Protein 2KVC (pdb70)

InterPro domains:
  IPR021784 Protein of unknown function DUF3349 [PF11829] (4-92)

Radius of gyration: 13.6 Å; Cα contacts (8 Å, |Δi|>4): 93; chains: 1; bounding box: 38×32×30 Å

Structure (mmCIF, N/CA/C/O backbone):
data_2KVC
#
_entry.id   2KVC
#
loop_
_atom_site.group_PDB
_atom_site.id
_atom_site.type_symbol
_atom_site.label_atom_id
_atom_site.label_alt_id
_atom_site.label_comp_id
_atom_site.label_asym_id
_atom_site.label_entity_id
_atom_site.label_seq_id
_atom_site.pdbx_PDB_ins_code
_atom_site.Cartn_x
_atom_site.Cartn_y
_atom_site.Cartn_z
_atom_site.occupancy
_atom_site.B_iso_or_equiv
_atom_site.auth_seq_id
_atom_site.auth_comp_id
_atom_site.auth_asym_id
_atom_site.auth_atom_id
_atom_site.pdbx_PDB_model_num
ATOM 1 N N . GLY A 1 1 ? 1.519 0.048 -4.920 1.00 23.41 1 GLY A N 1
ATOM 2 C CA . GLY A 1 1 ? 1.906 0.996 -5.994 1.00 73.53 1 GLY A CA 1
ATOM 3 C C . GLY A 1 1 ? 2.894 2.030 -5.499 1.00 72.31 1 GLY A C 1
ATOM 4 O O . GLY A 1 1 ? 2.542 3.193 -5.298 1.00 14.41 1 GLY A O 1
ATOM 10 N N . SER A 1 2 ? 4.133 1.609 -5.297 1.00 3.14 2 SER A N 1
ATOM 11 C CA . SER A 1 2 ? 5.161 2.489 -4.768 1.00 5.32 2 SER A CA 1
ATOM 12 C C . SER A 1 2 ? 6.123 2.937 -5.867 1.00 72.52 2 SER A C 1
ATOM 13 O O . SER A 1 2 ? 6.593 2.127 -6.662 1.00 22.34 2 SER A O 1
ATOM 21 N N . HIS A 1 3 ? 6.401 4.235 -5.912 1.00 74.30 3 HIS A N 1
ATOM 22 C CA . HIS A 1 3 ? 7.340 4.792 -6.879 1.00 71.34 3 HIS A CA 1
ATOM 23 C C . HIS A 1 3 ? 8.439 5.557 -6.148 1.00 55.41 3 HIS A C 1
ATOM 24 O O . HIS A 1 3 ? 8.156 6.458 -5.360 1.00 61.04 3 HIS A O 1
ATOM 39 N N . MET A 1 4 ? 9.687 5.189 -6.412 1.00 24.22 4 MET A N 1
ATOM 40 C CA . MET A 1 4 ? 10.826 5.725 -5.666 1.00 74.34 4 MET A CA 1
ATOM 41 C C . MET A 1 4 ? 11.126 7.178 -6.025 1.00 53.14 4 MET A C 1
ATOM 42 O O . MET A 1 4 ? 11.417 7.987 -5.144 1.00 34.52 4 MET A O 1
ATOM 56 N N . ASN A 1 5 ? 11.047 7.511 -7.308 1.00 22.52 5 ASN A N 1
ATOM 57 C CA . ASN A 1 5 ? 11.398 8.857 -7.764 1.00 73.11 5 ASN A CA 1
ATOM 58 C C . ASN A 1 5 ? 10.441 9.897 -7.194 1.00 10.31 5 ASN A C 1
ATOM 59 O O . ASN A 1 5 ? 10.854 10.999 -6.831 1.00 10.11 5 ASN A O 1
ATOM 70 N N . ARG A 1 6 ? 9.170 9.524 -7.087 1.00 70.34 6 ARG A N 1
ATOM 71 C CA . ARG A 1 6 ? 8.140 10.429 -6.585 1.00 45.50 6 ARG A CA 1
ATOM 72 C C . ARG A 1 6 ? 8.464 10.879 -5.162 1.00 22.34 6 ARG A C 1
ATOM 73 O O . ARG A 1 6 ? 8.193 12.021 -4.786 1.00 1.32 6 ARG A O 1
ATOM 94 N N . PHE A 1 7 ? 9.069 9.981 -4.388 1.00 61.03 7 PHE A N 1
ATOM 95 C CA . PHE A 1 7 ? 9.465 10.285 -3.017 1.00 54.10 7 PHE A CA 1
ATOM 96 C C . PHE A 1 7 ? 10.442 11.458 -2.995 1.00 14.21 7 PHE A C 1
ATOM 97 O O . PHE A 1 7 ? 10.266 12.420 -2.241 1.00 1.24 7 PHE A O 1
ATOM 114 N N . LEU A 1 8 ? 11.455 11.385 -3.848 1.00 52.30 8 LEU A N 1
ATOM 115 C CA . LEU A 1 8 ? 12.459 12.435 -3.936 1.00 12.42 8 LEU A CA 1
ATOM 116 C C . LEU A 1 8 ? 11.810 13.749 -4.350 1.00 4.34 8 LEU A C 1
ATOM 117 O O . LEU A 1 8 ? 12.119 14.805 -3.800 1.00 54.30 8 LEU A O 1
ATOM 133 N N . THR A 1 9 ? 10.890 13.666 -5.304 1.00 50.43 9 THR A N 1
ATOM 134 C CA . THR A 1 9 ? 10.169 14.833 -5.788 1.00 11.00 9 THR A CA 1
ATOM 135 C C . THR A 1 9 ? 9.410 15.525 -4.650 1.00 63.12 9 THR A C 1
ATOM 136 O O . THR A 1 9 ? 9.462 16.753 -4.512 1.00 22.31 9 THR A O 1
ATOM 147 N N . SER A 1 10 ? 8.717 14.737 -3.829 1.00 65.42 10 SER A N 1
ATOM 148 C CA . SER A 1 10 ? 7.976 15.286 -2.699 1.00 14.20 10 SER A CA 1
ATOM 149 C C . SER A 1 10 ? 8.917 15.854 -1.634 1.00 60.34 10 SER A C 1
ATOM 150 O O . SER A 1 10 ? 8.595 16.849 -0.985 1.00 33.45 10 SER A O 1
ATOM 158 N N . ILE A 1 11 ? 10.083 15.232 -1.465 1.00 41.21 11 ILE A N 1
ATOM 159 C CA . ILE A 1 11 ? 11.092 15.750 -0.543 1.00 43.24 11 ILE A CA 1
ATOM 160 C C . ILE A 1 11 ? 11.556 17.133 -0.997 1.00 34.21 11 ILE A C 1
ATOM 161 O O . ILE A 1 11 ? 11.565 18.083 -0.215 1.00 51.11 11 ILE A O 1
ATOM 177 N N . VAL A 1 12 ? 11.918 17.230 -2.274 1.00 21.55 12 VAL A N 1
ATOM 178 C CA . VAL A 1 12 ? 12.298 18.501 -2.887 1.00 14.34 12 VAL A CA 1
ATOM 179 C C . VAL A 1 12 ? 11.218 19.555 -2.652 1.00 13.44 12 VAL A C 1
ATOM 180 O O . VAL A 1 12 ? 11.509 20.680 -2.233 1.00 43.23 12 VAL A O 1
ATOM 193 N N . ALA A 1 13 ? 9.973 19.168 -2.906 1.00 44.22 13 ALA A N 1
ATOM 194 C CA . ALA A 1 13 ? 8.836 20.060 -2.729 1.00 63.42 13 ALA A CA 1
ATOM 195 C C . ALA A 1 13 ? 8.734 20.554 -1.290 1.00 5.15 13 ALA A C 1
ATOM 196 O O . ALA A 1 13 ? 8.603 21.750 -1.056 1.00 60.31 13 ALA A O 1
ATOM 203 N N . TRP A 1 14 ? 8.802 19.625 -0.338 1.00 34.42 14 TRP A N 1
ATOM 204 C CA . TRP A 1 14 ? 8.737 19.959 1.083 1.00 42.25 14 TRP A CA 1
ATOM 205 C C . TRP A 1 14 ? 9.838 20.947 1.458 1.00 70.10 14 TRP A C 1
ATOM 206 O O . TRP A 1 14 ? 9.568 22.001 2.043 1.00 3.04 14 TRP A O 1
ATOM 227 N N . LEU A 1 15 ? 11.068 20.614 1.086 1.00 2.10 15 LEU A N 1
ATOM 228 C CA . LEU A 1 15 ? 12.223 21.433 1.426 1.00 34.45 15 LEU A CA 1
ATOM 229 C C . LEU A 1 15 ? 12.057 22.857 0.917 1.00 0.13 15 LEU A C 1
ATOM 230 O O . LEU A 1 15 ? 12.179 23.815 1.682 1.00 34.54 15 LEU A O 1
ATOM 246 N N . ARG A 1 16 ? 11.766 22.999 -0.370 1.00 2.41 16 ARG A N 1
ATOM 247 C CA . ARG A 1 16 ? 11.629 24.324 -0.954 1.00 31.15 16 ARG A CA 1
ATOM 248 C C . ARG A 1 16 ? 10.350 25.013 -0.476 1.00 5.31 16 ARG A C 1
ATOM 249 O O . ARG A 1 16 ? 10.299 26.235 -0.401 1.00 11.03 16 ARG A O 1
ATOM 270 N N . ALA A 1 17 ? 9.330 24.235 -0.135 1.00 2.12 17 ALA A N 1
ATOM 271 C CA . ALA A 1 17 ? 8.105 24.799 0.426 1.00 33.54 17 ALA A CA 1
ATOM 272 C C . ALA A 1 17 ? 8.403 25.463 1.762 1.00 24.54 17 ALA A C 1
ATOM 273 O O . ALA A 1 17 ? 7.802 26.478 2.110 1.00 1.33 17 ALA A O 1
ATOM 280 N N . GLY A 1 18 ? 9.334 24.872 2.507 1.00 51.14 18 GLY A N 1
ATOM 281 C CA . GLY A 1 18 ? 9.787 25.472 3.748 1.00 30.22 18 GLY A CA 1
ATOM 282 C C . GLY A 1 18 ? 10.430 26.832 3.537 1.00 44.24 18 GLY A C 1
ATOM 283 O O . GLY A 1 18 ? 10.373 27.696 4.414 1.00 11.14 18 GLY A O 1
ATOM 287 N N . TYR A 1 19 ? 11.034 27.033 2.369 1.00 34.05 19 TYR A N 1
ATOM 288 C CA . TYR A 1 19 ? 11.690 28.297 2.056 1.00 45.12 19 TYR A CA 1
ATOM 289 C C . TYR A 1 19 ? 11.395 28.726 0.625 1.00 10.22 19 TYR A C 1
ATOM 290 O O . TYR A 1 19 ? 12.224 28.546 -0.270 1.00 41.13 19 TYR A O 1
ATOM 308 N N . PRO A 1 20 ? 10.207 29.305 0.385 1.00 2.25 20 PRO A N 1
ATOM 309 C CA . PRO A 1 20 ? 9.817 29.787 -0.945 1.00 33.00 20 PRO A CA 1
ATOM 310 C C . PRO A 1 20 ? 10.589 31.044 -1.331 1.00 63.40 20 PRO A C 1
ATOM 311 O O . PRO A 1 20 ? 10.419 31.598 -2.418 1.00 22.41 20 PRO A O 1
ATOM 322 N N . GLU A 1 21 ? 11.435 31.484 -0.412 1.00 2.11 21 GLU A N 1
ATOM 323 C CA . GLU A 1 21 ? 12.271 32.654 -0.609 1.00 73.24 21 GLU A CA 1
ATOM 324 C C . GLU A 1 21 ? 13.719 32.231 -0.835 1.00 20.44 21 GLU A C 1
ATOM 325 O O . GLU A 1 21 ? 14.600 33.065 -1.041 1.00 40.30 21 GLU A O 1
ATOM 337 N N . GLY A 1 22 ? 13.952 30.924 -0.802 1.00 34.52 22 GLY A N 1
ATOM 338 C CA . GLY A 1 22 ? 15.297 30.399 -0.931 1.00 33.44 22 GLY A CA 1
ATOM 339 C C . GLY A 1 22 ? 15.973 30.248 0.415 1.00 53.53 22 GLY A C 1
ATOM 340 O O . GLY A 1 22 ? 15.885 31.140 1.259 1.00 11.30 22 GLY A O 1
ATOM 344 N N . ILE A 1 23 ? 16.638 29.121 0.620 1.00 21.02 23 ILE A N 1
ATOM 345 C CA . ILE A 1 23 ? 17.325 28.856 1.878 1.00 2.44 23 ILE A CA 1
ATOM 346 C C . ILE A 1 23 ? 18.653 29.605 1.923 1.00 35.10 23 ILE A C 1
ATOM 347 O O . ILE A 1 23 ? 19.450 29.512 0.992 1.00 4.14 23 ILE A O 1
ATOM 363 N N . PRO A 1 24 ? 18.879 30.400 2.975 1.00 3.32 24 PRO A N 1
ATOM 364 C CA . PRO A 1 24 ? 20.174 31.022 3.212 1.00 71.45 24 PRO A CA 1
ATOM 365 C C . PRO A 1 24 ? 21.201 30.008 3.726 1.00 31.25 24 PRO A C 1
ATOM 366 O O . PRO A 1 24 ? 20.863 29.113 4.503 1.00 10.15 24 PRO A O 1
ATOM 377 N N . PRO A 1 25 ? 22.475 30.164 3.309 1.00 35.02 25 PRO A N 1
ATOM 378 C CA . PRO A 1 25 ? 23.552 29.182 3.546 1.00 12.04 25 PRO A CA 1
ATOM 379 C C . PRO A 1 25 ? 23.683 28.723 4.999 1.00 11.40 25 PRO A C 1
ATOM 380 O O . PRO A 1 25 ? 24.164 27.618 5.264 1.00 22.20 25 PRO A O 1
ATOM 391 N N . THR A 1 26 ? 23.263 29.563 5.934 1.00 51.12 26 THR A N 1
ATOM 392 C CA . THR A 1 26 ? 23.365 29.239 7.344 1.00 71.04 26 THR A CA 1
ATOM 393 C C . THR A 1 26 ? 22.445 28.079 7.718 1.00 51.20 26 THR A C 1
ATOM 394 O O . THR A 1 26 ? 22.891 27.084 8.297 1.00 74.44 26 THR A O 1
ATOM 405 N N . ASP A 1 27 ? 21.171 28.181 7.356 1.00 40.23 27 ASP A N 1
ATOM 406 C CA . ASP A 1 27 ? 20.217 27.130 7.679 1.00 64.21 27 ASP A CA 1
ATOM 407 C C . ASP A 1 27 ? 20.154 26.070 6.592 1.00 23.45 27 ASP A C 1
ATOM 408 O O . ASP A 1 27 ? 19.446 25.078 6.738 1.00 13.20 27 ASP A O 1
ATOM 417 N N . SER A 1 28 ? 20.901 26.257 5.513 1.00 54.23 28 SER A N 1
ATOM 418 C CA . SER A 1 28 ? 21.091 25.186 4.544 1.00 53.34 28 SER A CA 1
ATOM 419 C C . SER A 1 28 ? 21.817 24.023 5.223 1.00 42.43 28 SER A C 1
ATOM 420 O O . SER A 1 28 ? 21.500 22.845 5.007 1.00 42.13 28 SER A O 1
ATOM 428 N N . PHE A 1 29 ? 22.770 24.373 6.084 1.00 42.55 29 PHE A N 1
ATOM 429 C CA . PHE A 1 29 ? 23.486 23.385 6.878 1.00 4.12 29 PHE A CA 1
ATOM 430 C C . PHE A 1 29 ? 22.544 22.782 7.914 1.00 35.43 29 PHE A C 1
ATOM 431 O O . PHE A 1 29 ? 22.666 21.616 8.294 1.00 12.15 29 PHE A O 1
ATOM 448 N N . ALA A 1 30 ? 21.595 23.589 8.357 1.00 14.21 30 ALA A N 1
ATOM 449 C CA . ALA A 1 30 ? 20.560 23.122 9.256 1.00 35.22 30 ALA A CA 1
ATOM 450 C C . ALA A 1 30 ? 19.680 22.098 8.550 1.00 13.34 30 ALA A C 1
ATOM 451 O O . ALA A 1 30 ? 19.349 21.055 9.114 1.00 31.42 30 ALA A O 1
ATOM 458 N N . VAL A 1 31 ? 19.318 22.401 7.305 1.00 22.11 31 VAL A N 1
ATOM 459 C CA . VAL A 1 31 ? 18.545 21.483 6.479 1.00 35.35 31 VAL A CA 1
ATOM 460 C C . VAL A 1 31 ? 19.268 20.148 6.348 1.00 24.34 31 VAL A C 1
ATOM 461 O O . VAL A 1 31 ? 18.682 19.094 6.599 1.00 23.22 31 VAL A O 1
ATOM 474 N N . LEU A 1 32 ? 20.548 20.192 5.979 1.00 10.50 32 LEU A N 1
ATOM 475 C CA . LEU A 1 32 ? 21.322 18.965 5.818 1.00 25.41 32 LEU A CA 1
ATOM 476 C C . LEU A 1 32 ? 21.388 18.193 7.139 1.00 40.04 32 LEU A C 1
ATOM 477 O O . LEU A 1 32 ? 21.260 16.967 7.154 1.00 73.03 32 LEU A O 1
ATOM 493 N N . ALA A 1 33 ? 21.553 18.916 8.247 1.00 25.31 33 ALA A N 1
ATOM 494 C CA . ALA A 1 33 ? 21.641 18.291 9.564 1.00 12.22 33 ALA A CA 1
ATOM 495 C C . ALA A 1 33 ? 20.353 17.553 9.918 1.00 4.10 33 ALA A C 1
ATOM 496 O O . ALA A 1 33 ? 20.387 16.452 10.470 1.00 40.14 33 ALA A O 1
ATOM 503 N N . LEU A 1 34 ? 19.219 18.170 9.616 1.00 53.14 34 LEU A N 1
ATOM 504 C CA . LEU A 1 34 ? 17.922 17.557 9.873 1.00 63.15 34 LEU A CA 1
ATOM 505 C C . LEU A 1 34 ? 17.657 16.394 8.916 1.00 74.13 34 LEU A C 1
ATOM 506 O O . LEU A 1 34 ? 17.277 15.307 9.345 1.00 75.13 34 LEU A O 1
ATOM 522 N N . LEU A 1 35 ? 17.881 16.623 7.627 1.00 33.13 35 LEU A N 1
ATOM 523 C CA . LEU A 1 35 ? 17.581 15.626 6.601 1.00 40.52 35 LEU A CA 1
ATOM 524 C C . LEU A 1 35 ? 18.442 14.373 6.745 1.00 5.24 35 LEU A C 1
ATOM 525 O O . LEU A 1 35 ? 17.983 13.266 6.455 1.00 72.35 35 LEU A O 1
ATOM 541 N N . CYS A 1 36 ? 19.677 14.541 7.209 1.00 33.14 36 CYS A N 1
ATOM 542 C CA . CYS A 1 36 ? 20.598 13.415 7.368 1.00 11.42 36 CYS A CA 1
ATOM 543 C C . CYS A 1 36 ? 20.095 12.422 8.421 1.00 12.21 36 CYS A C 1
ATOM 544 O O . CYS A 1 36 ? 20.572 11.288 8.499 1.00 70.34 36 CYS A O 1
ATOM 552 N N . ARG A 1 37 ? 19.122 12.843 9.222 1.00 51.20 37 ARG A N 1
ATOM 553 C CA . ARG A 1 37 ? 18.562 11.982 10.258 1.00 34.43 37 ARG A CA 1
ATOM 554 C C . ARG A 1 37 ? 17.585 10.978 9.649 1.00 14.35 37 ARG A C 1
ATOM 555 O O . ARG A 1 37 ? 17.330 9.914 10.216 1.00 42.53 37 ARG A O 1
ATOM 576 N N . ARG A 1 38 ? 17.055 11.317 8.481 1.00 2.53 38 ARG A N 1
ATOM 577 C CA . ARG A 1 38 ? 16.117 10.448 7.782 1.00 2.05 38 ARG A CA 1
ATOM 578 C C . ARG A 1 38 ? 16.787 9.779 6.586 1.00 61.41 38 ARG A C 1
ATOM 579 O O . ARG A 1 38 ? 16.640 8.574 6.375 1.00 11.31 38 ARG A O 1
ATOM 600 N N . LEU A 1 39 ? 17.530 10.560 5.817 1.00 65.23 39 LEU A N 1
ATOM 601 C CA . LEU A 1 39 ? 18.138 10.065 4.593 1.00 20.15 39 LEU A CA 1
ATOM 602 C C . LEU A 1 39 ? 19.653 9.981 4.732 1.00 65.21 39 LEU A C 1
ATOM 603 O O . LEU A 1 39 ? 20.257 10.726 5.504 1.00 43.15 39 LEU A O 1
ATOM 619 N N . SER A 1 40 ? 20.255 9.060 3.990 1.00 0.33 40 SER A N 1
ATOM 620 C CA . SER A 1 40 ? 21.703 8.905 3.971 1.00 2.24 40 SER A CA 1
ATOM 621 C C . SER A 1 40 ? 22.368 10.140 3.367 1.00 60.02 40 SER A C 1
ATOM 622 O O . SER A 1 40 ? 21.736 10.890 2.617 1.00 20.13 40 SER A O 1
ATOM 630 N N . HIS A 1 41 ? 23.644 10.346 3.678 1.00 13.31 41 HIS A N 1
ATOM 631 C CA . HIS A 1 41 ? 24.357 11.528 3.201 1.00 75.25 41 HIS A CA 1
ATOM 632 C C . HIS A 1 41 ? 24.450 11.568 1.674 1.00 41.11 41 HIS A C 1
ATOM 633 O O . HIS A 1 41 ? 24.488 12.643 1.087 1.00 41.13 41 HIS A O 1
ATOM 648 N N . ASP A 1 42 ? 24.464 10.413 1.021 1.00 23.54 42 ASP A N 1
ATOM 649 C CA . ASP A 1 42 ? 24.467 10.391 -0.441 1.00 0.05 42 ASP A CA 1
ATOM 650 C C . ASP A 1 42 ? 23.091 10.743 -0.983 1.00 12.44 42 ASP A C 1
ATOM 651 O O . ASP A 1 42 ? 22.968 11.366 -2.040 1.00 21.11 42 ASP A O 1
ATOM 660 N N . GLU A 1 43 ? 22.059 10.361 -0.244 1.00 14.52 43 GLU A N 1
ATOM 661 C CA . GLU A 1 43 ? 20.692 10.654 -0.644 1.00 51.01 43 GLU A CA 1
ATOM 662 C C . GLU A 1 43 ? 20.437 12.154 -0.546 1.00 73.32 43 GLU A C 1
ATOM 663 O O . GLU A 1 43 ? 19.912 12.770 -1.474 1.00 20.03 43 GLU A O 1
ATOM 675 N N . VAL A 1 44 ? 20.841 12.746 0.574 1.00 12.04 44 VAL A N 1
ATOM 676 C CA . VAL A 1 44 ? 20.701 14.182 0.762 1.00 64.12 44 VAL A CA 1
ATOM 677 C C . VAL A 1 44 ? 21.636 14.942 -0.179 1.00 44.32 44 VAL A C 1
ATOM 678 O O . VAL A 1 44 ? 21.312 16.037 -0.629 1.00 4.42 44 VAL A O 1
ATOM 691 N N . LYS A 1 45 ? 22.800 14.359 -0.472 1.00 40.31 45 LYS A N 1
ATOM 692 C CA . LYS A 1 45 ? 23.711 14.936 -1.457 1.00 12.13 45 LYS A CA 1
ATOM 693 C C . LYS A 1 45 ? 23.039 15.003 -2.825 1.00 13.43 45 LYS A C 1
ATOM 694 O O . LYS A 1 45 ? 23.146 16.005 -3.533 1.00 15.20 45 LYS A O 1
ATOM 713 N N . ALA A 1 46 ? 22.325 13.940 -3.178 1.00 24.01 46 ALA A N 1
ATOM 714 C CA . ALA A 1 46 ? 21.625 13.875 -4.454 1.00 74.23 46 ALA A CA 1
ATOM 715 C C . ALA A 1 46 ? 20.488 14.894 -4.519 1.00 34.34 46 ALA A C 1
ATOM 716 O O . ALA A 1 46 ? 20.400 15.677 -5.469 1.00 23.14 46 ALA A O 1
ATOM 723 N N . VAL A 1 47 ? 19.634 14.896 -3.497 1.00 63.11 47 VAL A N 1
ATOM 724 C CA . VAL A 1 47 ? 18.482 15.792 -3.470 1.00 5.15 47 VAL A CA 1
ATOM 725 C C . VAL A 1 47 ? 18.922 17.255 -3.392 1.00 71.40 47 VAL A C 1
ATOM 726 O O . VAL A 1 47 ? 18.297 18.129 -3.988 1.00 3.44 47 VAL A O 1
ATOM 739 N N . ALA A 1 48 ? 20.016 17.520 -2.686 1.00 53.54 48 ALA A N 1
ATOM 740 C CA . ALA A 1 48 ? 20.554 18.871 -2.612 1.00 3.21 48 ALA A CA 1
ATOM 741 C C . ALA A 1 48 ? 21.063 19.306 -3.977 1.00 22.54 48 ALA A C 1
ATOM 742 O O . ALA A 1 48 ? 20.797 20.421 -4.420 1.00 13.30 48 ALA A O 1
ATOM 749 N N . ASN A 1 49 ? 21.772 18.402 -4.645 1.00 73.23 49 ASN A N 1
ATOM 750 C CA . ASN A 1 49 ? 22.307 18.663 -5.978 1.00 11.34 49 ASN A CA 1
ATOM 751 C C . ASN A 1 49 ? 21.189 19.030 -6.951 1.00 21.14 49 ASN A C 1
ATOM 752 O O . ASN A 1 49 ? 21.258 20.051 -7.639 1.00 34.35 49 ASN A O 1
ATOM 763 N N . GLU A 1 50 ? 20.145 18.209 -6.991 1.00 63.12 50 GLU A N 1
ATOM 764 C CA . GLU A 1 50 ? 19.055 18.430 -7.931 1.00 22.12 50 GLU A CA 1
ATOM 765 C C . GLU A 1 50 ? 18.214 19.640 -7.526 1.00 22.40 50 GLU A C 1
ATOM 766 O O . GLU A 1 50 ? 17.667 20.333 -8.382 1.00 61.11 50 GLU A O 1
ATOM 778 N N . LEU A 1 51 ? 18.126 19.907 -6.227 1.00 72.23 51 LEU A N 1
ATOM 779 C CA . LEU A 1 51 ? 17.374 21.057 -5.742 1.00 55.41 51 LEU A CA 1
ATOM 780 C C . LEU A 1 51 ? 18.110 22.353 -6.075 1.00 24.41 51 LEU A C 1
ATOM 781 O O . LEU A 1 51 ? 17.489 23.354 -6.439 1.00 62.31 51 LEU A O 1
ATOM 797 N N . MET A 1 52 ? 19.436 22.327 -5.967 1.00 34.31 52 MET A N 1
ATOM 798 C CA . MET A 1 52 ? 20.252 23.476 -6.348 1.00 22.22 52 MET A CA 1
ATOM 799 C C . MET A 1 52 ? 20.149 23.721 -7.847 1.00 41.23 52 MET A C 1
ATOM 800 O O . MET A 1 52 ? 20.132 24.865 -8.298 1.00 64.42 52 MET A O 1
ATOM 814 N N . ARG A 1 53 ? 20.073 22.635 -8.609 1.00 0.12 53 ARG A N 1
ATOM 815 C CA . ARG A 1 53 ? 19.866 22.716 -10.050 1.00 31.34 53 ARG A CA 1
ATOM 816 C C . ARG A 1 53 ? 18.473 23.257 -10.360 1.00 53.14 53 ARG A C 1
ATOM 817 O O . ARG A 1 53 ? 18.290 24.015 -11.313 1.00 11.32 53 ARG A O 1
ATOM 838 N N . LEU A 1 54 ? 17.498 22.863 -9.549 1.00 71.25 54 LEU A N 1
ATOM 839 C CA . LEU A 1 54 ? 16.119 23.296 -9.741 1.00 62.34 54 LEU A CA 1
ATOM 840 C C . LEU A 1 54 ? 16.006 24.796 -9.468 1.00 22.45 54 LEU A C 1
ATOM 841 O O . LEU A 1 54 ? 15.222 25.497 -10.106 1.00 5.15 54 LEU A O 1
ATOM 857 N N . GLY A 1 55 ? 16.819 25.286 -8.541 1.00 41.21 55 GLY A N 1
ATOM 858 C CA . GLY A 1 55 ? 16.881 26.714 -8.294 1.00 63.30 55 GLY A CA 1
ATOM 859 C C . GLY A 1 55 ? 16.470 27.100 -6.888 1.00 62.12 55 GLY A C 1
ATOM 860 O O . GLY A 1 55 ? 16.869 28.153 -6.394 1.00 34.14 55 GLY A O 1
ATOM 864 N N . ASP A 1 56 ? 15.694 26.245 -6.231 1.00 0.02 56 ASP A N 1
ATOM 865 C CA . ASP A 1 56 ? 15.151 26.561 -4.906 1.00 15.42 56 ASP A CA 1
ATOM 866 C C . ASP A 1 56 ? 16.132 26.207 -3.786 1.00 64.31 56 ASP A C 1
ATOM 867 O O . ASP A 1 56 ? 15.749 25.651 -2.757 1.00 71.51 56 ASP A O 1
ATOM 876 N N . PHE A 1 57 ? 17.391 26.561 -3.991 1.00 41.20 57 PHE A N 1
ATOM 877 C CA . PHE A 1 57 ? 18.446 26.344 -3.007 1.00 0.01 57 PHE A CA 1
ATOM 878 C C . PHE A 1 57 ? 19.571 27.326 -3.306 1.00 54.22 57 PHE A C 1
ATOM 879 O O . PHE A 1 57 ? 19.705 27.772 -4.449 1.00 53.24 57 PHE A O 1
ATOM 896 N N . ASP A 1 58 ? 20.356 27.686 -2.306 1.00 55.52 58 ASP A N 1
ATOM 897 C CA . ASP A 1 58 ? 21.506 28.542 -2.536 1.00 42.31 58 ASP A CA 1
ATOM 898 C C . ASP A 1 58 ? 22.668 27.686 -3.029 1.00 31.30 58 ASP A C 1
ATOM 899 O O . ASP A 1 58 ? 22.798 26.519 -2.649 1.00 23.35 58 ASP A O 1
ATOM 908 N N . GLN A 1 59 ? 23.490 28.244 -3.905 1.00 65.13 59 GLN A N 1
ATOM 909 C CA . GLN A 1 59 ? 24.537 27.466 -4.554 1.00 61.52 59 GLN A CA 1
ATOM 910 C C . GLN A 1 59 ? 25.782 27.370 -3.678 1.00 42.02 59 GLN A C 1
ATOM 911 O O . GLN A 1 59 ? 26.721 28.159 -3.803 1.00 22.20 59 GLN A O 1
ATOM 925 N N . ILE A 1 60 ? 25.758 26.402 -2.778 1.00 73.33 60 ILE A N 1
ATOM 926 C CA . ILE A 1 60 ? 26.869 26.132 -1.876 1.00 52.00 60 ILE A CA 1
ATOM 927 C C . ILE A 1 60 ? 27.294 24.675 -1.991 1.00 62.32 60 ILE A C 1
ATOM 928 O O . ILE A 1 60 ? 26.902 23.980 -2.932 1.00 61.30 60 ILE A O 1
ATOM 944 N N . ASP A 1 61 ? 28.106 24.214 -1.052 1.00 74.15 61 ASP A N 1
ATOM 945 C CA . ASP A 1 61 ? 28.515 22.821 -1.023 1.00 11.11 61 ASP A CA 1
ATOM 946 C C . ASP A 1 61 ? 27.935 22.107 0.185 1.00 32.54 61 ASP A C 1
ATOM 947 O O . ASP A 1 61 ? 28.468 22.199 1.291 1.00 44.33 61 ASP A O 1
ATOM 956 N N . ILE A 1 62 ? 26.830 21.411 -0.026 1.00 1.14 62 ILE A N 1
ATOM 957 C CA . ILE A 1 62 ? 26.213 20.618 1.024 1.00 44.54 62 ILE A CA 1
ATOM 958 C C . ILE A 1 62 ? 26.880 19.250 1.086 1.00 35.03 62 ILE A C 1
ATOM 959 O O . ILE A 1 62 ? 27.049 18.673 2.161 1.00 21.22 62 ILE A O 1
ATOM 975 N N . GLY A 1 63 ? 27.295 18.765 -0.083 1.00 31.43 63 GLY A N 1
ATOM 976 C CA . GLY A 1 63 ? 27.937 17.468 -0.181 1.00 52.11 63 GLY A CA 1
ATOM 977 C C . GLY A 1 63 ? 29.186 17.373 0.670 1.00 31.22 63 GLY A C 1
ATOM 978 O O . GLY A 1 63 ? 29.479 16.321 1.238 1.00 14.54 63 GLY A O 1
ATOM 982 N N . VAL A 1 64 ? 29.915 18.475 0.766 1.00 13.42 64 VAL A N 1
ATOM 983 C CA . VAL A 1 64 ? 31.124 18.522 1.577 1.00 34.32 64 VAL A CA 1
ATOM 984 C C . VAL A 1 64 ? 30.792 18.423 3.066 1.00 53.31 64 VAL A C 1
ATOM 985 O O . VAL A 1 64 ? 31.459 17.712 3.809 1.00 3.43 64 VAL A O 1
ATOM 998 N N . VAL A 1 65 ? 29.740 19.110 3.490 1.00 25.53 65 VAL A N 1
ATOM 999 C CA . VAL A 1 65 ? 29.398 19.180 4.908 1.00 41.35 65 VAL A CA 1
ATOM 1000 C C . VAL A 1 65 ? 28.798 17.864 5.405 1.00 15.00 65 VAL A C 1
ATOM 1001 O O . VAL A 1 65 ? 29.042 17.449 6.535 1.00 61.02 65 VAL A O 1
ATOM 1014 N N . ILE A 1 66 ? 28.027 17.200 4.556 1.00 60.32 66 ILE A N 1
ATOM 1015 C CA . ILE A 1 66 ? 27.371 15.952 4.942 1.00 21.23 66 ILE A CA 1
ATOM 1016 C C . ILE A 1 66 ? 28.348 14.777 4.947 1.00 32.33 66 ILE A C 1
ATOM 1017 O O . ILE A 1 66 ? 28.108 13.757 5.596 1.00 44.40 66 ILE A O 1
ATOM 1033 N N . THR A 1 67 ? 29.447 14.916 4.222 1.00 14.14 67 THR A N 1
ATOM 1034 C CA . THR A 1 67 ? 30.470 13.882 4.201 1.00 50.13 67 THR A CA 1
ATOM 1035 C C . THR A 1 67 ? 31.612 14.248 5.143 1.00 71.42 67 THR A C 1
ATOM 1036 O O . THR A 1 67 ? 32.409 13.399 5.544 1.00 32.31 67 THR A O 1
ATOM 1047 N N . HIS A 1 68 ? 31.669 15.521 5.502 1.00 62.10 68 HIS A N 1
ATOM 1048 C CA . HIS A 1 68 ? 32.677 16.030 6.416 1.00 75.44 68 HIS A CA 1
ATOM 1049 C C . HIS A 1 68 ? 32.063 17.136 7.268 1.00 63.13 68 HIS A C 1
ATOM 1050 O O . HIS A 1 68 ? 32.059 18.306 6.880 1.00 34.35 68 HIS A O 1
ATOM 1065 N N . PHE A 1 69 ? 31.515 16.749 8.412 1.00 30.31 69 PHE A N 1
ATOM 1066 C CA . PHE A 1 69 ? 30.792 17.677 9.276 1.00 22.22 69 PHE A CA 1
ATOM 1067 C C . PHE A 1 69 ? 31.733 18.603 10.030 1.00 3.34 69 PHE A C 1
ATOM 1068 O O . PHE A 1 69 ? 32.939 18.365 10.107 1.00 14.12 69 PHE A O 1
ATOM 1085 N N . THR A 1 70 ? 31.162 19.662 10.577 1.00 73.34 70 THR A N 1
ATOM 1086 C CA . THR A 1 70 ? 31.888 20.575 11.433 1.00 1.43 70 THR A CA 1
ATOM 1087 C C . THR A 1 70 ? 31.654 20.174 12.891 1.00 12.24 70 THR A C 1
ATOM 1088 O O . THR A 1 70 ? 30.731 19.414 13.183 1.00 70.15 70 THR A O 1
ATOM 1099 N N . ASP A 1 71 ? 32.489 20.657 13.797 1.00 4.40 71 ASP A N 1
ATOM 1100 C CA . ASP A 1 71 ? 32.348 20.312 15.206 1.00 51.42 71 ASP A CA 1
ATOM 1101 C C . ASP A 1 71 ? 31.380 21.250 15.910 1.00 70.43 71 ASP A C 1
ATOM 1102 O O . ASP A 1 71 ? 30.508 20.808 16.660 1.00 25.34 71 ASP A O 1
ATOM 1111 N N . GLU A 1 72 ? 31.539 22.543 15.677 1.00 53.51 72 GLU A N 1
ATOM 1112 C CA . GLU A 1 72 ? 30.700 23.543 16.323 1.00 25.43 72 GLU A CA 1
ATOM 1113 C C . GLU A 1 72 ? 29.480 23.866 15.460 1.00 33.41 72 GLU A C 1
ATOM 1114 O O . GLU A 1 72 ? 28.454 24.328 15.960 1.00 73.40 72 GLU A O 1
ATOM 1126 N N . LEU A 1 73 ? 29.601 23.607 14.166 1.00 73.25 73 LEU A N 1
ATOM 1127 C CA . LEU A 1 73 ? 28.506 23.828 13.227 1.00 13.42 73 LEU A CA 1
ATOM 1128 C C . LEU A 1 73 ? 27.904 22.485 12.816 1.00 3.21 73 LEU A C 1
ATOM 1129 O O . LEU A 1 73 ? 28.559 21.454 12.953 1.00 21.12 73 LEU A O 1
ATOM 1145 N N . PRO A 1 74 ? 26.662 22.464 12.296 1.00 15.30 74 PRO A N 1
ATOM 1146 C CA . PRO A 1 74 ? 25.852 23.667 12.058 1.00 74.21 74 PRO A CA 1
ATOM 1147 C C . PRO A 1 74 ? 25.283 24.264 13.348 1.00 3.21 74 PRO A C 1
ATOM 1148 O O . PRO A 1 74 ? 25.221 23.596 14.381 1.00 20.44 74 PRO A O 1
ATOM 1159 N N . SER A 1 75 ? 24.873 25.524 13.272 1.00 34.34 75 SER A N 1
ATOM 1160 C CA . SER A 1 75 ? 24.394 26.256 14.436 1.00 31.40 75 SER A CA 1
ATOM 1161 C C . SER A 1 75 ? 23.084 25.674 14.980 1.00 52.02 75 SER A C 1
ATOM 1162 O O . SER A 1 75 ? 22.140 25.407 14.225 1.00 0.30 75 SER A O 1
ATOM 1170 N N . PRO A 1 76 ? 23.016 25.475 16.306 1.00 45.34 76 PRO A N 1
ATOM 1171 C CA . PRO A 1 76 ? 21.824 24.942 16.979 1.00 5.21 76 PRO A CA 1
ATOM 1172 C C . PRO A 1 76 ? 20.600 25.834 16.788 1.00 44.52 76 PRO A C 1
ATOM 1173 O O . PRO A 1 76 ? 19.477 25.350 16.632 1.00 51.42 76 PRO A O 1
ATOM 1184 N N . GLU A 1 77 ? 20.819 27.139 16.778 1.00 41.22 77 GLU A N 1
ATOM 1185 C CA . GLU A 1 77 ? 19.727 28.080 16.591 1.00 22.44 77 GLU A CA 1
ATOM 1186 C C . GLU A 1 77 ? 19.202 27.998 15.162 1.00 43.15 77 GLU A C 1
ATOM 1187 O O . GLU A 1 77 ? 18.018 28.217 14.912 1.00 12.42 77 GLU A O 1
ATOM 1199 N N . ASP A 1 78 ? 20.092 27.663 14.233 1.00 64.10 78 ASP A N 1
ATOM 1200 C CA . ASP A 1 78 ? 19.720 27.503 12.831 1.00 20.24 78 ASP A CA 1
ATOM 1201 C C . ASP A 1 78 ? 18.932 26.217 12.617 1.00 23.41 78 ASP A C 1
ATOM 1202 O O . ASP A 1 78 ? 17.933 26.212 11.895 1.00 70.25 78 ASP A O 1
ATOM 1211 N N . VAL A 1 79 ? 19.368 25.122 13.241 1.00 70.42 79 VAL A N 1
ATOM 1212 C CA . VAL A 1 79 ? 18.640 23.858 13.118 1.00 65.40 79 VAL A CA 1
ATOM 1213 C C . VAL A 1 79 ? 17.253 23.962 13.742 1.00 5.45 79 VAL A C 1
ATOM 1214 O O . VAL A 1 79 ? 16.271 23.489 13.175 1.00 24.20 79 VAL A O 1
ATOM 1227 N N . GLU A 1 80 ? 17.174 24.595 14.900 1.00 62.32 80 GLU A N 1
ATOM 1228 C CA . GLU A 1 80 ? 15.886 24.874 15.529 1.00 15.51 80 GLU A CA 1
ATOM 1229 C C . GLU A 1 80 ? 15.043 25.803 14.651 1.00 42.51 80 GLU A C 1
ATOM 1230 O O . GLU A 1 80 ? 13.816 25.680 14.594 1.00 73.11 80 GLU A O 1
ATOM 1242 N N . ARG A 1 81 ? 15.713 26.717 13.953 1.00 50.40 81 ARG A N 1
ATOM 1243 C CA . ARG A 1 81 ? 15.041 27.667 13.072 1.00 73.35 81 ARG A CA 1
ATOM 1244 C C . ARG A 1 81 ? 14.369 26.938 11.912 1.00 24.52 81 ARG A C 1
ATOM 1245 O O . ARG A 1 81 ? 13.161 27.074 11.694 1.00 72.03 81 ARG A O 1
ATOM 1266 N N . VAL A 1 82 ? 15.157 26.154 11.178 1.00 32.54 82 VAL A N 1
ATOM 1267 C CA . VAL A 1 82 ? 14.637 25.388 10.050 1.00 71.44 82 VAL A CA 1
ATOM 1268 C C . VAL A 1 82 ? 13.582 24.393 10.534 1.00 64.30 82 VAL A C 1
ATOM 1269 O O . VAL A 1 82 ? 12.593 24.137 9.850 1.00 33.50 82 VAL A O 1
ATOM 1282 N N . ARG A 1 83 ? 13.792 23.870 11.738 1.00 12.43 83 ARG A N 1
ATOM 1283 C CA . ARG A 1 83 ? 12.857 22.947 12.367 1.00 22.25 83 ARG A CA 1
ATOM 1284 C C . ARG A 1 83 ? 11.491 23.606 12.553 1.00 63.13 83 ARG A C 1
ATOM 1285 O O . ARG A 1 83 ? 10.459 23.019 12.235 1.00 31.24 83 ARG A O 1
ATOM 1306 N N . ALA A 1 84 ? 11.498 24.835 13.055 1.00 12.14 84 ALA A N 1
ATOM 1307 C CA . ALA A 1 84 ? 10.263 25.576 13.285 1.00 60.24 84 ALA A CA 1
ATOM 1308 C C . ALA A 1 84 ? 9.577 25.937 11.970 1.00 70.42 84 ALA A C 1
ATOM 1309 O O . ALA A 1 84 ? 8.358 25.810 11.842 1.00 23.24 84 ALA A O 1
ATOM 1316 N N . ARG A 1 85 ? 10.366 26.383 10.997 1.00 4.11 85 ARG A N 1
ATOM 1317 C CA . ARG A 1 85 ? 9.827 26.801 9.703 1.00 74.14 85 ARG A CA 1
ATOM 1318 C C . ARG A 1 85 ? 9.239 25.624 8.926 1.00 31.20 85 ARG A C 1
ATOM 1319 O O . ARG A 1 85 ? 8.096 25.682 8.477 1.00 12.24 85 ARG A O 1
ATOM 1340 N N . LEU A 1 86 ? 10.016 24.552 8.786 1.00 63.41 86 LEU A N 1
ATOM 1341 C CA . LEU A 1 86 ? 9.613 23.400 7.973 1.00 3.23 86 LEU A CA 1
ATOM 1342 C C . LEU A 1 86 ? 8.425 22.663 8.575 1.00 51.33 86 LEU A C 1
ATOM 1343 O O . LEU A 1 86 ? 7.677 22.000 7.857 1.00 11.12 86 LEU A O 1
ATOM 1359 N N . ALA A 1 87 ? 8.252 22.784 9.886 1.00 64.31 87 ALA A N 1
ATOM 1360 C CA . ALA A 1 87 ? 7.139 22.140 10.578 1.00 55.30 87 ALA A CA 1
ATOM 1361 C C . ALA A 1 87 ? 5.798 22.641 10.044 1.00 40.51 87 ALA A C 1
ATOM 1362 O O . ALA A 1 87 ? 4.785 21.946 10.129 1.00 60.31 87 ALA A O 1
ATOM 1369 N N . ALA A 1 88 ? 5.805 23.843 9.478 1.00 12.20 88 ALA A N 1
ATOM 1370 C CA . ALA A 1 88 ? 4.593 24.454 8.957 1.00 35.54 88 ALA A CA 1
ATOM 1371 C C . ALA A 1 88 ? 4.076 23.714 7.724 1.00 70.35 88 ALA A C 1
ATOM 1372 O O . ALA A 1 88 ? 2.874 23.708 7.458 1.00 34.21 88 ALA A O 1
ATOM 1379 N N . GLN A 1 89 ? 4.979 23.076 6.988 1.00 43.22 89 GLN A N 1
ATOM 1380 C CA . GLN A 1 89 ? 4.605 22.359 5.772 1.00 34.15 89 GLN A CA 1
ATOM 1381 C C . GLN A 1 89 ? 4.484 20.865 6.045 1.00 43.51 89 GLN A C 1
ATOM 1382 O O . GLN A 1 89 ? 4.324 20.060 5.123 1.00 25.11 89 GLN A O 1
ATOM 1396 N N . GLY A 1 90 ? 4.556 20.500 7.313 1.00 41.15 90 GLY A N 1
ATOM 1397 C CA . GLY A 1 90 ? 4.488 19.105 7.689 1.00 31.11 90 GLY A CA 1
ATOM 1398 C C . GLY A 1 90 ? 5.846 18.577 8.087 1.00 31.14 90 GLY A C 1
ATOM 1399 O O . GLY A 1 90 ? 6.836 19.304 8.026 1.00 41.14 90 GLY A O 1
ATOM 1403 N N . TRP A 1 91 ? 5.913 17.316 8.480 1.00 1.05 91 TRP A N 1
ATOM 1404 C CA . TRP A 1 91 ? 7.170 16.754 8.937 1.00 21.13 91 TRP A CA 1
ATOM 1405 C C . TRP A 1 91 ? 7.257 15.266 8.610 1.00 24.15 91 TRP A C 1
ATOM 1406 O O . TRP A 1 91 ? 6.960 14.417 9.450 1.00 54.32 91 TRP A O 1
ATOM 1427 N N . PRO A 1 92 ? 7.639 14.931 7.369 1.00 64.14 92 PRO A N 1
ATOM 1428 C CA . PRO A 1 92 ? 7.878 13.547 6.961 1.00 60.55 92 PRO A CA 1
ATOM 1429 C C . PRO A 1 92 ? 9.277 13.083 7.355 1.00 0.42 92 PRO A C 1
ATOM 1430 O O . PRO A 1 92 ? 9.699 11.973 7.034 1.00 12.41 92 PRO A O 1
ATOM 1441 N N . LEU A 1 93 ? 9.992 13.961 8.047 1.00 21.21 93 LEU A N 1
ATOM 1442 C CA . LEU A 1 93 ? 11.344 13.675 8.496 1.00 44.02 93 LEU A CA 1
ATOM 1443 C C . LEU A 1 93 ? 11.322 12.642 9.616 1.00 73.14 93 LEU A C 1
ATOM 1444 O O . LEU A 1 93 ? 12.159 11.744 9.664 1.00 62.40 93 LEU A O 1
ATOM 1460 N N . ASP A 1 94 ? 10.345 12.770 10.501 1.00 75.24 94 ASP A N 1
ATOM 1461 C CA . ASP A 1 94 ? 10.182 11.844 11.608 1.00 4.40 94 ASP A CA 1
ATOM 1462 C C . ASP A 1 94 ? 8.907 11.037 11.378 1.00 41.41 94 ASP A C 1
ATOM 1463 O O . ASP A 1 94 ? 8.339 11.077 10.289 1.00 14.45 94 ASP A O 1
ATOM 1472 N N . ASP A 1 95 ? 8.461 10.311 12.385 1.00 73.02 95 ASP A N 1
ATOM 1473 C CA . ASP A 1 95 ? 7.258 9.498 12.263 1.00 2.34 95 ASP A CA 1
ATOM 1474 C C . ASP A 1 95 ? 6.212 9.947 13.269 1.00 51.34 95 ASP A C 1
ATOM 1475 O O . ASP A 1 95 ? 6.491 10.055 14.466 1.00 12.12 95 ASP A O 1
ATOM 1484 N N . VAL A 1 96 ? 5.011 10.212 12.786 1.00 71.32 96 VAL A N 1
ATOM 1485 C CA . VAL A 1 96 ? 3.936 10.687 13.639 1.00 22.53 96 VAL A CA 1
ATOM 1486 C C . VAL A 1 96 ? 2.717 9.771 13.545 1.00 14.41 96 VAL A C 1
ATOM 1487 O O . VAL A 1 96 ? 2.290 9.391 12.454 1.00 35.44 96 VAL A O 1
ATOM 1500 N N . ARG A 1 97 ? 2.190 9.389 14.698 1.00 41.12 97 ARG A N 1
ATOM 1501 C CA . ARG A 1 97 ? 0.971 8.599 14.755 1.00 64.31 97 ARG A CA 1
ATOM 1502 C C . ARG A 1 97 ? -0.235 9.490 14.482 1.00 4.21 97 ARG A C 1
ATOM 1503 O O . ARG A 1 97 ? -0.309 10.612 14.986 1.00 42.12 97 ARG A O 1
ATOM 1524 N N . ASP A 1 98 ? -1.165 9.007 13.669 1.00 14.21 98 ASP A N 1
ATOM 1525 C CA . ASP A 1 98 ? -2.357 9.782 13.352 1.00 30.32 98 ASP A CA 1
ATOM 1526 C C . ASP A 1 98 ? -3.297 9.810 14.546 1.00 50.43 98 ASP A C 1
ATOM 1527 O O . ASP A 1 98 ? -3.955 8.814 14.863 1.00 33.41 98 ASP A O 1
ATOM 1536 N N . ARG A 1 99 ? -3.328 10.952 15.210 1.00 40.24 99 ARG A N 1
ATOM 1537 C CA . ARG A 1 99 ? -4.112 11.161 16.397 1.00 32.23 99 ARG A CA 1
ATOM 1538 C C . ARG A 1 99 ? -3.938 12.616 16.772 1.00 22.32 99 ARG A C 1
ATOM 1539 O O . ARG A 1 99 ? -2.870 13.183 16.544 1.00 1.10 99 ARG A O 1
ATOM 1560 N N . GLU A 1 100 ? -4.975 13.231 17.285 1.00 14.13 100 GLU A N 1
ATOM 1561 C CA . GLU A 1 100 ? -4.895 14.628 17.669 1.00 21.13 100 GLU A CA 1
ATOM 1562 C C . GLU A 1 100 ? -4.039 14.775 18.926 1.00 70.42 100 GLU A C 1
ATOM 1563 O O . GLU A 1 100 ? -4.540 14.705 20.051 1.00 75.53 100 GLU A O 1
ATOM 1575 N N . GLU A 1 101 ? -2.743 14.939 18.713 1.00 40.31 101 GLU A N 1
ATOM 1576 C CA . GLU A 1 101 ? -1.797 15.113 19.800 1.00 43.23 101 GLU A CA 1
ATOM 1577 C C . GLU A 1 101 ? -1.499 16.593 19.999 1.00 61.40 101 GLU A C 1
ATOM 1578 O O . GLU A 1 101 ? -1.830 17.173 21.034 1.00 65.34 101 GLU A O 1
ATOM 1590 N N . HIS A 1 102 ? -0.878 17.195 18.991 1.00 21.45 102 HIS A N 1
ATOM 1591 C CA . HIS A 1 102 ? -0.519 18.606 19.030 1.00 25.33 102 HIS A CA 1
ATOM 1592 C C . HIS A 1 102 ? -0.930 19.295 17.732 1.00 50.12 102 HIS A C 1
ATOM 1593 O O . HIS A 1 102 ? -0.417 18.974 16.658 1.00 63.21 102 HIS A O 1
ATOM 1608 N N . ALA A 1 103 ? -1.860 20.228 17.832 1.00 73.32 103 ALA A N 1
ATOM 1609 C CA . ALA A 1 103 ? -2.280 21.017 16.687 1.00 31.42 103 ALA A CA 1
ATOM 1610 C C . ALA A 1 103 ? -1.910 22.480 16.891 1.00 64.31 103 ALA A C 1
ATOM 1611 O O . ALA A 1 103 ? -2.632 23.179 17.632 1.00 52.35 103 ALA A O 1
ATOM 1619 N N . GLY A 1 1 ? 2.506 5.323 -9.487 1.00 23.41 1 GLY A N 2
ATOM 1620 C CA . GLY A 1 1 ? 3.345 4.195 -9.018 1.00 73.53 1 GLY A CA 2
ATOM 1621 C C . GLY A 1 1 ? 4.541 4.677 -8.226 1.00 72.31 1 GLY A C 2
ATOM 1622 O O . GLY A 1 1 ? 5.156 5.689 -8.565 1.00 14.41 1 GLY A O 2
ATOM 1628 N N . SER A 1 2 ? 4.871 3.957 -7.166 1.00 3.14 2 SER A N 2
ATOM 1629 C CA . SER A 1 2 ? 5.965 4.342 -6.298 1.00 5.32 2 SER A CA 2
ATOM 1630 C C . SER A 1 2 ? 7.307 4.094 -6.977 1.00 72.52 2 SER A C 2
ATOM 1631 O O . SER A 1 2 ? 7.678 2.953 -7.262 1.00 22.34 2 SER A O 2
ATOM 1639 N N . HIS A 1 3 ? 8.012 5.177 -7.260 1.00 74.30 3 HIS A N 2
ATOM 1640 C CA . HIS A 1 3 ? 9.366 5.108 -7.785 1.00 71.34 3 HIS A CA 2
ATOM 1641 C C . HIS A 1 3 ? 10.278 5.971 -6.921 1.00 55.41 3 HIS A C 2
ATOM 1642 O O . HIS A 1 3 ? 9.795 6.725 -6.077 1.00 61.04 3 HIS A O 2
ATOM 1657 N N . MET A 1 4 ? 11.580 5.868 -7.132 1.00 24.22 4 MET A N 2
ATOM 1658 C CA . MET A 1 4 ? 12.550 6.576 -6.297 1.00 74.34 4 MET A CA 2
ATOM 1659 C C . MET A 1 4 ? 12.456 8.087 -6.500 1.00 53.14 4 MET A C 2
ATOM 1660 O O . MET A 1 4 ? 12.479 8.859 -5.538 1.00 34.52 4 MET A O 2
ATOM 1674 N N . ASN A 1 5 ? 12.325 8.500 -7.755 1.00 22.52 5 ASN A N 2
ATOM 1675 C CA . ASN A 1 5 ? 12.295 9.918 -8.107 1.00 73.11 5 ASN A CA 2
ATOM 1676 C C . ASN A 1 5 ? 11.154 10.657 -7.408 1.00 10.31 5 ASN A C 2
ATOM 1677 O O . ASN A 1 5 ? 11.346 11.762 -6.901 1.00 10.11 5 ASN A O 2
ATOM 1688 N N . ARG A 1 6 ? 9.976 10.039 -7.357 1.00 70.34 6 ARG A N 2
ATOM 1689 C CA . ARG A 1 6 ? 8.799 10.702 -6.800 1.00 45.50 6 ARG A CA 2
ATOM 1690 C C . ARG A 1 6 ? 8.969 10.986 -5.308 1.00 22.34 6 ARG A C 2
ATOM 1691 O O . ARG A 1 6 ? 8.391 11.934 -4.779 1.00 1.32 6 ARG A O 2
ATOM 1712 N N . PHE A 1 7 ? 9.769 10.165 -4.638 1.00 61.03 7 PHE A N 2
ATOM 1713 C CA . PHE A 1 7 ? 10.018 10.341 -3.214 1.00 54.10 7 PHE A CA 2
ATOM 1714 C C . PHE A 1 7 ? 10.924 11.547 -2.994 1.00 14.21 7 PHE A C 2
ATOM 1715 O O . PHE A 1 7 ? 10.618 12.440 -2.201 1.00 1.24 7 PHE A O 2
ATOM 1732 N N . LEU A 1 8 ? 12.028 11.584 -3.727 1.00 52.30 8 LEU A N 2
ATOM 1733 C CA . LEU A 1 8 ? 12.964 12.691 -3.629 1.00 12.42 8 LEU A CA 2
ATOM 1734 C C . LEU A 1 8 ? 12.293 13.995 -4.048 1.00 4.34 8 LEU A C 2
ATOM 1735 O O . LEU A 1 8 ? 12.485 15.028 -3.414 1.00 54.30 8 LEU A O 2
ATOM 1751 N N . THR A 1 9 ? 11.483 13.929 -5.100 1.00 50.43 9 THR A N 2
ATOM 1752 C CA . THR A 1 9 ? 10.782 15.104 -5.608 1.00 11.00 9 THR A CA 2
ATOM 1753 C C . THR A 1 9 ? 9.818 15.678 -4.565 1.00 63.12 9 THR A C 2
ATOM 1754 O O . THR A 1 9 ? 9.718 16.895 -4.412 1.00 22.31 9 THR A O 2
ATOM 1765 N N . SER A 1 10 ? 9.125 14.809 -3.834 1.00 65.42 10 SER A N 2
ATOM 1766 C CA . SER A 1 10 ? 8.190 15.266 -2.814 1.00 14.20 10 SER A CA 2
ATOM 1767 C C . SER A 1 10 ? 8.937 15.829 -1.606 1.00 60.34 10 SER A C 2
ATOM 1768 O O . SER A 1 10 ? 8.502 16.815 -1.003 1.00 33.45 10 SER A O 2
ATOM 1776 N N . ILE A 1 11 ? 10.070 15.215 -1.264 1.00 41.21 11 ILE A N 2
ATOM 1777 C CA . ILE A 1 11 ? 10.948 15.766 -0.234 1.00 43.24 11 ILE A CA 2
ATOM 1778 C C . ILE A 1 11 ? 11.410 17.166 -0.644 1.00 34.21 11 ILE A C 2
ATOM 1779 O O . ILE A 1 11 ? 11.345 18.109 0.144 1.00 51.11 11 ILE A O 2
ATOM 1795 N N . VAL A 1 12 ? 11.855 17.287 -1.892 1.00 21.55 12 VAL A N 2
ATOM 1796 C CA . VAL A 1 12 ? 12.244 18.575 -2.460 1.00 14.34 12 VAL A CA 2
ATOM 1797 C C . VAL A 1 12 ? 11.087 19.572 -2.401 1.00 13.44 12 VAL A C 2
ATOM 1798 O O . VAL A 1 12 ? 11.285 20.744 -2.085 1.00 43.23 12 VAL A O 2
ATOM 1811 N N . ALA A 1 13 ? 9.883 19.097 -2.702 1.00 44.22 13 ALA A N 2
ATOM 1812 C CA . ALA A 1 13 ? 8.690 19.935 -2.645 1.00 63.42 13 ALA A CA 2
ATOM 1813 C C . ALA A 1 13 ? 8.507 20.522 -1.251 1.00 5.15 13 ALA A C 2
ATOM 1814 O O . ALA A 1 13 ? 8.276 21.718 -1.102 1.00 60.31 13 ALA A O 2
ATOM 1821 N N . TRP A 1 14 ? 8.627 19.675 -0.237 1.00 34.42 14 TRP A N 2
ATOM 1822 C CA . TRP A 1 14 ? 8.554 20.113 1.154 1.00 42.25 14 TRP A CA 2
ATOM 1823 C C . TRP A 1 14 ? 9.654 21.133 1.460 1.00 70.10 14 TRP A C 2
ATOM 1824 O O . TRP A 1 14 ? 9.394 22.203 2.025 1.00 3.04 14 TRP A O 2
ATOM 1845 N N . LEU A 1 15 ? 10.877 20.805 1.059 1.00 2.10 15 LEU A N 2
ATOM 1846 C CA . LEU A 1 15 ? 12.023 21.669 1.312 1.00 34.45 15 LEU A CA 2
ATOM 1847 C C . LEU A 1 15 ? 11.849 23.027 0.643 1.00 0.13 15 LEU A C 2
ATOM 1848 O O . LEU A 1 15 ? 12.066 24.064 1.269 1.00 34.54 15 LEU A O 2
ATOM 1864 N N . ARG A 1 16 ? 11.446 23.023 -0.624 1.00 2.41 16 ARG A N 2
ATOM 1865 C CA . ARG A 1 16 ? 11.267 24.268 -1.355 1.00 31.15 16 ARG A CA 2
ATOM 1866 C C . ARG A 1 16 ? 10.044 25.019 -0.830 1.00 5.31 16 ARG A C 2
ATOM 1867 O O . ARG A 1 16 ? 10.014 26.241 -0.843 1.00 11.03 16 ARG A O 2
ATOM 1888 N N . ALA A 1 17 ? 9.047 24.284 -0.341 1.00 2.12 17 ALA A N 2
ATOM 1889 C CA . ALA A 1 17 ? 7.894 24.907 0.296 1.00 33.54 17 ALA A CA 2
ATOM 1890 C C . ALA A 1 17 ? 8.339 25.646 1.548 1.00 24.54 17 ALA A C 2
ATOM 1891 O O . ALA A 1 17 ? 7.785 26.689 1.905 1.00 1.33 17 ALA A O 2
ATOM 1898 N N . GLY A 1 18 ? 9.345 25.091 2.215 1.00 51.14 18 GLY A N 2
ATOM 1899 C CA . GLY A 1 18 ? 9.946 25.761 3.349 1.00 30.22 18 GLY A CA 2
ATOM 1900 C C . GLY A 1 18 ? 10.681 27.035 2.957 1.00 44.24 18 GLY A C 2
ATOM 1901 O O . GLY A 1 18 ? 10.768 27.971 3.751 1.00 11.14 18 GLY A O 2
ATOM 1905 N N . TYR A 1 19 ? 11.198 27.082 1.732 1.00 34.05 19 TYR A N 2
ATOM 1906 C CA . TYR A 1 19 ? 11.959 28.241 1.270 1.00 45.12 19 TYR A CA 2
ATOM 1907 C C . TYR A 1 19 ? 11.706 28.513 -0.211 1.00 10.22 19 TYR A C 2
ATOM 1908 O O . TYR A 1 19 ? 12.527 28.166 -1.059 1.00 41.13 19 TYR A O 2
ATOM 1926 N N . PRO A 1 20 ? 10.563 29.137 -0.548 1.00 2.25 20 PRO A N 2
ATOM 1927 C CA . PRO A 1 20 ? 10.237 29.485 -1.937 1.00 33.00 20 PRO A CA 2
ATOM 1928 C C . PRO A 1 20 ? 11.083 30.655 -2.426 1.00 63.40 20 PRO A C 2
ATOM 1929 O O . PRO A 1 20 ? 11.043 31.041 -3.594 1.00 22.41 20 PRO A O 2
ATOM 1940 N N . GLU A 1 21 ? 11.846 31.212 -1.501 1.00 2.11 21 GLU A N 2
ATOM 1941 C CA . GLU A 1 21 ? 12.758 32.306 -1.787 1.00 73.24 21 GLU A CA 2
ATOM 1942 C C . GLU A 1 21 ? 14.170 31.767 -1.985 1.00 20.44 21 GLU A C 2
ATOM 1943 O O . GLU A 1 21 ? 15.119 32.521 -2.207 1.00 40.30 21 GLU A O 2
ATOM 1955 N N . GLY A 1 22 ? 14.292 30.446 -1.925 1.00 34.52 22 GLY A N 2
ATOM 1956 C CA . GLY A 1 22 ? 15.588 29.811 -2.008 1.00 33.44 22 GLY A CA 2
ATOM 1957 C C . GLY A 1 22 ? 16.215 29.660 -0.641 1.00 53.53 22 GLY A C 2
ATOM 1958 O O . GLY A 1 22 ? 16.103 30.560 0.194 1.00 11.30 22 GLY A O 2
ATOM 1962 N N . ILE A 1 23 ? 16.855 28.526 -0.396 1.00 21.02 23 ILE A N 2
ATOM 1963 C CA . ILE A 1 23 ? 17.492 28.280 0.891 1.00 2.44 23 ILE A CA 2
ATOM 1964 C C . ILE A 1 23 ? 18.803 29.047 0.991 1.00 35.10 23 ILE A C 2
ATOM 1965 O O . ILE A 1 23 ? 19.713 28.843 0.182 1.00 4.14 23 ILE A O 2
ATOM 1981 N N . PRO A 1 24 ? 18.896 29.968 1.957 1.00 3.32 24 PRO A N 2
ATOM 1982 C CA . PRO A 1 24 ? 20.138 30.673 2.244 1.00 71.45 24 PRO A CA 2
ATOM 1983 C C . PRO A 1 24 ? 21.234 29.701 2.689 1.00 31.25 24 PRO A C 2
ATOM 1984 O O . PRO A 1 24 ? 20.944 28.641 3.249 1.00 10.15 24 PRO A O 2
ATOM 1995 N N . PRO A 1 25 ? 22.508 30.055 2.453 1.00 35.02 25 PRO A N 2
ATOM 1996 C CA . PRO A 1 25 ? 23.646 29.153 2.685 1.00 12.04 25 PRO A CA 2
ATOM 1997 C C . PRO A 1 25 ? 23.758 28.654 4.122 1.00 11.40 25 PRO A C 2
ATOM 1998 O O . PRO A 1 25 ? 24.237 27.545 4.360 1.00 22.20 25 PRO A O 2
ATOM 2009 N N . THR A 1 26 ? 23.316 29.462 5.071 1.00 51.12 26 THR A N 2
ATOM 2010 C CA . THR A 1 26 ? 23.415 29.100 6.475 1.00 71.04 26 THR A CA 2
ATOM 2011 C C . THR A 1 26 ? 22.516 27.909 6.805 1.00 51.20 26 THR A C 2
ATOM 2012 O O . THR A 1 26 ? 22.994 26.860 7.246 1.00 74.44 26 THR A O 2
ATOM 2023 N N . ASP A 1 27 ? 21.223 28.055 6.525 1.00 40.23 27 ASP A N 2
ATOM 2024 C CA . ASP A 1 27 ? 20.226 27.065 6.938 1.00 64.21 27 ASP A CA 2
ATOM 2025 C C . ASP A 1 27 ? 20.226 25.845 6.033 1.00 23.45 27 ASP A C 2
ATOM 2026 O O . ASP A 1 27 ? 19.499 24.883 6.277 1.00 13.20 27 ASP A O 2
ATOM 2035 N N . SER A 1 28 ? 21.055 25.875 5.000 1.00 54.23 28 SER A N 2
ATOM 2036 C CA . SER A 1 28 ? 21.230 24.715 4.139 1.00 53.34 28 SER A CA 2
ATOM 2037 C C . SER A 1 28 ? 21.791 23.550 4.952 1.00 42.43 28 SER A C 2
ATOM 2038 O O . SER A 1 28 ? 21.398 22.389 4.774 1.00 42.13 28 SER A O 2
ATOM 2046 N N . PHE A 1 29 ? 22.687 23.874 5.874 1.00 42.55 29 PHE A N 2
ATOM 2047 C CA . PHE A 1 29 ? 23.333 22.869 6.697 1.00 4.12 29 PHE A CA 2
ATOM 2048 C C . PHE A 1 29 ? 22.385 22.396 7.792 1.00 35.43 29 PHE A C 2
ATOM 2049 O O . PHE A 1 29 ? 22.487 21.269 8.273 1.00 12.15 29 PHE A O 2
ATOM 2066 N N . ALA A 1 30 ? 21.454 23.261 8.177 1.00 14.21 30 ALA A N 2
ATOM 2067 C CA . ALA A 1 30 ? 20.403 22.882 9.108 1.00 35.22 30 ALA A CA 2
ATOM 2068 C C . ALA A 1 30 ? 19.466 21.875 8.451 1.00 13.34 30 ALA A C 2
ATOM 2069 O O . ALA A 1 30 ? 19.086 20.870 9.062 1.00 31.42 30 ALA A O 2
ATOM 2076 N N . VAL A 1 31 ? 19.102 22.148 7.198 1.00 22.11 31 VAL A N 2
ATOM 2077 C CA . VAL A 1 31 ? 18.331 21.202 6.401 1.00 35.35 31 VAL A CA 2
ATOM 2078 C C . VAL A 1 31 ? 19.064 19.867 6.352 1.00 24.34 31 VAL A C 2
ATOM 2079 O O . VAL A 1 31 ? 18.469 18.809 6.552 1.00 23.22 31 VAL A O 2
ATOM 2092 N N . LEU A 1 32 ? 20.369 19.943 6.096 1.00 10.50 32 LEU A N 2
ATOM 2093 C CA . LEU A 1 32 ? 21.235 18.772 6.144 1.00 25.41 32 LEU A CA 2
ATOM 2094 C C . LEU A 1 32 ? 21.086 18.024 7.468 1.00 40.04 32 LEU A C 2
ATOM 2095 O O . LEU A 1 32 ? 20.895 16.810 7.480 1.00 73.03 32 LEU A O 2
ATOM 2111 N N . ALA A 1 33 ? 21.145 18.758 8.573 1.00 25.31 33 ALA A N 2
ATOM 2112 C CA . ALA A 1 33 ? 21.062 18.162 9.903 1.00 12.22 33 ALA A CA 2
ATOM 2113 C C . ALA A 1 33 ? 19.761 17.389 10.088 1.00 4.10 33 ALA A C 2
ATOM 2114 O O . ALA A 1 33 ? 19.768 16.255 10.565 1.00 40.14 33 ALA A O 2
ATOM 2121 N N . LEU A 1 34 ? 18.648 18.003 9.707 1.00 53.14 34 LEU A N 2
ATOM 2122 C CA . LEU A 1 34 ? 17.345 17.362 9.852 1.00 63.15 34 LEU A CA 2
ATOM 2123 C C . LEU A 1 34 ? 17.203 16.175 8.907 1.00 74.13 34 LEU A C 2
ATOM 2124 O O . LEU A 1 34 ? 16.740 15.106 9.308 1.00 75.13 34 LEU A O 2
ATOM 2140 N N . LEU A 1 35 ? 17.619 16.352 7.662 1.00 33.13 35 LEU A N 2
ATOM 2141 C CA . LEU A 1 35 ? 17.501 15.295 6.667 1.00 40.52 35 LEU A CA 2
ATOM 2142 C C . LEU A 1 35 ? 18.420 14.124 6.988 1.00 5.24 35 LEU A C 2
ATOM 2143 O O . LEU A 1 35 ? 18.089 12.981 6.697 1.00 72.35 35 LEU A O 2
ATOM 2159 N N . CYS A 1 36 ? 19.564 14.410 7.597 1.00 33.14 36 CYS A N 2
ATOM 2160 C CA . CYS A 1 36 ? 20.537 13.371 7.938 1.00 11.42 36 CYS A CA 2
ATOM 2161 C C . CYS A 1 36 ? 19.996 12.422 9.010 1.00 12.21 36 CYS A C 2
ATOM 2162 O O . CYS A 1 36 ? 20.530 11.328 9.213 1.00 70.34 36 CYS A O 2
ATOM 2170 N N . ARG A 1 37 ? 18.942 12.834 9.702 1.00 51.20 37 ARG A N 2
ATOM 2171 C CA . ARG A 1 37 ? 18.324 11.975 10.701 1.00 34.43 37 ARG A CA 2
ATOM 2172 C C . ARG A 1 37 ? 17.159 11.203 10.093 1.00 14.35 37 ARG A C 2
ATOM 2173 O O . ARG A 1 37 ? 16.506 10.408 10.765 1.00 42.53 37 ARG A O 2
ATOM 2194 N N . ARG A 1 38 ? 16.905 11.447 8.816 1.00 2.53 38 ARG A N 2
ATOM 2195 C CA . ARG A 1 38 ? 15.860 10.737 8.098 1.00 2.05 38 ARG A CA 2
ATOM 2196 C C . ARG A 1 38 ? 16.469 9.875 7.000 1.00 61.41 38 ARG A C 2
ATOM 2197 O O . ARG A 1 38 ? 16.086 8.717 6.817 1.00 11.31 38 ARG A O 2
ATOM 2218 N N . LEU A 1 39 ? 17.417 10.451 6.279 1.00 65.23 39 LEU A N 2
ATOM 2219 C CA . LEU A 1 39 ? 18.087 9.775 5.184 1.00 20.15 39 LEU A CA 2
ATOM 2220 C C . LEU A 1 39 ? 19.597 9.939 5.334 1.00 65.21 39 LEU A C 2
ATOM 2221 O O . LEU A 1 39 ? 20.056 10.771 6.114 1.00 43.15 39 LEU A O 2
ATOM 2237 N N . SER A 1 40 ? 20.366 9.155 4.598 1.00 0.33 40 SER A N 2
ATOM 2238 C CA . SER A 1 40 ? 21.813 9.168 4.738 1.00 2.24 40 SER A CA 2
ATOM 2239 C C . SER A 1 40 ? 22.463 10.151 3.755 1.00 60.02 40 SER A C 2
ATOM 2240 O O . SER A 1 40 ? 21.781 10.806 2.958 1.00 20.13 40 SER A O 2
ATOM 2248 N N . HIS A 1 41 ? 23.789 10.249 3.840 1.00 13.31 41 HIS A N 2
ATOM 2249 C CA . HIS A 1 41 ? 24.565 11.252 3.105 1.00 75.25 41 HIS A CA 2
ATOM 2250 C C . HIS A 1 41 ? 24.351 11.213 1.591 1.00 41.11 41 HIS A C 2
ATOM 2251 O O . HIS A 1 41 ? 24.400 12.254 0.945 1.00 41.13 41 HIS A O 2
ATOM 2266 N N . ASP A 1 42 ? 24.124 10.044 1.014 1.00 23.54 42 ASP A N 2
ATOM 2267 C CA . ASP A 1 42 ? 23.957 9.962 -0.436 1.00 0.05 42 ASP A CA 2
ATOM 2268 C C . ASP A 1 42 ? 22.572 10.461 -0.835 1.00 12.44 42 ASP A C 2
ATOM 2269 O O . ASP A 1 42 ? 22.402 11.092 -1.879 1.00 21.11 42 ASP A O 2
ATOM 2278 N N . GLU A 1 43 ? 21.588 10.196 0.016 1.00 14.52 43 GLU A N 2
ATOM 2279 C CA . GLU A 1 43 ? 20.234 10.678 -0.212 1.00 51.01 43 GLU A CA 2
ATOM 2280 C C . GLU A 1 43 ? 20.182 12.199 -0.112 1.00 73.32 43 GLU A C 2
ATOM 2281 O O . GLU A 1 43 ? 19.583 12.864 -0.961 1.00 20.03 43 GLU A O 2
ATOM 2293 N N . VAL A 1 44 ? 20.816 12.752 0.919 1.00 12.04 44 VAL A N 2
ATOM 2294 C CA . VAL A 1 44 ? 20.862 14.202 1.084 1.00 64.12 44 VAL A CA 2
ATOM 2295 C C . VAL A 1 44 ? 21.710 14.835 -0.020 1.00 44.32 44 VAL A C 2
ATOM 2296 O O . VAL A 1 44 ? 21.438 15.948 -0.465 1.00 4.42 44 VAL A O 2
ATOM 2309 N N . LYS A 1 45 ? 22.730 14.110 -0.461 1.00 40.31 45 LYS A N 2
ATOM 2310 C CA . LYS A 1 45 ? 23.534 14.518 -1.606 1.00 12.13 45 LYS A CA 2
ATOM 2311 C C . LYS A 1 45 ? 22.660 14.613 -2.858 1.00 13.43 45 LYS A C 2
ATOM 2312 O O . LYS A 1 45 ? 22.775 15.559 -3.641 1.00 15.20 45 LYS A O 2
ATOM 2331 N N . ALA A 1 46 ? 21.770 13.641 -3.025 1.00 24.01 46 ALA A N 2
ATOM 2332 C CA . ALA A 1 46 ? 20.869 13.612 -4.170 1.00 74.23 46 ALA A CA 2
ATOM 2333 C C . ALA A 1 46 ? 19.841 14.742 -4.107 1.00 34.34 46 ALA A C 2
ATOM 2334 O O . ALA A 1 46 ? 19.633 15.454 -5.091 1.00 23.14 46 ALA A O 2
ATOM 2341 N N . VAL A 1 47 ? 19.208 14.913 -2.949 1.00 63.11 47 VAL A N 2
ATOM 2342 C CA . VAL A 1 47 ? 18.172 15.932 -2.787 1.00 5.15 47 VAL A CA 2
ATOM 2343 C C . VAL A 1 47 ? 18.760 17.340 -2.907 1.00 71.40 47 VAL A C 2
ATOM 2344 O O . VAL A 1 47 ? 18.110 18.243 -3.433 1.00 3.44 47 VAL A O 2
ATOM 2357 N N . ALA A 1 48 ? 19.995 17.518 -2.448 1.00 53.54 48 ALA A N 2
ATOM 2358 C CA . ALA A 1 48 ? 20.674 18.801 -2.584 1.00 3.21 48 ALA A CA 2
ATOM 2359 C C . ALA A 1 48 ? 20.948 19.097 -4.053 1.00 22.54 48 ALA A C 2
ATOM 2360 O O . ALA A 1 48 ? 20.694 20.202 -4.532 1.00 13.30 48 ALA A O 2
ATOM 2367 N N . ASN A 1 49 ? 21.448 18.088 -4.763 1.00 73.23 49 ASN A N 2
ATOM 2368 C CA . ASN A 1 49 ? 21.720 18.204 -6.194 1.00 11.34 49 ASN A CA 2
ATOM 2369 C C . ASN A 1 49 ? 20.444 18.549 -6.958 1.00 21.14 49 ASN A C 2
ATOM 2370 O O . ASN A 1 49 ? 20.439 19.434 -7.814 1.00 34.35 49 ASN A O 2
ATOM 2381 N N . GLU A 1 50 ? 19.361 17.857 -6.627 1.00 63.12 50 GLU A N 2
ATOM 2382 C CA . GLU A 1 50 ? 18.075 18.082 -7.270 1.00 22.12 50 GLU A CA 2
ATOM 2383 C C . GLU A 1 50 ? 17.574 19.491 -6.995 1.00 22.40 50 GLU A C 2
ATOM 2384 O O . GLU A 1 50 ? 17.199 20.225 -7.908 1.00 61.11 50 GLU A O 2
ATOM 2396 N N . LEU A 1 51 ? 17.585 19.861 -5.730 1.00 72.23 51 LEU A N 2
ATOM 2397 C CA . LEU A 1 51 ? 17.038 21.131 -5.303 1.00 55.41 51 LEU A CA 2
ATOM 2398 C C . LEU A 1 51 ? 17.843 22.300 -5.884 1.00 24.41 51 LEU A C 2
ATOM 2399 O O . LEU A 1 51 ? 17.285 23.352 -6.210 1.00 62.31 51 LEU A O 2
ATOM 2415 N N . MET A 1 52 ? 19.154 22.104 -6.025 1.00 34.31 52 MET A N 2
ATOM 2416 C CA . MET A 1 52 ? 20.008 23.092 -6.684 1.00 22.2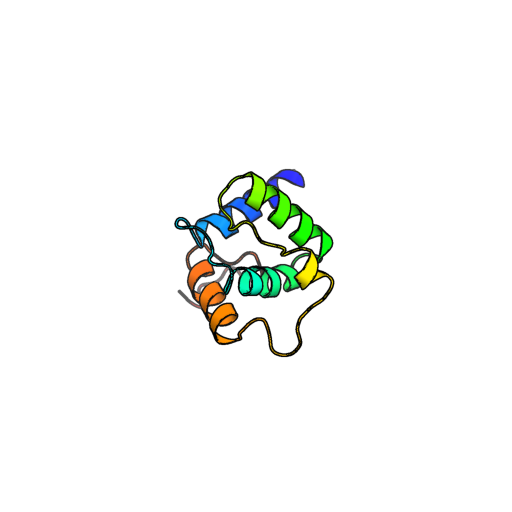2 52 MET A CA 2
ATOM 2417 C C . MET A 1 52 ? 19.638 23.223 -8.154 1.00 41.23 52 MET A C 2
ATOM 2418 O O . MET A 1 52 ? 19.662 24.317 -8.717 1.00 64.42 52 MET A O 2
ATOM 2432 N N . ARG A 1 53 ? 19.276 22.100 -8.758 1.00 0.12 53 ARG A N 2
ATOM 2433 C CA . ARG A 1 53 ? 18.931 22.046 -10.175 1.00 31.34 53 ARG A CA 2
ATOM 2434 C C . ARG A 1 53 ? 17.671 22.866 -10.457 1.00 53.14 53 ARG A C 2
ATOM 2435 O O . ARG A 1 53 ? 17.494 23.403 -11.553 1.00 11.32 53 ARG A O 2
ATOM 2456 N N . LEU A 1 54 ? 16.803 22.963 -9.455 1.00 71.25 54 LEU A N 2
ATOM 2457 C CA . LEU A 1 54 ? 15.557 23.713 -9.581 1.00 62.34 54 LEU A CA 2
ATOM 2458 C C . LEU A 1 54 ? 15.785 25.203 -9.342 1.00 22.45 54 LEU A C 2
ATOM 2459 O O . LEU A 1 54 ? 14.927 26.029 -9.653 1.00 5.15 54 LEU A O 2
ATOM 2475 N N . GLY A 1 55 ? 16.940 25.540 -8.779 1.00 41.21 55 GLY A N 2
ATOM 2476 C CA . GLY A 1 55 ? 17.290 26.934 -8.577 1.00 63.30 55 GLY A CA 2
ATOM 2477 C C . GLY A 1 55 ? 16.765 27.507 -7.273 1.00 62.12 55 GLY A C 2
ATOM 2478 O O . GLY A 1 55 ? 16.660 28.724 -7.125 1.00 34.14 55 GLY A O 2
ATOM 2482 N N . ASP A 1 56 ? 16.438 26.642 -6.321 1.00 0.02 56 ASP A N 2
ATOM 2483 C CA . ASP A 1 56 ? 15.957 27.099 -5.016 1.00 15.42 56 ASP A CA 2
ATOM 2484 C C . ASP A 1 56 ? 16.968 26.784 -3.926 1.00 64.31 56 ASP A C 2
ATOM 2485 O O . ASP A 1 56 ? 16.655 26.800 -2.736 1.00 71.51 56 ASP A O 2
ATOM 2494 N N . PHE A 1 57 ? 18.192 26.524 -4.346 1.00 41.20 57 PHE A N 2
ATOM 2495 C CA . PHE A 1 57 ? 19.271 26.218 -3.428 1.00 0.01 57 PHE A CA 2
ATOM 2496 C C . PHE A 1 57 ? 20.482 27.062 -3.807 1.00 54.22 57 PHE A C 2
ATOM 2497 O O . PHE A 1 57 ? 20.827 27.156 -4.988 1.00 53.24 57 PHE A O 2
ATOM 2514 N N . ASP A 1 58 ? 21.106 27.698 -2.824 1.00 55.52 58 ASP A N 2
ATOM 2515 C CA . ASP A 1 58 ? 22.259 28.547 -3.094 1.00 42.31 58 ASP A CA 2
ATOM 2516 C C . ASP A 1 58 ? 23.462 27.690 -3.471 1.00 31.30 58 ASP A C 2
ATOM 2517 O O . ASP A 1 58 ? 23.639 26.587 -2.949 1.00 23.35 58 ASP A O 2
ATOM 2526 N N . GLN A 1 59 ? 24.275 28.192 -4.386 1.00 65.13 59 GLN A N 2
ATOM 2527 C CA . GLN A 1 59 ? 25.409 27.440 -4.896 1.00 61.52 59 GLN A CA 2
ATOM 2528 C C . GLN A 1 59 ? 26.590 27.532 -3.936 1.00 42.02 59 GLN A C 2
ATOM 2529 O O . GLN A 1 59 ? 27.478 28.373 -4.089 1.00 22.20 59 GLN A O 2
ATOM 2543 N N . ILE A 1 60 ? 26.572 26.671 -2.932 1.00 73.33 60 ILE A N 2
ATOM 2544 C CA . ILE A 1 60 ? 27.604 26.642 -1.907 1.00 52.00 60 ILE A CA 2
ATOM 2545 C C . ILE A 1 60 ? 28.256 25.269 -1.843 1.00 62.32 60 ILE A C 2
ATOM 2546 O O . ILE A 1 60 ? 27.881 24.360 -2.589 1.00 61.30 60 ILE A O 2
ATOM 2562 N N . ASP A 1 61 ? 29.224 25.118 -0.950 1.00 74.15 61 ASP A N 2
ATOM 2563 C CA . ASP A 1 61 ? 29.899 23.840 -0.776 1.00 11.11 61 ASP A CA 2
ATOM 2564 C C . ASP A 1 61 ? 29.054 22.903 0.068 1.00 32.54 61 ASP A C 2
ATOM 2565 O O . ASP A 1 61 ? 29.180 22.852 1.291 1.00 44.33 61 ASP A O 2
ATOM 2574 N N . ILE A 1 62 ? 28.179 22.175 -0.598 1.00 1.14 62 ILE A N 2
ATOM 2575 C CA . ILE A 1 62 ? 27.313 21.226 0.073 1.00 44.54 62 ILE A CA 2
ATOM 2576 C C . ILE A 1 62 ? 28.027 19.895 0.252 1.00 35.03 62 ILE A C 2
ATOM 2577 O O . ILE A 1 62 ? 27.969 19.294 1.324 1.00 21.22 62 ILE A O 2
ATOM 2593 N N . GLY A 1 63 ? 28.747 19.474 -0.785 1.00 31.43 63 GLY A N 2
ATOM 2594 C CA . GLY A 1 63 ? 29.435 18.196 -0.752 1.00 52.11 63 GLY A CA 2
ATOM 2595 C C . GLY A 1 63 ? 30.423 18.096 0.393 1.00 31.22 63 GLY A C 2
ATOM 2596 O O . GLY A 1 63 ? 30.685 17.008 0.903 1.00 14.54 63 GLY A O 2
ATOM 2600 N N . VAL A 1 64 ? 30.956 19.240 0.806 1.00 13.42 64 VAL A N 2
ATOM 2601 C CA . VAL A 1 64 ? 31.914 19.288 1.899 1.00 34.32 64 VAL A CA 2
ATOM 2602 C C . VAL A 1 64 ? 31.234 19.031 3.241 1.00 53.31 64 VAL A C 2
ATOM 2603 O O . VAL A 1 64 ? 31.614 18.120 3.971 1.00 3.43 64 VAL A O 2
ATOM 2616 N N . VAL A 1 65 ? 30.207 19.815 3.544 1.00 25.53 65 VAL A N 2
ATOM 2617 C CA . VAL A 1 65 ? 29.601 19.802 4.874 1.00 41.35 65 VAL A CA 2
ATOM 2618 C C . VAL A 1 65 ? 28.727 18.566 5.104 1.00 15.00 65 VAL A C 2
ATOM 2619 O O . VAL A 1 65 ? 28.669 18.044 6.216 1.00 61.02 65 VAL A O 2
ATOM 2632 N N . ILE A 1 66 ? 28.060 18.087 4.057 1.00 60.32 66 ILE A N 2
ATOM 2633 C CA . ILE A 1 66 ? 27.142 16.957 4.208 1.00 21.23 66 ILE A CA 2
ATOM 2634 C C . ILE A 1 66 ? 27.887 15.659 4.490 1.00 32.33 66 ILE A C 2
ATOM 2635 O O . ILE A 1 66 ? 27.355 14.756 5.133 1.00 44.40 66 ILE A O 2
ATOM 2651 N N . THR A 1 67 ? 29.113 15.564 4.005 1.00 14.14 67 THR A N 2
ATOM 2652 C CA . THR A 1 67 ? 29.910 14.373 4.217 1.00 50.13 67 THR A CA 2
ATOM 2653 C C . THR A 1 67 ? 30.905 14.596 5.350 1.00 71.42 67 THR A C 2
ATOM 2654 O O . THR A 1 67 ? 31.351 13.651 6.005 1.00 32.31 67 THR A O 2
ATOM 2665 N N . HIS A 1 68 ? 31.232 15.859 5.587 1.00 62.10 68 HIS A N 2
ATOM 2666 C CA . HIS A 1 68 ? 32.164 16.233 6.637 1.00 75.44 68 HIS A CA 2
ATOM 2667 C C . HIS A 1 68 ? 31.560 17.346 7.481 1.00 63.13 68 HIS A C 2
ATOM 2668 O O . HIS A 1 68 ? 31.771 18.529 7.208 1.00 34.35 68 HIS A O 2
ATOM 2683 N N . PHE A 1 69 ? 30.767 16.957 8.470 1.00 30.31 69 PHE A N 2
ATOM 2684 C CA . PHE A 1 69 ? 30.115 17.914 9.356 1.00 22.22 69 PHE A CA 2
ATOM 2685 C C . PHE A 1 69 ? 31.146 18.787 10.059 1.00 3.34 69 PHE A C 2
ATOM 2686 O O . PHE A 1 69 ? 32.128 18.286 10.610 1.00 14.12 69 PHE A O 2
ATOM 2703 N N . THR A 1 70 ? 30.905 20.087 10.042 1.00 73.34 70 THR A N 2
ATOM 2704 C CA . THR A 1 70 ? 31.844 21.051 10.585 1.00 1.43 70 THR A CA 2
ATOM 2705 C C . THR A 1 70 ? 31.631 21.221 12.091 1.00 12.24 70 THR A C 2
ATOM 2706 O O . THR A 1 70 ? 30.572 20.880 12.616 1.00 70.15 70 THR A O 2
ATOM 2717 N N . ASP A 1 71 ? 32.643 21.746 12.775 1.00 4.40 71 ASP A N 2
ATOM 2718 C CA . ASP A 1 71 ? 32.602 21.924 14.226 1.00 51.42 71 ASP A CA 2
ATOM 2719 C C . ASP A 1 71 ? 31.437 22.812 14.651 1.00 70.43 71 ASP A C 2
ATOM 2720 O O . ASP A 1 71 ? 30.795 22.569 15.671 1.00 25.34 71 ASP A O 2
ATOM 2729 N N . GLU A 1 72 ? 31.173 23.845 13.863 1.00 53.51 72 GLU A N 2
ATOM 2730 C CA . GLU A 1 72 ? 30.152 24.828 14.207 1.00 25.43 72 GLU A CA 2
ATOM 2731 C C . GLU A 1 72 ? 29.019 24.829 13.187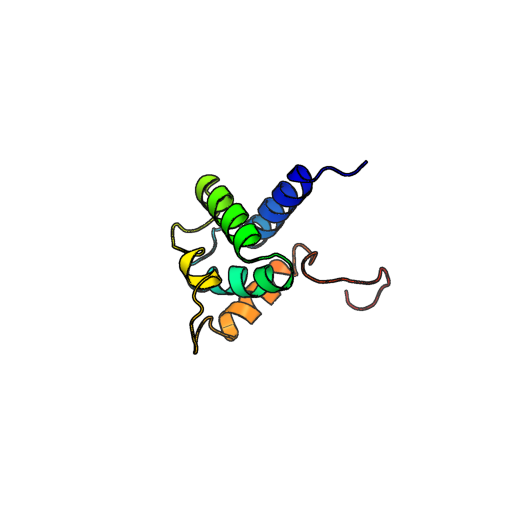 1.00 33.41 72 GLU A C 2
ATOM 2732 O O . GLU A 1 72 ? 28.058 25.589 13.312 1.00 73.40 72 GLU A O 2
ATOM 2744 N N . LEU A 1 73 ? 29.126 23.969 12.187 1.00 73.25 73 LEU A N 2
ATOM 2745 C CA . LEU A 1 73 ? 28.142 23.917 11.115 1.00 13.42 73 LEU A CA 2
ATOM 2746 C C . LEU A 1 73 ? 27.628 22.497 10.938 1.00 3.21 73 LEU A C 2
ATOM 2747 O O . LEU A 1 73 ? 28.406 21.582 10.667 1.00 21.12 73 LEU A O 2
ATOM 2763 N N . PRO A 1 74 ? 26.314 22.289 11.082 1.00 15.30 74 PRO A N 2
ATOM 2764 C CA . PRO A 1 74 ? 25.354 23.359 11.368 1.00 74.21 74 PRO A CA 2
ATOM 2765 C C . PRO A 1 74 ? 25.287 23.715 12.855 1.00 3.21 74 PRO A C 2
ATOM 2766 O O . PRO A 1 74 ? 25.671 22.919 13.715 1.00 20.44 74 PRO A O 2
ATOM 2777 N N . SER A 1 75 ? 24.806 24.916 13.149 1.00 34.34 75 SER A N 2
ATOM 2778 C CA . SER A 1 75 ? 24.674 25.373 14.525 1.00 31.40 75 SER A CA 2
ATOM 2779 C C . SER A 1 75 ? 23.315 24.960 15.092 1.00 52.02 75 SER A C 2
ATOM 2780 O O . SER A 1 75 ? 22.326 24.915 14.363 1.00 0.30 75 SER A O 2
ATOM 2788 N N . PRO A 1 76 ? 23.255 24.637 16.398 1.00 45.34 76 PRO A N 2
ATOM 2789 C CA . PRO A 1 76 ? 22.013 24.221 17.064 1.00 5.21 76 PRO A CA 2
ATOM 2790 C C . PRO A 1 76 ? 20.841 25.182 16.821 1.00 44.52 76 PRO A C 2
ATOM 2791 O O . PRO A 1 76 ? 19.735 24.743 16.485 1.00 51.42 76 PRO A O 2
ATOM 2802 N N . GLU A 1 77 ? 21.077 26.487 16.991 1.00 41.22 77 GLU A N 2
ATOM 2803 C CA . GLU A 1 77 ? 20.034 27.488 16.749 1.00 22.44 77 GLU A CA 2
ATOM 2804 C C . GLU A 1 77 ? 19.545 27.417 15.307 1.00 43.15 77 GLU A C 2
ATOM 2805 O O . GLU A 1 77 ? 18.352 27.545 15.038 1.00 12.42 77 GLU A O 2
ATOM 2817 N N . ASP A 1 78 ? 20.479 27.201 14.389 1.00 64.10 78 ASP A N 2
ATOM 2818 C CA . ASP A 1 78 ? 20.167 27.139 12.965 1.00 20.24 78 ASP A CA 2
ATOM 2819 C C . ASP A 1 78 ? 19.283 25.929 12.674 1.00 23.41 78 ASP A C 2
ATOM 2820 O O . ASP A 1 78 ? 18.320 26.010 11.911 1.00 70.25 78 ASP A O 2
ATOM 2829 N N . VAL A 1 79 ? 19.609 24.816 13.317 1.00 70.42 79 VAL A N 2
ATOM 2830 C CA . VAL A 1 79 ? 18.812 23.598 13.220 1.00 65.40 79 VAL A CA 2
ATOM 2831 C C . VAL A 1 79 ? 17.388 23.841 13.728 1.00 5.45 79 VAL A C 2
ATOM 2832 O O . VAL A 1 79 ? 16.407 23.434 13.099 1.00 24.20 79 VAL A O 2
ATOM 2845 N N . GLU A 1 80 ? 17.283 24.524 14.862 1.00 62.32 80 GLU A N 2
ATOM 2846 C CA . GLU A 1 80 ? 15.985 24.848 15.443 1.00 15.51 80 GLU A CA 2
ATOM 2847 C C . GLU A 1 80 ? 15.210 25.780 14.511 1.00 42.51 80 GLU A C 2
ATOM 2848 O O . GLU A 1 80 ? 14.003 25.621 14.313 1.00 73.11 80 GLU A O 2
ATOM 2860 N N . ARG A 1 81 ? 15.929 26.737 13.935 1.00 50.40 81 ARG A N 2
ATOM 2861 C CA . ARG A 1 81 ? 15.384 27.647 12.931 1.00 73.35 81 ARG A CA 2
ATOM 2862 C C . ARG A 1 81 ? 14.719 26.880 11.786 1.00 24.52 81 ARG A C 2
ATOM 2863 O O . ARG A 1 81 ? 13.527 27.069 11.505 1.00 72.03 81 ARG A O 2
ATOM 2884 N N . VAL A 1 82 ? 15.479 26.005 11.134 1.00 32.54 82 VAL A N 2
ATOM 2885 C CA . VAL A 1 82 ? 14.964 25.279 9.984 1.00 71.44 82 VAL A CA 2
ATOM 2886 C C . VAL A 1 82 ? 13.832 24.340 10.396 1.00 64.30 82 VAL A C 2
ATOM 2887 O O . VAL A 1 82 ? 12.890 24.130 9.634 1.00 33.50 82 VAL A O 2
ATOM 2900 N N . ARG A 1 83 ? 13.910 23.794 11.608 1.00 12.43 83 ARG A N 2
ATOM 2901 C CA . ARG A 1 83 ? 12.849 22.932 12.111 1.00 22.25 83 ARG A CA 2
ATOM 2902 C C . ARG A 1 83 ? 11.535 23.702 12.181 1.00 63.13 83 ARG A C 2
ATOM 2903 O O . ARG A 1 83 ? 10.532 23.277 11.615 1.00 31.24 83 ARG A O 2
ATOM 2924 N N . ALA A 1 84 ? 11.561 24.848 12.854 1.00 12.14 84 ALA A N 2
ATOM 2925 C CA . ALA A 1 84 ? 10.369 25.673 13.015 1.00 60.24 84 ALA A CA 2
ATOM 2926 C C . ALA A 1 84 ? 9.821 26.121 11.663 1.00 70.42 84 ALA A C 2
ATOM 2927 O O . ALA A 1 84 ? 8.607 26.145 11.448 1.00 23.24 84 ALA A O 2
ATOM 2934 N N . ARG A 1 85 ? 10.726 26.469 10.755 1.00 4.11 85 ARG A N 2
ATOM 2935 C CA . ARG A 1 85 ? 10.344 26.923 9.421 1.00 74.14 85 ARG A CA 2
ATOM 2936 C C . ARG A 1 85 ? 9.711 25.794 8.594 1.00 31.20 85 ARG A C 2
ATOM 2937 O O . ARG A 1 85 ? 8.736 26.013 7.874 1.00 12.24 85 ARG A O 2
ATOM 2958 N N . LEU A 1 86 ? 10.264 24.591 8.700 1.00 63.41 86 LEU A N 2
ATOM 2959 C CA . LEU A 1 86 ? 9.823 23.468 7.871 1.00 3.23 86 LEU A CA 2
ATOM 2960 C C . LEU A 1 86 ? 8.657 22.698 8.494 1.00 51.33 86 LEU A C 2
ATOM 2961 O O . LEU A 1 86 ? 7.886 22.051 7.779 1.00 11.12 86 LEU A O 2
ATOM 2977 N N . ALA A 1 87 ? 8.528 22.771 9.816 1.00 64.31 87 ALA A N 2
ATOM 2978 C CA . ALA A 1 87 ? 7.493 22.024 10.533 1.00 55.30 87 ALA A CA 2
ATOM 2979 C C . ALA A 1 87 ? 6.093 22.488 10.154 1.00 40.51 87 ALA A C 2
ATOM 2980 O O . ALA A 1 87 ? 5.126 21.736 10.270 1.00 60.31 87 ALA A O 2
ATOM 2987 N N . ALA A 1 88 ? 5.995 23.725 9.686 1.00 12.20 88 ALA A N 2
ATOM 2988 C CA . ALA A 1 88 ? 4.713 24.305 9.308 1.00 35.54 88 ALA A CA 2
ATOM 2989 C C . ALA A 1 88 ? 4.116 23.592 8.096 1.00 70.35 88 ALA A C 2
ATOM 2990 O O . ALA A 1 88 ? 2.906 23.627 7.878 1.00 34.21 88 ALA A O 2
ATOM 2997 N N . GLN A 1 89 ? 4.971 22.925 7.326 1.00 43.22 89 GLN A N 2
ATOM 2998 C CA . GLN A 1 89 ? 4.548 22.257 6.098 1.00 34.15 89 GLN A CA 2
ATOM 2999 C C . GLN A 1 89 ? 4.138 20.809 6.370 1.00 43.51 89 GLN A C 2
ATOM 3000 O O . GLN A 1 89 ? 4.192 19.961 5.481 1.00 25.11 89 GLN A O 2
ATOM 3014 N N . GLY A 1 90 ? 3.740 20.527 7.601 1.00 41.15 90 GLY A N 2
ATOM 3015 C CA . GLY A 1 90 ? 3.266 19.198 7.939 1.00 31.11 90 GLY A CA 2
ATOM 3016 C C . GLY A 1 90 ? 4.313 18.377 8.659 1.00 31.14 90 GLY A C 2
ATOM 3017 O O . GLY A 1 90 ? 4.008 17.707 9.646 1.00 41.14 90 GLY A O 2
ATOM 3021 N N . TRP A 1 91 ? 5.545 18.435 8.152 1.00 1.05 91 TRP A N 2
ATOM 3022 C CA . TRP A 1 91 ? 6.690 17.750 8.758 1.00 21.13 91 TRP A CA 2
ATOM 3023 C C . TRP A 1 91 ? 6.523 16.226 8.700 1.00 24.15 91 TRP A C 2
ATOM 3024 O O . TRP A 1 91 ? 5.874 15.623 9.556 1.00 54.32 91 TRP A O 2
ATOM 3045 N N . PRO A 1 92 ? 7.097 15.586 7.670 1.00 64.14 92 PRO A N 2
ATOM 3046 C CA . PRO A 1 92 ? 7.027 14.136 7.501 1.00 60.55 92 PRO A CA 2
ATOM 3047 C C . PRO A 1 92 ? 8.165 13.396 8.210 1.00 0.42 92 PRO A C 2
ATOM 3048 O O . PRO A 1 92 ? 8.302 12.180 8.087 1.00 12.41 92 PRO A O 2
ATOM 3059 N N . LEU A 1 93 ? 8.975 14.133 8.959 1.00 21.21 93 LEU A N 2
ATOM 3060 C CA . LEU A 1 93 ? 10.113 13.546 9.661 1.00 44.02 93 LEU A CA 2
ATOM 3061 C C . LEU A 1 93 ? 9.714 13.100 11.062 1.00 73.14 93 LEU A C 2
ATOM 3062 O O . LEU A 1 93 ? 10.352 13.456 12.055 1.00 62.40 93 LEU A O 2
ATOM 3078 N N . ASP A 1 94 ? 8.649 12.321 11.129 1.00 75.24 94 ASP A N 2
ATOM 3079 C CA . ASP A 1 94 ? 8.187 11.752 12.383 1.00 4.40 94 ASP A CA 2
ATOM 3080 C C . ASP A 1 94 ? 7.555 10.396 12.123 1.00 41.41 94 ASP A C 2
ATOM 3081 O O . ASP A 1 94 ? 6.448 10.308 11.590 1.00 14.45 94 ASP A O 2
ATOM 3090 N N . ASP A 1 95 ? 8.282 9.345 12.454 1.00 73.02 95 ASP A N 2
ATOM 3091 C CA . ASP A 1 95 ? 7.811 7.987 12.231 1.00 2.34 95 ASP A CA 2
ATOM 3092 C C . ASP A 1 95 ? 7.362 7.356 13.541 1.00 51.34 95 ASP A C 2
ATOM 3093 O O . ASP A 1 95 ? 7.378 8.006 14.587 1.00 12.12 95 ASP A O 2
ATOM 3102 N N . VAL A 1 96 ? 6.946 6.096 13.470 1.00 71.32 96 VAL A N 2
ATOM 3103 C CA . VAL A 1 96 ? 6.430 5.389 14.635 1.00 22.53 96 VAL A CA 2
ATOM 3104 C C . VAL A 1 96 ? 7.460 5.340 15.766 1.00 14.41 96 VAL A C 2
ATOM 3105 O O . VAL A 1 96 ? 8.483 4.656 15.683 1.00 35.44 96 VAL A O 2
ATOM 3118 N N . ARG A 1 97 ? 7.184 6.092 16.821 1.00 41.12 97 ARG A N 2
ATOM 3119 C CA . ARG A 1 97 ? 8.066 6.146 17.976 1.00 64.31 97 ARG A CA 2
ATOM 3120 C C . ARG A 1 97 ? 7.600 5.185 19.059 1.00 4.21 97 ARG A C 2
ATOM 3121 O O . ARG A 1 97 ? 8.225 5.067 20.112 1.00 42.12 97 ARG A O 2
ATOM 3142 N N . ASP A 1 98 ? 6.492 4.510 18.798 1.00 14.21 98 ASP A N 2
ATOM 3143 C CA . ASP A 1 98 ? 5.979 3.505 19.722 1.00 30.32 98 ASP A CA 2
ATOM 3144 C C . ASP A 1 98 ? 6.871 2.273 19.683 1.00 50.43 98 ASP A C 2
ATOM 3145 O O . ASP A 1 98 ? 6.794 1.458 18.763 1.00 33.41 98 ASP A O 2
ATOM 3154 N N . ARG A 1 99 ? 7.743 2.170 20.669 1.00 40.24 99 ARG A N 2
ATOM 3155 C CA . ARG A 1 99 ? 8.723 1.097 20.728 1.00 32.23 99 ARG A CA 2
ATOM 3156 C C . ARG A 1 99 ? 8.234 -0.005 21.661 1.00 22.32 99 ARG A C 2
ATOM 3157 O O . ARG A 1 99 ? 8.709 -1.140 21.603 1.00 1.10 99 ARG A O 2
ATOM 3178 N N . GLU A 1 100 ? 7.254 0.343 22.492 1.00 14.13 100 GLU A N 2
ATOM 3179 C CA . GLU A 1 100 ? 6.738 -0.549 23.527 1.00 21.13 100 GLU A CA 2
ATOM 3180 C C . GLU A 1 100 ? 7.873 -0.976 24.452 1.00 70.42 100 GLU A C 2
ATOM 3181 O O . GLU A 1 100 ? 8.383 -2.094 24.376 1.00 75.53 100 GLU A O 2
ATOM 3193 N N . GLU A 1 101 ? 8.282 -0.053 25.303 1.00 40.31 101 GLU A N 2
ATOM 3194 C CA . GLU A 1 101 ? 9.429 -0.256 26.171 1.00 43.23 101 GLU A CA 2
ATOM 3195 C C . GLU A 1 101 ? 8.974 -0.643 27.571 1.00 61.40 101 GLU A C 2
ATOM 3196 O O . GLU A 1 101 ? 9.576 -1.496 28.219 1.00 65.34 101 GLU A O 2
ATOM 3208 N N . HIS A 1 102 ? 7.912 -0.000 28.033 1.00 21.45 102 HIS A N 2
ATOM 3209 C CA . HIS A 1 102 ? 7.289 -0.347 29.305 1.00 25.33 102 HIS A CA 2
ATOM 3210 C C . HIS A 1 102 ? 5.779 -0.252 29.159 1.00 50.12 102 HIS A C 2
ATOM 3211 O O . HIS A 1 102 ? 5.248 0.823 28.877 1.00 63.21 102 HIS A O 2
ATOM 3226 N N . ALA A 1 103 ? 5.098 -1.373 29.322 1.00 73.32 103 ALA A N 2
ATOM 3227 C CA . ALA A 1 103 ? 3.652 -1.412 29.179 1.00 31.42 103 ALA A CA 2
ATOM 3228 C C . ALA A 1 103 ? 3.022 -2.164 30.341 1.00 64.31 103 ALA A C 2
ATOM 3229 O O . ALA A 1 103 ? 2.681 -3.354 30.169 1.00 52.35 103 ALA A O 2
ATOM 3237 N N . GLY A 1 1 ? 0.315 4.070 1.892 1.00 23.41 1 GLY A N 3
ATOM 3238 C CA . GLY A 1 1 ? 1.744 3.733 1.691 1.00 73.53 1 GLY A CA 3
ATOM 3239 C C . GLY A 1 1 ? 2.409 4.684 0.722 1.00 72.31 1 GLY A C 3
ATOM 3240 O O . GLY A 1 1 ? 1.728 5.442 0.032 1.00 14.41 1 GLY A O 3
ATOM 3246 N N . SER A 1 2 ? 3.732 4.653 0.660 1.00 3.14 2 SER A N 3
ATOM 3247 C CA . SER A 1 2 ? 4.471 5.567 -0.201 1.00 5.32 2 SER A CA 3
ATOM 3248 C C . SER A 1 2 ? 5.500 4.823 -1.051 1.00 72.52 2 SER A C 3
ATOM 3249 O O . SER A 1 2 ? 5.857 3.683 -0.753 1.00 22.34 2 SER A O 3
ATOM 3257 N N . HIS A 1 3 ? 5.953 5.466 -2.123 1.00 74.30 3 HIS A N 3
ATOM 3258 C CA . HIS A 1 3 ? 7.001 4.906 -2.973 1.00 71.34 3 HIS A CA 3
ATOM 3259 C C . HIS A 1 3 ? 8.137 5.908 -3.146 1.00 55.41 3 HIS A C 3
ATOM 3260 O O . HIS A 1 3 ? 7.935 7.115 -3.005 1.00 61.04 3 HIS A O 3
ATOM 3275 N N . MET A 1 4 ? 9.322 5.395 -3.470 1.00 24.22 4 MET A N 3
ATOM 3276 C CA . MET A 1 4 ? 10.552 6.187 -3.484 1.00 74.34 4 MET A CA 3
ATOM 3277 C C . MET A 1 4 ? 10.476 7.399 -4.410 1.00 53.14 4 MET A C 3
ATOM 3278 O O . MET A 1 4 ? 10.791 8.515 -3.992 1.00 34.52 4 MET A O 3
ATOM 3292 N N . ASN A 1 5 ? 10.052 7.194 -5.653 1.00 22.52 5 ASN A N 3
ATOM 3293 C CA . ASN A 1 5 ? 10.057 8.271 -6.644 1.00 73.11 5 ASN A CA 3
ATOM 3294 C C . ASN A 1 5 ? 9.150 9.418 -6.215 1.00 10.31 5 ASN A C 3
ATOM 3295 O O . ASN A 1 5 ? 9.507 10.592 -6.353 1.00 10.11 5 ASN A O 3
ATOM 3306 N N . ARG A 1 6 ? 7.986 9.082 -5.671 1.00 70.34 6 ARG A N 3
ATOM 3307 C CA . ARG A 1 6 ? 7.066 10.098 -5.176 1.00 45.50 6 ARG A CA 3
ATOM 3308 C C . ARG A 1 6 ? 7.619 10.761 -3.924 1.00 22.34 6 ARG A C 3
ATOM 3309 O O . ARG A 1 6 ? 7.529 11.980 -3.769 1.00 1.32 6 ARG A O 3
ATOM 3330 N N . PHE A 1 7 ? 8.192 9.955 -3.041 1.00 61.03 7 PHE A N 3
ATOM 3331 C CA . PHE A 1 7 ? 8.729 10.449 -1.779 1.00 54.10 7 PHE A CA 3
ATOM 3332 C C . PHE A 1 7 ? 9.838 11.466 -2.025 1.00 14.21 7 PHE A C 3
ATOM 3333 O O . PHE A 1 7 ? 9.819 12.556 -1.462 1.00 1.24 7 PHE A O 3
ATOM 3350 N N . LEU A 1 8 ? 10.787 11.114 -2.887 1.00 52.30 8 LEU A N 3
ATOM 3351 C CA . LEU A 1 8 ? 11.900 12.002 -3.206 1.00 12.42 8 LEU A CA 3
ATOM 3352 C C . LEU A 1 8 ? 11.394 13.314 -3.801 1.00 4.34 8 LEU A C 3
ATOM 3353 O O . LEU A 1 8 ? 11.850 14.393 -3.425 1.00 54.30 8 LEU A O 3
ATOM 3369 N N . THR A 1 9 ? 10.441 13.212 -4.719 1.00 50.43 9 THR A N 3
ATOM 3370 C CA . THR A 1 9 ? 9.841 14.391 -5.330 1.00 11.00 9 THR A CA 3
ATOM 3371 C C . THR A 1 9 ? 9.136 15.243 -4.271 1.00 63.12 9 THR A C 3
ATOM 3372 O O . THR A 1 9 ? 9.223 16.473 -4.287 1.00 22.31 9 THR A O 3
ATOM 3383 N N . SER A 1 10 ? 8.469 14.575 -3.334 1.00 65.42 10 SER A N 3
ATOM 3384 C CA . SER A 1 10 ? 7.794 15.256 -2.238 1.00 14.20 10 SER A CA 3
ATOM 3385 C C . SER A 1 10 ? 8.811 15.957 -1.340 1.00 60.34 10 SER A C 3
ATOM 3386 O O . SER A 1 10 ? 8.559 17.056 -0.854 1.00 33.45 10 SER A O 3
ATOM 3394 N N . ILE A 1 11 ? 9.963 15.319 -1.136 1.00 41.21 11 ILE A N 3
ATOM 3395 C CA . ILE A 1 11 ? 11.041 15.914 -0.352 1.00 43.24 11 ILE A CA 3
ATOM 3396 C C . ILE A 1 11 ? 11.525 17.206 -1.004 1.00 34.21 11 ILE A C 3
ATOM 3397 O O . ILE A 1 11 ? 11.639 18.233 -0.340 1.00 51.11 11 ILE A O 3
ATOM 3413 N N . VAL A 1 12 ? 11.796 17.145 -2.307 1.00 21.55 12 VAL A N 3
ATOM 3414 C CA . VAL A 1 12 ? 12.207 18.324 -3.068 1.00 14.34 12 VAL A CA 3
ATOM 3415 C C . VAL A 1 12 ? 11.191 19.452 -2.896 1.00 13.44 12 VAL A C 3
ATOM 3416 O O . VAL A 1 12 ? 11.547 20.583 -2.538 1.00 43.23 12 VAL A O 3
ATOM 3429 N N . ALA A 1 13 ? 9.924 19.123 -3.129 1.00 44.22 13 ALA A N 3
ATOM 3430 C CA . ALA A 1 13 ? 8.838 20.080 -2.980 1.00 63.42 13 ALA A CA 3
ATOM 3431 C C . ALA A 1 13 ? 8.801 20.645 -1.565 1.00 5.15 13 ALA A C 3
ATOM 3432 O O . ALA A 1 13 ? 8.663 21.851 -1.376 1.00 60.31 13 ALA A O 3
ATOM 3439 N N . TRP A 1 14 ? 8.936 19.766 -0.580 1.00 34.42 14 TRP A N 3
ATOM 3440 C CA . TRP A 1 14 ? 8.943 20.162 0.824 1.00 42.25 14 TRP A CA 3
ATOM 3441 C C . TRP A 1 14 ? 10.066 21.157 1.107 1.00 70.10 14 TRP A C 3
ATOM 3442 O O . TRP A 1 14 ? 9.832 22.230 1.667 1.00 3.04 14 TRP A O 3
ATOM 3463 N N . LEU A 1 15 ? 11.274 20.802 0.690 1.00 2.10 15 LEU A N 3
ATOM 3464 C CA . LEU A 1 15 ? 12.448 21.620 0.960 1.00 34.45 15 LEU A CA 3
ATOM 3465 C C . LEU A 1 15 ? 12.307 23.009 0.359 1.00 0.13 15 LEU A C 3
ATOM 3466 O O . LEU A 1 15 ? 12.526 24.012 1.041 1.00 34.54 15 LEU A O 3
ATOM 3482 N N . ARG A 1 16 ? 11.935 23.072 -0.915 1.00 2.41 16 ARG A N 3
ATOM 3483 C CA . ARG A 1 16 ? 11.806 24.357 -1.586 1.00 31.15 16 ARG A CA 3
ATOM 3484 C C . ARG A 1 16 ? 10.610 25.138 -1.038 1.00 5.31 16 ARG A C 3
ATOM 3485 O O . ARG A 1 16 ? 10.663 26.358 -0.922 1.00 11.03 16 ARG A O 3
ATOM 3506 N N . ALA A 1 17 ? 9.549 24.428 -0.654 1.00 2.12 17 ALA A N 3
ATOM 3507 C CA . ALA A 1 17 ? 8.374 25.077 -0.078 1.00 33.54 17 ALA A CA 3
ATOM 3508 C C . ALA A 1 17 ? 8.710 25.683 1.277 1.00 24.54 17 ALA A C 3
ATOM 3509 O O . ALA A 1 17 ? 8.118 26.678 1.691 1.00 1.33 17 ALA A O 3
ATOM 3516 N N . GLY A 1 18 ? 9.660 25.064 1.966 1.00 51.14 18 GLY A N 3
ATOM 3517 C CA . GLY A 1 18 ? 10.133 25.593 3.229 1.00 30.22 18 GLY A CA 3
ATOM 3518 C C . GLY A 1 18 ? 10.861 26.913 3.066 1.00 44.24 18 GLY A C 3
ATOM 3519 O O . GLY A 1 18 ? 10.875 27.736 3.981 1.00 11.14 18 GLY A O 3
ATOM 3523 N N . TYR A 1 19 ? 11.456 27.124 1.896 1.00 34.05 19 TYR A N 3
ATOM 3524 C CA . TYR A 1 19 ? 12.213 28.339 1.634 1.00 45.12 19 TYR A CA 3
ATOM 3525 C C . TYR A 1 19 ? 12.105 28.745 0.170 1.00 10.22 19 TYR A C 3
ATOM 3526 O O . TYR A 1 19 ? 12.983 28.433 -0.634 1.00 41.13 19 TYR A O 3
ATOM 3544 N N . PRO A 1 20 ? 11.015 29.444 -0.197 1.00 2.25 20 PRO A N 3
ATOM 3545 C CA . PRO A 1 20 ? 10.802 29.922 -1.569 1.00 33.00 20 PRO A CA 3
ATOM 3546 C C . PRO A 1 20 ? 11.834 30.973 -1.960 1.00 63.40 20 PRO A C 3
ATOM 3547 O O . PRO A 1 20 ? 12.058 31.246 -3.141 1.00 22.41 20 PRO A O 3
ATOM 3558 N N . GLU A 1 21 ? 12.470 31.541 -0.946 1.00 2.11 21 GLU A N 3
ATOM 3559 C CA . GLU A 1 21 ? 13.515 32.534 -1.134 1.00 73.24 21 GLU A CA 3
ATOM 3560 C C . GLU A 1 21 ? 14.815 31.849 -1.546 1.00 20.44 21 GLU A C 3
ATOM 3561 O O . GLU A 1 21 ? 15.785 32.502 -1.936 1.00 40.30 21 GLU A O 3
ATOM 3573 N N . GLY A 1 22 ? 14.817 30.526 -1.457 1.00 34.52 22 GLY A N 3
ATOM 3574 C CA . GLY A 1 22 ? 16.038 29.772 -1.607 1.00 33.44 22 GLY A CA 3
ATOM 3575 C C . GLY A 1 22 ? 16.686 29.562 -0.258 1.00 53.53 22 GLY A C 3
ATOM 3576 O O . GLY A 1 22 ? 16.896 30.529 0.473 1.00 11.30 22 GLY A O 3
ATOM 3580 N N . ILE A 1 23 ? 16.966 28.311 0.084 1.00 21.02 23 ILE A N 3
ATOM 3581 C CA . ILE A 1 23 ? 17.527 27.977 1.393 1.00 2.44 23 ILE A CA 3
ATOM 3582 C C . ILE A 1 23 ? 18.835 28.731 1.624 1.00 35.10 23 ILE A C 3
ATOM 3583 O O . ILE A 1 23 ? 19.835 28.462 0.962 1.00 4.14 23 ILE A O 3
ATOM 3599 N N . PRO A 1 24 ? 18.830 29.698 2.560 1.00 3.32 24 PRO A N 3
ATOM 3600 C CA . PRO A 1 24 ? 20.000 30.538 2.840 1.00 71.45 24 PRO A CA 3
ATOM 3601 C C . PRO A 1 24 ? 21.177 29.734 3.390 1.00 31.25 24 PRO A C 3
ATOM 3602 O O . PRO A 1 24 ? 20.984 28.678 3.998 1.00 10.15 24 PRO A O 3
ATOM 3613 N N . PRO A 1 25 ? 22.412 30.237 3.191 1.00 35.02 25 PRO A N 3
ATOM 3614 C CA . PRO A 1 25 ? 23.641 29.577 3.652 1.00 12.04 25 PRO A CA 3
ATOM 3615 C C . PRO A 1 25 ? 23.602 29.238 5.138 1.00 11.40 25 PRO A C 3
ATOM 3616 O O . PRO A 1 25 ? 24.154 28.226 5.570 1.00 22.20 25 PRO A O 3
ATOM 3627 N N . THR A 1 26 ? 22.937 30.088 5.913 1.00 51.12 26 THR A N 3
ATOM 3628 C CA . THR A 1 26 ? 22.785 29.870 7.342 1.00 71.04 26 THR A CA 3
ATOM 3629 C C . THR A 1 26 ? 22.013 28.583 7.610 1.00 51.20 26 THR A C 3
ATOM 3630 O O . THR A 1 26 ? 22.430 27.739 8.401 1.00 74.44 26 THR A O 3
ATOM 3641 N N . ASP A 1 27 ? 20.903 28.431 6.905 1.00 40.23 27 ASP A N 3
ATOM 3642 C CA . ASP A 1 27 ? 19.992 27.321 7.129 1.00 64.21 27 ASP A CA 3
ATOM 3643 C C . ASP A 1 27 ? 20.436 26.081 6.379 1.00 23.45 27 ASP A C 3
ATOM 3644 O O . ASP A 1 27 ? 19.940 24.994 6.637 1.00 13.20 27 ASP A O 3
ATOM 3653 N N . SER A 1 28 ? 21.372 26.247 5.458 1.00 54.23 28 SER A N 3
ATOM 3654 C CA . SER A 1 28 ? 21.872 25.129 4.668 1.00 53.34 28 SER A CA 3
ATOM 3655 C C . SER A 1 28 ? 22.404 24.020 5.574 1.00 42.43 28 SER A C 3
ATOM 3656 O O . SER A 1 28 ? 22.075 22.842 5.400 1.00 42.13 28 SER A O 3
ATOM 3664 N N . PHE A 1 29 ? 23.201 24.413 6.559 1.00 42.55 29 PHE A N 3
ATOM 3665 C CA . PHE A 1 29 ? 23.772 23.472 7.512 1.00 4.12 29 PHE A CA 3
ATOM 3666 C C . PHE A 1 29 ? 22.672 22.848 8.369 1.00 35.43 29 PHE A C 3
ATOM 3667 O O . PHE A 1 29 ? 22.698 21.651 8.665 1.00 12.15 29 PHE A O 3
ATOM 3684 N N . ALA A 1 30 ? 21.698 23.662 8.749 1.00 14.21 30 ALA A N 3
ATOM 3685 C CA . ALA A 1 30 ? 20.566 23.190 9.535 1.00 35.22 30 ALA A CA 3
ATOM 3686 C C . ALA A 1 30 ? 19.731 22.190 8.738 1.00 13.34 30 ALA A C 3
ATOM 3687 O O . ALA A 1 30 ? 19.349 21.138 9.254 1.00 31.42 30 ALA A O 3
ATOM 3694 N N . VAL A 1 31 ? 19.460 22.524 7.479 1.00 22.11 31 VAL A N 3
ATOM 3695 C CA . VAL A 1 31 ? 18.708 21.646 6.589 1.00 35.35 31 VAL A CA 3
ATOM 3696 C C . VAL A 1 31 ? 19.398 20.297 6.455 1.00 24.34 31 VAL A C 3
ATOM 3697 O O . VAL A 1 31 ? 18.772 19.255 6.637 1.00 23.22 31 VAL A O 3
ATOM 3710 N N . LEU A 1 32 ? 20.691 20.318 6.154 1.00 10.50 32 LEU A N 3
ATOM 3711 C CA . LEU A 1 32 ? 21.439 19.085 5.966 1.00 25.41 32 LEU A CA 3
ATOM 3712 C C . LEU A 1 32 ? 21.479 18.273 7.260 1.00 40.04 32 LEU A C 3
ATOM 3713 O O . LEU A 1 32 ? 21.390 17.046 7.226 1.00 73.03 32 LEU A O 3
ATOM 3729 N N . ALA A 1 33 ? 21.588 18.958 8.396 1.00 25.31 33 ALA A N 3
ATOM 3730 C CA . ALA A 1 33 ? 21.588 18.285 9.691 1.00 12.22 33 ALA A CA 3
ATOM 3731 C C . ALA A 1 33 ? 20.245 17.616 9.960 1.00 4.10 33 ALA A C 3
ATOM 3732 O O . ALA A 1 33 ? 20.185 16.483 10.439 1.00 40.14 33 ALA A O 3
ATOM 3739 N N . LEU A 1 34 ? 19.173 18.326 9.646 1.00 53.14 34 LEU A N 3
ATOM 3740 C CA . LEU A 1 34 ? 17.826 17.814 9.836 1.00 63.15 34 LEU A CA 3
ATOM 3741 C C . LEU A 1 34 ? 17.570 16.647 8.885 1.00 74.13 34 LEU A C 3
ATOM 3742 O O . LEU A 1 34 ? 17.138 15.569 9.306 1.00 75.13 34 LEU A O 3
ATOM 3758 N N . LEU A 1 35 ? 17.860 16.867 7.610 1.00 33.13 35 LEU A N 3
ATOM 3759 C CA . LEU A 1 35 ? 17.606 15.878 6.572 1.00 40.52 35 LEU A CA 3
ATOM 3760 C C . LEU A 1 35 ? 18.423 14.610 6.780 1.00 5.24 35 LEU A C 3
ATOM 3761 O O . LEU A 1 35 ? 17.938 13.516 6.501 1.00 72.35 35 LEU A O 3
ATOM 3777 N N . CYS A 1 36 ? 19.649 14.757 7.282 1.00 33.14 36 CYS A N 3
ATOM 3778 C CA . CYS A 1 36 ? 20.540 13.615 7.496 1.00 11.42 36 CYS A CA 3
ATOM 3779 C C . CYS A 1 36 ? 19.917 12.590 8.445 1.00 12.21 36 CYS A C 3
ATOM 3780 O O . CYS A 1 36 ? 20.248 11.405 8.399 1.00 70.34 36 CYS A O 3
ATOM 3788 N N . ARG A 1 37 ? 18.999 13.041 9.293 1.00 51.20 37 ARG A N 3
ATOM 3789 C CA . ARG A 1 37 ? 18.368 12.155 10.263 1.00 34.43 37 ARG A CA 3
ATOM 3790 C C . ARG A 1 37 ? 17.167 11.436 9.648 1.00 14.35 37 ARG A C 3
ATOM 3791 O O . ARG A 1 37 ? 16.546 10.586 10.283 1.00 42.53 37 ARG A O 3
ATOM 3812 N N . ARG A 1 38 ? 16.846 11.780 8.410 1.00 2.53 38 ARG A N 3
ATOM 3813 C CA . ARG A 1 38 ? 15.777 11.108 7.679 1.00 2.05 38 ARG A CA 3
ATOM 3814 C C . ARG A 1 38 ? 16.366 10.335 6.509 1.00 61.41 38 ARG A C 3
ATOM 3815 O O . ARG A 1 38 ? 16.067 9.158 6.311 1.00 11.31 38 ARG A O 3
ATOM 3836 N N . LEU A 1 39 ? 17.201 11.012 5.746 1.00 65.23 39 LEU A N 3
ATOM 3837 C CA . LEU A 1 39 ? 17.896 10.404 4.630 1.00 20.15 39 LEU A CA 3
ATOM 3838 C C . LEU A 1 39 ? 19.388 10.616 4.817 1.00 65.21 39 LEU A C 3
ATOM 3839 O O . LEU A 1 39 ? 19.805 11.632 5.364 1.00 43.15 39 LEU A O 3
ATOM 3855 N N . SER A 1 40 ? 20.185 9.667 4.376 1.00 0.33 40 SER A N 3
ATOM 3856 C CA . SER A 1 40 ? 21.612 9.713 4.631 1.00 2.24 40 SER A CA 3
ATOM 3857 C C . SER A 1 40 ? 22.297 10.752 3.736 1.00 60.02 40 SER A C 3
ATOM 3858 O O . SER A 1 40 ? 21.659 11.357 2.867 1.00 20.13 40 SER A O 3
ATOM 3866 N N . HIS A 1 41 ? 23.597 10.951 3.941 1.00 13.31 41 HIS A N 3
ATOM 3867 C CA . HIS A 1 41 ? 24.290 12.079 3.322 1.00 75.25 41 HIS A CA 3
ATOM 3868 C C . HIS A 1 41 ? 24.386 11.956 1.800 1.00 41.11 41 HIS A C 3
ATOM 3869 O O . HIS A 1 41 ? 24.535 12.961 1.110 1.00 41.13 41 HIS A O 3
ATOM 3884 N N . ASP A 1 42 ? 24.286 10.747 1.264 1.00 23.54 42 ASP A N 3
ATOM 3885 C CA . ASP A 1 42 ? 24.305 10.586 -0.187 1.00 0.05 42 ASP A CA 3
ATOM 3886 C C . ASP A 1 42 ? 22.957 10.986 -0.768 1.00 12.44 42 ASP A C 3
ATOM 3887 O O . ASP A 1 42 ? 22.892 11.643 -1.810 1.00 21.11 42 ASP A O 3
ATOM 3896 N N . GLU A 1 43 ? 21.889 10.600 -0.073 1.00 14.52 43 GLU A N 3
ATOM 3897 C CA . GLU A 1 43 ? 20.539 10.997 -0.445 1.00 51.01 43 GLU A CA 3
ATOM 3898 C C . GLU A 1 43 ? 20.424 12.514 -0.466 1.00 73.32 43 GLU A C 3
ATOM 3899 O O . GLU A 1 43 ? 19.990 13.103 -1.460 1.00 20.03 43 GLU A O 3
ATOM 3911 N N . VAL A 1 44 ? 20.833 13.145 0.628 1.00 12.04 44 VAL A N 3
ATOM 3912 C CA . VAL A 1 44 ? 20.766 14.597 0.729 1.00 64.12 44 VAL A CA 3
ATOM 3913 C C . VAL A 1 44 ? 21.726 15.257 -0.258 1.00 44.32 44 VAL A C 3
ATOM 3914 O O . VAL A 1 44 ? 21.439 16.330 -0.780 1.00 4.42 44 VAL A O 3
ATOM 3927 N N . LYS A 1 45 ? 22.864 14.608 -0.523 1.00 40.31 45 LYS A N 3
ATOM 3928 C CA . LYS A 1 45 ? 23.794 15.089 -1.540 1.00 12.13 45 LYS A CA 3
ATOM 3929 C C . LYS A 1 45 ? 23.099 15.146 -2.895 1.00 13.43 45 LYS A C 3
ATOM 3930 O O . LYS A 1 45 ? 23.224 16.122 -3.624 1.00 15.20 45 LYS A O 3
ATOM 3949 N N . ALA A 1 46 ? 22.339 14.104 -3.209 1.00 24.01 46 ALA A N 3
ATOM 3950 C CA . ALA A 1 46 ? 21.663 14.016 -4.495 1.00 74.23 46 ALA A CA 3
ATOM 3951 C C . ALA A 1 46 ? 20.561 15.063 -4.619 1.00 34.34 46 ALA A C 3
ATOM 3952 O O . ALA A 1 46 ? 20.520 15.811 -5.596 1.00 23.14 46 ALA A O 3
ATOM 3959 N N . VAL A 1 47 ? 19.685 15.129 -3.618 1.00 63.11 47 VAL A N 3
ATOM 3960 C CA . VAL A 1 47 ? 18.550 16.048 -3.663 1.00 5.15 47 VAL A CA 3
ATOM 3961 C C . VAL A 1 47 ? 19.016 17.507 -3.663 1.00 71.40 47 VAL A C 3
ATOM 3962 O O . VAL A 1 47 ? 18.460 18.344 -4.376 1.00 3.44 47 VAL A O 3
ATOM 3975 N N . ALA A 1 48 ? 20.052 17.810 -2.890 1.00 53.54 48 ALA A N 3
ATOM 3976 C CA . ALA A 1 48 ? 20.593 19.159 -2.859 1.00 3.21 48 ALA A CA 3
ATOM 3977 C C . ALA A 1 48 ? 21.208 19.509 -4.206 1.00 22.54 48 ALA A C 3
ATOM 3978 O O . ALA A 1 48 ? 20.988 20.599 -4.736 1.00 13.30 48 ALA A O 3
ATOM 3985 N N . ASN A 1 49 ? 21.956 18.562 -4.762 1.00 73.23 49 ASN A N 3
ATOM 3986 C CA . ASN A 1 49 ? 22.604 18.748 -6.053 1.00 11.34 49 ASN A CA 3
ATOM 3987 C C . ASN A 1 49 ? 21.588 19.003 -7.155 1.00 21.14 49 ASN A C 3
ATOM 3988 O O . ASN A 1 49 ? 21.756 19.922 -7.953 1.00 34.35 49 ASN A O 3
ATOM 3999 N N . GLU A 1 50 ? 20.522 18.210 -7.189 1.00 63.12 50 GLU A N 3
ATOM 4000 C CA . GLU A 1 50 ? 19.523 18.351 -8.240 1.00 22.12 50 GLU A CA 3
ATOM 4001 C C . GLU A 1 50 ? 18.670 19.598 -8.029 1.00 22.40 50 GLU A C 3
ATOM 4002 O O . GLU A 1 50 ? 18.239 20.225 -8.993 1.00 61.11 50 GLU A O 3
ATOM 4014 N N . LEU A 1 51 ? 18.436 19.973 -6.775 1.00 72.23 51 LEU A N 3
ATOM 4015 C CA . LEU A 1 51 ? 17.651 21.165 -6.488 1.00 55.41 51 LEU A CA 3
ATOM 4016 C C . LEU A 1 51 ? 18.437 22.421 -6.870 1.00 24.41 51 LEU A C 3
ATOM 4017 O O . LEU A 1 51 ? 17.873 23.392 -7.379 1.00 62.31 51 LEU A O 3
ATOM 4033 N N . MET A 1 52 ? 19.748 22.393 -6.637 1.00 34.31 52 MET A N 3
ATOM 4034 C CA . MET A 1 52 ? 20.626 23.475 -7.076 1.00 22.22 52 MET A CA 3
ATOM 4035 C C . MET A 1 52 ? 20.739 23.469 -8.594 1.00 41.23 52 MET A C 3
ATOM 4036 O O . MET A 1 52 ? 20.747 24.517 -9.234 1.00 64.42 52 MET A O 3
ATOM 4050 N N . ARG A 1 53 ? 20.813 22.269 -9.153 1.00 0.12 53 ARG A N 3
ATOM 4051 C CA . ARG A 1 53 ? 20.831 22.070 -10.601 1.00 31.34 53 ARG A CA 3
ATOM 4052 C C . ARG A 1 53 ? 19.549 22.612 -11.237 1.00 53.14 53 ARG A C 3
ATOM 4053 O O . ARG A 1 53 ? 19.563 23.125 -12.356 1.00 11.32 53 ARG A O 3
ATOM 4074 N N . LEU A 1 54 ? 18.441 22.485 -10.515 1.00 71.25 54 LEU A N 3
ATOM 4075 C CA . LEU A 1 54 ? 17.165 23.034 -10.958 1.00 62.34 54 LEU A CA 3
ATOM 4076 C C . LEU A 1 54 ? 17.202 24.561 -10.906 1.00 22.45 54 LEU A C 3
ATOM 4077 O O . LEU A 1 54 ? 16.534 25.235 -11.690 1.00 5.15 54 LEU A O 3
ATOM 4093 N N . GLY A 1 55 ? 17.987 25.092 -9.976 1.00 41.21 55 GLY A N 3
ATOM 4094 C CA . GLY A 1 55 ? 18.159 26.528 -9.870 1.00 63.30 55 GLY A CA 3
ATOM 4095 C C . GLY A 1 55 ? 17.252 27.153 -8.830 1.00 62.12 55 GLY A C 3
ATOM 4096 O O . GLY A 1 55 ? 17.137 28.373 -8.751 1.00 34.14 55 GLY A O 3
ATOM 4100 N N . ASP A 1 56 ? 16.625 26.319 -8.011 1.00 0.02 56 ASP A N 3
ATOM 4101 C CA . ASP A 1 56 ? 15.661 26.801 -7.025 1.00 15.42 56 ASP A CA 3
ATOM 4102 C C . ASP A 1 56 ? 16.299 26.849 -5.638 1.00 64.31 56 ASP A C 3
ATOM 4103 O O . ASP A 1 56 ? 15.623 26.992 -4.623 1.00 71.51 56 ASP A O 3
ATOM 4112 N N . PHE A 1 57 ? 17.619 26.751 -5.611 1.00 41.20 57 PHE A N 3
ATOM 4113 C CA . PHE A 1 57 ? 18.366 26.732 -4.363 1.00 0.01 57 PHE A CA 3
ATOM 4114 C C . PHE A 1 57 ? 19.347 27.903 -4.348 1.00 54.22 57 PHE A C 3
ATOM 4115 O O . PHE A 1 57 ? 19.698 28.433 -5.404 1.00 53.24 57 PHE A O 3
ATOM 4132 N N . ASP A 1 58 ? 19.777 28.310 -3.161 1.00 55.52 58 ASP A N 3
ATOM 4133 C CA . ASP A 1 58 ? 20.792 29.350 -3.027 1.00 42.31 58 ASP A CA 3
ATOM 4134 C C . ASP A 1 58 ? 22.139 28.793 -3.490 1.00 31.30 58 ASP A C 3
ATOM 4135 O O . ASP A 1 58 ? 22.306 27.574 -3.597 1.00 23.35 58 ASP A O 3
ATOM 4144 N N . GLN A 1 59 ? 23.089 29.663 -3.782 1.00 65.13 59 GLN A N 3
ATOM 4145 C CA . GLN A 1 59 ? 24.372 29.221 -4.309 1.00 61.52 59 GLN A CA 3
ATOM 4146 C C . GLN A 1 59 ? 25.401 29.009 -3.196 1.00 42.02 59 GLN A C 3
ATOM 4147 O O . GLN A 1 59 ? 26.192 29.898 -2.873 1.00 22.20 59 GLN A O 3
ATOM 4161 N N . ILE A 1 60 ? 25.361 27.827 -2.595 1.00 73.33 60 ILE A N 3
ATOM 4162 C CA . ILE A 1 60 ? 26.352 27.420 -1.598 1.00 52.00 60 ILE A CA 3
ATOM 4163 C C . ILE A 1 60 ? 26.764 25.973 -1.850 1.00 62.32 60 ILE A C 3
ATOM 4164 O O . ILE A 1 60 ? 26.305 25.360 -2.814 1.00 61.30 60 ILE A O 3
ATOM 4180 N N . ASP A 1 61 ? 27.628 25.429 -1.002 1.00 74.15 61 ASP A N 3
ATOM 4181 C CA . ASP A 1 61 ? 28.040 24.037 -1.145 1.00 11.11 61 ASP A CA 3
ATOM 4182 C C . ASP A 1 61 ? 27.505 23.201 0.011 1.00 32.54 61 ASP A C 3
ATOM 4183 O O . ASP A 1 61 ? 27.825 23.455 1.173 1.00 44.33 61 ASP A O 3
ATOM 4192 N N . ILE A 1 62 ? 26.683 22.218 -0.313 1.00 1.14 62 ILE A N 3
ATOM 4193 C CA . ILE A 1 62 ? 26.147 21.306 0.688 1.00 44.54 62 ILE A CA 3
ATOM 4194 C C . ILE A 1 62 ? 27.012 20.054 0.764 1.00 35.03 62 ILE A C 3
ATOM 4195 O O . ILE A 1 62 ? 27.211 19.483 1.840 1.00 21.22 62 ILE A O 3
ATOM 4211 N N . GLY A 1 63 ? 27.551 19.666 -0.385 1.00 31.43 63 GLY A N 3
ATOM 4212 C CA . GLY A 1 63 ? 28.333 18.449 -0.487 1.00 52.11 63 GLY A CA 3
ATOM 4213 C C . GLY A 1 63 ? 29.503 18.418 0.475 1.00 31.22 63 GLY A C 3
ATOM 4214 O O . GLY A 1 63 ? 29.732 17.411 1.144 1.00 14.54 63 GLY A O 3
ATOM 4218 N N . VAL A 1 64 ? 30.236 19.521 0.553 1.00 13.42 64 VAL A N 3
ATOM 4219 C CA . VAL A 1 64 ? 31.395 19.620 1.433 1.00 34.32 64 VAL A CA 3
ATOM 4220 C C . VAL A 1 64 ? 31.014 19.400 2.900 1.00 53.31 64 VAL A C 3
ATOM 4221 O O . VAL A 1 64 ? 31.732 18.735 3.639 1.00 3.43 64 VAL A O 3
ATOM 4234 N N . VAL A 1 65 ? 29.863 19.921 3.303 1.00 25.53 65 VAL A N 3
ATOM 4235 C CA . VAL A 1 65 ? 29.451 19.854 4.700 1.00 41.35 65 VAL A CA 3
ATOM 4236 C C . VAL A 1 65 ? 28.936 18.459 5.060 1.00 15.00 65 VAL A C 3
ATOM 4237 O O . VAL A 1 65 ? 29.208 17.946 6.142 1.00 61.02 65 VAL A O 3
ATOM 4250 N N . ILE A 1 66 ? 28.203 17.839 4.144 1.00 60.32 66 ILE A N 3
ATOM 4251 C CA . ILE A 1 66 ? 27.611 16.530 4.412 1.00 21.23 66 ILE A CA 3
ATOM 4252 C C . ILE A 1 66 ? 28.623 15.400 4.236 1.00 32.33 66 ILE A C 3
ATOM 4253 O O . ILE A 1 66 ? 28.362 14.253 4.608 1.00 44.40 66 ILE A O 3
ATOM 4269 N N . THR A 1 67 ? 29.772 15.714 3.660 1.00 14.14 67 THR A N 3
ATOM 4270 C CA . THR A 1 67 ? 30.837 14.734 3.532 1.00 50.13 67 THR A CA 3
ATOM 4271 C C . THR A 1 67 ? 31.977 15.070 4.488 1.00 71.42 67 THR A C 3
ATOM 4272 O O . THR A 1 67 ? 32.919 14.294 4.657 1.00 32.31 67 THR A O 3
ATOM 4283 N N . HIS A 1 68 ? 31.867 16.229 5.124 1.00 62.10 68 HIS A N 3
ATOM 4284 C CA . HIS A 1 68 ? 32.847 16.680 6.098 1.00 75.44 68 HIS A CA 3
ATOM 4285 C C . HIS A 1 68 ? 32.159 17.562 7.134 1.00 63.13 68 HIS A C 3
ATOM 4286 O O . HIS A 1 68 ? 32.038 18.774 6.949 1.00 34.35 68 HIS A O 3
ATOM 4301 N N . PHE A 1 69 ? 31.692 16.948 8.208 1.00 30.31 69 PHE A N 3
ATOM 4302 C CA . PHE A 1 69 ? 30.988 17.676 9.252 1.00 22.22 69 PHE A CA 3
ATOM 4303 C C . PHE A 1 69 ? 31.969 18.446 10.118 1.00 3.34 69 PHE A C 3
ATOM 4304 O O . PHE A 1 69 ? 32.920 17.877 10.661 1.00 14.12 69 PHE A O 3
ATOM 4321 N N . THR A 1 70 ? 31.746 19.743 10.226 1.00 73.34 70 THR A N 3
ATOM 4322 C CA . THR A 1 70 ? 32.628 20.608 10.987 1.00 1.43 70 THR A CA 3
ATOM 4323 C C . THR A 1 70 ? 32.243 20.626 12.462 1.00 12.24 70 THR A C 3
ATOM 4324 O O . THR A 1 70 ? 31.161 20.173 12.837 1.00 70.15 70 THR A O 3
ATOM 4335 N N . ASP A 1 71 ? 33.140 21.128 13.295 1.00 4.40 71 ASP A N 3
ATOM 4336 C CA . ASP A 1 71 ? 32.857 21.294 14.717 1.00 51.42 71 ASP A CA 3
ATOM 4337 C C . ASP A 1 71 ? 32.083 22.585 14.960 1.00 70.43 71 ASP A C 3
ATOM 4338 O O . ASP A 1 71 ? 31.294 22.691 15.903 1.00 25.34 71 ASP A O 3
ATOM 4347 N N . GLU A 1 72 ? 32.317 23.561 14.094 1.00 53.51 72 GLU A N 3
ATOM 4348 C CA . GLU A 1 72 ? 31.698 24.871 14.225 1.00 25.43 72 GLU A CA 3
ATOM 4349 C C . GLU A 1 72 ? 30.206 24.812 13.907 1.00 33.41 72 GLU A C 3
ATOM 4350 O O . GLU A 1 72 ? 29.387 25.391 14.621 1.00 73.40 72 GLU A O 3
ATOM 4362 N N . LEU A 1 73 ? 29.858 24.094 12.850 1.00 73.25 73 LEU A N 3
ATOM 4363 C CA . LEU A 1 73 ? 28.472 23.973 12.426 1.00 13.42 73 LEU A CA 3
ATOM 4364 C C . LEU A 1 73 ? 28.170 22.524 12.056 1.00 3.21 73 LEU A C 3
ATOM 4365 O O . LEU A 1 73 ? 29.087 21.764 11.747 1.00 21.12 73 LEU A O 3
ATOM 4381 N N . PRO A 1 74 ? 26.888 22.115 12.054 1.00 15.30 74 PRO A N 3
ATOM 4382 C CA . PRO A 1 74 ? 25.751 22.998 12.325 1.00 74.21 74 PRO A CA 3
ATOM 4383 C C . PRO A 1 74 ? 25.484 23.183 13.823 1.00 3.21 74 PRO A C 3
ATOM 4384 O O . PRO A 1 74 ? 26.240 22.695 14.662 1.00 20.44 74 PRO A O 3
ATOM 4395 N N . SER A 1 75 ? 24.404 23.885 14.151 1.00 34.34 75 SER A N 3
ATOM 4396 C CA . SER A 1 75 ? 24.057 24.150 15.542 1.00 31.40 75 SER A CA 3
ATOM 4397 C C . SER A 1 75 ? 22.630 23.682 15.842 1.00 52.02 75 SER A C 3
ATOM 4398 O O . SER A 1 75 ? 21.738 23.816 15.001 1.00 0.30 75 SER A O 3
ATOM 4406 N N . PRO A 1 76 ? 22.405 23.119 17.041 1.00 45.34 76 PRO A N 3
ATOM 4407 C CA . PRO A 1 76 ? 21.084 22.626 17.464 1.00 5.21 76 PRO A CA 3
ATOM 4408 C C . PRO A 1 76 ? 19.980 23.674 17.319 1.00 44.52 76 PRO A C 3
ATOM 4409 O O . PRO A 1 76 ? 18.929 23.396 16.741 1.00 51.42 76 PRO A O 3
ATOM 4420 N N . GLU A 1 77 ? 20.228 24.877 17.827 1.00 41.22 77 GLU A N 3
ATOM 4421 C CA . GLU A 1 77 ? 19.243 25.959 17.771 1.00 22.44 77 GLU A CA 3
ATOM 4422 C C . GLU A 1 77 ? 18.947 26.340 16.323 1.00 43.15 77 GLU A C 3
ATOM 4423 O O . GLU A 1 77 ? 17.837 26.748 15.981 1.00 12.42 77 GLU A O 3
ATOM 4435 N N . ASP A 1 78 ? 19.957 26.192 15.480 1.00 64.10 78 ASP A N 3
ATOM 4436 C CA . ASP A 1 78 ? 19.832 26.489 14.060 1.00 20.24 78 ASP A CA 3
ATOM 4437 C C . ASP A 1 78 ? 18.874 25.485 13.420 1.00 23.41 78 ASP A C 3
ATOM 4438 O O . ASP A 1 78 ? 17.950 25.849 12.673 1.00 70.25 78 ASP A O 3
ATOM 4447 N N . VAL A 1 79 ? 19.083 24.219 13.764 1.00 70.42 79 VAL A N 3
ATOM 4448 C CA . VAL A 1 79 ? 18.223 23.137 13.307 1.00 65.40 79 VAL A CA 3
ATOM 4449 C C . VAL A 1 79 ? 16.793 23.324 13.819 1.00 5.45 79 VAL A C 3
ATOM 4450 O O . VAL A 1 79 ? 15.833 23.000 13.125 1.00 24.20 79 VAL A O 3
ATOM 4463 N N . GLU A 1 80 ? 16.651 23.858 15.029 1.00 62.32 80 GLU A N 3
ATOM 4464 C CA . GLU A 1 80 ? 15.330 24.137 15.583 1.00 15.51 80 GLU A CA 3
ATOM 4465 C C . GLU A 1 80 ? 14.609 25.191 14.743 1.00 42.51 80 GLU A C 3
ATOM 4466 O O . GLU A 1 80 ? 13.409 25.079 14.486 1.00 73.11 80 GLU A O 3
ATOM 4478 N N . ARG A 1 81 ? 15.353 26.202 14.305 1.00 50.40 81 ARG A N 3
ATOM 4479 C CA . ARG A 1 81 ? 14.801 27.249 13.450 1.00 73.35 81 ARG A CA 3
ATOM 4480 C C . ARG A 1 81 ? 14.317 26.654 12.131 1.00 24.52 81 ARG A C 3
ATOM 4481 O O . ARG A 1 81 ? 13.162 26.860 11.720 1.00 72.03 81 ARG A O 3
ATOM 4502 N N . VAL A 1 82 ? 15.198 25.906 11.469 1.00 32.54 82 VAL A N 3
ATOM 4503 C CA . VAL A 1 82 ? 14.848 25.302 10.191 1.00 71.44 82 VAL A CA 3
ATOM 4504 C C . VAL A 1 82 ? 13.713 24.290 10.371 1.00 64.30 82 VAL A C 3
ATOM 4505 O O . VAL A 1 82 ? 12.860 24.143 9.497 1.00 33.50 82 VAL A O 3
ATOM 4518 N N . ARG A 1 83 ? 13.698 23.615 11.519 1.00 12.43 83 ARG A N 3
ATOM 4519 C CA . ARG A 1 83 ? 12.622 22.691 11.854 1.00 22.25 83 ARG A CA 3
ATOM 4520 C C . ARG A 1 83 ? 11.299 23.438 11.889 1.00 63.13 83 ARG A C 3
ATOM 4521 O O . ARG A 1 83 ? 10.325 23.006 11.283 1.00 31.24 83 ARG A O 3
ATOM 4542 N N . ALA A 1 84 ? 11.281 24.567 12.587 1.00 12.14 84 ALA A N 3
ATOM 4543 C CA . ALA A 1 84 ? 10.079 25.383 12.701 1.00 60.24 84 ALA A CA 3
ATOM 4544 C C . ALA A 1 84 ? 9.586 25.829 11.329 1.00 70.42 84 ALA A C 3
ATOM 4545 O O . ALA A 1 84 ? 8.391 25.768 11.041 1.00 23.24 84 ALA A O 3
ATOM 4552 N N . ARG A 1 85 ? 10.513 26.268 10.482 1.00 4.11 85 ARG A N 3
ATOM 4553 C CA . ARG A 1 85 ? 10.155 26.714 9.134 1.00 74.14 85 ARG A CA 3
ATOM 4554 C C . ARG A 1 85 ? 9.609 25.570 8.280 1.00 31.20 85 ARG A C 3
ATOM 4555 O O . ARG A 1 85 ? 8.530 25.683 7.696 1.00 12.24 85 ARG A O 3
ATOM 4576 N N . LEU A 1 86 ? 10.343 24.469 8.222 1.00 63.41 86 LEU A N 3
ATOM 4577 C CA . LEU A 1 86 ? 9.989 23.355 7.345 1.00 3.23 86 LEU A CA 3
ATOM 4578 C C . LEU A 1 86 ? 8.759 22.600 7.848 1.00 51.33 86 LEU A C 3
ATOM 4579 O O . LEU A 1 86 ? 7.963 22.107 7.047 1.00 11.12 86 LEU A O 3
ATOM 4595 N N . ALA A 1 87 ? 8.593 22.527 9.165 1.00 64.31 87 ALA A N 3
ATOM 4596 C CA . ALA A 1 87 ? 7.471 21.803 9.765 1.00 55.30 87 ALA A CA 3
ATOM 4597 C C . ALA A 1 87 ? 6.140 22.460 9.425 1.00 40.51 87 ALA A C 3
ATOM 4598 O O . ALA A 1 87 ? 5.095 21.810 9.438 1.00 60.31 87 ALA A O 3
ATOM 4605 N N . ALA A 1 88 ? 6.181 23.753 9.130 1.00 12.20 88 ALA A N 3
ATOM 4606 C CA . ALA A 1 88 ? 4.978 24.502 8.799 1.00 35.54 88 ALA A CA 3
ATOM 4607 C C . ALA A 1 88 ? 4.350 24.003 7.500 1.00 70.35 88 ALA A C 3
ATOM 4608 O O . ALA A 1 88 ? 3.160 24.199 7.260 1.00 34.21 88 ALA A O 3
ATOM 4615 N N . GLN A 1 89 ? 5.152 23.356 6.661 1.00 43.22 89 GLN A N 3
ATOM 4616 C CA . GLN A 1 89 ? 4.658 22.814 5.401 1.00 34.15 89 GLN A CA 3
ATOM 4617 C C . GLN A 1 89 ? 4.511 21.295 5.481 1.00 43.51 89 GLN A C 3
ATOM 4618 O O . GLN A 1 89 ? 4.163 20.641 4.495 1.00 25.11 89 GLN A O 3
ATOM 4632 N N . GLY A 1 90 ? 4.768 20.743 6.658 1.00 41.15 90 GLY A N 3
ATOM 4633 C CA . GLY A 1 90 ? 4.657 19.309 6.847 1.00 31.11 90 GLY A CA 3
ATOM 4634 C C . GLY A 1 90 ? 5.923 18.709 7.425 1.00 31.14 90 GLY A C 3
ATOM 4635 O O . GLY A 1 90 ? 6.958 19.373 7.484 1.00 41.14 90 GLY A O 3
ATOM 4639 N N . TRP A 1 91 ? 5.851 17.455 7.851 1.00 1.05 91 TRP A N 3
ATOM 4640 C CA . TRP A 1 91 ? 7.005 16.789 8.435 1.00 21.13 91 TRP A CA 3
ATOM 4641 C C . TRP A 1 91 ? 7.002 15.307 8.065 1.00 24.15 91 TRP A C 3
ATOM 4642 O O . TRP A 1 91 ? 6.384 14.487 8.744 1.00 54.32 91 TRP A O 3
ATOM 4663 N N . PRO A 1 92 ? 7.682 14.949 6.964 1.00 64.14 92 PRO A N 3
ATOM 4664 C CA . PRO A 1 92 ? 7.717 13.573 6.463 1.00 60.55 92 PRO A CA 3
ATOM 4665 C C . PRO A 1 92 ? 8.787 12.710 7.135 1.00 0.42 92 PRO A C 3
ATOM 4666 O O . PRO A 1 92 ? 9.158 11.655 6.621 1.00 12.41 92 PRO A O 3
ATOM 4677 N N . LEU A 1 93 ? 9.283 13.155 8.283 1.00 21.21 93 LEU A N 3
ATOM 4678 C CA . LEU A 1 93 ? 10.285 12.389 9.014 1.00 44.02 93 LEU A CA 3
ATOM 4679 C C . LEU A 1 93 ? 9.625 11.359 9.915 1.00 73.14 93 LEU A C 3
ATOM 4680 O O . LEU A 1 93 ? 10.135 10.251 10.077 1.00 62.40 93 LEU A O 3
ATOM 4696 N N . ASP A 1 94 ? 8.486 11.722 10.483 1.00 75.24 94 ASP A N 3
ATOM 4697 C CA . ASP A 1 94 ? 7.788 10.843 11.407 1.00 4.40 94 ASP A CA 3
ATOM 4698 C C . ASP A 1 94 ? 6.514 10.315 10.766 1.00 41.41 94 ASP A C 3
ATOM 4699 O O . ASP A 1 94 ? 5.626 11.086 10.401 1.00 14.45 94 ASP A O 3
ATOM 4708 N N . ASP A 1 95 ? 6.437 9.003 10.613 1.00 73.02 95 ASP A N 3
ATOM 4709 C CA . ASP A 1 95 ? 5.306 8.383 9.933 1.00 2.34 95 ASP A CA 3
ATOM 4710 C C . ASP A 1 95 ? 4.351 7.748 10.937 1.00 51.34 95 ASP A C 3
ATOM 4711 O O . ASP A 1 95 ? 4.761 7.320 12.016 1.00 12.12 95 ASP A O 3
ATOM 4720 N N . VAL A 1 96 ? 3.078 7.696 10.570 1.00 71.32 96 VAL A N 3
ATOM 4721 C CA . VAL A 1 96 ? 2.043 7.157 11.442 1.00 22.53 96 VAL A CA 3
ATOM 4722 C C . VAL A 1 96 ? 1.498 5.852 10.868 1.00 14.41 96 VAL A C 3
ATOM 4723 O O . VAL A 1 96 ? 1.219 5.760 9.670 1.00 35.44 96 VAL A O 3
ATOM 4736 N N . ARG A 1 97 ? 1.354 4.850 11.726 1.00 41.12 97 ARG A N 3
ATOM 4737 C CA . ARG A 1 97 ? 0.875 3.538 11.305 1.00 64.31 97 ARG A CA 3
ATOM 4738 C C . ARG A 1 97 ? -0.646 3.541 11.190 1.00 4.21 97 ARG A C 3
ATOM 4739 O O . ARG A 1 97 ? -1.330 4.230 11.950 1.00 42.12 97 ARG A O 3
ATOM 4760 N N . ASP A 1 98 ? -1.171 2.764 10.251 1.00 14.21 98 ASP A N 3
ATOM 4761 C CA . ASP A 1 98 ? -2.614 2.694 10.040 1.00 30.32 98 ASP A CA 3
ATOM 4762 C C . ASP A 1 98 ? -3.258 1.773 11.066 1.00 50.43 98 ASP A C 3
ATOM 4763 O O . ASP A 1 98 ? -2.575 0.982 11.720 1.00 33.41 98 ASP A O 3
ATOM 4772 N N . ARG A 1 99 ? -4.567 1.891 11.217 1.00 40.24 99 ARG A N 3
ATOM 4773 C CA . ARG A 1 99 ? -5.306 1.087 12.174 1.00 32.23 99 ARG A CA 3
ATOM 4774 C C . ARG A 1 99 ? -6.445 0.377 11.471 1.00 22.32 99 ARG A C 3
ATOM 4775 O O . ARG A 1 99 ? -6.442 -0.846 11.325 1.00 1.10 99 ARG A O 3
ATOM 4796 N N . GLU A 1 100 ? -7.406 1.158 11.015 1.00 14.13 100 GLU A N 3
ATOM 4797 C CA . GLU A 1 100 ? -8.557 0.622 10.321 1.00 21.13 100 GLU A CA 3
ATOM 4798 C C . GLU A 1 100 ? -9.146 1.666 9.388 1.00 70.42 100 GLU A C 3
ATOM 4799 O O . GLU A 1 100 ? -8.907 2.866 9.548 1.00 75.53 100 GLU A O 3
ATOM 4811 N N . GLU A 1 101 ? -9.900 1.205 8.407 1.00 40.31 101 GLU A N 3
ATOM 4812 C CA . GLU A 1 101 ? -10.557 2.089 7.461 1.00 43.23 101 GLU A CA 3
ATOM 4813 C C . GLU A 1 101 ? -12.011 1.680 7.300 1.00 61.40 101 GLU A C 3
ATOM 4814 O O . GLU A 1 101 ? -12.307 0.517 7.029 1.00 65.34 101 GLU A O 3
ATOM 4826 N N . HIS A 1 102 ? -12.915 2.636 7.454 1.00 21.45 102 HIS A N 3
ATOM 4827 C CA . HIS A 1 102 ? -14.346 2.352 7.372 1.00 25.33 102 HIS A CA 3
ATOM 4828 C C . HIS A 1 102 ? -14.828 2.376 5.924 1.00 50.12 102 HIS A C 3
ATOM 4829 O O . HIS A 1 102 ? -16.032 2.395 5.655 1.00 63.21 102 HIS A O 3
ATOM 4844 N N . ALA A 1 103 ? -13.881 2.366 5.001 1.00 73.32 103 ALA A N 3
ATOM 4845 C CA . ALA A 1 103 ? -14.185 2.299 3.583 1.00 31.42 103 ALA A CA 3
ATOM 4846 C C . ALA A 1 103 ? -13.879 0.906 3.051 1.00 64.31 103 ALA A C 3
ATOM 4847 O O . ALA A 1 103 ? -12.699 0.630 2.749 1.00 52.35 103 ALA A O 3
ATOM 4855 N N . GLY A 1 1 ? 1.302 0.490 -4.639 1.00 23.41 1 GLY A N 4
ATOM 4856 C CA . GLY A 1 1 ? 2.084 1.306 -5.596 1.00 73.53 1 GLY A CA 4
ATOM 4857 C C . GLY A 1 1 ? 3.007 2.277 -4.891 1.00 72.31 1 GLY A C 4
ATOM 4858 O O . GLY A 1 1 ? 2.708 3.466 -4.789 1.00 14.41 1 GLY A O 4
ATOM 4864 N N . SER A 1 2 ? 4.132 1.775 -4.416 1.00 3.14 2 SER A N 4
ATOM 4865 C CA . SER A 1 2 ? 5.080 2.591 -3.680 1.00 5.32 2 SER A CA 4
ATOM 4866 C C . SER A 1 2 ? 6.451 2.518 -4.336 1.00 72.52 2 SER A C 4
ATOM 4867 O O . SER A 1 2 ? 7.025 1.439 -4.479 1.00 22.34 2 SER A O 4
ATOM 4875 N N . HIS A 1 3 ? 6.965 3.661 -4.767 1.00 74.30 3 HIS A N 4
ATOM 4876 C CA . HIS A 1 3 ? 8.259 3.704 -5.431 1.00 71.34 3 HIS A CA 4
ATOM 4877 C C . HIS A 1 3 ? 9.132 4.806 -4.849 1.00 55.41 3 HIS A C 4
ATOM 4878 O O . HIS A 1 3 ? 8.645 5.889 -4.518 1.00 61.04 3 HIS A O 4
ATOM 4893 N N . MET A 1 4 ? 10.424 4.516 -4.748 1.00 24.22 4 MET A N 4
ATOM 4894 C CA . MET A 1 4 ? 11.381 5.379 -4.055 1.00 74.34 4 MET A CA 4
ATOM 4895 C C . MET A 1 4 ? 11.506 6.745 -4.719 1.00 53.14 4 MET A C 4
ATOM 4896 O O . MET A 1 4 ? 11.716 7.754 -4.044 1.00 34.52 4 MET A O 4
ATOM 4910 N N . ASN A 1 5 ? 11.366 6.772 -6.040 1.00 22.52 5 ASN A N 4
ATOM 4911 C CA . ASN A 1 5 ? 11.542 7.996 -6.825 1.00 73.11 5 ASN A CA 4
ATOM 4912 C C . ASN A 1 5 ? 10.672 9.145 -6.313 1.00 10.31 5 ASN A C 4
ATOM 4913 O O . ASN A 1 5 ? 11.100 10.299 -6.283 1.00 10.11 5 ASN A O 4
ATOM 4924 N N . ARG A 1 6 ? 9.456 8.819 -5.890 1.00 70.34 6 ARG A N 4
ATOM 4925 C CA . ARG A 1 6 ? 8.501 9.839 -5.470 1.00 45.50 6 ARG A CA 4
ATOM 4926 C C . ARG A 1 6 ? 8.922 10.509 -4.167 1.00 22.34 6 ARG A C 4
ATOM 4927 O O . ARG A 1 6 ? 8.681 11.702 -3.973 1.00 1.32 6 ARG A O 4
ATOM 4948 N N . PHE A 1 7 ? 9.563 9.747 -3.285 1.00 61.03 7 PHE A N 4
ATOM 4949 C CA . PHE A 1 7 ? 9.951 10.261 -1.976 1.00 54.10 7 PHE A CA 4
ATOM 4950 C C . PHE A 1 7 ? 10.910 11.436 -2.126 1.00 14.21 7 PHE A C 4
ATOM 4951 O O . PHE A 1 7 ? 10.741 12.473 -1.479 1.00 1.24 7 PHE A O 4
ATOM 4968 N N . LEU A 1 8 ? 11.898 11.275 -2.999 1.00 52.30 8 LEU A N 4
ATOM 4969 C CA . LEU A 1 8 ? 12.873 12.328 -3.254 1.00 12.42 8 LEU A CA 4
ATOM 4970 C C . LEU A 1 8 ? 12.175 13.598 -3.725 1.00 4.34 8 LEU A C 4
ATOM 4971 O O . LEU A 1 8 ? 12.400 14.677 -3.181 1.00 54.30 8 LEU A O 4
ATOM 4987 N N . THR A 1 9 ? 11.307 13.452 -4.718 1.00 50.43 9 THR A N 4
ATOM 4988 C CA . THR A 1 9 ? 10.582 14.580 -5.283 1.00 11.00 9 THR A CA 4
ATOM 4989 C C . THR A 1 9 ? 9.702 15.260 -4.231 1.00 63.12 9 THR A C 4
ATOM 4990 O O . THR A 1 9 ? 9.614 16.489 -4.188 1.00 22.31 9 THR A O 4
ATOM 5001 N N . SER A 1 10 ? 9.074 14.462 -3.372 1.00 65.42 10 SER A N 4
ATOM 5002 C CA . SER A 1 10 ? 8.225 14.999 -2.319 1.00 14.20 10 SER A CA 4
ATOM 5003 C C . SER A 1 10 ? 9.050 15.831 -1.340 1.00 60.34 10 SER A C 4
ATOM 5004 O O . SER A 1 10 ? 8.617 16.899 -0.898 1.00 33.45 10 SER A O 4
ATOM 5012 N N . ILE A 1 11 ? 10.243 15.344 -1.008 1.00 41.21 11 ILE A N 4
ATOM 5013 C CA . ILE A 1 11 ? 11.154 16.081 -0.140 1.00 43.24 11 ILE A CA 4
ATOM 5014 C C . ILE A 1 11 ? 11.539 17.412 -0.783 1.00 34.21 11 ILE A C 4
ATOM 5015 O O . ILE A 1 11 ? 11.514 18.455 -0.134 1.00 51.11 11 ILE A O 4
ATOM 5031 N N . VAL A 1 12 ? 11.874 17.363 -2.066 1.00 21.55 12 VAL A N 4
ATOM 5032 C CA . VAL A 1 12 ? 12.218 18.559 -2.829 1.00 14.34 12 VAL A CA 4
ATOM 5033 C C . VAL A 1 12 ? 11.099 19.602 -2.761 1.00 13.44 12 VAL A C 4
ATOM 5034 O O . VAL A 1 12 ? 11.354 20.784 -2.512 1.00 43.23 12 VAL A O 4
ATOM 5047 N N . ALA A 1 13 ? 9.865 19.153 -2.974 1.00 44.22 13 ALA A N 4
ATOM 5048 C CA . ALA A 1 13 ? 8.704 20.035 -2.917 1.00 63.42 13 ALA A CA 4
ATOM 5049 C C . ALA A 1 13 ? 8.564 20.649 -1.528 1.00 5.15 13 ALA A C 4
ATOM 5050 O O . ALA A 1 13 ? 8.315 21.845 -1.387 1.00 60.31 13 ALA A O 4
ATOM 5057 N N . TRP A 1 14 ? 8.741 19.818 -0.513 1.00 34.42 14 TRP A N 4
ATOM 5058 C CA . TRP A 1 14 ? 8.678 20.253 0.875 1.00 42.25 14 TRP A CA 4
ATOM 5059 C C . TRP A 1 14 ? 9.754 21.300 1.174 1.00 70.10 14 TRP A C 4
ATOM 5060 O O . TRP A 1 14 ? 9.468 22.350 1.756 1.00 3.04 14 TRP A O 4
ATOM 5081 N N . LEU A 1 15 ? 10.980 21.021 0.747 1.00 2.10 15 LEU A N 4
ATOM 5082 C CA . LEU A 1 15 ? 12.105 21.916 1.003 1.00 34.45 15 LEU A CA 4
ATOM 5083 C C . LEU A 1 15 ? 11.898 23.273 0.343 1.00 0.13 15 LEU A C 4
ATOM 5084 O O . LEU A 1 15 ? 12.076 24.312 0.977 1.00 34.54 15 LEU A O 4
ATOM 5100 N N . ARG A 1 16 ? 11.513 23.267 -0.930 1.00 2.41 16 ARG A N 4
ATOM 5101 C CA . ARG A 1 16 ? 11.318 24.515 -1.658 1.00 31.15 16 ARG A CA 4
ATOM 5102 C C . ARG A 1 16 ? 10.120 25.279 -1.098 1.00 5.31 16 ARG A C 4
ATOM 5103 O O . ARG A 1 16 ? 10.150 26.501 -1.001 1.00 11.03 16 ARG A O 4
ATOM 5124 N N . ALA A 1 17 ? 9.077 24.553 -0.699 1.00 2.12 17 ALA A N 4
ATOM 5125 C CA . ALA A 1 17 ? 7.907 25.173 -0.091 1.00 33.54 17 ALA A CA 4
ATOM 5126 C C . ALA A 1 17 ? 8.284 25.811 1.239 1.00 24.54 17 ALA A C 4
ATOM 5127 O O . ALA A 1 17 ? 7.715 26.827 1.638 1.00 1.33 17 ALA A O 4
ATOM 5134 N N . GLY A 1 18 ? 9.253 25.199 1.914 1.00 51.14 18 GLY A N 4
ATOM 5135 C CA . GLY A 1 18 ? 9.771 25.751 3.148 1.00 30.22 18 GLY A CA 4
ATOM 5136 C C . GLY A 1 18 ? 10.470 27.081 2.943 1.00 44.24 18 GLY A C 4
ATOM 5137 O O . GLY A 1 18 ? 10.485 27.922 3.841 1.00 11.14 18 GLY A O 4
ATOM 5141 N N . TYR A 1 19 ? 11.038 27.281 1.757 1.00 34.05 19 TYR A N 4
ATOM 5142 C CA . TYR A 1 19 ? 11.756 28.511 1.455 1.00 45.12 19 TYR A CA 4
ATOM 5143 C C . TYR A 1 19 ? 11.384 29.038 0.074 1.00 10.22 19 TYR A C 4
ATOM 5144 O O . TYR A 1 19 ? 12.109 28.818 -0.897 1.00 41.13 19 TYR A O 4
ATOM 5162 N N . PRO A 1 20 ? 10.252 29.750 -0.033 1.00 2.25 20 PRO A N 4
ATOM 5163 C CA . PRO A 1 20 ? 9.789 30.317 -1.306 1.00 33.00 20 PRO A CA 4
ATOM 5164 C C . PRO A 1 20 ? 10.604 31.543 -1.717 1.00 63.40 20 PRO A C 4
ATOM 5165 O O . PRO A 1 20 ? 10.298 32.207 -2.707 1.00 22.41 20 PRO A O 4
ATOM 5176 N N . GLU A 1 21 ? 11.637 31.827 -0.939 1.00 2.11 21 GLU A N 4
ATOM 5177 C CA . GLU A 1 21 ? 12.514 32.961 -1.182 1.00 73.24 21 GLU A CA 4
ATOM 5178 C C . GLU A 1 21 ? 13.917 32.475 -1.536 1.00 20.44 21 GLU A C 4
ATOM 5179 O O . GLU A 1 21 ? 14.830 33.271 -1.758 1.00 40.30 21 GLU A O 4
ATOM 5191 N N . GLY A 1 22 ? 14.074 31.157 -1.592 1.00 34.52 22 GLY A N 4
ATOM 5192 C CA . GLY A 1 22 ? 15.380 30.574 -1.824 1.00 33.44 22 GLY A CA 4
ATOM 5193 C C . GLY A 1 22 ? 16.114 30.305 -0.528 1.00 53.53 22 GLY A C 4
ATOM 5194 O O . GLY A 1 22 ? 16.112 31.145 0.372 1.00 11.30 22 GLY A O 4
ATOM 5198 N N . ILE A 1 23 ? 16.739 29.140 -0.430 1.00 21.02 23 ILE A N 4
ATOM 5199 C CA . ILE A 1 23 ? 17.450 28.755 0.784 1.00 2.44 23 ILE A CA 4
ATOM 5200 C C . ILE A 1 23 ? 18.761 29.526 0.909 1.00 35.10 23 ILE A C 4
ATOM 5201 O O . ILE A 1 23 ? 19.625 29.446 0.030 1.00 4.14 23 ILE A O 4
ATOM 5217 N N . PRO A 1 24 ? 18.904 30.311 1.985 1.00 3.32 24 PRO A N 4
ATOM 5218 C CA . PRO A 1 24 ? 20.146 31.020 2.292 1.00 71.45 24 PRO A CA 4
ATOM 5219 C C . PRO A 1 24 ? 21.224 30.074 2.835 1.00 31.25 24 PRO A C 4
ATOM 5220 O O . PRO A 1 24 ? 20.936 28.940 3.212 1.00 10.15 24 PRO A O 4
ATOM 5231 N N . PRO A 1 25 ? 22.488 30.521 2.893 1.00 35.02 25 PRO A N 4
ATOM 5232 C CA . PRO A 1 25 ? 23.594 29.689 3.373 1.00 12.04 25 PRO A CA 4
ATOM 5233 C C . PRO A 1 25 ? 23.686 29.644 4.898 1.00 11.40 25 PRO A C 4
ATOM 5234 O O . PRO A 1 25 ? 24.747 29.364 5.454 1.00 22.20 25 PRO A O 4
ATOM 5245 N N . THR A 1 26 ? 22.577 29.902 5.572 1.00 51.12 26 THR A N 4
ATOM 5246 C CA . THR A 1 26 ? 22.578 29.985 7.023 1.00 71.04 26 THR A CA 4
ATOM 5247 C C . THR A 1 26 ? 21.729 28.888 7.660 1.00 51.20 26 THR A C 4
ATOM 5248 O O . THR A 1 26 ? 21.721 28.747 8.881 1.00 74.44 26 THR A O 4
ATOM 5259 N N . ASP A 1 27 ? 21.016 28.125 6.839 1.00 40.23 27 ASP A N 4
ATOM 5260 C CA . ASP A 1 27 ? 20.135 27.075 7.350 1.00 64.21 27 ASP A CA 4
ATOM 5261 C C . ASP A 1 27 ? 20.387 25.748 6.640 1.00 23.45 27 ASP A C 4
ATOM 5262 O O . ASP A 1 27 ? 19.803 24.722 6.988 1.00 13.20 27 ASP A O 4
ATOM 5271 N N . SER A 1 28 ? 21.269 25.773 5.652 1.00 54.23 28 SER A N 4
ATOM 5272 C CA . SER A 1 28 ? 21.545 24.602 4.833 1.00 53.34 28 SER A CA 4
ATOM 5273 C C . SER A 1 28 ? 22.093 23.445 5.668 1.00 42.43 28 SER A C 4
ATOM 5274 O O . SER A 1 28 ? 21.783 22.274 5.411 1.00 42.13 28 SER A O 4
ATOM 5282 N N . PHE A 1 29 ? 22.903 23.774 6.669 1.00 42.55 29 PHE A N 4
ATOM 5283 C CA . PHE A 1 29 ? 23.480 22.766 7.549 1.00 4.12 29 PHE A CA 4
ATOM 5284 C C . PHE A 1 29 ? 22.381 22.123 8.391 1.00 35.43 29 PHE A C 4
ATOM 5285 O O . PHE A 1 29 ? 22.403 20.919 8.649 1.00 12.15 29 PHE A O 4
ATOM 5302 N N . ALA A 1 30 ? 21.412 22.928 8.795 1.00 14.21 30 ALA A N 4
ATOM 5303 C CA . ALA A 1 30 ? 20.257 22.428 9.517 1.00 35.22 30 ALA A CA 4
ATOM 5304 C C . ALA A 1 30 ? 19.422 21.518 8.629 1.00 13.34 30 ALA A C 4
ATOM 5305 O O . ALA A 1 30 ? 18.990 20.450 9.060 1.00 31.42 30 ALA A O 4
ATOM 5312 N N . VAL A 1 31 ? 19.200 21.945 7.389 1.00 22.11 31 VAL A N 4
ATOM 5313 C CA . VAL A 1 31 ? 18.490 21.125 6.414 1.00 35.35 31 VAL A CA 4
ATOM 5314 C C . VAL A 1 31 ? 19.118 19.742 6.326 1.00 24.34 31 VAL A C 4
ATOM 5315 O O . VAL A 1 31 ? 18.441 18.728 6.497 1.00 23.22 31 VAL A O 4
ATOM 5328 N N . LEU A 1 32 ? 20.421 19.711 6.081 1.00 10.50 32 LEU A N 4
ATOM 5329 C CA . LEU A 1 32 ? 21.134 18.453 5.943 1.00 25.41 32 LEU A CA 4
ATOM 5330 C C . LEU A 1 32 ? 21.115 17.676 7.259 1.00 40.04 32 LEU A C 4
ATOM 5331 O O . LEU A 1 32 ? 21.093 16.452 7.252 1.00 73.03 32 LEU A O 4
ATOM 5347 N N . ALA A 1 33 ? 21.104 18.390 8.383 1.00 25.31 33 ALA A N 4
ATOM 5348 C CA . ALA A 1 33 ? 21.032 17.749 9.694 1.00 12.22 33 ALA A CA 4
ATOM 5349 C C . ALA A 1 33 ? 19.716 16.999 9.865 1.00 4.10 33 ALA A C 4
ATOM 5350 O O . ALA A 1 33 ? 19.700 15.828 10.249 1.00 40.14 33 ALA A O 4
ATOM 5357 N N . LEU A 1 34 ? 18.615 17.679 9.573 1.00 53.14 34 LEU A N 4
ATOM 5358 C CA . LEU A 1 34 ? 17.290 17.084 9.699 1.00 63.15 34 LEU A CA 4
ATOM 5359 C C . LEU A 1 34 ? 17.097 15.970 8.681 1.00 74.13 34 LEU A C 4
ATOM 5360 O O . LEU A 1 34 ? 16.566 14.905 9.003 1.00 75.13 34 LEU A O 4
ATOM 5376 N N . LEU A 1 35 ? 17.547 16.212 7.457 1.00 33.13 35 LEU A N 4
ATOM 5377 C CA . LEU A 1 35 ? 17.416 15.229 6.396 1.00 40.52 35 LEU A CA 4
ATOM 5378 C C . LEU A 1 35 ? 18.302 14.019 6.656 1.00 5.24 35 LEU A C 4
ATOM 5379 O O . LEU A 1 35 ? 17.942 12.907 6.294 1.00 72.35 35 LEU A O 4
ATOM 5395 N N . CYS A 1 36 ? 19.444 14.240 7.298 1.00 33.14 36 CYS A N 4
ATOM 5396 C CA . CYS A 1 36 ? 20.399 13.161 7.576 1.00 11.42 36 CYS A CA 4
ATOM 5397 C C . CYS A 1 36 ? 19.805 12.085 8.490 1.00 12.21 36 CYS A C 4
ATOM 5398 O O . CYS A 1 36 ? 20.257 10.938 8.483 1.00 70.34 36 CYS A O 4
ATOM 5406 N N . ARG A 1 37 ? 18.802 12.444 9.285 1.00 51.20 37 ARG A N 4
ATOM 5407 C CA . ARG A 1 37 ? 18.152 11.465 10.151 1.00 34.43 37 ARG A CA 4
ATOM 5408 C C . ARG A 1 37 ? 17.097 10.687 9.376 1.00 14.35 37 ARG A C 4
ATOM 5409 O O . ARG A 1 37 ? 16.654 9.619 9.800 1.00 42.53 37 ARG A O 4
ATOM 5430 N N . ARG A 1 38 ? 16.706 11.229 8.232 1.00 2.53 38 ARG A N 4
ATOM 5431 C CA . ARG A 1 38 ? 15.707 10.597 7.386 1.00 2.05 38 ARG A CA 4
ATOM 5432 C C . ARG A 1 38 ? 16.399 9.787 6.293 1.00 61.41 38 ARG A C 4
ATOM 5433 O O . ARG A 1 38 ? 16.089 8.617 6.073 1.00 11.31 38 ARG A O 4
ATOM 5454 N N . LEU A 1 39 ? 17.358 10.422 5.639 1.00 65.23 39 LEU A N 4
ATOM 5455 C CA . LEU A 1 39 ? 18.111 9.811 4.557 1.00 20.15 39 LEU A CA 4
ATOM 5456 C C . LEU A 1 39 ? 19.603 10.039 4.783 1.00 65.21 39 LEU A C 4
ATOM 5457 O O . LEU A 1 39 ? 19.987 10.953 5.508 1.00 43.15 39 LEU A O 4
ATOM 5473 N N . SER A 1 40 ? 20.437 9.228 4.162 1.00 0.33 40 SER A N 4
ATOM 5474 C CA . SER A 1 40 ? 21.871 9.288 4.399 1.00 2.24 40 SER A CA 4
ATOM 5475 C C . SER A 1 40 ? 22.553 10.307 3.477 1.00 60.02 40 SER A C 4
ATOM 5476 O O . SER A 1 40 ? 21.910 10.944 2.638 1.00 20.13 40 SER A O 4
ATOM 5484 N N . HIS A 1 41 ? 23.865 10.447 3.659 1.00 13.31 41 HIS A N 4
ATOM 5485 C CA . HIS A 1 41 ? 24.670 11.474 2.989 1.00 75.25 41 HIS A CA 4
ATOM 5486 C C . HIS A 1 41 ? 24.537 11.460 1.463 1.00 41.11 41 HIS A C 4
ATOM 5487 O O . HIS A 1 41 ? 24.602 12.513 0.835 1.00 41.13 41 HIS A O 4
ATOM 5502 N N . ASP A 1 42 ? 24.356 10.297 0.859 1.00 23.54 42 ASP A N 4
ATOM 5503 C CA . ASP A 1 42 ? 24.233 10.230 -0.595 1.00 0.05 42 ASP A CA 4
ATOM 5504 C C . ASP A 1 42 ? 22.889 10.793 -1.034 1.00 12.44 42 ASP A C 4
ATOM 5505 O O . ASP A 1 42 ? 22.796 11.533 -2.020 1.00 21.11 42 ASP A O 4
ATOM 5514 N N . GLU A 1 43 ? 21.854 10.459 -0.281 1.00 14.52 43 GLU A N 4
ATOM 5515 C CA . GLU A 1 43 ? 20.515 10.943 -0.564 1.00 51.01 43 GLU A CA 4
ATOM 5516 C C . GLU A 1 43 ? 20.434 12.458 -0.391 1.00 73.32 43 GLU A C 4
ATOM 5517 O O . GLU A 1 43 ? 19.827 13.149 -1.209 1.00 20.03 43 GLU A O 4
ATOM 5529 N N . VAL A 1 44 ? 21.054 12.977 0.668 1.00 12.04 44 VAL A N 4
ATOM 5530 C CA . VAL A 1 44 ? 21.056 14.420 0.901 1.00 64.12 44 VAL A CA 4
ATOM 5531 C C . VAL A 1 44 ? 21.934 15.130 -0.130 1.00 44.32 44 VAL A C 4
ATOM 5532 O O . VAL A 1 44 ? 21.644 16.255 -0.534 1.00 4.42 44 VAL A O 4
ATOM 5545 N N . LYS A 1 45 ? 22.994 14.456 -0.568 1.00 40.31 45 LYS A N 4
ATOM 5546 C CA . LYS A 1 45 ? 23.827 14.948 -1.662 1.00 12.13 45 LYS A CA 4
ATOM 5547 C C . LYS A 1 45 ? 22.994 15.074 -2.938 1.00 13.43 45 LYS A C 4
ATOM 5548 O O . LYS A 1 45 ? 23.134 16.036 -3.697 1.00 15.20 45 LYS A O 4
ATOM 5567 N N . ALA A 1 46 ? 22.120 14.100 -3.158 1.00 24.01 46 ALA A N 4
ATOM 5568 C CA . ALA A 1 46 ? 21.232 14.112 -4.313 1.00 74.23 46 ALA A CA 4
ATOM 5569 C C . ALA A 1 46 ? 20.199 15.236 -4.221 1.00 34.34 46 ALA A C 4
ATOM 5570 O O . ALA A 1 46 ? 20.064 16.038 -5.146 1.00 23.14 46 ALA A O 4
ATOM 5577 N N . VAL A 1 47 ? 19.483 15.303 -3.098 1.00 63.11 47 VAL A N 4
ATOM 5578 C CA . VAL A 1 47 ? 18.395 16.269 -2.938 1.00 5.15 47 VAL A CA 4
ATOM 5579 C C . VAL A 1 47 ? 18.916 17.707 -2.903 1.00 71.40 47 VAL A C 4
ATOM 5580 O O . VAL A 1 47 ? 18.255 18.618 -3.398 1.00 3.44 47 VAL A O 4
ATOM 5593 N N . ALA A 1 48 ? 20.103 17.910 -2.340 1.00 53.54 48 ALA A N 4
ATOM 5594 C CA . ALA A 1 48 ? 20.701 19.239 -2.304 1.00 3.21 48 ALA A CA 4
ATOM 5595 C C . ALA A 1 48 ? 21.021 19.714 -3.716 1.00 22.54 48 ALA A C 4
ATOM 5596 O O . ALA A 1 48 ? 20.714 20.847 -4.087 1.00 13.30 48 ALA A O 4
ATOM 5603 N N . ASN A 1 49 ? 21.621 18.829 -4.503 1.00 73.23 49 ASN A N 4
ATOM 5604 C CA . ASN A 1 49 ? 21.952 19.130 -5.892 1.00 11.34 49 ASN A CA 4
ATOM 5605 C C . ASN A 1 49 ? 20.679 19.387 -6.698 1.00 21.14 49 ASN A C 4
ATOM 5606 O O . ASN A 1 49 ? 20.602 20.337 -7.478 1.00 34.35 49 ASN A O 4
ATOM 5617 N N . GLU A 1 50 ? 19.682 18.534 -6.482 1.00 63.12 50 GLU A N 4
ATOM 5618 C CA . GLU A 1 50 ? 18.369 18.681 -7.105 1.00 22.12 50 GLU A CA 4
ATOM 5619 C C . GLU A 1 50 ? 17.764 20.046 -6.776 1.00 22.40 50 GLU A C 4
ATOM 5620 O O . GLU A 1 50 ? 17.292 20.763 -7.658 1.00 61.11 50 GLU A O 4
ATOM 5632 N N . LEU A 1 51 ? 17.788 20.398 -5.501 1.00 72.23 51 LEU A N 4
ATOM 5633 C CA . LEU A 1 51 ? 17.210 21.649 -5.037 1.00 55.41 51 LEU A CA 4
ATOM 5634 C C . LEU A 1 51 ? 17.957 22.837 -5.648 1.00 24.41 51 LEU A C 4
ATOM 5635 O O . LEU A 1 51 ? 17.344 23.828 -6.046 1.00 62.31 51 LEU A O 4
ATOM 5651 N N . MET A 1 52 ? 19.280 22.724 -5.747 1.00 34.31 52 MET A N 4
ATOM 5652 C CA . MET A 1 52 ? 20.094 23.779 -6.350 1.00 22.22 52 MET A CA 4
ATOM 5653 C C . MET A 1 52 ? 19.738 23.978 -7.821 1.00 41.23 52 MET A C 4
ATOM 5654 O O . MET A 1 52 ? 19.828 25.093 -8.336 1.00 64.42 52 MET A O 4
ATOM 5668 N N . ARG A 1 53 ? 19.324 22.900 -8.484 1.00 0.12 53 ARG A N 4
ATOM 5669 C CA . ARG A 1 53 ? 18.900 22.963 -9.885 1.00 31.34 53 ARG A CA 4
ATOM 5670 C C . ARG A 1 53 ? 17.743 23.940 -10.073 1.00 53.14 53 ARG A C 4
ATOM 5671 O O . ARG A 1 53 ? 17.559 24.501 -11.152 1.00 11.32 53 ARG A O 4
ATOM 5692 N N . LEU A 1 54 ? 16.960 24.134 -9.018 1.00 71.25 54 LEU A N 4
ATOM 5693 C CA . LEU A 1 54 ? 15.806 25.025 -9.074 1.00 62.34 54 LEU A CA 4
ATOM 5694 C C . LEU A 1 54 ? 16.254 26.486 -9.058 1.00 22.45 54 LEU A C 4
ATOM 5695 O O . LEU A 1 54 ? 15.514 27.381 -9.467 1.00 5.15 54 LEU A O 4
ATOM 5711 N N . GLY A 1 55 ? 17.471 26.718 -8.584 1.00 41.21 55 GLY A N 4
ATOM 5712 C CA . GLY A 1 55 ? 18.000 28.066 -8.512 1.00 63.30 55 GLY A CA 4
ATOM 5713 C C . GLY A 1 55 ? 17.756 28.711 -7.165 1.00 62.12 55 GLY A C 4
ATOM 5714 O O . GLY A 1 55 ? 18.465 29.637 -6.770 1.00 34.14 55 GLY A O 4
ATOM 5718 N N . ASP A 1 56 ? 16.765 28.208 -6.442 1.00 0.02 56 ASP A N 4
ATOM 5719 C CA . ASP A 1 56 ? 16.385 28.782 -5.152 1.00 15.42 56 ASP A CA 4
ATOM 5720 C C . ASP A 1 56 ? 17.203 28.178 -4.014 1.00 64.31 56 ASP A C 4
ATOM 5721 O O . ASP A 1 56 ? 16.675 27.833 -2.957 1.00 71.51 56 ASP A O 4
ATOM 5730 N N . PHE A 1 57 ? 18.501 28.076 -4.238 1.00 41.20 57 PHE A N 4
ATOM 5731 C CA . PHE A 1 57 ? 19.429 27.588 -3.233 1.00 0.01 57 PHE A CA 4
ATOM 5732 C C . PHE A 1 57 ? 20.741 28.346 -3.396 1.00 54.22 57 PHE A C 4
ATOM 5733 O O . PHE A 1 57 ? 21.269 28.433 -4.511 1.00 53.24 57 PHE A O 4
ATOM 5750 N N . ASP A 1 58 ? 21.242 28.918 -2.311 1.00 55.52 58 ASP A N 4
ATOM 5751 C CA . ASP A 1 58 ? 22.467 29.709 -2.368 1.00 42.31 58 ASP A CA 4
ATOM 5752 C C . ASP A 1 58 ? 23.655 28.825 -2.725 1.00 31.30 58 ASP A C 4
ATOM 5753 O O . ASP A 1 58 ? 23.785 27.710 -2.217 1.00 23.35 58 ASP A O 4
ATOM 5762 N N . GLN A 1 59 ? 24.503 29.321 -3.616 1.00 65.13 59 GLN A N 4
ATOM 5763 C CA . GLN A 1 59 ? 25.638 28.552 -4.107 1.00 61.52 59 GLN A CA 4
ATOM 5764 C C . GLN A 1 59 ? 26.708 28.390 -3.036 1.00 42.02 59 GLN A C 4
ATOM 5765 O O . GLN A 1 59 ? 27.571 29.250 -2.860 1.00 22.20 59 GLN A O 4
ATOM 5779 N N . ILE A 1 60 ? 26.624 27.288 -2.314 1.00 73.33 60 ILE A N 4
ATOM 5780 C CA . ILE A 1 60 ? 27.596 26.945 -1.290 1.00 52.00 60 ILE A CA 4
ATOM 5781 C C . ILE A 1 60 ? 28.058 25.509 -1.485 1.00 62.32 60 ILE A C 4
ATOM 5782 O O . ILE A 1 60 ? 27.396 24.732 -2.177 1.00 61.30 60 ILE A O 4
ATOM 5798 N N . ASP A 1 61 ? 29.179 25.148 -0.884 1.00 74.15 61 ASP A N 4
ATOM 5799 C CA . ASP A 1 61 ? 29.707 23.801 -1.047 1.00 11.11 61 ASP A CA 4
ATOM 5800 C C . ASP A 1 61 ? 29.015 22.842 -0.092 1.00 32.54 61 ASP A C 4
ATOM 5801 O O . ASP A 1 61 ? 29.408 22.709 1.068 1.00 44.33 61 ASP A O 4
ATOM 5810 N N . ILE A 1 62 ? 27.960 22.207 -0.574 1.00 1.14 62 ILE A N 4
ATOM 5811 C CA . ILE A 1 62 ? 27.244 21.210 0.205 1.00 44.54 62 ILE A CA 4
ATOM 5812 C C . ILE A 1 62 ? 28.027 19.903 0.236 1.00 35.03 62 ILE A C 4
ATOM 5813 O O . ILE A 1 62 ? 28.022 19.191 1.242 1.00 21.22 62 ILE A O 4
ATOM 5829 N N . GLY A 1 63 ? 28.725 19.624 -0.863 1.00 31.43 63 GLY A N 4
ATOM 5830 C CA . GLY A 1 63 ? 29.477 18.389 -0.990 1.00 52.11 63 GLY A CA 4
ATOM 5831 C C . GLY A 1 63 ? 30.438 18.170 0.159 1.00 31.22 63 GLY A C 4
ATOM 5832 O O . GLY A 1 63 ? 30.490 17.081 0.725 1.00 14.54 63 GLY A O 4
ATOM 5836 N N . VAL A 1 64 ? 31.192 19.204 0.510 1.00 13.42 64 VAL A N 4
ATOM 5837 C CA . VAL A 1 64 ? 32.124 19.130 1.628 1.00 34.32 64 VAL A CA 4
ATOM 5838 C C . VAL A 1 64 ? 31.397 18.866 2.946 1.00 53.31 64 VAL A C 4
ATOM 5839 O O . VAL A 1 64 ? 31.779 17.972 3.700 1.00 3.43 64 VAL A O 4
ATOM 5852 N N . VAL A 1 65 ? 30.332 19.618 3.200 1.00 25.53 65 VAL A N 4
ATOM 5853 C CA . VAL A 1 65 ? 29.649 19.574 4.491 1.00 41.35 65 VAL A CA 4
ATOM 5854 C C . VAL A 1 65 ? 28.978 18.222 4.750 1.00 15.00 65 VAL A C 4
ATOM 5855 O O . VAL A 1 65 ? 29.126 17.648 5.828 1.00 61.02 65 VAL A O 4
ATOM 5868 N N . ILE A 1 66 ? 28.260 17.699 3.761 1.00 60.32 66 ILE A N 4
ATOM 5869 C CA . ILE A 1 66 ? 27.462 16.491 3.969 1.00 21.23 66 ILE A 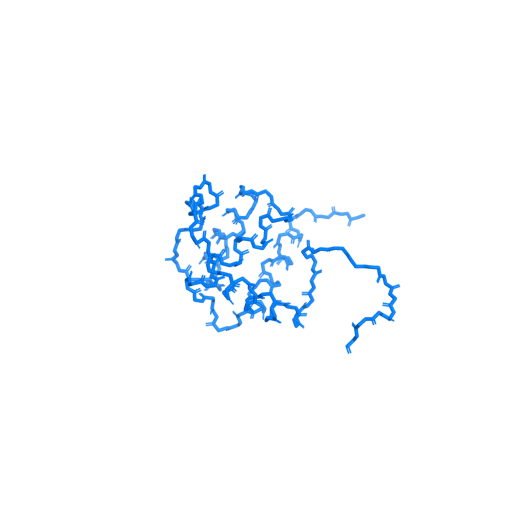CA 4
ATOM 5870 C C . ILE A 1 66 ? 28.312 15.222 3.940 1.00 32.33 66 ILE A C 4
ATOM 5871 O O . ILE A 1 66 ? 27.832 14.138 4.266 1.00 44.40 66 ILE A O 4
ATOM 5887 N N . THR A 1 67 ? 29.570 15.354 3.549 1.00 14.14 67 THR A N 4
ATOM 5888 C CA . THR A 1 67 ? 30.489 14.227 3.580 1.00 50.13 67 THR A CA 4
ATOM 5889 C C . THR A 1 67 ? 31.466 14.372 4.743 1.00 71.42 67 THR A C 4
ATOM 5890 O O . THR A 1 67 ? 32.068 13.395 5.201 1.00 32.31 67 THR A O 4
ATOM 5901 N N . HIS A 1 68 ? 31.605 15.602 5.227 1.00 62.10 68 HIS A N 4
ATOM 5902 C CA . HIS A 1 68 ? 32.551 15.918 6.289 1.00 75.44 68 HIS A CA 4
ATOM 5903 C C . HIS A 1 68 ? 31.914 16.888 7.275 1.00 63.13 68 HIS A C 4
ATOM 5904 O O . HIS A 1 68 ? 32.002 18.104 7.112 1.00 34.35 68 HIS A O 4
ATOM 5919 N N . PHE A 1 69 ? 31.250 16.338 8.276 1.00 30.31 69 PHE A N 4
ATOM 5920 C CA . PHE A 1 69 ? 30.559 17.142 9.276 1.00 22.22 69 PHE A CA 4
ATOM 5921 C C . PHE A 1 69 ? 31.550 17.850 10.191 1.00 3.34 69 PHE A C 4
ATOM 5922 O O . PHE A 1 69 ? 32.619 17.315 10.498 1.00 14.12 69 PHE A O 4
ATOM 5939 N N . THR A 1 70 ? 31.193 19.052 10.615 1.00 73.34 70 THR A N 4
ATOM 5940 C CA . THR A 1 70 ? 32.001 19.798 11.562 1.00 1.43 70 THR A CA 4
ATOM 5941 C C . THR A 1 70 ? 31.554 19.501 12.992 1.00 12.24 70 THR A C 4
ATOM 5942 O O . THR A 1 70 ? 30.691 18.649 13.215 1.00 70.15 70 THR A O 4
ATOM 5953 N N . ASP A 1 71 ? 32.141 20.193 13.955 1.00 4.40 71 ASP A N 4
ATOM 5954 C CA . ASP A 1 71 ? 31.829 19.961 15.360 1.00 51.42 71 ASP A CA 4
ATOM 5955 C C . ASP A 1 71 ? 30.640 20.801 15.799 1.00 70.43 71 ASP A C 4
ATOM 5956 O O . ASP A 1 71 ? 29.631 20.277 16.276 1.00 25.34 71 ASP A O 4
ATOM 5965 N N . GLU A 1 72 ? 30.759 22.110 15.622 1.00 53.51 72 GLU A N 4
ATOM 5966 C CA . GLU A 1 72 ? 29.746 23.040 16.099 1.00 25.43 72 GLU A CA 4
ATOM 5967 C C . GLU A 1 72 ? 28.543 23.032 15.162 1.00 33.41 72 GLU A C 4
ATOM 5968 O O . GLU A 1 72 ? 27.395 22.995 15.604 1.00 73.40 72 GLU A O 4
ATOM 5980 N N . LEU A 1 73 ? 28.811 23.032 13.865 1.00 73.25 73 LEU A N 4
ATOM 5981 C CA . LEU A 1 73 ? 27.750 23.022 12.873 1.00 13.42 73 LEU A CA 4
ATOM 5982 C C . LEU A 1 73 ? 27.488 21.593 12.403 1.00 3.21 73 LEU A C 4
ATOM 5983 O O . LEU A 1 73 ? 28.424 20.801 12.277 1.00 21.12 73 LEU A O 4
ATOM 5999 N N . PRO A 1 74 ? 26.220 21.226 12.154 1.00 15.30 74 PRO A N 4
ATOM 6000 C CA . PRO A 1 74 ? 25.067 22.130 12.308 1.00 74.21 74 PRO A CA 4
ATOM 6001 C C . PRO A 1 74 ? 24.766 22.443 13.777 1.00 3.21 74 PRO A C 4
ATOM 6002 O O . PRO A 1 74 ? 24.870 21.573 14.647 1.00 20.44 74 PRO A O 4
ATOM 6013 N N . SER A 1 75 ? 24.400 23.689 14.041 1.00 34.34 75 SER A N 4
ATOM 6014 C CA . SER A 1 75 ? 24.208 24.166 15.406 1.00 31.40 75 SER A CA 4
ATOM 6015 C C . SER A 1 75 ? 22.746 24.029 15.851 1.00 52.02 75 SER A C 4
ATOM 6016 O O . SER A 1 75 ? 21.841 23.975 15.020 1.00 0.30 75 SER A O 4
ATOM 6024 N N . PRO A 1 76 ? 22.508 23.969 17.179 1.00 45.34 76 PRO A N 4
ATOM 6025 C CA . PRO A 1 76 ? 21.162 23.792 17.757 1.00 5.21 76 PRO A CA 4
ATOM 6026 C C . PRO A 1 76 ? 20.125 24.790 17.234 1.00 44.52 76 PRO A C 4
ATOM 6027 O O . PRO A 1 76 ? 19.077 24.386 16.731 1.00 51.42 76 PRO A O 4
ATOM 6038 N N . GLU A 1 77 ? 20.411 26.087 17.347 1.00 41.22 77 GLU A N 4
ATOM 6039 C CA . GLU A 1 77 ? 19.449 27.112 16.926 1.00 22.44 77 GLU A CA 4
ATOM 6040 C C . GLU A 1 77 ? 19.281 27.123 15.415 1.00 43.15 77 GLU A C 4
ATOM 6041 O O . GLU A 1 77 ? 18.260 27.573 14.899 1.00 12.42 77 GLU A O 4
ATOM 6053 N N . ASP A 1 78 ? 20.289 26.635 14.716 1.00 64.10 78 ASP A N 4
ATOM 6054 C CA . ASP A 1 78 ? 20.226 26.462 13.270 1.00 20.24 78 ASP A CA 4
ATOM 6055 C C . ASP A 1 78 ? 19.187 25.389 12.934 1.00 23.41 78 ASP A C 4
ATOM 6056 O O . ASP A 1 78 ? 18.237 25.626 12.176 1.00 70.25 78 ASP A O 4
ATOM 6065 N N . VAL A 1 79 ? 19.355 24.227 13.563 1.00 70.42 79 VAL A N 4
ATOM 6066 C CA . VAL A 1 79 ? 18.402 23.125 13.444 1.00 65.40 79 VAL A CA 4
ATOM 6067 C C . VAL A 1 79 ? 16.992 23.582 13.817 1.00 5.45 79 VAL A C 4
ATOM 6068 O O . VAL A 1 79 ? 16.027 23.317 13.098 1.00 24.20 79 VAL A O 4
ATOM 6081 N N . GLU A 1 80 ? 16.890 24.277 14.943 1.00 62.32 80 GLU A N 4
ATOM 6082 C CA . GLU A 1 80 ? 15.619 24.802 15.424 1.00 15.51 80 GLU A CA 4
ATOM 6083 C C . GLU A 1 80 ? 14.983 25.729 14.391 1.00 42.51 80 GLU A C 4
ATOM 6084 O O . GLU A 1 80 ? 13.776 25.668 14.139 1.00 73.11 80 GLU A O 4
ATOM 6096 N N . ARG A 1 81 ? 15.809 26.573 13.790 1.00 50.40 81 ARG A N 4
ATOM 6097 C CA . ARG A 1 81 ? 15.340 27.566 12.838 1.00 73.35 81 ARG A CA 4
ATOM 6098 C C . ARG A 1 81 ? 14.752 26.901 11.602 1.00 24.52 81 ARG A C 4
ATOM 6099 O O . ARG A 1 81 ? 13.618 27.199 11.208 1.00 72.03 81 ARG A O 4
ATOM 6120 N N . VAL A 1 82 ? 15.503 25.983 10.998 1.00 32.54 82 VAL A N 4
ATOM 6121 C CA . VAL A 1 82 ? 15.012 25.298 9.809 1.00 71.44 82 VAL A CA 4
ATOM 6122 C C . VAL A 1 82 ? 13.793 24.441 10.162 1.00 64.30 82 VAL A C 4
ATOM 6123 O O . VAL A 1 82 ? 12.892 24.267 9.346 1.00 33.50 82 VAL A O 4
ATOM 6136 N N . ARG A 1 83 ? 13.765 23.928 11.394 1.00 12.43 83 ARG A N 4
ATOM 6137 C CA . ARG A 1 83 ? 12.625 23.159 11.874 1.00 22.25 83 ARG A CA 4
ATOM 6138 C C . ARG A 1 83 ? 11.362 24.008 11.819 1.00 63.13 83 ARG A C 4
ATOM 6139 O O . ARG A 1 83 ? 10.360 23.603 11.239 1.00 31.24 83 ARG A O 4
ATOM 6160 N N . ALA A 1 84 ? 11.428 25.194 12.410 1.00 12.14 84 ALA A N 4
ATOM 6161 C CA . ALA A 1 84 ? 10.284 26.094 12.454 1.00 60.24 84 ALA A CA 4
ATOM 6162 C C . ALA A 1 84 ? 9.861 26.522 11.052 1.00 70.42 84 ALA A C 4
ATOM 6163 O O . ALA A 1 84 ? 8.672 26.542 10.731 1.00 23.24 84 ALA A O 4
ATOM 6170 N N . ARG A 1 85 ? 10.841 26.848 10.219 1.00 4.11 85 ARG A N 4
ATOM 6171 C CA . ARG A 1 85 ? 10.566 27.328 8.872 1.00 74.14 85 ARG A CA 4
ATOM 6172 C C . ARG A 1 85 ? 9.955 26.229 7.997 1.00 31.20 85 ARG A C 4
ATOM 6173 O O . ARG A 1 85 ? 9.064 26.494 7.193 1.00 12.24 85 ARG A O 4
ATOM 6194 N N . LEU A 1 86 ? 10.421 24.996 8.163 1.00 63.41 86 LEU A N 4
ATOM 6195 C CA . LEU A 1 86 ? 9.949 23.883 7.336 1.00 3.23 86 LEU A CA 4
ATOM 6196 C C . LEU A 1 86 ? 8.639 23.295 7.852 1.00 51.33 86 LEU A C 4
ATOM 6197 O O . LEU A 1 86 ? 7.781 22.911 7.058 1.00 11.12 86 LEU A O 4
ATOM 6213 N N . ALA A 1 87 ? 8.481 23.247 9.174 1.00 64.31 87 ALA A N 4
ATOM 6214 C CA . ALA A 1 87 ? 7.299 22.639 9.793 1.00 55.30 87 ALA A CA 4
ATOM 6215 C C . ALA A 1 87 ? 6.010 23.329 9.358 1.00 40.51 87 ALA A C 4
ATOM 6216 O O . ALA A 1 87 ? 4.936 22.728 9.385 1.00 60.31 87 ALA A O 4
ATOM 6223 N N . ALA A 1 88 ? 6.123 24.585 8.946 1.00 12.20 88 ALA A N 4
ATOM 6224 C CA . ALA A 1 88 ? 4.966 25.358 8.506 1.00 35.54 88 ALA A CA 4
ATOM 6225 C C . ALA A 1 88 ? 4.361 24.785 7.223 1.00 70.35 88 ALA A C 4
ATOM 6226 O O . ALA A 1 88 ? 3.209 25.069 6.890 1.00 34.21 88 ALA A O 4
ATOM 6233 N N . GLN A 1 89 ? 5.136 23.979 6.505 1.00 43.22 89 GLN A N 4
ATOM 6234 C CA . GLN A 1 89 ? 4.662 23.367 5.268 1.00 34.15 89 GLN A CA 4
ATOM 6235 C C . GLN A 1 89 ? 4.534 21.856 5.430 1.00 43.51 89 GLN A C 4
ATOM 6236 O O . GLN A 1 89 ? 4.340 21.132 4.453 1.00 25.11 89 GLN A O 4
ATOM 6250 N N . GLY A 1 90 ? 4.643 21.389 6.665 1.00 41.15 90 GLY A N 4
ATOM 6251 C CA . GLY A 1 90 ? 4.547 19.970 6.933 1.00 31.11 90 GLY A CA 4
ATOM 6252 C C . GLY A 1 90 ? 5.848 19.402 7.455 1.00 31.14 90 GLY A C 4
ATOM 6253 O O . GLY A 1 90 ? 6.832 20.128 7.607 1.00 41.14 90 GLY A O 4
ATOM 6257 N N . TRP A 1 91 ? 5.861 18.104 7.717 1.00 1.05 91 TRP A N 4
ATOM 6258 C CA . TRP A 1 91 ? 7.040 17.450 8.260 1.00 21.13 91 TRP A CA 4
ATOM 6259 C C . TRP A 1 91 ? 6.974 15.946 7.998 1.00 24.15 91 TRP A C 4
ATOM 6260 O O . TRP A 1 91 ? 6.440 15.186 8.803 1.00 54.32 91 TRP A O 4
ATOM 6281 N N . PRO A 1 92 ? 7.496 15.501 6.844 1.00 64.14 92 PRO A N 4
ATOM 6282 C CA . PRO A 1 92 ? 7.478 14.094 6.448 1.00 60.55 92 PRO A CA 4
ATOM 6283 C C . PRO A 1 92 ? 8.676 13.311 6.986 1.00 0.42 92 PRO A C 4
ATOM 6284 O O . PRO A 1 92 ? 8.999 12.229 6.490 1.00 12.41 92 PRO A O 4
ATOM 6295 N N . LEU A 1 93 ? 9.337 13.865 7.992 1.00 21.21 93 LEU A N 4
ATOM 6296 C CA . LEU A 1 93 ? 10.479 13.198 8.607 1.00 44.02 93 LEU A CA 4
ATOM 6297 C C . LEU A 1 93 ? 10.034 12.411 9.832 1.00 73.14 93 LEU A C 4
ATOM 6298 O O . LEU A 1 93 ? 10.712 11.482 10.267 1.00 62.40 93 LEU A O 4
ATOM 6314 N N . ASP A 1 94 ? 8.885 12.791 10.373 1.00 75.24 94 ASP A N 4
ATOM 6315 C CA . ASP A 1 94 ? 8.371 12.199 11.599 1.00 4.40 94 ASP A CA 4
ATOM 6316 C C . ASP A 1 94 ? 6.881 12.513 11.701 1.00 41.41 94 ASP A C 4
ATOM 6317 O O . ASP A 1 94 ? 6.240 12.797 10.690 1.00 14.45 94 ASP A O 4
ATOM 6326 N N . ASP A 1 95 ? 6.337 12.468 12.905 1.00 73.02 95 ASP A N 4
ATOM 6327 C CA . ASP A 1 95 ? 4.938 12.797 13.123 1.00 2.34 95 ASP A CA 4
ATOM 6328 C C . ASP A 1 95 ? 4.819 14.118 13.864 1.00 51.34 95 ASP A C 4
ATOM 6329 O O . ASP A 1 95 ? 5.706 14.496 14.632 1.00 12.12 95 ASP A O 4
ATOM 6338 N N . VAL A 1 96 ? 3.723 14.815 13.633 1.00 71.32 96 VAL A N 4
ATOM 6339 C CA . VAL A 1 96 ? 3.510 16.123 14.230 1.00 22.53 96 VAL A CA 4
ATOM 6340 C C . VAL A 1 96 ? 2.158 16.188 14.933 1.00 14.41 96 VAL A C 4
ATOM 6341 O O . VAL A 1 96 ? 1.110 16.169 14.286 1.00 35.44 96 VAL A O 4
ATOM 6354 N N . ARG A 1 97 ? 2.190 16.238 16.258 1.00 41.12 97 ARG A N 4
ATOM 6355 C CA . ARG A 1 97 ? 0.986 16.478 17.043 1.00 64.31 97 ARG A CA 4
ATOM 6356 C C . ARG A 1 97 ? 1.152 17.777 17.818 1.00 4.21 97 ARG A C 4
ATOM 6357 O O . ARG A 1 97 ? 1.756 17.800 18.893 1.00 42.12 97 ARG A O 4
ATOM 6378 N N . ASP A 1 98 ? 0.635 18.857 17.259 1.00 14.21 98 ASP A N 4
ATOM 6379 C CA . ASP A 1 98 ? 0.831 20.183 17.831 1.00 30.32 98 ASP A CA 4
ATOM 6380 C C . ASP A 1 98 ? -0.203 20.479 18.910 1.00 50.43 98 ASP A C 4
ATOM 6381 O O . ASP A 1 98 ? -1.232 19.809 19.003 1.00 33.41 98 ASP A O 4
ATOM 6390 N N . ARG A 1 99 ? 0.090 21.489 19.718 1.00 40.24 99 ARG A N 4
ATOM 6391 C CA . ARG A 1 99 ? -0.812 21.943 20.770 1.00 32.23 99 ARG A CA 4
ATOM 6392 C C . ARG A 1 99 ? -0.353 23.299 21.295 1.00 22.32 99 ARG A C 4
ATOM 6393 O O . ARG A 1 99 ? -0.941 24.330 20.966 1.00 1.10 99 ARG A O 4
ATOM 6414 N N . GLU A 1 100 ? 0.714 23.289 22.090 1.00 14.13 100 GLU A N 4
ATOM 6415 C CA . GLU A 1 100 ? 1.272 24.511 22.660 1.00 21.13 100 GLU A CA 4
ATOM 6416 C C . GLU A 1 100 ? 2.448 24.173 23.563 1.00 70.42 100 GLU A C 4
ATOM 6417 O O . GLU A 1 100 ? 2.278 23.538 24.602 1.00 75.53 100 GLU A O 4
ATOM 6429 N N . GLU A 1 101 ? 3.634 24.578 23.158 1.00 40.31 101 GLU A N 4
ATOM 6430 C CA . GLU A 1 101 ? 4.820 24.393 23.975 1.00 43.23 101 GLU A CA 4
ATOM 6431 C C . GLU A 1 101 ? 5.114 25.673 24.733 1.00 61.40 101 GLU A C 4
ATOM 6432 O O . GLU A 1 101 ? 5.220 25.684 25.958 1.00 65.34 101 GLU A O 4
ATOM 6444 N N . HIS A 1 102 ? 5.222 26.754 23.978 1.00 21.45 102 HIS A N 4
ATOM 6445 C CA . HIS A 1 102 ? 5.598 28.052 24.516 1.00 25.33 102 HIS A CA 4
ATOM 6446 C C . HIS A 1 102 ? 5.206 29.142 23.535 1.00 50.12 102 HIS A C 4
ATOM 6447 O O . HIS A 1 102 ? 4.614 28.858 22.495 1.00 63.21 102 HIS A O 4
ATOM 6462 N N . ALA A 1 103 ? 5.542 30.378 23.857 1.00 73.32 103 ALA A N 4
ATOM 6463 C CA . ALA A 1 103 ? 5.375 31.469 22.919 1.00 31.42 103 ALA A CA 4
ATOM 6464 C C . ALA A 1 103 ? 6.722 31.797 22.289 1.00 64.31 103 ALA A C 4
ATOM 6465 O O . ALA A 1 103 ? 7.308 32.846 22.625 1.00 52.35 103 ALA A O 4
ATOM 6473 N N . GLY A 1 1 ? 1.318 2.745 -13.086 1.00 23.41 1 GLY A N 5
ATOM 6474 C CA . GLY A 1 1 ? 2.383 2.214 -12.205 1.00 73.53 1 GLY A CA 5
ATOM 6475 C C . GLY A 1 1 ? 2.666 3.131 -11.036 1.00 72.31 1 GLY A C 5
ATOM 6476 O O . GLY A 1 1 ? 1.803 3.909 -10.628 1.00 14.41 1 GLY A O 5
ATOM 6482 N N . SER A 1 2 ? 3.871 3.036 -10.494 1.00 3.14 2 SER A N 5
ATOM 6483 C CA . SER A 1 2 ? 4.275 3.860 -9.365 1.00 5.32 2 SER A CA 5
ATOM 6484 C C . SER A 1 2 ? 5.794 4.021 -9.345 1.00 72.52 2 SER A C 5
ATOM 6485 O O . SER A 1 2 ? 6.528 3.034 -9.277 1.00 22.34 2 SER A O 5
ATOM 6493 N N . HIS A 1 3 ? 6.257 5.263 -9.432 1.00 74.30 3 HIS A N 5
ATOM 6494 C CA . HIS A 1 3 ? 7.687 5.556 -9.401 1.00 71.34 3 HIS A CA 5
ATOM 6495 C C . HIS A 1 3 ? 8.117 5.937 -7.990 1.00 55.41 3 HIS A C 5
ATOM 6496 O O . HIS A 1 3 ? 7.419 6.679 -7.299 1.00 61.04 3 HIS A O 5
ATOM 6511 N N . MET A 1 4 ? 9.277 5.442 -7.577 1.00 24.22 4 MET A N 5
ATOM 6512 C CA . MET A 1 4 ? 9.791 5.686 -6.230 1.00 74.34 4 MET A CA 5
ATOM 6513 C C . MET A 1 4 ? 10.290 7.123 -6.096 1.00 53.14 4 MET A C 5
ATOM 6514 O O . MET A 1 4 ? 10.411 7.656 -4.990 1.00 34.52 4 MET A O 5
ATOM 6528 N N . ASN A 1 5 ? 10.561 7.743 -7.240 1.00 22.52 5 ASN A N 5
ATOM 6529 C CA . ASN A 1 5 ? 11.040 9.125 -7.294 1.00 73.11 5 ASN A CA 5
ATOM 6530 C C . ASN A 1 5 ? 10.066 10.082 -6.619 1.00 10.31 5 ASN A C 5
ATOM 6531 O O . ASN A 1 5 ? 10.474 11.118 -6.097 1.00 10.11 5 ASN A O 5
ATOM 6542 N N . ARG A 1 6 ? 8.777 9.727 -6.628 1.00 70.34 6 ARG A N 5
ATOM 6543 C CA . ARG A 1 6 ? 7.725 10.597 -6.099 1.00 45.50 6 ARG A CA 5
ATOM 6544 C C . ARG A 1 6 ? 8.027 11.057 -4.669 1.00 22.34 6 ARG A C 5
ATOM 6545 O O . ARG A 1 6 ? 7.678 12.174 -4.287 1.00 1.32 6 ARG A O 5
ATOM 6566 N N . PHE A 1 7 ? 8.685 10.205 -3.886 1.00 61.03 7 PHE A N 5
ATOM 6567 C CA . PHE A 1 7 ? 9.019 10.548 -2.510 1.00 54.10 7 PHE A CA 5
ATOM 6568 C C . PHE A 1 7 ? 10.124 11.598 -2.486 1.00 14.21 7 PHE A C 5
ATOM 6569 O O . PHE A 1 7 ? 10.035 12.596 -1.770 1.00 1.24 7 PHE A O 5
ATOM 6586 N N . LEU A 1 8 ? 11.153 11.375 -3.295 1.00 52.30 8 LEU A N 5
ATOM 6587 C CA . LEU A 1 8 ? 12.268 12.307 -3.400 1.00 12.42 8 LEU A CA 5
ATOM 6588 C C . LEU A 1 8 ? 11.782 13.659 -3.906 1.00 4.34 8 LEU A C 5
ATOM 6589 O O . LEU A 1 8 ? 12.164 14.704 -3.382 1.00 54.30 8 LEU A O 5
ATOM 6605 N N . THR A 1 9 ? 10.922 13.628 -4.917 1.00 50.43 9 THR A N 5
ATOM 6606 C CA . THR A 1 9 ? 10.337 14.842 -5.468 1.00 11.00 9 THR A CA 5
ATOM 6607 C C . THR A 1 9 ? 9.464 15.549 -4.428 1.00 63.12 9 THR A C 5
ATOM 6608 O O . THR A 1 9 ? 9.426 16.779 -4.368 1.00 22.31 9 THR A O 5
ATOM 6619 N N . SER A 1 10 ? 8.783 14.766 -3.597 1.00 65.42 10 SER A N 5
ATOM 6620 C CA . SER A 1 10 ? 7.954 15.321 -2.537 1.00 14.20 10 SER A CA 5
ATOM 6621 C C . SER A 1 10 ? 8.838 16.043 -1.521 1.00 60.34 10 SER A C 5
ATOM 6622 O O . SER A 1 10 ? 8.472 17.099 -1.000 1.00 33.45 10 SER A O 5
ATOM 6630 N N . ILE A 1 11 ? 10.010 15.470 -1.258 1.00 41.21 11 ILE A N 5
ATOM 6631 C CA . ILE A 1 11 ? 11.000 16.110 -0.401 1.00 43.24 11 ILE A CA 5
ATOM 6632 C C . ILE A 1 11 ? 11.472 17.420 -1.033 1.00 34.21 11 ILE A C 5
ATOM 6633 O O . ILE A 1 11 ? 11.551 18.445 -0.366 1.00 51.11 11 ILE A O 5
ATOM 6649 N N . VAL A 1 12 ? 11.770 17.369 -2.328 1.00 21.55 12 VAL A N 5
ATOM 6650 C CA . VAL A 1 12 ? 12.161 18.553 -3.091 1.00 14.34 12 VAL A CA 5
ATOM 6651 C C . VAL A 1 12 ? 11.129 19.674 -2.945 1.00 13.44 12 VAL A C 5
ATOM 6652 O O . VAL A 1 12 ? 11.474 20.814 -2.621 1.00 43.23 12 VAL A O 5
ATOM 6665 N N . ALA A 1 13 ? 9.864 19.338 -3.173 1.00 44.22 13 ALA A N 5
ATOM 6666 C CA . ALA A 1 13 ? 8.777 20.303 -3.047 1.00 63.42 13 ALA A CA 5
ATOM 6667 C C . ALA A 1 13 ? 8.706 20.851 -1.625 1.00 5.15 13 ALA A C 5
ATOM 6668 O O . ALA A 1 13 ? 8.511 22.048 -1.414 1.00 60.31 13 ALA A O 5
ATOM 6675 N N . TRP A 1 14 ? 8.876 19.961 -0.660 1.00 34.42 14 TRP A N 5
ATOM 6676 C CA . TRP A 1 14 ? 8.875 20.328 0.748 1.00 42.25 14 TRP A CA 5
ATOM 6677 C C . TRP A 1 14 ? 10.024 21.286 1.068 1.00 70.10 14 TRP A C 5
ATOM 6678 O O . TRP A 1 14 ? 9.822 22.329 1.693 1.00 3.04 14 TRP A O 5
ATOM 6699 N N . LEU A 1 15 ? 11.223 20.936 0.616 1.00 2.10 15 LEU A N 5
ATOM 6700 C CA . LEU A 1 15 ? 12.411 21.734 0.889 1.00 34.45 15 LEU A CA 5
ATOM 6701 C C . LEU A 1 15 ? 12.280 23.136 0.312 1.00 0.13 15 LEU A C 5
ATOM 6702 O O . LEU A 1 15 ? 12.600 24.120 0.979 1.00 34.54 15 LEU A O 5
ATOM 6718 N N . ARG A 1 16 ? 11.802 23.232 -0.925 1.00 2.41 16 ARG A N 5
ATOM 6719 C CA . ARG A 1 16 ? 11.636 24.535 -1.550 1.00 31.15 16 ARG A CA 5
ATOM 6720 C C . ARG A 1 16 ? 10.507 25.306 -0.865 1.00 5.31 16 ARG A C 5
ATOM 6721 O O . ARG A 1 16 ? 10.592 26.517 -0.700 1.00 11.03 16 ARG A O 5
ATOM 6742 N N . ALA A 1 17 ? 9.467 24.594 -0.434 1.00 2.12 17 ALA A N 5
ATOM 6743 C CA . ALA A 1 17 ? 8.357 25.222 0.277 1.00 33.54 17 ALA A CA 5
ATOM 6744 C C . ALA A 1 17 ? 8.826 25.788 1.613 1.00 24.54 17 ALA A C 5
ATOM 6745 O O . ALA A 1 17 ? 8.293 26.784 2.103 1.00 1.33 17 ALA A O 5
ATOM 6752 N N . GLY A 1 18 ? 9.822 25.139 2.206 1.00 51.14 18 GLY A N 5
ATOM 6753 C CA . GLY A 1 18 ? 10.402 25.634 3.438 1.00 30.22 18 GLY A CA 5
ATOM 6754 C C . GLY A 1 18 ? 11.160 26.933 3.237 1.00 44.24 18 GLY A C 5
ATOM 6755 O O . GLY A 1 18 ? 11.269 27.745 4.161 1.00 11.14 18 GLY A O 5
ATOM 6759 N N . TYR A 1 19 ? 11.673 27.138 2.027 1.00 34.05 19 TYR A N 5
ATOM 6760 C CA . TYR A 1 19 ? 12.441 28.337 1.710 1.00 45.12 19 TYR A CA 5
ATOM 6761 C C . TYR A 1 19 ? 12.159 28.799 0.286 1.00 10.22 19 TYR A C 5
ATOM 6762 O O . TYR A 1 19 ? 12.924 28.502 -0.634 1.00 41.13 19 TYR A O 5
ATOM 6780 N N . PRO A 1 20 ? 11.048 29.524 0.079 1.00 2.25 20 PRO A N 5
ATOM 6781 C CA . PRO A 1 20 ? 10.685 30.050 -1.242 1.00 33.00 20 PRO A CA 5
ATOM 6782 C C . PRO A 1 20 ? 11.637 31.158 -1.680 1.00 63.40 20 PRO A C 5
ATOM 6783 O O . PRO A 1 20 ? 11.619 31.601 -2.828 1.00 22.41 20 PRO A O 5
ATOM 6794 N N . GLU A 1 21 ? 12.455 31.602 -0.738 1.00 2.11 21 GLU A N 5
ATOM 6795 C CA . GLU A 1 21 ? 13.458 32.620 -0.989 1.00 73.24 21 GLU A CA 5
ATOM 6796 C C . GLU A 1 21 ? 14.818 31.977 -1.261 1.00 20.44 21 GLU A C 5
ATOM 6797 O O . GLU A 1 21 ? 15.804 32.668 -1.530 1.00 40.30 21 GLU A O 5
ATOM 6809 N N . GLY A 1 22 ? 14.855 30.650 -1.203 1.00 34.52 22 GLY A N 5
ATOM 6810 C CA . GLY A 1 22 ? 16.101 29.930 -1.362 1.00 33.44 22 GLY A CA 5
ATOM 6811 C C . GLY A 1 22 ? 16.704 29.557 -0.024 1.00 53.53 22 GLY A C 5
ATOM 6812 O O . GLY A 1 22 ? 16.529 30.279 0.956 1.00 11.30 22 GLY A O 5
ATOM 6816 N N . ILE A 1 23 ? 17.394 28.425 0.029 1.00 21.02 23 ILE A N 5
ATOM 6817 C CA . ILE A 1 23 ? 18.025 27.978 1.265 1.00 2.44 23 ILE A CA 5
ATOM 6818 C C . ILE A 1 23 ? 19.324 28.743 1.502 1.00 35.10 23 ILE A C 5
ATOM 6819 O O . ILE A 1 23 ? 20.285 28.595 0.746 1.00 4.14 23 ILE A O 5
ATOM 6835 N N . PRO A 1 24 ? 19.353 29.589 2.544 1.00 3.32 24 PRO A N 5
ATOM 6836 C CA . PRO A 1 24 ? 20.527 30.401 2.881 1.00 71.45 24 PRO A CA 5
ATOM 6837 C C . PRO A 1 24 ? 21.731 29.552 3.286 1.00 31.25 24 PRO A C 5
ATOM 6838 O O . PRO A 1 24 ? 21.574 28.473 3.863 1.00 10.15 24 PRO A O 5
ATOM 6849 N N . PRO A 1 25 ? 22.951 30.041 2.995 1.00 35.02 25 PRO A N 5
ATOM 6850 C CA . PRO A 1 25 ? 24.201 29.345 3.334 1.00 12.04 25 PRO A CA 5
ATOM 6851 C C . PRO A 1 25 ? 24.297 29.014 4.819 1.00 11.40 25 PRO A C 5
ATOM 6852 O O . PRO A 1 25 ? 24.790 27.952 5.200 1.00 22.20 25 PRO A O 5
ATOM 6863 N N . THR A 1 26 ? 23.808 29.929 5.644 1.00 51.12 26 THR A N 5
ATOM 6864 C CA . THR A 1 26 ? 23.828 29.765 7.087 1.00 71.04 26 THR A CA 5
ATOM 6865 C C . THR A 1 26 ? 22.982 28.575 7.525 1.00 51.20 26 THR A C 5
ATOM 6866 O O . THR A 1 26 ? 23.381 27.790 8.387 1.00 74.44 26 THR A O 5
ATOM 6877 N N . ASP A 1 27 ? 21.827 28.434 6.897 1.00 40.23 27 ASP A N 5
ATOM 6878 C CA . ASP A 1 27 ? 20.855 27.429 7.294 1.00 64.21 27 ASP A CA 5
ATOM 6879 C C . ASP A 1 27 ? 21.128 26.097 6.608 1.00 23.45 27 ASP A C 5
ATOM 6880 O O . ASP A 1 27 ? 20.454 25.105 6.880 1.00 13.20 27 ASP A O 5
ATOM 6889 N N . SER A 1 28 ? 22.129 26.077 5.735 1.00 54.23 28 SER A N 5
ATOM 6890 C CA . SER A 1 28 ? 22.513 24.857 5.029 1.00 53.34 28 SER A CA 5
ATOM 6891 C C . SER A 1 28 ? 22.887 23.757 6.022 1.00 42.43 28 SER A C 5
ATOM 6892 O O . SER A 1 28 ? 22.434 22.619 5.904 1.00 42.13 28 SER A O 5
ATOM 6900 N N . PHE A 1 29 ? 23.690 24.115 7.021 1.00 42.55 29 PHE A N 5
ATOM 6901 C CA . PHE A 1 29 ? 24.131 23.161 8.035 1.00 4.12 29 PHE A CA 5
ATOM 6902 C C . PHE A 1 29 ? 22.949 22.667 8.864 1.00 35.43 29 PHE A C 5
ATOM 6903 O O . PHE A 1 29 ? 22.939 21.534 9.341 1.00 12.15 29 PHE A O 5
ATOM 6920 N N . ALA A 1 30 ? 21.949 23.523 9.022 1.00 14.21 30 ALA A N 5
ATOM 6921 C CA . ALA A 1 30 ? 20.754 23.170 9.768 1.00 35.22 30 ALA A CA 5
ATOM 6922 C C . ALA A 1 30 ? 19.899 22.188 8.967 1.00 13.34 30 ALA A C 5
ATOM 6923 O O . ALA A 1 30 ? 19.423 21.177 9.498 1.00 31.42 30 ALA A O 5
ATOM 6930 N N . VAL A 1 31 ? 19.724 22.486 7.681 1.00 22.11 31 VAL A N 5
ATOM 6931 C CA . VAL A 1 31 ? 19.035 21.579 6.769 1.00 35.35 31 VAL A CA 5
ATOM 6932 C C . VAL A 1 31 ? 19.751 20.232 6.755 1.00 24.34 31 VAL A C 5
ATOM 6933 O O . VAL A 1 31 ? 19.119 19.174 6.799 1.00 23.22 31 VAL A O 5
ATOM 6946 N N . LEU A 1 32 ? 21.077 20.294 6.713 1.00 10.50 32 LEU A N 5
ATOM 6947 C CA . LEU A 1 32 ? 21.919 19.111 6.833 1.00 25.41 32 LEU A CA 5
ATOM 6948 C C . LEU A 1 32 ? 21.577 18.327 8.095 1.00 40.04 32 LEU A C 5
ATOM 6949 O O . LEU A 1 32 ? 21.373 17.115 8.045 1.00 73.03 32 LEU A O 5
ATOM 6965 N N . ALA A 1 33 ? 21.505 19.033 9.218 1.00 25.31 33 ALA A N 5
ATOM 6966 C CA . ALA A 1 33 ? 21.224 18.408 10.503 1.00 12.22 33 ALA A CA 5
ATOM 6967 C C . ALA A 1 33 ? 19.902 17.653 10.478 1.00 4.10 33 ALA A C 5
ATOM 6968 O O . ALA A 1 33 ? 19.830 16.505 10.914 1.00 40.14 33 ALA A O 5
ATOM 6975 N N . LEU A 1 34 ? 18.860 18.293 9.963 1.00 53.14 34 LEU A N 5
ATOM 6976 C CA . LEU A 1 34 ? 17.542 17.663 9.910 1.00 63.15 34 LEU A CA 5
ATOM 6977 C C . LEU A 1 34 ? 17.504 16.500 8.920 1.00 74.13 34 LEU A C 5
ATOM 6978 O O . LEU A 1 34 ? 16.990 15.425 9.237 1.00 75.13 34 LEU A O 5
ATOM 6994 N N . LEU A 1 35 ? 18.059 16.705 7.732 1.00 33.13 35 LEU A N 5
ATOM 6995 C CA . LEU A 1 35 ? 17.999 15.693 6.682 1.00 40.52 35 LEU A CA 5
ATOM 6996 C C . LEU A 1 35 ? 18.830 14.459 7.026 1.00 5.24 35 LEU A C 5
ATOM 6997 O O . LEU A 1 35 ? 18.402 13.332 6.777 1.00 72.35 35 LEU A O 5
ATOM 7013 N N . CYS A 1 36 ? 20.004 14.673 7.614 1.00 33.14 36 CYS A N 5
ATOM 7014 C CA . CYS A 1 36 ? 20.943 13.584 7.883 1.00 11.42 36 CYS A CA 5
ATOM 7015 C C . CYS A 1 36 ? 20.388 12.600 8.915 1.00 12.21 36 CYS A C 5
ATOM 7016 O O . CYS A 1 36 ? 20.774 11.430 8.939 1.00 70.34 36 CYS A O 5
ATOM 7024 N N . ARG A 1 37 ? 19.473 13.071 9.758 1.00 51.20 37 ARG A N 5
ATOM 7025 C CA . ARG A 1 37 ? 18.861 12.212 10.769 1.00 34.43 37 ARG A CA 5
ATOM 7026 C C . ARG A 1 37 ? 17.894 11.235 10.116 1.00 14.35 37 ARG A C 5
ATOM 7027 O O . ARG A 1 37 ? 17.585 10.180 10.670 1.00 42.53 37 ARG A O 5
ATOM 7048 N N . ARG A 1 38 ? 17.417 11.596 8.933 1.00 2.53 38 ARG A N 5
ATOM 7049 C CA . ARG A 1 38 ? 16.437 10.786 8.231 1.00 2.05 38 ARG A CA 5
ATOM 7050 C C . ARG A 1 38 ? 17.089 9.996 7.106 1.00 61.41 38 ARG A C 5
ATOM 7051 O O . ARG A 1 38 ? 16.990 8.771 7.056 1.00 11.31 38 ARG A O 5
ATOM 7072 N N . LEU A 1 39 ? 17.760 10.703 6.216 1.00 65.23 39 LEU A N 5
ATOM 7073 C CA . LEU A 1 39 ? 18.314 10.093 5.025 1.00 20.15 39 LEU A CA 5
ATOM 7074 C C . LEU A 1 39 ? 19.831 10.211 5.016 1.00 65.21 39 LEU A C 5
ATOM 7075 O O . LEU A 1 39 ? 20.401 11.079 5.675 1.00 43.15 39 LEU A O 5
ATOM 7091 N N . SER A 1 40 ? 20.475 9.331 4.268 1.00 0.33 40 SER A N 5
ATOM 7092 C CA . SER A 1 40 ? 21.925 9.240 4.266 1.00 2.24 40 SER A CA 5
ATOM 7093 C C . SER A 1 40 ? 22.572 10.377 3.469 1.00 60.02 40 SER A C 5
ATOM 7094 O O . SER A 1 40 ? 21.906 11.079 2.706 1.00 20.13 40 SER A O 5
ATOM 7102 N N . HIS A 1 41 ? 23.881 10.530 3.653 1.00 13.31 41 HIS A N 5
ATOM 7103 C CA . HIS A 1 41 ? 24.645 11.638 3.071 1.00 75.25 41 HIS A CA 5
ATOM 7104 C C . HIS A 1 41 ? 24.535 11.720 1.547 1.00 41.11 41 HIS A C 5
ATOM 7105 O O . HIS A 1 41 ? 24.396 12.807 0.999 1.00 41.13 41 HIS A O 5
ATOM 7120 N N . ASP A 1 42 ? 24.612 10.598 0.851 1.00 23.54 42 ASP A N 5
ATOM 7121 C CA . ASP A 1 42 ? 24.513 10.629 -0.606 1.00 0.05 42 ASP A CA 5
ATOM 7122 C C . ASP A 1 42 ? 23.075 10.822 -1.052 1.00 12.44 42 ASP A C 5
ATOM 7123 O O . ASP A 1 42 ? 22.817 11.343 -2.135 1.00 21.11 42 ASP A O 5
ATOM 7132 N N . GLU A 1 43 ? 22.140 10.403 -0.212 1.00 14.52 43 GLU A N 5
ATOM 7133 C CA . GLU A 1 43 ? 20.729 10.610 -0.486 1.00 51.01 43 GLU A CA 5
ATOM 7134 C C . GLU A 1 43 ? 20.408 12.099 -0.440 1.00 73.32 43 GLU A C 5
ATOM 7135 O O . GLU A 1 43 ? 19.811 12.651 -1.371 1.00 20.03 43 GLU A O 5
ATOM 7147 N N . VAL A 1 44 ? 20.832 12.750 0.638 1.00 12.04 44 VAL A N 5
ATOM 7148 C CA . VAL A 1 44 ? 20.638 14.183 0.788 1.00 64.12 44 VAL A CA 5
ATOM 7149 C C . VAL A 1 44 ? 21.478 14.946 -0.239 1.00 44.32 44 VAL A C 5
ATOM 7150 O O . VAL A 1 44 ? 21.078 16.003 -0.722 1.00 4.42 44 VAL A O 5
ATOM 7163 N N . LYS A 1 45 ? 22.638 14.390 -0.575 1.00 40.31 45 LYS A N 5
ATOM 7164 C CA . LYS A 1 45 ? 23.482 14.941 -1.626 1.00 12.13 45 LYS A CA 5
ATOM 7165 C C . LYS A 1 45 ? 22.729 14.954 -2.952 1.00 13.43 45 LYS A C 5
ATOM 7166 O O . LYS A 1 45 ? 22.730 15.954 -3.668 1.00 15.20 45 LYS A O 5
ATOM 7185 N N . ALA A 1 46 ? 22.072 13.841 -3.256 1.00 24.01 46 ALA A N 5
ATOM 7186 C CA . ALA A 1 46 ? 21.343 13.696 -4.505 1.00 74.23 46 ALA A CA 5
ATOM 7187 C C . ALA A 1 46 ? 20.150 14.645 -4.570 1.00 34.34 46 ALA A C 5
ATOM 7188 O O . ALA A 1 46 ? 19.975 15.353 -5.563 1.00 23.14 46 ALA A O 5
ATOM 7195 N N . VAL A 1 47 ? 19.341 14.670 -3.513 1.00 63.11 47 VAL A N 5
ATOM 7196 C CA . VAL A 1 47 ? 18.154 15.524 -3.492 1.00 5.15 47 VAL A CA 5
ATOM 7197 C C . VAL A 1 47 ? 18.542 17.005 -3.543 1.00 71.40 47 VAL A C 5
ATOM 7198 O O . VAL A 1 47 ? 17.884 17.798 -4.214 1.00 3.44 47 VAL A O 5
ATOM 7211 N N . ALA A 1 48 ? 19.631 17.368 -2.874 1.00 53.54 48 ALA A N 5
ATOM 7212 C CA . ALA A 1 48 ? 20.116 18.741 -2.915 1.00 3.21 48 ALA A CA 5
ATOM 7213 C C . ALA A 1 48 ? 20.691 19.062 -4.289 1.00 22.54 48 ALA A C 5
ATOM 7214 O O . ALA A 1 48 ? 20.548 20.177 -4.790 1.00 13.30 48 ALA A O 5
ATOM 7221 N N . ASN A 1 49 ? 21.335 18.071 -4.895 1.00 73.23 49 ASN A N 5
ATOM 7222 C CA . ASN A 1 49 ? 21.909 18.217 -6.229 1.00 11.34 49 ASN A CA 5
ATOM 7223 C C . ASN A 1 49 ? 20.820 18.503 -7.260 1.00 21.14 49 ASN A C 5
ATOM 7224 O O . ASN A 1 49 ? 20.925 19.455 -8.034 1.00 34.35 49 ASN A O 5
ATOM 7235 N N . GLU A 1 50 ? 19.763 17.696 -7.252 1.00 63.12 50 GLU A N 5
ATOM 7236 C CA . GLU A 1 50 ? 18.671 17.878 -8.201 1.00 22.12 50 GLU A CA 5
ATOM 7237 C C . GLU A 1 50 ? 17.853 19.117 -7.846 1.00 22.40 50 GLU A C 5
ATOM 7238 O O . GLU A 1 50 ? 17.296 19.774 -8.724 1.00 61.11 50 GLU A O 5
ATOM 7250 N N . LEU A 1 51 ? 17.801 19.448 -6.560 1.00 72.23 51 LEU A N 5
ATOM 7251 C CA . LEU A 1 51 ? 17.125 20.658 -6.115 1.00 55.41 51 LEU A CA 5
ATOM 7252 C C . LEU A 1 51 ? 17.858 21.897 -6.636 1.00 24.41 51 LEU A C 5
ATOM 7253 O O . LEU A 1 51 ? 17.238 22.886 -7.030 1.00 62.31 51 LEU A O 5
ATOM 7269 N N . MET A 1 52 ? 19.185 21.828 -6.651 1.00 34.31 52 MET A N 5
ATOM 7270 C CA . MET A 1 52 ? 20.000 22.896 -7.222 1.00 22.22 52 MET A CA 5
ATOM 7271 C C . MET A 1 52 ? 19.842 22.937 -8.738 1.00 41.23 52 MET A C 5
ATOM 7272 O O . MET A 1 52 ? 19.882 24.007 -9.344 1.00 64.42 52 MET A O 5
ATOM 7286 N N . ARG A 1 53 ? 19.648 21.765 -9.336 1.00 0.12 53 ARG A N 5
ATOM 7287 C CA . ARG A 1 53 ? 19.551 21.635 -10.787 1.00 31.34 53 ARG A CA 5
ATOM 7288 C C . ARG A 1 53 ? 18.402 22.476 -11.349 1.00 53.14 53 ARG A C 5
ATOM 7289 O O . ARG A 1 53 ? 18.550 23.130 -12.381 1.00 11.32 53 ARG A O 5
ATOM 7310 N N . LEU A 1 54 ? 17.259 22.451 -10.670 1.00 71.25 54 LEU A N 5
ATOM 7311 C CA . LEU A 1 54 ? 16.085 23.192 -11.127 1.00 62.34 54 LEU A CA 5
ATOM 7312 C C . LEU A 1 54 ? 16.188 24.670 -10.760 1.00 22.45 54 LEU A C 5
ATOM 7313 O O . LEU A 1 54 ? 15.579 25.525 -11.407 1.00 5.15 54 LEU A O 5
ATOM 7329 N N . GLY A 1 55 ? 16.965 24.969 -9.732 1.00 41.21 55 GLY A N 5
ATOM 7330 C CA . GLY A 1 55 ? 17.162 26.348 -9.335 1.00 63.30 55 GLY A CA 5
ATOM 7331 C C . GLY A 1 55 ? 16.258 26.762 -8.195 1.00 62.12 55 GLY A C 5
ATOM 7332 O O . GLY A 1 55 ? 15.482 27.710 -8.319 1.00 34.14 55 GLY A O 5
ATOM 7336 N N . ASP A 1 56 ? 16.344 26.041 -7.090 1.00 0.02 56 ASP A N 5
ATOM 7337 C CA . ASP A 1 56 ? 15.598 26.384 -5.882 1.00 15.42 56 ASP A CA 5
ATOM 7338 C C . ASP A 1 56 ? 16.545 26.463 -4.696 1.00 64.31 56 ASP A C 5
ATOM 7339 O O . ASP A 1 56 ? 16.162 26.199 -3.557 1.00 71.51 56 ASP A O 5
ATOM 7348 N N . PHE A 1 57 ? 17.780 26.856 -4.967 1.00 41.20 57 PHE A N 5
ATOM 7349 C CA . PHE A 1 57 ? 18.820 26.852 -3.953 1.00 0.01 57 PHE A CA 5
ATOM 7350 C C . PHE A 1 57 ? 19.726 28.068 -4.108 1.00 54.22 57 PHE A C 5
ATOM 7351 O O . PHE A 1 57 ? 19.703 28.741 -5.139 1.00 53.24 57 PHE A O 5
ATOM 7368 N N . ASP A 1 58 ? 20.507 28.351 -3.075 1.00 55.52 58 ASP A N 5
ATOM 7369 C CA . ASP A 1 58 ? 21.534 29.383 -3.144 1.00 42.31 58 ASP A CA 5
ATOM 7370 C C . ASP A 1 58 ? 22.817 28.747 -3.664 1.00 31.30 58 ASP A C 5
ATOM 7371 O O . ASP A 1 58 ? 23.014 27.538 -3.507 1.00 23.35 58 ASP A O 5
ATOM 7380 N N . GLN A 1 59 ? 23.681 29.534 -4.289 1.00 65.13 59 GLN A N 5
ATOM 7381 C CA . GLN A 1 59 ? 24.923 29.003 -4.835 1.00 61.52 59 GLN A CA 5
ATOM 7382 C C . GLN A 1 59 ? 25.948 28.775 -3.728 1.00 42.02 59 GLN A C 5
ATOM 7383 O O . GLN A 1 59 ? 26.905 29.534 -3.573 1.00 22.20 59 GLN A O 5
ATOM 7397 N N . ILE A 1 60 ? 25.711 27.733 -2.947 1.00 73.33 60 ILE A N 5
ATOM 7398 C CA . ILE A 1 60 ? 26.603 27.337 -1.866 1.00 52.00 60 ILE A CA 5
ATOM 7399 C C . ILE A 1 60 ? 27.067 25.904 -2.081 1.00 62.32 60 ILE A C 5
ATOM 7400 O O . ILE A 1 60 ? 26.791 25.314 -3.128 1.00 61.30 60 ILE A O 5
ATOM 7416 N N . ASP A 1 61 ? 27.765 25.339 -1.111 1.00 74.15 61 ASP A N 5
ATOM 7417 C CA . ASP A 1 61 ? 28.208 23.961 -1.230 1.00 11.11 61 ASP A CA 5
ATOM 7418 C C . ASP A 1 61 ? 27.396 23.063 -0.307 1.00 32.54 61 ASP A C 5
ATOM 7419 O O . ASP A 1 61 ? 27.206 23.359 0.869 1.00 44.33 61 ASP A O 5
ATOM 7428 N N . ILE A 1 62 ? 26.848 22.007 -0.877 1.00 1.14 62 ILE A N 5
ATOM 7429 C CA . ILE A 1 62 ? 26.201 20.966 -0.096 1.00 44.54 62 ILE A CA 5
ATOM 7430 C C . ILE A 1 62 ? 27.162 19.803 0.121 1.00 35.03 62 ILE A C 5
ATOM 7431 O O . ILE A 1 62 ? 27.240 19.241 1.214 1.00 21.22 62 ILE A O 5
ATOM 7447 N N . GLY A 1 63 ? 27.917 19.483 -0.929 1.00 31.43 63 GLY A N 5
ATOM 7448 C CA . GLY A 1 63 ? 28.774 18.310 -0.928 1.00 52.11 63 GLY A CA 5
ATOM 7449 C C . GLY A 1 63 ? 29.735 18.258 0.242 1.00 31.22 63 GLY A C 5
ATOM 7450 O O . GLY A 1 63 ? 29.863 17.221 0.889 1.00 14.54 63 GLY A O 5
ATOM 7454 N N . VAL A 1 64 ? 30.401 19.370 0.523 1.00 13.42 64 VAL A N 5
ATOM 7455 C CA . VAL A 1 64 ? 31.385 19.414 1.595 1.00 34.32 64 VAL A CA 5
ATOM 7456 C C . VAL A 1 64 ? 30.699 19.459 2.957 1.00 53.31 64 VAL A C 5
ATOM 7457 O O . VAL A 1 64 ? 31.077 18.735 3.874 1.00 3.43 64 VAL A O 5
ATOM 7470 N N . VAL A 1 65 ? 29.678 20.299 3.071 1.00 25.53 65 VAL A N 5
ATOM 7471 C CA . VAL A 1 65 ? 28.952 20.475 4.329 1.00 41.35 65 VAL A CA 5
ATOM 7472 C C . VAL A 1 65 ? 28.385 19.154 4.862 1.00 15.00 65 VAL A C 5
ATOM 7473 O O . VAL A 1 65 ? 28.530 18.843 6.044 1.00 61.02 65 VAL A O 5
ATOM 7486 N N . ILE A 1 66 ? 27.767 18.368 3.988 1.00 60.32 66 ILE A N 5
ATOM 7487 C CA . ILE A 1 66 ? 27.036 17.180 4.425 1.00 21.23 66 ILE A CA 5
ATOM 7488 C C . ILE A 1 66 ? 27.947 16.014 4.793 1.00 32.33 66 ILE A C 5
ATOM 7489 O O . ILE A 1 66 ? 27.642 15.257 5.716 1.00 44.40 66 ILE A O 5
ATOM 7505 N N . THR A 1 67 ? 29.047 15.847 4.078 1.00 14.14 67 THR A N 5
ATOM 7506 C CA . THR A 1 67 ? 29.931 14.724 4.337 1.00 50.13 67 THR A CA 5
ATOM 7507 C C . THR A 1 67 ? 31.038 15.120 5.305 1.00 71.42 67 THR A C 5
ATOM 7508 O O . THR A 1 67 ? 31.699 14.267 5.899 1.00 32.31 67 THR A O 5
ATOM 7519 N N . HIS A 1 68 ? 31.224 16.417 5.478 1.00 62.10 68 HIS A N 5
ATOM 7520 C CA . HIS A 1 68 ? 32.216 16.921 6.409 1.00 75.44 68 HIS A CA 5
ATOM 7521 C C . HIS A 1 68 ? 31.545 17.827 7.428 1.00 63.13 68 HIS A C 5
ATOM 7522 O O . HIS A 1 68 ? 31.534 19.048 7.276 1.00 34.35 68 HIS A O 5
ATOM 7537 N N . PHE A 1 69 ? 30.944 17.212 8.432 1.00 30.31 69 PHE A N 5
ATOM 7538 C CA . PHE A 1 69 ? 30.318 17.944 9.523 1.00 22.22 69 PHE A CA 5
ATOM 7539 C C . PHE A 1 69 ? 31.325 18.815 10.259 1.00 3.34 69 PHE A C 5
ATOM 7540 O O . PHE A 1 69 ? 32.496 18.456 10.396 1.00 14.12 69 PHE A O 5
ATOM 7557 N N . THR A 1 70 ? 30.862 19.964 10.714 1.00 73.34 70 THR A N 5
ATOM 7558 C CA . THR A 1 70 ? 31.645 20.814 11.588 1.00 1.43 70 THR A CA 5
ATOM 7559 C C . THR A 1 70 ? 31.472 20.319 13.028 1.00 12.24 70 THR A C 5
ATOM 7560 O O . THR A 1 70 ? 30.522 19.590 13.318 1.00 70.15 70 THR A O 5
ATOM 7571 N N . ASP A 1 71 ? 32.387 20.674 13.917 1.00 4.40 71 ASP A N 5
ATOM 7572 C CA . ASP A 1 71 ? 32.271 20.256 15.310 1.00 51.42 71 ASP A CA 5
ATOM 7573 C C . ASP A 1 71 ? 31.417 21.248 16.088 1.00 70.43 71 ASP A C 5
ATOM 7574 O O . ASP A 1 71 ? 30.564 20.862 16.885 1.00 25.34 71 ASP A O 5
ATOM 7583 N N . GLU A 1 72 ? 31.649 22.529 15.842 1.00 53.51 72 GLU A N 5
ATOM 7584 C CA . GLU A 1 72 ? 30.889 23.594 16.487 1.00 25.43 72 GLU A CA 5
ATOM 7585 C C . GLU A 1 72 ? 29.488 23.694 15.891 1.00 33.41 72 GLU A C 5
ATOM 7586 O O . GLU A 1 72 ? 28.501 23.856 16.610 1.00 73.40 72 GLU A O 5
ATOM 7598 N N . LEU A 1 73 ? 29.413 23.597 14.571 1.00 73.25 73 LEU A N 5
ATOM 7599 C CA . LEU A 1 73 ? 28.146 23.702 13.860 1.00 13.42 73 LEU A CA 5
ATOM 7600 C C . LEU A 1 73 ? 27.613 22.310 13.525 1.00 3.21 73 LEU A C 5
ATOM 7601 O O . LEU A 1 73 ? 28.361 21.335 13.558 1.00 21.12 73 LEU A O 5
ATOM 7617 N N . PRO A 1 74 ? 26.315 22.187 13.202 1.00 15.30 74 PRO A N 5
ATOM 7618 C CA . PRO A 1 74 ? 25.376 23.309 13.189 1.00 74.21 74 PRO A CA 5
ATOM 7619 C C . PRO A 1 74 ? 24.869 23.666 14.584 1.00 3.21 74 PRO A C 5
ATOM 7620 O O . PRO A 1 74 ? 24.804 22.812 15.471 1.00 20.44 74 PRO A O 5
ATOM 7631 N N . SER A 1 75 ? 24.524 24.930 14.773 1.00 34.34 75 SER A N 5
ATOM 7632 C CA . SER A 1 75 ? 24.000 25.403 16.041 1.00 31.40 75 SER A CA 5
ATOM 7633 C C . SER A 1 75 ? 22.586 24.869 16.270 1.00 52.02 75 SER A C 5
ATOM 7634 O O . SER A 1 75 ? 21.704 25.056 15.428 1.00 0.30 75 SER A O 5
ATOM 7642 N N . PRO A 1 76 ? 22.363 24.183 17.407 1.00 45.34 76 PRO A N 5
ATOM 7643 C CA . PRO A 1 76 ? 21.075 23.558 17.738 1.00 5.21 76 PRO A CA 5
ATOM 7644 C C . PRO A 1 76 ? 19.891 24.508 17.579 1.00 44.52 76 PRO A C 5
ATOM 7645 O O . PRO A 1 76 ? 18.838 24.115 17.081 1.00 51.42 76 PRO A O 5
ATOM 7656 N N . GLU A 1 77 ? 20.073 25.756 17.989 1.00 41.22 77 GLU A N 5
ATOM 7657 C CA . GLU A 1 77 ? 19.022 26.765 17.870 1.00 22.44 77 GLU A CA 5
ATOM 7658 C C . GLU A 1 77 ? 18.624 26.979 16.410 1.00 43.15 77 GLU A C 5
ATOM 7659 O O . GLU A 1 77 ? 17.441 27.038 16.091 1.00 12.42 77 GLU A O 5
ATOM 7671 N N . ASP A 1 78 ? 19.611 27.058 15.524 1.00 64.10 78 ASP A N 5
ATOM 7672 C CA . ASP A 1 78 ? 19.348 27.251 14.099 1.00 20.24 78 ASP A CA 5
ATOM 7673 C C . ASP A 1 78 ? 18.781 25.980 13.489 1.00 23.41 78 ASP A C 5
ATOM 7674 O O . ASP A 1 78 ? 17.952 26.029 12.581 1.00 70.25 78 ASP A O 5
ATOM 7683 N N . VAL A 1 79 ? 19.230 24.843 14.003 1.00 70.42 79 VAL A N 5
ATOM 7684 C CA . VAL A 1 79 ? 18.658 23.553 13.642 1.00 65.40 79 VAL A CA 5
ATOM 7685 C C . VAL A 1 79 ? 17.164 23.548 13.957 1.00 5.45 79 VAL A C 5
ATOM 7686 O O . VAL A 1 79 ? 16.334 23.128 13.148 1.00 24.20 79 VAL A O 5
ATOM 7699 N N . GLU A 1 80 ? 16.829 24.049 15.133 1.00 62.32 80 GLU A N 5
ATOM 7700 C CA . GLU A 1 80 ? 15.445 24.150 15.560 1.00 15.51 80 GLU A CA 5
ATOM 7701 C C . GLU A 1 80 ? 14.694 25.210 14.748 1.00 42.51 80 GLU A C 5
ATOM 7702 O O . GLU A 1 80 ? 13.494 25.075 14.489 1.00 73.11 80 GLU A O 5
ATOM 7714 N N . ARG A 1 81 ? 15.410 26.247 14.325 1.00 50.40 81 ARG A N 5
ATOM 7715 C CA . ARG A 1 81 ? 14.827 27.294 13.489 1.00 73.35 81 ARG A CA 5
ATOM 7716 C C . ARG A 1 81 ? 14.455 26.757 12.109 1.00 24.52 81 ARG A C 5
ATOM 7717 O O . ARG A 1 81 ? 13.356 27.015 11.615 1.00 72.03 81 ARG A O 5
ATOM 7738 N N . VAL A 1 82 ? 15.359 25.999 11.489 1.00 32.54 82 VAL A N 5
ATOM 7739 C CA . VAL A 1 82 ? 15.066 25.401 10.191 1.00 71.44 82 VAL A CA 5
ATOM 7740 C C . VAL A 1 82 ? 14.006 24.315 10.343 1.00 64.30 82 VAL A C 5
ATOM 7741 O O . VAL A 1 82 ? 13.192 24.102 9.444 1.00 33.50 82 VAL A O 5
ATOM 7754 N N . ARG A 1 83 ? 14.012 23.641 11.492 1.00 12.43 83 ARG A N 5
ATOM 7755 C CA . ARG A 1 83 ? 12.997 22.647 11.793 1.00 22.25 83 ARG A CA 5
ATOM 7756 C C . ARG A 1 83 ? 11.621 23.299 11.774 1.00 63.13 83 ARG A C 5
ATOM 7757 O O . ARG A 1 83 ? 10.688 22.772 11.178 1.00 31.24 83 ARG A O 5
ATOM 7778 N N . ALA A 1 84 ? 11.512 24.460 12.415 1.00 12.14 84 ALA A N 5
ATOM 7779 C CA . ALA A 1 84 ? 10.266 25.219 12.419 1.00 60.24 84 ALA A CA 5
ATOM 7780 C C . ALA A 1 84 ? 9.897 25.677 11.009 1.00 70.42 84 ALA A C 5
ATOM 7781 O O . ALA A 1 84 ? 8.739 25.578 10.598 1.00 23.24 84 ALA A O 5
ATOM 7788 N N . ARG A 1 85 ? 10.892 26.177 10.278 1.00 4.11 85 ARG A N 5
ATOM 7789 C CA . ARG A 1 85 ? 10.710 26.620 8.892 1.00 74.14 85 ARG A CA 5
ATOM 7790 C C . ARG A 1 85 ? 10.096 25.524 8.026 1.00 31.20 85 ARG A C 5
ATOM 7791 O O . ARG A 1 85 ? 9.103 25.742 7.333 1.00 12.24 85 ARG A O 5
ATOM 7812 N N . LEU A 1 86 ? 10.700 24.348 8.072 1.00 63.41 86 LEU A N 5
ATOM 7813 C CA . LEU A 1 86 ? 10.303 23.248 7.206 1.00 3.23 86 LEU A CA 5
ATOM 7814 C C . LEU A 1 86 ? 9.028 22.566 7.698 1.00 51.33 86 LEU A C 5
ATOM 7815 O O . LEU A 1 86 ? 8.163 22.223 6.895 1.00 11.12 86 LEU A O 5
ATOM 7831 N N . ALA A 1 87 ? 8.905 22.392 9.014 1.00 64.31 87 ALA A N 5
ATOM 7832 C CA . ALA A 1 87 ? 7.760 21.684 9.593 1.00 55.30 87 ALA A CA 5
ATOM 7833 C C . ALA A 1 87 ? 6.453 22.418 9.329 1.00 40.51 87 ALA A C 5
ATOM 7834 O O . ALA A 1 87 ? 5.381 21.808 9.298 1.00 60.31 87 ALA A O 5
ATOM 7841 N N . ALA A 1 88 ? 6.546 23.727 9.138 1.00 12.20 88 ALA A N 5
ATOM 7842 C CA . ALA A 1 88 ? 5.376 24.549 8.871 1.00 35.54 88 ALA A CA 5
ATOM 7843 C C . ALA A 1 88 ? 4.706 24.143 7.560 1.00 70.35 88 ALA A C 5
ATOM 7844 O O . ALA A 1 88 ? 3.485 24.224 7.422 1.00 34.21 88 ALA A O 5
ATOM 7851 N N . GLN A 1 89 ? 5.506 23.685 6.604 1.00 43.22 89 GLN A N 5
ATOM 7852 C CA . GLN A 1 89 ? 4.984 23.273 5.305 1.00 34.15 89 GLN A CA 5
ATOM 7853 C C . GLN A 1 89 ? 4.870 21.752 5.222 1.00 43.51 89 GLN A C 5
ATOM 7854 O O . GLN A 1 89 ? 4.613 21.194 4.152 1.00 25.11 89 GLN A O 5
ATOM 7868 N N . GLY A 1 90 ? 5.054 21.090 6.355 1.00 41.15 90 GLY A N 5
ATOM 7869 C CA . GLY A 1 90 ? 4.952 19.644 6.399 1.00 31.11 90 GLY A CA 5
ATOM 7870 C C . GLY A 1 90 ? 6.161 19.011 7.055 1.00 31.14 90 GLY A C 5
ATOM 7871 O O . GLY A 1 90 ? 7.157 19.682 7.305 1.00 41.14 90 GLY A O 5
ATOM 7875 N N . TRP A 1 91 ? 6.080 17.722 7.340 1.00 1.05 91 TRP A N 5
ATOM 7876 C CA . TRP A 1 91 ? 7.192 17.019 7.957 1.00 21.13 91 TRP A CA 5
ATOM 7877 C C . TRP A 1 91 ? 7.179 15.547 7.551 1.00 24.15 91 TRP A C 5
ATOM 7878 O O . TRP A 1 91 ? 6.660 14.694 8.271 1.00 54.32 91 TRP A O 5
ATOM 7899 N N . PRO A 1 92 ? 7.749 15.237 6.377 1.00 64.14 92 PRO A N 5
ATOM 7900 C CA . PRO A 1 92 ? 7.768 13.880 5.826 1.00 60.55 92 PRO A CA 5
ATOM 7901 C C . PRO A 1 92 ? 8.749 12.977 6.562 1.00 0.42 92 PRO A C 5
ATOM 7902 O O . PRO A 1 92 ? 8.803 11.771 6.321 1.00 12.41 92 PRO A O 5
ATOM 7913 N N . LEU A 1 93 ? 9.533 13.573 7.451 1.00 21.21 93 LEU A N 5
ATOM 7914 C CA . LEU A 1 93 ? 10.502 12.827 8.236 1.00 44.02 93 LEU A CA 5
ATOM 7915 C C . LEU A 1 93 ? 9.807 11.900 9.218 1.00 73.14 93 LEU A C 5
ATOM 7916 O O . LEU A 1 93 ? 10.195 10.740 9.342 1.00 62.40 93 LEU A O 5
ATOM 7932 N N . ASP A 1 94 ? 8.779 12.422 9.896 1.00 75.24 94 ASP A N 5
ATOM 7933 C CA . ASP A 1 94 ? 8.052 11.670 10.924 1.00 4.40 94 ASP A CA 5
ATOM 7934 C C . ASP A 1 94 ? 9.038 10.983 11.865 1.00 41.41 94 ASP A C 5
ATOM 7935 O O . ASP A 1 94 ? 9.224 9.767 11.825 1.00 14.45 94 ASP A O 5
ATOM 7944 N N . ASP A 1 95 ? 9.693 11.779 12.696 1.00 73.02 95 ASP A N 5
ATOM 7945 C CA . ASP A 1 95 ? 10.823 11.285 13.465 1.00 2.34 95 ASP A CA 5
ATOM 7946 C C . ASP A 1 95 ? 10.383 10.616 14.750 1.00 51.34 95 ASP A C 5
ATOM 7947 O O . ASP A 1 95 ? 9.456 11.065 15.429 1.00 12.12 95 ASP A O 5
ATOM 7956 N N . VAL A 1 96 ? 11.079 9.542 15.064 1.00 71.32 96 VAL A N 5
ATOM 7957 C CA . VAL A 1 96 ? 10.824 8.733 16.247 1.00 22.53 96 VAL A CA 5
ATOM 7958 C C . VAL A 1 96 ? 12.151 8.171 16.741 1.00 14.41 96 VAL A C 5
ATOM 7959 O O . VAL A 1 96 ? 12.960 7.705 15.940 1.00 35.44 96 VAL A O 5
ATOM 7972 N N . ARG A 1 97 ? 12.388 8.228 18.040 1.00 41.12 97 ARG A N 5
ATOM 7973 C CA . ARG A 1 97 ? 13.637 7.725 18.595 1.00 64.31 97 ARG A CA 5
ATOM 7974 C C . ARG A 1 97 ? 13.454 6.305 19.116 1.00 4.21 97 ARG A C 5
ATOM 7975 O O . ARG A 1 97 ? 12.332 5.795 19.167 1.00 42.12 97 ARG A O 5
ATOM 7996 N N . ASP A 1 98 ? 14.553 5.672 19.490 1.00 14.21 98 ASP A N 5
ATOM 7997 C CA . ASP A 1 98 ? 14.511 4.316 20.023 1.00 30.32 98 ASP A CA 5
ATOM 7998 C C . ASP A 1 98 ? 14.313 4.347 21.527 1.00 50.43 98 ASP A C 5
ATOM 7999 O O . ASP A 1 98 ? 15.181 4.830 22.256 1.00 33.41 98 ASP A O 5
ATOM 8008 N N . ARG A 1 99 ? 13.166 3.859 21.988 1.00 40.24 99 ARG A N 5
ATOM 8009 C CA . ARG A 1 99 ? 12.916 3.740 23.417 1.00 32.23 99 ARG A CA 5
ATOM 8010 C C . ARG A 1 99 ? 11.793 2.747 23.686 1.00 22.32 99 ARG A C 5
ATOM 8011 O O . ARG A 1 99 ? 11.123 2.806 24.723 1.00 1.10 99 ARG A O 5
ATOM 8032 N N . GLU A 1 100 ? 11.593 1.834 22.744 1.00 14.13 100 GLU A N 5
ATOM 8033 C CA . GLU A 1 100 ? 10.614 0.772 22.899 1.00 21.13 100 GLU A CA 5
ATOM 8034 C C . GLU A 1 100 ? 11.166 -0.286 23.844 1.00 70.42 100 GLU A C 5
ATOM 8035 O O . GLU A 1 100 ? 11.904 -1.182 23.429 1.00 75.53 100 GLU A O 5
ATOM 8047 N N . GLU A 1 101 ? 10.827 -0.155 25.119 1.00 40.31 101 GLU A N 5
ATOM 8048 C CA . GLU A 1 101 ? 11.387 -1.004 26.157 1.00 43.23 101 GLU A CA 5
ATOM 8049 C C . GLU A 1 101 ? 10.577 -0.876 27.440 1.00 61.40 101 GLU A C 5
ATOM 8050 O O . GLU A 1 101 ? 9.846 0.103 27.621 1.00 65.34 101 GLU A O 5
ATOM 8062 N N . HIS A 1 102 ? 10.717 -1.867 28.321 1.00 21.45 102 HIS A N 5
ATOM 8063 C CA . HIS A 1 102 ? 10.054 -1.871 29.626 1.00 25.33 102 HIS A CA 5
ATOM 8064 C C . HIS A 1 102 ? 8.537 -1.882 29.490 1.00 50.12 102 HIS A C 5
ATOM 8065 O O . HIS A 1 102 ? 7.824 -1.375 30.356 1.00 63.21 102 HIS A O 5
ATOM 8080 N N . ALA A 1 103 ? 8.042 -2.479 28.418 1.00 73.32 103 ALA A N 5
ATOM 8081 C CA . ALA A 1 103 ? 6.609 -2.567 28.204 1.00 31.42 103 ALA A CA 5
ATOM 8082 C C . ALA A 1 103 ? 6.103 -3.960 28.562 1.00 64.31 103 ALA A C 5
ATOM 8083 O O . ALA A 1 103 ? 5.790 -4.742 27.639 1.00 52.35 103 ALA A O 5
ATOM 8091 N N . GLY A 1 1 ? 1.368 5.926 -6.414 1.00 23.41 1 GLY A N 6
ATOM 8092 C CA . GLY A 1 1 ? 2.625 5.169 -6.634 1.00 73.53 1 GLY A CA 6
ATOM 8093 C C . GLY A 1 1 ? 3.618 5.387 -5.513 1.00 72.31 1 GLY A C 6
ATOM 8094 O O . GLY A 1 1 ? 4.305 6.409 -5.471 1.00 14.41 1 GLY A O 6
ATOM 8100 N N . SER A 1 2 ? 3.697 4.436 -4.595 1.00 3.14 2 SER A N 6
ATOM 8101 C CA . SER A 1 2 ? 4.582 4.560 -3.451 1.00 5.32 2 SER A CA 6
ATOM 8102 C C . SER A 1 2 ? 5.996 4.115 -3.815 1.00 72.52 2 SER A C 6
ATOM 8103 O O . SER A 1 2 ? 6.364 2.953 -3.655 1.00 22.34 2 SER A O 6
ATOM 8111 N N . HIS A 1 3 ? 6.773 5.048 -4.349 1.00 74.30 3 HIS A N 6
ATOM 8112 C CA . HIS A 1 3 ? 8.157 4.784 -4.715 1.00 71.34 3 HIS A CA 6
ATOM 8113 C C . HIS A 1 3 ? 9.053 5.912 -4.225 1.00 55.41 3 HIS A C 6
ATOM 8114 O O . HIS A 1 3 ? 8.570 7.000 -3.903 1.00 61.04 3 HIS A O 6
ATOM 8129 N N . MET A 1 4 ? 10.354 5.650 -4.181 1.00 24.22 4 MET A N 6
ATOM 8130 C CA . MET A 1 4 ? 11.324 6.618 -3.679 1.00 74.34 4 MET A CA 6
ATOM 8131 C C . MET A 1 4 ? 11.331 7.874 -4.539 1.00 53.14 4 MET A C 6
ATOM 8132 O O . MET A 1 4 ? 11.513 8.977 -4.029 1.00 34.52 4 MET A O 6
ATOM 8146 N N . ASN A 1 5 ? 11.123 7.699 -5.841 1.00 22.52 5 ASN A N 6
ATOM 8147 C CA . ASN A 1 5 ? 11.057 8.825 -6.773 1.00 73.11 5 ASN A CA 6
ATOM 8148 C C . ASN A 1 5 ? 10.009 9.836 -6.320 1.00 10.31 5 ASN A C 6
ATOM 8149 O O . ASN A 1 5 ? 10.273 11.038 -6.241 1.00 10.11 5 ASN A O 6
ATOM 8160 N N . ARG A 1 6 ? 8.824 9.333 -5.996 1.00 70.34 6 ARG A N 6
ATOM 8161 C CA . ARG A 1 6 ? 7.724 10.184 -5.562 1.00 45.50 6 ARG A CA 6
ATOM 8162 C C . ARG A 1 6 ? 8.023 10.782 -4.189 1.00 22.34 6 ARG A C 6
ATOM 8163 O O . ARG A 1 6 ? 7.692 11.937 -3.921 1.00 1.32 6 ARG A O 6
ATOM 8184 N N . PHE A 1 7 ? 8.666 9.994 -3.332 1.00 61.03 7 PHE A N 6
ATOM 8185 C CA . PHE A 1 7 ? 9.033 10.451 -1.997 1.00 54.10 7 PHE A CA 6
ATOM 8186 C C . PHE A 1 7 ? 10.037 11.597 -2.081 1.00 14.21 7 PHE A C 6
ATOM 8187 O O . PHE A 1 7 ? 9.876 12.622 -1.423 1.00 1.24 7 PHE A O 6
ATOM 8204 N N . LEU A 1 8 ? 11.062 11.424 -2.910 1.00 52.30 8 LEU A N 6
ATOM 8205 C CA . LEU A 1 8 ? 12.069 12.460 -3.109 1.00 12.42 8 LEU A CA 6
ATOM 8206 C C . LEU A 1 8 ? 11.435 13.715 -3.696 1.00 4.34 8 LEU A C 6
ATOM 8207 O O . LEU A 1 8 ? 11.799 14.832 -3.331 1.00 54.30 8 LEU A O 6
ATOM 8223 N N . THR A 1 9 ? 10.475 13.522 -4.598 1.00 50.43 9 THR A N 6
ATOM 8224 C CA . THR A 1 9 ? 9.717 14.631 -5.160 1.00 11.00 9 THR A CA 6
ATOM 8225 C C . THR A 1 9 ? 9.001 15.403 -4.050 1.00 63.12 9 THR A C 6
ATOM 8226 O O . THR A 1 9 ? 9.015 16.637 -4.025 1.00 22.31 9 THR A O 6
ATOM 8237 N N . SER A 1 10 ? 8.397 14.663 -3.128 1.00 65.42 10 SER A N 6
ATOM 8238 C CA . SER A 1 10 ? 7.709 15.254 -1.990 1.00 14.20 10 SER A CA 6
ATOM 8239 C C . SER A 1 10 ? 8.692 16.037 -1.124 1.00 60.34 10 SER A C 6
ATOM 8240 O O . SER A 1 10 ? 8.396 17.146 -0.684 1.00 33.45 10 SER A O 6
ATOM 8248 N N . ILE A 1 11 ? 9.871 15.459 -0.902 1.00 41.21 11 ILE A N 6
ATOM 8249 C CA . ILE A 1 11 ? 10.914 16.113 -0.120 1.00 43.24 11 ILE A CA 6
ATOM 8250 C C . ILE A 1 11 ? 11.321 17.434 -0.766 1.00 34.21 11 ILE A C 6
ATOM 8251 O O . ILE A 1 11 ? 11.357 18.467 -0.104 1.00 51.11 11 ILE A O 6
ATOM 8267 N N . VAL A 1 12 ? 11.609 17.393 -2.065 1.00 21.55 12 VAL A N 6
ATOM 8268 C CA . VAL A 1 12 ? 11.966 18.594 -2.817 1.00 14.34 12 VAL A CA 6
ATOM 8269 C C . VAL A 1 12 ? 10.892 19.668 -2.669 1.00 13.44 12 VAL A C 6
ATOM 8270 O O . VAL A 1 12 ? 11.187 20.813 -2.308 1.00 43.23 12 VAL A O 6
ATOM 8283 N N . ALA A 1 13 ? 9.648 19.284 -2.938 1.00 44.22 13 ALA A N 6
ATOM 8284 C CA . ALA A 1 13 ? 8.519 20.198 -2.835 1.00 63.42 13 ALA A CA 6
ATOM 8285 C C . ALA A 1 13 ? 8.407 20.761 -1.422 1.00 5.15 13 ALA A C 6
ATOM 8286 O O . ALA A 1 13 ? 8.209 21.957 -1.234 1.00 60.31 13 ALA A O 6
ATOM 8293 N N . TRP A 1 14 ? 8.556 19.886 -0.438 1.00 34.42 14 TRP A N 6
ATOM 8294 C CA . TRP A 1 14 ? 8.506 20.271 0.965 1.00 42.25 14 TRP A CA 6
ATOM 8295 C C . TRP A 1 14 ? 9.615 21.264 1.307 1.00 70.10 14 TRP A C 6
ATOM 8296 O O . TRP A 1 14 ? 9.361 22.293 1.935 1.00 3.04 14 TRP A O 6
ATOM 8317 N N . LEU A 1 15 ? 10.834 20.965 0.875 1.00 2.10 15 LEU A N 6
ATOM 8318 C CA . LEU A 1 15 ? 11.982 21.815 1.167 1.00 34.45 15 LEU A CA 6
ATOM 8319 C C . LEU A 1 15 ? 11.792 23.214 0.601 1.00 0.13 15 LEU A C 6
ATOM 8320 O O . LEU A 1 15 ? 11.992 24.206 1.304 1.00 34.54 15 LEU A O 6
ATOM 8336 N N . ARG A 1 16 ? 11.397 23.300 -0.663 1.00 2.41 16 ARG A N 6
ATOM 8337 C CA . ARG A 1 16 ? 11.196 24.600 -1.288 1.00 31.15 16 ARG A CA 6
ATOM 8338 C C . ARG A 1 16 ? 9.961 25.294 -0.717 1.00 5.31 16 ARG A C 6
ATOM 8339 O O . ARG A 1 16 ? 9.950 26.512 -0.557 1.00 11.03 16 ARG A O 6
ATOM 8360 N N . ALA A 1 17 ? 8.930 24.524 -0.385 1.00 2.12 17 ALA A N 6
ATOM 8361 C CA . ALA A 1 17 ? 7.737 25.086 0.241 1.00 33.54 17 ALA A CA 6
ATOM 8362 C C . ALA A 1 17 ? 8.070 25.626 1.624 1.00 24.54 17 ALA A C 6
ATOM 8363 O O . ALA A 1 17 ? 7.402 26.527 2.132 1.00 1.33 17 ALA A O 6
ATOM 8370 N N . GLY A 1 18 ? 9.104 25.058 2.232 1.00 51.14 18 GLY A N 6
ATOM 8371 C CA . GLY A 1 18 ? 9.579 25.547 3.507 1.00 30.22 18 GLY A CA 6
ATOM 8372 C C . GLY A 1 18 ? 10.313 26.863 3.377 1.00 44.24 18 GLY A C 6
ATOM 8373 O O . GLY A 1 18 ? 10.322 27.668 4.309 1.00 11.14 18 GLY A O 6
ATOM 8377 N N . TYR A 1 19 ? 10.913 27.095 2.213 1.00 34.05 19 TYR A N 6
ATOM 8378 C CA . TYR A 1 19 ? 11.684 28.310 1.984 1.00 45.12 19 TYR A CA 6
ATOM 8379 C C . TYR A 1 19 ? 11.502 28.826 0.561 1.00 10.22 19 TYR A C 6
ATOM 8380 O O . TYR A 1 19 ? 12.380 28.664 -0.286 1.00 41.13 19 TYR A O 6
ATOM 8398 N N . PRO A 1 20 ? 10.349 29.457 0.277 1.00 2.25 20 PRO A N 6
ATOM 8399 C CA . PRO A 1 20 ? 10.090 30.067 -1.031 1.00 33.00 20 PRO A CA 6
ATOM 8400 C C . PRO A 1 20 ? 10.894 31.350 -1.208 1.00 63.40 20 PRO A C 6
ATOM 8401 O O . PRO A 1 20 ? 10.947 31.933 -2.291 1.00 22.41 20 PRO A O 6
ATOM 8412 N N . GLU A 1 21 ? 11.514 31.776 -0.117 1.00 2.11 21 GLU A N 6
ATOM 8413 C CA . GLU A 1 21 ? 12.378 32.944 -0.110 1.00 73.24 21 GLU A CA 6
ATOM 8414 C C . GLU A 1 21 ? 13.811 32.544 -0.442 1.00 20.44 21 GLU A C 6
ATOM 8415 O O . GLU A 1 21 ? 14.710 33.383 -0.476 1.00 40.30 21 GLU A O 6
ATOM 8427 N N . GLY A 1 22 ? 14.012 31.256 -0.686 1.00 34.52 22 GLY A N 6
ATOM 8428 C CA . GLY A 1 22 ? 15.344 30.743 -0.913 1.00 33.44 22 GLY A CA 6
ATOM 8429 C C . GLY A 1 22 ? 15.957 30.233 0.372 1.00 53.53 22 GLY A C 6
ATOM 8430 O O . GLY A 1 22 ? 15.700 30.783 1.442 1.00 11.30 22 GLY A O 6
ATOM 8434 N N . ILE A 1 23 ? 16.752 29.179 0.276 1.00 21.02 23 ILE A N 6
ATOM 8435 C CA . ILE A 1 23 ? 17.375 28.595 1.456 1.00 2.44 23 ILE A CA 6
ATOM 8436 C C . ILE A 1 23 ? 18.761 29.196 1.672 1.00 35.10 23 ILE A C 6
ATOM 8437 O O . ILE A 1 23 ? 19.681 28.944 0.894 1.00 4.14 23 ILE A O 6
ATOM 8453 N N . PRO A 1 24 ? 18.913 30.017 2.723 1.00 3.32 24 PRO A N 6
ATOM 8454 C CA . PRO A 1 24 ? 20.191 30.653 3.058 1.00 71.45 24 PRO A CA 6
ATOM 8455 C C . PRO A 1 24 ? 21.245 29.642 3.522 1.00 31.25 24 PRO A C 6
ATOM 8456 O O . PRO A 1 24 ? 20.906 28.559 4.006 1.00 10.15 24 PRO A O 6
ATOM 8467 N N . PRO A 1 25 ? 22.542 29.999 3.399 1.00 35.02 25 PRO A N 6
ATOM 8468 C CA . PRO A 1 25 ? 23.666 29.114 3.757 1.00 12.04 25 PRO A CA 6
ATOM 8469 C C . PRO A 1 25 ? 23.671 28.699 5.232 1.00 11.40 25 PRO A C 6
ATOM 8470 O O . PRO A 1 25 ? 24.396 27.787 5.626 1.00 22.20 25 PRO A O 6
ATOM 8481 N N . THR A 1 26 ? 22.873 29.379 6.042 1.00 51.12 26 THR A N 6
ATOM 8482 C CA . THR A 1 26 ? 22.735 29.033 7.447 1.00 71.04 26 THR A CA 6
ATOM 8483 C C . THR A 1 26 ? 21.765 27.872 7.619 1.00 51.20 26 THR A C 6
ATOM 8484 O O . THR A 1 26 ? 21.986 26.962 8.419 1.00 74.44 26 THR A O 6
ATOM 8495 N N . ASP A 1 27 ? 20.707 27.900 6.826 1.00 40.23 27 ASP A N 6
ATOM 8496 C CA . ASP A 1 27 ? 19.619 26.946 6.959 1.00 64.21 27 ASP A CA 6
ATOM 8497 C C . ASP A 1 27 ? 19.824 25.755 6.042 1.00 23.45 27 ASP A C 6
ATOM 8498 O O . ASP A 1 27 ? 19.212 24.711 6.234 1.00 13.20 27 ASP A O 6
ATOM 8507 N N . SER A 1 28 ? 20.691 25.906 5.052 1.00 54.23 28 SER A N 6
ATOM 8508 C CA . SER A 1 28 ? 21.003 24.814 4.143 1.00 53.34 28 SER A CA 6
ATOM 8509 C C . SER A 1 28 ? 21.638 23.653 4.904 1.00 42.43 28 SER A C 6
ATOM 8510 O O . SER A 1 28 ? 21.253 22.494 4.731 1.00 42.13 28 SER A O 6
ATOM 8518 N N . PHE A 1 29 ? 22.596 23.979 5.766 1.00 42.55 29 PHE A N 6
ATOM 8519 C CA . PHE A 1 29 ? 23.255 22.974 6.589 1.00 4.12 29 PHE A CA 6
ATOM 8520 C C . PHE A 1 29 ? 22.291 22.472 7.660 1.00 35.43 29 PHE A C 6
ATOM 8521 O O . PHE A 1 29 ? 22.401 21.344 8.139 1.00 12.15 29 PHE A O 6
ATOM 8538 N N . ALA A 1 30 ? 21.342 23.324 8.026 1.00 14.21 30 ALA A N 6
ATOM 8539 C CA . ALA A 1 30 ? 20.306 22.958 8.978 1.00 35.22 30 ALA A CA 6
ATOM 8540 C C . ALA A 1 30 ? 19.365 21.921 8.371 1.00 13.34 30 ALA A C 6
ATOM 8541 O O . ALA A 1 30 ? 19.084 20.893 8.986 1.00 31.42 30 ALA A O 6
ATOM 8548 N N . VAL A 1 31 ? 18.889 22.196 7.155 1.00 22.11 31 VAL A N 6
ATOM 8549 C CA . VAL A 1 31 ? 18.087 21.232 6.406 1.00 35.35 31 VAL A CA 6
ATOM 8550 C C . VAL A 1 31 ? 18.866 19.932 6.260 1.00 24.34 31 VAL A C 6
ATOM 8551 O O . VAL A 1 31 ? 18.316 18.842 6.407 1.00 23.22 31 VAL A O 6
ATOM 8564 N N . LEU A 1 32 ? 20.157 20.073 5.981 1.00 10.50 32 LEU A N 6
ATOM 8565 C CA . LEU A 1 32 ? 21.071 18.942 5.926 1.00 25.41 32 LEU A CA 6
ATOM 8566 C C . LEU A 1 32 ? 21.005 18.118 7.210 1.00 40.04 32 LEU A C 6
ATOM 8567 O O . LEU A 1 32 ? 20.865 16.897 7.161 1.00 73.03 32 LEU A O 6
ATOM 8583 N N . ALA A 1 33 ? 21.084 18.789 8.352 1.00 25.31 33 ALA A N 6
ATOM 8584 C CA . ALA A 1 33 ? 21.041 18.111 9.641 1.00 12.22 33 ALA A CA 6
ATOM 8585 C C . ALA A 1 33 ? 19.724 17.366 9.828 1.00 4.10 33 ALA A C 6
ATOM 8586 O O . ALA A 1 33 ? 19.709 16.223 10.278 1.00 40.14 33 ALA A O 6
ATOM 8593 N N . LEU A 1 34 ? 18.624 18.015 9.467 1.00 53.14 34 LEU A N 6
ATOM 8594 C CA . LEU A 1 34 ? 17.301 17.411 9.592 1.00 63.15 34 LEU A CA 6
ATOM 8595 C C . LEU A 1 34 ? 17.143 16.222 8.644 1.00 74.13 34 LEU A C 6
ATOM 8596 O O . LEU A 1 34 ? 16.658 15.162 9.040 1.00 75.13 34 LEU A O 6
ATOM 8612 N N . LEU A 1 35 ? 17.567 16.396 7.400 1.00 33.13 35 LEU A N 6
ATOM 8613 C CA . LEU A 1 35 ? 17.446 15.343 6.398 1.00 40.52 35 LEU A CA 6
ATOM 8614 C C . LEU A 1 35 ? 18.374 14.168 6.693 1.00 5.24 35 LEU A C 6
ATOM 8615 O O . LEU A 1 35 ? 18.010 13.019 6.461 1.00 72.35 35 LEU A O 6
ATOM 8631 N N . CYS A 1 36 ? 19.564 14.458 7.208 1.00 33.14 36 CYS A N 6
ATOM 8632 C CA . CYS A 1 36 ? 20.559 13.421 7.478 1.00 11.42 36 CYS A CA 6
ATOM 8633 C C . CYS A 1 36 ? 20.096 12.489 8.595 1.00 12.21 36 CYS A C 6
ATOM 8634 O O . CYS A 1 36 ? 20.566 11.357 8.709 1.00 70.34 36 CYS A O 6
ATOM 8642 N N . ARG A 1 37 ? 19.173 12.969 9.417 1.00 51.20 37 ARG A N 6
ATOM 8643 C CA . ARG A 1 37 ? 18.638 12.168 10.509 1.00 34.43 37 ARG A CA 6
ATOM 8644 C C . ARG A 1 37 ? 17.484 11.301 10.016 1.00 14.35 37 ARG A C 6
ATOM 8645 O O . ARG A 1 37 ? 16.973 10.448 10.740 1.00 42.53 37 ARG A O 6
ATOM 8666 N N . ARG A 1 38 ? 17.084 11.524 8.772 1.00 2.53 38 ARG A N 6
ATOM 8667 C CA . ARG A 1 38 ? 16.036 10.734 8.151 1.00 2.05 38 ARG A CA 6
ATOM 8668 C C . ARG A 1 38 ? 16.614 9.830 7.066 1.00 61.41 38 ARG A C 6
ATOM 8669 O O . ARG A 1 38 ? 16.373 8.624 7.055 1.00 11.31 38 ARG A O 6
ATOM 8690 N N . LEU A 1 39 ? 17.367 10.426 6.158 1.00 65.23 39 LEU A N 6
ATOM 8691 C CA . LEU A 1 39 ? 17.915 9.708 5.020 1.00 20.15 39 LEU A CA 6
ATOM 8692 C C . LEU A 1 39 ? 19.437 9.682 5.093 1.00 65.21 39 LEU A C 6
ATOM 8693 O O . LEU A 1 39 ? 20.029 10.245 6.014 1.00 43.15 39 LEU A O 6
ATOM 8709 N N . SER A 1 40 ? 20.068 9.032 4.129 1.00 0.33 40 SER A N 6
ATOM 8710 C CA . SER A 1 40 ? 21.514 8.898 4.134 1.00 2.24 40 SER A CA 6
ATOM 8711 C C . SER A 1 40 ? 22.190 10.100 3.472 1.00 60.02 40 SER A C 6
ATOM 8712 O O . SER A 1 40 ? 21.531 10.973 2.881 1.00 20.13 40 SER A O 6
ATOM 8720 N N . HIS A 1 41 ? 23.517 10.119 3.549 1.00 13.31 41 HIS A N 6
ATOM 8721 C CA . HIS A 1 41 ? 24.306 11.229 3.039 1.00 75.25 41 HIS A CA 6
ATOM 8722 C C . HIS A 1 41 ? 24.234 11.274 1.521 1.00 41.11 41 HIS A C 6
ATOM 8723 O O . HIS A 1 41 ? 24.403 12.328 0.918 1.00 41.13 41 HIS A O 6
ATOM 8738 N N . ASP A 1 42 ? 23.984 10.126 0.907 1.00 23.54 42 ASP A N 6
ATOM 8739 C CA . ASP A 1 42 ? 23.804 10.066 -0.536 1.00 0.05 42 ASP A CA 6
ATOM 8740 C C . ASP A 1 42 ? 22.478 10.700 -0.931 1.00 12.44 42 ASP A C 6
ATOM 8741 O O . ASP A 1 42 ? 22.415 11.478 -1.881 1.00 21.11 42 ASP A O 6
ATOM 8750 N N . GLU A 1 43 ? 21.419 10.373 -0.196 1.00 14.52 43 GLU A N 6
ATOM 8751 C CA . GLU A 1 43 ? 20.113 10.973 -0.437 1.00 51.01 43 GLU A CA 6
ATOM 8752 C C . GLU A 1 43 ? 20.182 12.489 -0.309 1.00 73.32 43 GLU A C 6
ATOM 8753 O O . GLU A 1 43 ? 19.706 13.211 -1.190 1.00 20.03 43 GLU A O 6
ATOM 8765 N N . VAL A 1 44 ? 20.778 12.978 0.778 1.00 12.04 44 VAL A N 6
ATOM 8766 C CA . VAL A 1 44 ? 20.899 14.422 0.965 1.00 64.12 44 VAL A CA 6
ATOM 8767 C C . VAL A 1 44 ? 21.812 15.034 -0.105 1.00 44.32 44 VAL A C 6
ATOM 8768 O O . VAL A 1 44 ? 21.549 16.133 -0.605 1.00 4.42 44 VAL A O 6
ATOM 8781 N N . LYS A 1 45 ? 22.862 14.300 -0.478 1.00 40.31 45 LYS A N 6
ATOM 8782 C CA . LYS A 1 45 ? 23.766 14.719 -1.545 1.00 12.13 45 LYS A CA 6
ATOM 8783 C C . LYS A 1 45 ? 23.002 14.864 -2.859 1.00 13.43 45 LYS A C 6
ATOM 8784 O O . LYS A 1 45 ? 23.180 15.841 -3.587 1.00 15.20 45 LYS A O 6
ATOM 8803 N N . ALA A 1 46 ? 22.134 13.900 -3.137 1.00 24.01 46 ALA A N 6
ATOM 8804 C CA . ALA A 1 46 ? 21.363 13.888 -4.372 1.00 74.23 46 ALA A CA 6
ATOM 8805 C C . ALA A 1 46 ? 20.383 15.056 -4.436 1.00 34.34 46 ALA A C 6
ATOM 8806 O O . ALA A 1 46 ? 20.363 15.801 -5.418 1.00 23.14 46 ALA A O 6
ATOM 8813 N N . VAL A 1 47 ? 19.578 15.221 -3.388 1.00 63.11 47 VAL A N 6
ATOM 8814 C CA . VAL A 1 47 ? 18.554 16.265 -3.377 1.00 5.15 47 VAL A CA 6
ATOM 8815 C C . VAL A 1 47 ? 19.182 17.662 -3.397 1.00 71.40 47 VAL A C 6
ATOM 8816 O O . VAL A 1 47 ? 18.710 18.551 -4.116 1.00 3.44 47 VAL A O 6
ATOM 8829 N N . ALA A 1 48 ? 20.262 17.848 -2.640 1.00 53.54 48 ALA A N 6
ATOM 8830 C CA . ALA A 1 48 ? 20.940 19.137 -2.596 1.00 3.21 48 ALA A CA 6
ATOM 8831 C C . ALA A 1 48 ? 21.530 19.479 -3.958 1.00 22.54 48 ALA A C 6
ATOM 8832 O O . ALA A 1 48 ? 21.360 20.594 -4.456 1.00 13.30 48 ALA A O 6
ATOM 8839 N N . ASN A 1 49 ? 22.202 18.503 -4.563 1.00 73.23 49 ASN A N 6
ATOM 8840 C CA . ASN A 1 49 ? 22.809 18.682 -5.878 1.00 11.34 49 ASN A CA 6
ATOM 8841 C C . ASN A 1 49 ? 21.757 19.071 -6.908 1.00 21.14 49 ASN A C 6
ATOM 8842 O O . ASN A 1 49 ? 21.931 20.039 -7.646 1.00 34.35 49 ASN A O 6
ATOM 8853 N N . GLU A 1 50 ? 20.657 18.328 -6.930 1.00 63.12 50 GLU A N 6
ATOM 8854 C CA . GLU A 1 50 ? 19.571 18.575 -7.870 1.00 22.12 50 GLU A CA 6
ATOM 8855 C C . GLU A 1 50 ? 19.012 19.989 -7.722 1.00 22.40 50 GLU A C 6
ATOM 8856 O O . GLU A 1 50 ? 18.965 20.759 -8.685 1.00 61.11 50 GLU A O 6
ATOM 8868 N N . LEU A 1 51 ? 18.615 20.334 -6.503 1.00 72.23 51 LEU A N 6
ATOM 8869 C CA . LEU A 1 51 ? 17.952 21.606 -6.250 1.00 55.41 51 LEU A CA 6
ATOM 8870 C C . LEU A 1 51 ? 18.897 22.772 -6.561 1.00 24.41 51 LEU A C 6
ATOM 8871 O O . LEU A 1 51 ? 18.479 23.799 -7.105 1.00 62.31 51 LEU A O 6
ATOM 8887 N N . MET A 1 52 ? 20.175 22.602 -6.241 1.00 34.31 52 MET A N 6
ATOM 8888 C CA . MET A 1 52 ? 21.168 23.639 -6.505 1.00 22.22 52 MET A CA 6
ATOM 8889 C C . MET A 1 52 ? 21.509 23.724 -7.987 1.00 41.23 52 MET A C 6
ATOM 8890 O O . MET A 1 52 ? 21.749 24.813 -8.507 1.00 64.42 52 MET A O 6
ATOM 8904 N N . ARG A 1 53 ? 21.517 22.579 -8.664 1.00 0.12 53 ARG A N 6
ATOM 8905 C CA . ARG A 1 53 ? 21.805 22.532 -10.096 1.00 31.34 53 ARG A CA 6
ATOM 8906 C C . ARG A 1 53 ? 20.771 23.337 -10.878 1.00 53.14 53 ARG A C 6
ATOM 8907 O O . ARG A 1 53 ? 21.092 23.984 -11.875 1.00 11.32 53 ARG A O 6
ATOM 8928 N N . LEU A 1 54 ? 19.534 23.307 -10.395 1.00 71.25 54 LEU A N 6
ATOM 8929 C CA . LEU A 1 54 ? 18.446 24.049 -11.021 1.00 62.34 54 LEU A CA 6
ATOM 8930 C C . LEU A 1 54 ? 18.698 25.551 -10.879 1.00 22.45 54 LEU A C 6
ATOM 8931 O O . LEU A 1 54 ? 18.213 26.356 -11.675 1.00 5.15 54 LEU A O 6
ATOM 8947 N N . GLY A 1 55 ? 19.487 25.919 -9.877 1.00 41.21 55 GLY A N 6
ATOM 8948 C CA . GLY A 1 55 ? 19.814 27.314 -9.657 1.00 63.30 55 GLY A CA 6
ATOM 8949 C C . GLY A 1 55 ? 18.793 28.005 -8.784 1.00 62.12 55 GLY A C 6
ATOM 8950 O O . GLY A 1 55 ? 18.781 29.227 -8.676 1.00 34.14 55 GLY A O 6
ATOM 8954 N N . ASP A 1 56 ? 17.942 27.217 -8.148 1.00 0.02 56 ASP A N 6
ATOM 8955 C CA . ASP A 1 56 ? 16.877 27.763 -7.318 1.00 15.42 56 ASP A CA 6
ATOM 8956 C C . ASP A 1 56 ? 17.250 27.624 -5.847 1.00 64.31 56 ASP A C 6
ATOM 8957 O O . ASP A 1 56 ? 16.405 27.677 -4.952 1.00 71.51 56 ASP A O 6
ATOM 8966 N N . PHE A 1 57 ? 18.543 27.459 -5.623 1.00 41.20 57 PHE A N 6
ATOM 8967 C CA . PHE A 1 57 ? 19.105 27.293 -4.293 1.00 0.01 57 PHE A CA 6
ATOM 8968 C C . PHE A 1 57 ? 20.349 28.166 -4.204 1.00 54.22 57 PHE A C 6
ATOM 8969 O O . PHE A 1 57 ? 20.961 28.460 -5.232 1.00 53.24 57 PHE A O 6
ATOM 8986 N N . ASP A 1 58 ? 20.709 28.597 -3.004 1.00 55.52 58 ASP A N 6
ATOM 8987 C CA . ASP A 1 58 ? 21.954 29.327 -2.813 1.00 42.31 58 ASP A CA 6
ATOM 8988 C C . ASP A 1 58 ? 23.115 28.439 -3.247 1.00 31.30 58 ASP A C 6
ATOM 8989 O O . ASP A 1 58 ? 23.308 27.354 -2.695 1.00 23.35 58 ASP A O 6
ATOM 8998 N N . GLN A 1 59 ? 23.859 28.871 -4.256 1.00 65.13 59 GLN A N 6
ATOM 8999 C CA . GLN A 1 59 ? 24.924 28.046 -4.805 1.00 61.52 59 GLN A CA 6
ATOM 9000 C C . GLN A 1 59 ? 26.134 28.034 -3.878 1.00 42.02 59 GLN A C 6
ATOM 9001 O O . GLN A 1 59 ? 26.984 28.925 -3.917 1.00 22.20 59 GLN A O 6
ATOM 9015 N N . ILE A 1 60 ? 26.172 27.026 -3.026 1.00 73.33 60 ILE A N 6
ATOM 9016 C CA . ILE A 1 60 ? 27.257 26.833 -2.077 1.00 52.00 60 ILE A CA 6
ATOM 9017 C C . ILE A 1 60 ? 27.753 25.397 -2.161 1.00 62.32 60 ILE A C 6
ATOM 9018 O O . ILE A 1 60 ? 27.201 24.594 -2.916 1.00 61.30 60 ILE A O 6
ATOM 9034 N N . ASP A 1 61 ? 28.782 25.063 -1.400 1.00 74.15 61 ASP A N 6
ATOM 9035 C CA . ASP A 1 61 ? 29.320 23.712 -1.430 1.00 11.11 61 ASP A CA 6
ATOM 9036 C C . ASP A 1 61 ? 28.729 22.860 -0.320 1.00 32.54 61 ASP A C 6
ATOM 9037 O O . ASP A 1 61 ? 29.162 22.916 0.828 1.00 44.33 61 ASP A O 6
ATOM 9046 N N . ILE A 1 62 ? 27.716 22.086 -0.674 1.00 1.14 62 ILE A N 6
ATOM 9047 C CA . ILE A 1 62 ? 27.074 21.176 0.260 1.00 44.54 62 ILE A CA 6
ATOM 9048 C C . ILE A 1 62 ? 27.858 19.872 0.355 1.00 35.03 62 ILE A C 6
ATOM 9049 O O . ILE A 1 62 ? 28.000 19.301 1.440 1.00 21.22 62 ILE A O 6
ATOM 9065 N N . GLY A 1 63 ? 28.391 19.434 -0.783 1.00 31.43 63 GLY A N 6
ATOM 9066 C CA . GLY A 1 63 ? 29.129 18.185 -0.850 1.00 52.11 63 GLY A CA 6
ATOM 9067 C C . GLY A 1 63 ? 30.240 18.088 0.176 1.00 31.22 63 GLY A C 6
ATOM 9068 O O . GLY A 1 63 ? 30.470 17.026 0.742 1.00 14.54 63 GLY A O 6
ATOM 9072 N N . VAL A 1 64 ? 30.919 19.199 0.432 1.00 13.42 64 VAL A N 6
ATOM 9073 C CA . VAL A 1 64 ? 32.024 19.207 1.381 1.00 34.32 64 VAL A CA 6
ATOM 9074 C C . VAL A 1 64 ? 31.522 19.064 2.822 1.00 53.31 64 VAL A C 6
ATOM 9075 O O . VAL A 1 64 ? 32.165 18.423 3.648 1.00 3.43 64 VAL A O 6
ATOM 9088 N N . VAL A 1 65 ? 30.360 19.637 3.113 1.00 25.53 65 VAL A N 6
ATOM 9089 C CA . VAL A 1 65 ? 29.830 19.648 4.473 1.00 41.35 65 VAL A CA 6
ATOM 9090 C C . VAL A 1 65 ? 29.135 18.328 4.817 1.00 15.00 65 VAL A C 6
ATOM 9091 O O . VAL A 1 65 ? 29.254 17.826 5.933 1.00 61.02 65 VAL A O 6
ATOM 9104 N N . ILE A 1 66 ? 28.431 17.753 3.849 1.00 60.32 66 ILE A N 6
ATOM 9105 C CA . ILE A 1 66 ? 27.644 16.544 4.091 1.00 21.23 66 ILE A CA 6
ATOM 9106 C C . ILE A 1 66 ? 28.522 15.321 4.332 1.00 32.33 66 ILE A C 6
ATOM 9107 O O . ILE A 1 66 ? 28.093 14.354 4.963 1.00 44.40 66 ILE A O 6
ATOM 9123 N N . THR A 1 67 ? 29.731 15.346 3.807 1.00 14.14 67 THR A N 6
ATOM 9124 C CA . THR A 1 67 ? 30.643 14.235 3.980 1.00 50.13 67 THR A CA 6
ATOM 9125 C C . THR A 1 67 ? 31.810 14.639 4.882 1.00 71.42 67 THR A C 6
ATOM 9126 O O . THR A 1 67 ? 32.782 13.896 5.044 1.00 32.31 67 THR A O 6
ATOM 9137 N N . HIS A 1 68 ? 31.684 15.821 5.482 1.00 62.10 68 HIS A N 6
ATOM 9138 C CA . HIS A 1 68 ? 32.675 16.334 6.422 1.00 75.44 68 HIS A CA 6
ATOM 9139 C C . HIS A 1 68 ? 32.019 17.361 7.349 1.00 63.13 68 HIS A C 6
ATOM 9140 O O . HIS A 1 68 ? 32.136 18.571 7.144 1.00 34.35 68 HIS A O 6
ATOM 9155 N N . PHE A 1 69 ? 31.300 16.862 8.349 1.00 30.31 69 PHE A N 6
ATOM 9156 C CA . PHE A 1 69 ? 30.541 17.715 9.264 1.00 22.22 69 PHE A CA 6
ATOM 9157 C C . PHE A 1 69 ? 31.435 18.453 10.254 1.00 3.34 69 PHE A C 6
ATOM 9158 O O . PHE A 1 69 ? 32.648 18.241 10.309 1.00 14.12 69 PHE A O 6
ATOM 9175 N N . THR A 1 70 ? 30.814 19.330 11.027 1.00 73.34 70 THR A N 6
ATOM 9176 C CA . THR A 1 70 ? 31.481 20.038 12.103 1.00 1.43 70 THR A CA 6
ATOM 9177 C C . THR A 1 70 ? 30.528 20.122 13.298 1.00 12.24 70 THR A C 6
ATOM 9178 O O . THR A 1 70 ? 29.312 20.107 13.119 1.00 70.15 70 THR A O 6
ATOM 9189 N N . ASP A 1 71 ? 31.065 20.208 14.511 1.00 4.40 71 ASP A N 6
ATOM 9190 C CA . ASP A 1 71 ? 30.228 20.198 15.712 1.00 51.42 71 ASP A CA 6
ATOM 9191 C C . ASP A 1 71 ? 29.761 21.603 16.079 1.00 70.43 71 ASP A C 6
ATOM 9192 O O . ASP A 1 71 ? 29.176 21.823 17.141 1.00 25.34 71 ASP A O 6
ATOM 9201 N N . GLU A 1 72 ? 30.013 22.551 15.190 1.00 53.51 72 GLU A N 6
ATOM 9202 C CA . GLU A 1 72 ? 29.605 23.930 15.409 1.00 25.43 72 GLU A CA 6
ATOM 9203 C C . GLU A 1 72 ? 28.682 24.393 14.282 1.00 33.41 72 GLU A C 6
ATOM 9204 O O . GLU A 1 72 ? 27.762 25.183 14.496 1.00 73.40 72 GLU A O 6
ATOM 9216 N N . LEU A 1 73 ? 28.947 23.900 13.078 1.00 73.25 73 LEU A N 6
ATOM 9217 C CA . LEU A 1 73 ? 28.100 24.168 11.923 1.00 13.42 73 LEU A CA 6
ATOM 9218 C C . LEU A 1 73 ? 27.676 22.849 11.292 1.00 3.21 73 LEU A C 6
ATOM 9219 O O . LEU A 1 73 ? 28.527 22.018 10.969 1.00 21.12 73 LEU A O 6
ATOM 9235 N N . PRO A 1 74 ? 26.365 22.630 11.099 1.00 15.30 74 PRO A N 6
ATOM 9236 C CA . PRO A 1 74 ? 25.319 23.620 11.405 1.00 74.21 74 PRO A CA 6
ATOM 9237 C C . PRO A 1 74 ? 25.080 23.780 12.907 1.00 3.21 74 PRO A C 6
ATOM 9238 O O . PRO A 1 74 ? 25.331 22.860 13.685 1.00 20.44 74 PRO A O 6
ATOM 9249 N N . SER A 1 75 ? 24.596 24.949 13.312 1.00 34.34 75 SER A N 6
ATOM 9250 C CA . SER A 1 75 ? 24.347 25.208 14.722 1.00 31.40 75 SER A CA 6
ATOM 9251 C C . SER A 1 75 ? 22.964 24.697 15.111 1.00 52.02 75 SER A C 6
ATOM 9252 O O . SER A 1 75 ? 22.068 24.605 14.264 1.00 0.30 75 SER A O 6
ATOM 9260 N N . PRO A 1 76 ? 22.767 24.356 16.396 1.00 45.34 76 PRO A N 6
ATOM 9261 C CA . PRO A 1 76 ? 21.477 23.879 16.901 1.00 5.21 76 PRO A CA 6
ATOM 9262 C C . PRO A 1 76 ? 20.352 24.882 16.657 1.00 44.52 76 PRO A C 6
ATOM 9263 O O . PRO A 1 76 ? 19.198 24.497 16.488 1.00 51.42 76 PRO A O 6
ATOM 9274 N N . GLU A 1 77 ? 20.697 26.165 16.620 1.00 41.22 77 GLU A N 6
ATOM 9275 C CA . GLU A 1 77 ? 19.700 27.205 16.415 1.00 22.44 77 GLU A CA 6
ATOM 9276 C C . GLU A 1 77 ? 19.262 27.260 14.956 1.00 43.15 77 GLU A C 6
ATOM 9277 O O . GLU A 1 77 ? 18.084 27.477 14.670 1.00 12.42 77 GLU A O 6
ATOM 9289 N N . ASP A 1 78 ? 20.201 27.055 14.036 1.00 64.10 78 ASP A N 6
ATOM 9290 C CA . ASP A 1 78 ? 19.859 26.952 12.619 1.00 20.24 78 ASP A CA 6
ATOM 9291 C C . ASP A 1 78 ? 18.948 25.753 12.424 1.00 23.41 78 ASP A C 6
ATOM 9292 O O . ASP A 1 78 ? 17.908 25.836 11.767 1.00 70.25 78 ASP A O 6
ATOM 9301 N N . VAL A 1 79 ? 19.354 24.641 13.029 1.00 70.42 79 VAL A N 6
ATOM 9302 C CA . VAL A 1 79 ? 18.579 23.408 13.008 1.00 65.40 79 VAL A CA 6
ATOM 9303 C C . VAL A 1 79 ? 17.177 23.635 13.569 1.00 5.45 79 VAL A C 6
ATOM 9304 O O . VAL A 1 79 ? 16.189 23.250 12.953 1.00 24.20 79 VAL A O 6
ATOM 9317 N N . GLU A 1 80 ? 17.104 24.277 14.728 1.00 62.32 80 GLU A N 6
ATOM 9318 C CA . GLU A 1 80 ? 15.832 24.561 15.390 1.00 15.51 80 GLU A CA 6
ATOM 9319 C C . GLU A 1 80 ? 14.929 25.437 14.517 1.00 42.51 80 GLU A C 6
ATOM 9320 O O . GLU A 1 80 ? 13.728 25.169 14.373 1.00 73.11 80 GLU A O 6
ATOM 9332 N N . ARG A 1 81 ? 15.515 26.475 13.936 1.00 50.40 81 ARG A N 6
ATOM 9333 C CA . ARG A 1 81 ? 14.771 27.414 13.108 1.00 73.35 81 ARG A CA 6
ATOM 9334 C C . ARG A 1 81 ? 14.163 26.715 11.897 1.00 24.52 81 ARG A C 6
ATOM 9335 O O . ARG A 1 81 ? 12.959 26.819 11.653 1.00 72.03 81 ARG A O 6
ATOM 9356 N N . VAL A 1 82 ? 14.989 25.982 11.155 1.00 32.54 82 VAL A N 6
ATOM 9357 C CA . VAL A 1 82 ? 14.513 25.283 9.967 1.00 71.44 82 VAL A CA 6
ATOM 9358 C C . VAL A 1 82 ? 13.549 24.163 10.363 1.00 64.30 82 VAL A C 6
ATOM 9359 O O . VAL A 1 82 ? 12.609 23.849 9.637 1.00 33.50 82 VAL A O 6
ATOM 9372 N N . ARG A 1 83 ? 13.787 23.592 11.539 1.00 12.43 83 ARG A N 6
ATOM 9373 C CA . ARG A 1 83 ? 12.940 22.544 12.095 1.00 22.25 83 ARG A CA 6
ATOM 9374 C C . ARG A 1 83 ? 11.510 23.045 12.236 1.00 63.13 83 ARG A C 6
ATOM 9375 O O . ARG A 1 83 ? 10.570 22.409 11.766 1.00 31.24 83 ARG A O 6
ATOM 9396 N N . ALA A 1 84 ? 11.358 24.204 12.867 1.00 12.14 84 ALA A N 6
ATOM 9397 C CA . ALA A 1 84 ? 10.042 24.799 13.064 1.00 60.24 84 ALA A CA 6
ATOM 9398 C C . ALA A 1 84 ? 9.441 25.277 11.742 1.00 70.42 84 ALA A C 6
ATOM 9399 O O . ALA A 1 84 ? 8.277 25.008 11.443 1.00 23.24 84 ALA A O 6
ATOM 9406 N N . ARG A 1 85 ? 10.251 25.968 10.947 1.00 4.11 85 ARG A N 6
ATOM 9407 C CA . ARG A 1 85 ? 9.789 26.565 9.697 1.00 74.14 85 ARG A CA 6
ATOM 9408 C C . ARG A 1 85 ? 9.304 25.505 8.706 1.00 31.20 85 ARG A C 6
ATOM 9409 O O . ARG A 1 85 ? 8.302 25.699 8.017 1.00 12.24 85 ARG A O 6
ATOM 9430 N N . LEU A 1 86 ? 10.006 24.384 8.651 1.00 63.41 86 LEU A N 6
ATOM 9431 C CA . LEU A 1 86 ? 9.673 23.317 7.713 1.00 3.23 86 LEU A CA 6
ATOM 9432 C C . LEU A 1 86 ? 8.524 22.458 8.234 1.00 51.33 86 LEU A C 6
ATOM 9433 O O . LEU A 1 86 ? 7.766 21.884 7.452 1.00 11.12 86 LEU A O 6
ATOM 9449 N N . ALA A 1 87 ? 8.389 22.387 9.553 1.00 64.31 87 ALA A N 6
ATOM 9450 C CA . ALA A 1 87 ? 7.333 21.594 10.176 1.00 55.30 87 ALA A CA 6
ATOM 9451 C C . ALA A 1 87 ? 5.967 22.242 9.976 1.00 40.51 87 ALA A C 6
ATOM 9452 O O . ALA A 1 87 ? 4.938 21.564 10.015 1.00 60.31 87 ALA A O 6
ATOM 9459 N N . ALA A 1 88 ? 5.969 23.554 9.763 1.00 12.20 88 ALA A N 6
ATOM 9460 C CA . ALA A 1 88 ? 4.737 24.318 9.588 1.00 35.54 88 ALA A CA 6
ATOM 9461 C C . ALA A 1 88 ? 3.926 23.815 8.394 1.00 70.35 88 ALA A C 6
ATOM 9462 O O . ALA A 1 88 ? 2.695 23.771 8.445 1.00 34.21 88 ALA A O 6
ATOM 9469 N N . GLN A 1 89 ? 4.620 23.413 7.332 1.00 43.22 89 GLN A N 6
ATOM 9470 C CA . GLN A 1 89 ? 3.960 22.931 6.120 1.00 34.15 89 GLN A CA 6
ATOM 9471 C C . GLN A 1 89 ? 3.708 21.429 6.196 1.00 43.51 89 GLN A C 6
ATOM 9472 O O . GLN A 1 89 ? 3.263 20.811 5.228 1.00 25.11 89 GLN A O 6
ATOM 9486 N N . GLY A 1 90 ? 3.988 20.848 7.350 1.00 41.15 90 GLY A N 6
ATOM 9487 C CA . GLY A 1 90 ? 3.816 19.424 7.523 1.00 31.11 90 GLY A CA 6
ATOM 9488 C C . GLY A 1 90 ? 5.144 18.710 7.573 1.00 31.14 90 GLY A C 6
ATOM 9489 O O . GLY A 1 90 ? 6.070 19.066 6.846 1.00 41.14 90 GLY A O 6
ATOM 9493 N N . TRP A 1 91 ? 5.251 17.712 8.435 1.00 1.05 91 TRP A N 6
ATOM 9494 C CA . TRP A 1 91 ? 6.484 16.955 8.564 1.00 21.13 91 TRP A CA 6
ATOM 9495 C C . TRP A 1 91 ? 6.321 15.584 7.912 1.00 24.15 91 TRP A C 6
ATOM 9496 O O . TRP A 1 91 ? 5.776 14.661 8.516 1.00 54.32 91 TRP A O 6
ATOM 9517 N N . PRO A 1 92 ? 6.769 15.443 6.657 1.00 64.14 92 PRO A N 6
ATOM 9518 C CA . PRO A 1 92 ? 6.594 14.216 5.882 1.00 60.55 92 PRO A CA 6
ATOM 9519 C C . PRO A 1 92 ? 7.736 13.222 6.071 1.00 0.42 92 PRO A C 6
ATOM 9520 O O . PRO A 1 92 ? 7.795 12.195 5.397 1.00 12.41 92 PRO A O 6
ATOM 9531 N N . LEU A 1 93 ? 8.643 13.531 6.988 1.00 21.21 93 LEU A N 6
ATOM 9532 C CA . LEU A 1 93 ? 9.803 12.684 7.210 1.00 44.02 93 LEU A CA 6
ATOM 9533 C C . LEU A 1 93 ? 9.457 11.473 8.063 1.00 73.14 93 LEU A C 6
ATOM 9534 O O . LEU A 1 93 ? 9.958 10.379 7.824 1.00 62.40 93 LEU A O 6
ATOM 9550 N N . ASP A 1 94 ? 8.598 11.655 9.049 1.00 75.24 94 ASP A N 6
ATOM 9551 C CA . ASP A 1 94 ? 8.342 10.598 10.003 1.00 4.40 94 ASP A CA 6
ATOM 9552 C C . ASP A 1 94 ? 6.854 10.327 10.116 1.00 41.41 94 ASP A C 6
ATOM 9553 O O . ASP A 1 94 ? 6.035 11.246 10.102 1.00 14.45 94 ASP A O 6
ATOM 9562 N N . ASP A 1 95 ? 6.520 9.057 10.201 1.00 73.02 95 ASP A N 6
ATOM 9563 C CA . ASP A 1 95 ? 5.134 8.618 10.294 1.00 2.34 95 ASP A CA 6
ATOM 9564 C C . ASP A 1 95 ? 4.815 8.152 11.706 1.00 51.34 95 ASP A C 6
ATOM 9565 O O . ASP A 1 95 ? 5.684 7.650 12.421 1.00 12.12 95 ASP A O 6
ATOM 9574 N N . VAL A 1 96 ? 3.567 8.323 12.096 1.00 71.32 96 VAL A N 6
ATOM 9575 C CA . VAL A 1 96 ? 3.121 7.982 13.441 1.00 22.53 96 VAL A CA 6
ATOM 9576 C C . VAL A 1 96 ? 2.112 6.845 13.375 1.00 14.41 96 VAL A C 6
ATOM 9577 O O . VAL A 1 96 ? 1.119 6.927 12.647 1.00 35.44 96 VAL A O 6
ATOM 9590 N N . ARG A 1 97 ? 2.362 5.784 14.128 1.00 41.12 97 ARG A N 6
ATOM 9591 C CA . ARG A 1 97 ? 1.549 4.584 14.022 1.00 64.31 97 ARG A CA 6
ATOM 9592 C C . ARG A 1 97 ? 0.860 4.225 15.334 1.00 4.21 97 ARG A C 6
ATOM 9593 O O . ARG A 1 97 ? 1.456 3.611 16.218 1.00 42.12 97 ARG A O 6
ATOM 9614 N N . ASP A 1 98 ? -0.393 4.642 15.455 1.00 14.21 98 ASP A N 6
ATOM 9615 C CA . ASP A 1 98 ? -1.264 4.176 16.528 1.00 30.32 98 ASP A CA 6
ATOM 9616 C C . ASP A 1 98 ? -2.367 3.321 15.924 1.00 50.43 98 ASP A C 6
ATOM 9617 O O . ASP A 1 98 ? -3.110 3.786 15.061 1.00 33.41 98 ASP A O 6
ATOM 9626 N N . ARG A 1 99 ? -2.476 2.075 16.368 1.00 40.24 99 ARG A N 6
ATOM 9627 C CA . ARG A 1 99 ? -3.371 1.132 15.725 1.00 32.23 99 ARG A CA 6
ATOM 9628 C C . ARG A 1 99 ? -4.138 0.307 16.741 1.00 22.32 99 ARG A C 6
ATOM 9629 O O . ARG A 1 99 ? -4.951 -0.541 16.370 1.00 1.10 99 ARG A O 6
ATOM 9650 N N . GLU A 1 100 ? -3.896 0.557 18.020 1.00 14.13 100 GLU A N 6
ATOM 9651 C CA . GLU A 1 100 ? -4.542 -0.227 19.045 1.00 21.13 100 GLU A CA 6
ATOM 9652 C C . GLU A 1 100 ? -5.895 0.378 19.376 1.00 70.42 100 GLU A C 6
ATOM 9653 O O . GLU A 1 100 ? -6.042 1.601 19.459 1.00 75.53 100 GLU A O 6
ATOM 9665 N N . GLU A 1 101 ? -6.883 -0.475 19.544 1.00 40.31 101 GLU A N 6
ATOM 9666 C CA . GLU A 1 101 ? -8.243 -0.022 19.759 1.00 43.23 101 GLU A CA 6
ATOM 9667 C C . GLU A 1 101 ? -9.055 -1.070 20.501 1.00 61.40 101 GLU A C 6
ATOM 9668 O O . GLU A 1 101 ? -9.153 -2.221 20.069 1.00 65.34 101 GLU A O 6
ATOM 9680 N N . HIS A 1 102 ? -9.614 -0.672 21.630 1.00 21.45 102 HIS A N 6
ATOM 9681 C CA . HIS A 1 102 ? -10.529 -1.524 22.369 1.00 25.33 102 HIS A CA 6
ATOM 9682 C C . HIS A 1 102 ? -11.883 -0.838 22.491 1.00 50.12 102 HIS A C 6
ATOM 9683 O O . HIS A 1 102 ? -12.273 -0.359 23.553 1.00 63.21 102 HIS A O 6
ATOM 9698 N N . ALA A 1 103 ? -12.580 -0.760 21.370 1.00 73.32 103 ALA A N 6
ATOM 9699 C CA . ALA A 1 103 ? -13.878 -0.115 21.322 1.00 31.42 103 ALA A CA 6
ATOM 9700 C C . ALA A 1 103 ? -14.980 -1.158 21.273 1.00 64.31 103 ALA A C 6
ATOM 9701 O O . ALA A 1 103 ? -15.583 -1.435 22.329 1.00 52.35 103 ALA A O 6
ATOM 9709 N N . GLY A 1 1 ? 2.792 5.858 1.775 1.00 23.41 1 GLY A N 7
ATOM 9710 C CA . GLY A 1 1 ? 3.095 6.600 0.531 1.00 73.53 1 GLY A CA 7
ATOM 9711 C C . GLY A 1 1 ? 2.685 5.822 -0.699 1.00 72.31 1 GLY A C 7
ATOM 9712 O O . GLY A 1 1 ? 1.836 4.935 -0.621 1.00 14.41 1 GLY A O 7
ATOM 9718 N N . SER A 1 2 ? 3.291 6.131 -1.835 1.00 3.14 2 SER A N 7
ATOM 9719 C CA . SER A 1 2 ? 2.916 5.486 -3.082 1.00 5.32 2 SER A CA 7
ATOM 9720 C C . SER A 1 2 ? 4.147 5.079 -3.887 1.00 72.52 2 SER A C 7
ATOM 9721 O O . SER A 1 2 ? 4.506 3.902 -3.935 1.00 22.34 2 SER A O 7
ATOM 9729 N N . HIS A 1 3 ? 4.797 6.052 -4.512 1.00 74.30 3 HIS A N 7
ATOM 9730 C CA . HIS A 1 3 ? 5.946 5.774 -5.364 1.00 71.34 3 HIS A CA 7
ATOM 9731 C C . HIS A 1 3 ? 7.239 6.126 -4.647 1.00 55.41 3 HIS A C 7
ATOM 9732 O O . HIS A 1 3 ? 7.286 7.090 -3.879 1.00 61.04 3 HIS A O 7
ATOM 9747 N N . MET A 1 4 ? 8.280 5.341 -4.899 1.00 24.22 4 MET A N 7
ATOM 9748 C CA . MET A 1 4 ? 9.576 5.548 -4.257 1.00 74.34 4 MET A CA 7
ATOM 9749 C C . MET A 1 4 ? 10.188 6.873 -4.684 1.00 53.14 4 MET A C 7
ATOM 9750 O O . MET A 1 4 ? 10.687 7.634 -3.858 1.00 34.52 4 MET A O 7
ATOM 9764 N N . ASN A 1 5 ? 10.132 7.150 -5.981 1.00 22.52 5 ASN A N 7
ATOM 9765 C CA . ASN A 1 5 ? 10.716 8.367 -6.528 1.00 73.11 5 ASN A CA 7
ATOM 9766 C C . ASN A 1 5 ? 9.982 9.596 -6.006 1.00 10.31 5 ASN A C 7
ATOM 9767 O O . ASN A 1 5 ? 10.605 10.588 -5.627 1.00 10.11 5 ASN A O 7
ATOM 9778 N N . ARG A 1 6 ? 8.653 9.509 -5.960 1.00 70.34 6 ARG A N 7
ATOM 9779 C CA . ARG A 1 6 ? 7.830 10.623 -5.505 1.00 45.50 6 ARG A CA 7
ATOM 9780 C C . ARG A 1 6 ? 8.168 11.006 -4.068 1.00 22.34 6 ARG A C 7
ATOM 9781 O O . ARG A 1 6 ? 7.994 12.156 -3.679 1.00 1.32 6 ARG A O 7
ATOM 9802 N N . PHE A 1 7 ? 8.652 10.047 -3.284 1.00 61.03 7 PHE A N 7
ATOM 9803 C CA . PHE A 1 7 ? 9.059 10.323 -1.910 1.00 54.10 7 PHE A CA 7
ATOM 9804 C C . PHE A 1 7 ? 10.130 11.413 -1.884 1.00 14.21 7 PHE A C 7
ATOM 9805 O O . PHE A 1 7 ? 9.975 12.436 -1.212 1.00 1.24 7 PHE A O 7
ATOM 9822 N N . LEU A 1 8 ? 11.201 11.200 -2.641 1.00 52.30 8 LEU A N 7
ATOM 9823 C CA . LEU A 1 8 ? 12.282 12.173 -2.719 1.00 12.42 8 LEU A CA 7
ATOM 9824 C C . LEU A 1 8 ? 11.783 13.462 -3.352 1.00 4.34 8 LEU A C 7
ATOM 9825 O O . LEU A 1 8 ? 12.130 14.552 -2.907 1.00 54.30 8 LEU A O 7
ATOM 9841 N N . THR A 1 9 ? 10.950 13.324 -4.379 1.00 50.43 9 THR A N 7
ATOM 9842 C CA . THR A 1 9 ? 10.351 14.472 -5.042 1.00 11.00 9 THR A CA 7
ATOM 9843 C C . THR A 1 9 ? 9.536 15.310 -4.053 1.00 63.12 9 THR A C 7
ATOM 9844 O O . THR A 1 9 ? 9.576 16.540 -4.085 1.00 22.31 9 THR A O 7
ATOM 9855 N N . SER A 1 10 ? 8.814 14.635 -3.166 1.00 65.42 10 SER A N 7
ATOM 9856 C CA . SER A 1 10 ? 8.024 15.311 -2.147 1.00 14.20 10 SER A CA 7
ATOM 9857 C C . SER A 1 10 ? 8.935 15.993 -1.136 1.00 60.34 10 SER A C 7
ATOM 9858 O O . SER A 1 10 ? 8.637 17.089 -0.670 1.00 33.45 10 SER A O 7
ATOM 9866 N N . ILE A 1 11 ? 10.050 15.345 -0.806 1.00 41.21 11 ILE A N 7
ATOM 9867 C CA . ILE A 1 11 ? 11.052 15.954 0.062 1.00 43.24 11 ILE A CA 7
ATOM 9868 C C . ILE A 1 11 ? 11.600 17.231 -0.578 1.00 34.21 11 ILE A C 7
ATOM 9869 O O . ILE A 1 11 ? 11.666 18.276 0.064 1.00 51.11 11 ILE A O 7
ATOM 9885 N N . VAL A 1 12 ? 11.969 17.136 -1.851 1.00 21.55 12 VAL A N 7
ATOM 9886 C CA . VAL A 1 12 ? 12.451 18.289 -2.607 1.00 14.34 12 VAL A CA 7
ATOM 9887 C C . VAL A 1 12 ? 11.398 19.397 -2.641 1.00 13.44 12 VAL A C 7
ATOM 9888 O O . VAL A 1 12 ? 11.710 20.570 -2.431 1.00 43.23 12 VAL A O 7
ATOM 9901 N N . ALA A 1 13 ? 10.150 19.014 -2.897 1.00 44.22 13 ALA A N 7
ATOM 9902 C CA . ALA A 1 13 ? 9.043 19.964 -2.912 1.00 63.42 13 ALA A CA 7
ATOM 9903 C C . ALA A 1 13 ? 8.867 20.604 -1.539 1.00 5.15 13 ALA A C 7
ATOM 9904 O O . ALA A 1 13 ? 8.675 21.808 -1.426 1.00 60.31 13 ALA A O 7
ATOM 9911 N N . TRP A 1 14 ? 8.947 19.780 -0.506 1.00 34.42 14 TRP A N 7
ATOM 9912 C CA . TRP A 1 14 ? 8.876 20.236 0.879 1.00 42.25 14 TRP A CA 7
ATOM 9913 C C . TRP A 1 14 ? 9.973 21.265 1.169 1.00 70.10 14 TRP A C 7
ATOM 9914 O O . TRP A 1 14 ? 9.703 22.353 1.694 1.00 3.04 14 TRP A O 7
ATOM 9935 N N . LEU A 1 15 ? 11.201 20.929 0.791 1.00 2.10 15 LEU A N 7
ATOM 9936 C CA . LEU A 1 15 ? 12.345 21.804 1.012 1.00 34.45 15 LEU A CA 7
ATOM 9937 C C . LEU A 1 15 ? 12.172 23.137 0.292 1.00 0.13 15 LEU A C 7
ATOM 9938 O O . LEU A 1 15 ? 12.377 24.199 0.880 1.00 34.54 15 LEU A O 7
ATOM 9954 N N . ARG A 1 16 ? 11.784 23.084 -0.979 1.00 2.41 16 ARG A N 7
ATOM 9955 C CA . ARG A 1 16 ? 11.618 24.300 -1.765 1.00 31.15 16 ARG A CA 7
ATOM 9956 C C . ARG A 1 16 ? 10.394 25.086 -1.295 1.00 5.31 16 ARG A C 7
ATOM 9957 O O . ARG A 1 16 ? 10.378 26.312 -1.358 1.00 11.03 16 ARG A O 7
ATOM 9978 N N . ALA A 1 17 ? 9.374 24.382 -0.814 1.00 2.12 17 ALA A N 7
ATOM 9979 C CA . ALA A 1 17 ? 8.190 25.034 -0.271 1.00 33.54 17 ALA A CA 7
ATOM 9980 C C . ALA A 1 17 ? 8.561 25.840 0.960 1.00 24.54 17 ALA A C 7
ATOM 9981 O O . ALA A 1 17 ? 8.062 26.947 1.166 1.00 1.33 17 ALA A O 7
ATOM 9988 N N . GLY A 1 18 ? 9.451 25.277 1.770 1.00 51.14 18 GLY A N 7
ATOM 9989 C CA . GLY A 1 18 ? 9.939 25.975 2.941 1.00 30.22 18 GLY A CA 7
ATOM 9990 C C . GLY A 1 18 ? 10.927 27.079 2.600 1.00 44.24 18 GLY A C 7
ATOM 9991 O O . GLY A 1 18 ? 11.218 27.934 3.438 1.00 11.14 18 GLY A O 7
ATOM 9995 N N . TYR A 1 19 ? 11.439 27.074 1.368 1.00 34.05 19 TYR A N 7
ATOM 9996 C CA . TYR A 1 19 ? 12.432 28.060 0.950 1.00 45.12 19 TYR A CA 7
ATOM 9997 C C . TYR A 1 19 ? 12.252 28.450 -0.516 1.00 10.22 19 TYR A C 7
ATOM 9998 O O . TYR A 1 19 ? 12.975 27.965 -1.391 1.00 41.13 19 TYR A O 7
ATOM 10016 N N . PRO A 1 20 ? 11.284 29.334 -0.809 1.00 2.25 20 PRO A N 7
ATOM 10017 C CA . PRO A 1 20 ? 11.014 29.786 -2.179 1.00 33.00 20 PRO A CA 7
ATOM 10018 C C . PRO A 1 20 ? 12.137 30.664 -2.732 1.00 63.40 20 PRO A C 7
ATOM 10019 O O . PRO A 1 20 ? 12.273 30.834 -3.946 1.00 22.41 20 PRO A O 7
ATOM 10030 N N . GLU A 1 21 ? 12.939 31.219 -1.831 1.00 2.11 21 GLU A N 7
ATOM 10031 C CA . GLU A 1 21 ? 14.072 32.054 -2.217 1.00 73.24 21 GLU A CA 7
ATOM 10032 C C . GLU A 1 21 ? 15.358 31.238 -2.219 1.00 20.44 21 GLU A C 7
ATOM 10033 O O . GLU A 1 21 ? 16.431 31.747 -2.542 1.00 40.30 21 GLU A O 7
ATOM 10045 N N . GLY A 1 22 ? 15.241 29.969 -1.858 1.00 34.52 22 GLY A N 7
ATOM 10046 C CA . GLY A 1 22 ? 16.406 29.121 -1.752 1.00 33.44 22 GLY A CA 7
ATOM 10047 C C . GLY A 1 22 ? 16.918 29.051 -0.330 1.00 53.53 22 GLY A C 7
ATOM 10048 O O . GLY A 1 22 ? 16.592 29.908 0.493 1.00 11.30 22 GLY A O 7
ATOM 10052 N N . ILE A 1 23 ? 17.713 28.033 -0.040 1.00 21.02 23 ILE A N 7
ATOM 10053 C CA . ILE A 1 23 ? 18.246 27.837 1.300 1.00 2.44 23 ILE A CA 7
ATOM 10054 C C . ILE A 1 23 ? 19.552 28.603 1.466 1.00 35.10 23 ILE A C 7
ATOM 10055 O O . ILE A 1 23 ? 20.485 28.416 0.682 1.00 4.14 23 ILE A O 7
ATOM 10071 N N . PRO A 1 24 ? 19.610 29.503 2.459 1.00 3.32 24 PRO A N 7
ATOM 10072 C CA . PRO A 1 24 ? 20.832 30.232 2.807 1.00 71.45 24 PRO A CA 7
ATOM 10073 C C . PRO A 1 24 ? 22.002 29.294 3.157 1.00 31.25 24 PRO A C 7
ATOM 10074 O O . PRO A 1 24 ? 21.808 28.109 3.443 1.00 10.15 24 PRO A O 7
ATOM 10085 N N . PRO A 1 25 ? 23.241 29.820 3.159 1.00 35.02 25 PRO A N 7
ATOM 10086 C CA . PRO A 1 25 ? 24.446 29.013 3.384 1.00 12.04 25 PRO A CA 7
ATOM 10087 C C . PRO A 1 25 ? 24.731 28.722 4.860 1.00 11.40 25 PRO A C 7
ATOM 10088 O O . PRO A 1 25 ? 25.841 28.321 5.215 1.00 22.20 25 PRO A O 7
ATOM 10099 N N . THR A 1 26 ? 23.737 28.913 5.710 1.00 51.12 26 THR A N 7
ATOM 10100 C CA . THR A 1 26 ? 23.901 28.657 7.134 1.00 71.04 26 THR A CA 7
ATOM 10101 C C . THR A 1 26 ? 23.021 27.491 7.572 1.00 51.20 26 THR A C 7
ATOM 10102 O O . THR A 1 26 ? 23.488 26.526 8.180 1.00 74.44 26 THR A O 7
ATOM 10113 N N . ASP A 1 27 ? 21.750 27.580 7.218 1.00 40.23 27 ASP A N 7
ATOM 10114 C CA . ASP A 1 27 ? 20.751 26.604 7.629 1.00 64.21 27 ASP A CA 7
ATOM 10115 C C . ASP A 1 27 ? 20.776 25.381 6.730 1.00 23.45 27 ASP A C 7
ATOM 10116 O O . ASP A 1 27 ? 20.097 24.393 6.996 1.00 13.20 27 ASP A O 7
ATOM 10125 N N . SER A 1 28 ? 21.565 25.446 5.669 1.00 54.23 28 SER A N 7
ATOM 10126 C CA . SER A 1 28 ? 21.763 24.297 4.799 1.00 53.34 28 SER A CA 7
ATOM 10127 C C . SER A 1 28 ? 22.389 23.145 5.584 1.00 42.43 28 SER A C 7
ATOM 10128 O O . SER A 1 28 ? 22.069 21.974 5.363 1.00 42.13 28 SER A O 7
ATOM 10136 N N . PHE A 1 29 ? 23.263 23.492 6.525 1.00 42.55 29 PHE A N 7
ATOM 10137 C CA . PHE A 1 29 ? 23.842 22.516 7.440 1.00 4.12 29 PHE A CA 7
ATOM 10138 C C . PHE A 1 29 ? 22.754 21.934 8.339 1.00 35.43 29 PHE A C 7
ATOM 10139 O O . PHE A 1 29 ? 22.771 20.752 8.681 1.00 12.15 29 PHE A O 7
ATOM 10156 N N . ALA A 1 30 ? 21.805 22.780 8.715 1.00 14.21 30 ALA A N 7
ATOM 10157 C CA . ALA A 1 30 ? 20.703 22.371 9.573 1.00 35.22 30 ALA A CA 7
ATOM 10158 C C . ALA A 1 30 ? 19.770 21.424 8.826 1.00 13.34 30 ALA A C 7
ATOM 10159 O O . ALA A 1 30 ? 19.339 20.402 9.368 1.00 31.42 30 ALA A O 7
ATOM 10166 N N . VAL A 1 31 ? 19.466 21.770 7.576 1.00 22.11 31 VAL A N 7
ATOM 10167 C CA . VAL A 1 31 ? 18.693 20.893 6.705 1.00 35.35 31 VAL A CA 7
ATOM 10168 C C . VAL A 1 31 ? 19.390 19.541 6.598 1.00 24.34 31 VAL A C 7
ATOM 10169 O O . VAL A 1 31 ? 18.756 18.487 6.680 1.00 23.22 31 VAL A O 7
ATOM 10182 N N . LEU A 1 32 ? 20.705 19.597 6.429 1.00 10.50 32 LEU A N 7
ATOM 10183 C CA . LEU A 1 32 ? 21.546 18.409 6.406 1.00 25.41 32 LEU A CA 7
ATOM 10184 C C . LEU A 1 32 ? 21.337 17.561 7.661 1.00 40.04 32 LEU A C 7
ATOM 10185 O O . LEU A 1 32 ? 21.101 16.355 7.571 1.00 73.03 32 LEU A O 7
ATOM 10201 N N . ALA A 1 33 ? 21.389 18.203 8.824 1.00 25.31 33 ALA A N 7
ATOM 10202 C CA . ALA A 1 33 ? 21.243 17.504 10.097 1.00 12.22 33 ALA A CA 7
ATOM 10203 C C . ALA A 1 33 ? 19.862 16.874 10.231 1.00 4.10 33 ALA A C 7
ATOM 10204 O O . ALA A 1 33 ? 19.712 15.810 10.835 1.00 40.14 33 ALA A O 7
ATOM 10211 N N . LEU A 1 34 ? 18.857 17.550 9.692 1.00 53.14 34 LEU A N 7
ATOM 10212 C CA . LEU A 1 34 ? 17.494 17.043 9.728 1.00 63.15 34 LEU A CA 7
ATOM 10213 C C . LEU A 1 34 ? 17.343 15.844 8.786 1.00 74.13 34 LEU A C 7
ATOM 10214 O O . LEU A 1 34 ? 16.909 14.769 9.197 1.00 75.13 34 LEU A O 7
ATOM 10230 N N . LEU A 1 35 ? 17.732 16.033 7.530 1.00 33.13 35 LEU A N 7
ATOM 10231 C CA . LEU A 1 35 ? 17.533 15.016 6.499 1.00 40.52 35 LEU A CA 7
ATOM 10232 C C . LEU A 1 35 ? 18.407 13.784 6.722 1.00 5.24 35 LEU A C 7
ATOM 10233 O O . LEU A 1 35 ? 18.072 12.698 6.251 1.00 72.35 35 LEU A O 7
ATOM 10249 N N . CYS A 1 36 ? 19.515 13.942 7.442 1.00 33.14 36 CYS A N 7
ATOM 10250 C CA . CYS A 1 36 ? 20.368 12.804 7.806 1.00 11.42 36 CYS A CA 7
ATOM 10251 C C . CYS A 1 36 ? 19.631 11.806 8.696 1.00 12.21 36 CYS A C 7
ATOM 10252 O O . CYS A 1 36 ? 20.086 10.679 8.895 1.00 70.34 36 CYS A O 7
ATOM 10260 N N . ARG A 1 37 ? 18.504 12.233 9.245 1.00 51.20 37 ARG A N 7
ATOM 10261 C CA . ARG A 1 37 ? 17.712 11.391 10.126 1.00 34.43 37 ARG A CA 7
ATOM 10262 C C . ARG A 1 37 ? 16.600 10.709 9.339 1.00 14.35 37 ARG A C 7
ATOM 10263 O O . ARG A 1 37 ? 15.804 9.949 9.888 1.00 42.53 37 ARG A O 7
ATOM 10284 N N . ARG A 1 38 ? 16.548 11.008 8.048 1.00 2.53 38 ARG A N 7
ATOM 10285 C CA . ARG A 1 38 ? 15.581 10.398 7.149 1.00 2.05 38 ARG A CA 7
ATOM 10286 C C . ARG A 1 38 ? 16.298 9.555 6.095 1.00 61.41 38 ARG A C 7
ATOM 10287 O O . ARG A 1 38 ? 15.943 8.401 5.861 1.00 11.31 38 ARG A O 7
ATOM 10308 N N . LEU A 1 39 ? 17.313 10.137 5.468 1.00 65.23 39 LEU A N 7
ATOM 10309 C CA . LEU A 1 39 ? 18.044 9.466 4.400 1.00 20.15 39 LEU A CA 7
ATOM 10310 C C . LEU A 1 39 ? 19.543 9.517 4.665 1.00 65.21 39 LEU A C 7
ATOM 10311 O O . LEU A 1 39 ? 19.985 10.085 5.666 1.00 43.15 39 LEU A O 7
ATOM 10327 N N . SER A 1 40 ? 20.323 8.917 3.776 1.00 0.33 40 SER A N 7
ATOM 10328 C CA . SER A 1 40 ? 21.766 8.875 3.936 1.00 2.24 40 SER A CA 7
ATOM 10329 C C . SER A 1 40 ? 22.433 10.048 3.215 1.00 60.02 40 SER A C 7
ATOM 10330 O O . SER A 1 40 ? 21.776 10.818 2.495 1.00 20.13 40 SER A O 7
ATOM 10338 N N . HIS A 1 41 ? 23.746 10.167 3.410 1.00 13.31 41 HIS A N 7
ATOM 10339 C CA . HIS A 1 41 ? 24.525 11.265 2.840 1.00 75.25 41 HIS A CA 7
ATOM 10340 C C . HIS A 1 41 ? 24.410 11.330 1.315 1.00 41.11 41 HIS A C 7
ATOM 10341 O O . HIS A 1 41 ? 24.454 12.413 0.739 1.00 41.13 41 HIS A O 7
ATOM 10356 N N . ASP A 1 42 ? 24.245 10.185 0.663 1.00 23.54 42 ASP A N 7
ATOM 10357 C CA . ASP A 1 42 ? 24.159 10.164 -0.794 1.00 0.05 42 ASP A CA 7
ATOM 10358 C C . ASP A 1 42 ? 22.812 10.690 -1.266 1.00 12.44 42 ASP A C 7
ATOM 10359 O O . ASP A 1 42 ? 22.743 11.449 -2.231 1.00 21.11 42 ASP A O 7
ATOM 10368 N N . GLU A 1 43 ? 21.746 10.290 -0.582 1.00 14.52 43 GLU A N 7
ATOM 10369 C CA . GLU A 1 43 ? 20.410 10.768 -0.910 1.00 51.01 43 GLU A CA 7
ATOM 10370 C C . GLU A 1 43 ? 20.313 12.274 -0.712 1.00 73.32 43 GLU A C 7
ATOM 10371 O O . GLU A 1 43 ? 19.819 12.987 -1.587 1.00 20.03 43 GLU A O 7
ATOM 10383 N N . VAL A 1 44 ? 20.794 12.760 0.429 1.00 12.04 44 VAL A N 7
ATOM 10384 C CA . VAL A 1 44 ? 20.760 14.193 0.700 1.00 64.12 44 VAL A CA 7
ATOM 10385 C C . VAL A 1 44 ? 21.687 14.946 -0.257 1.00 44.32 44 VAL A C 7
ATOM 10386 O O . VAL A 1 44 ? 21.397 16.075 -0.655 1.00 4.42 44 VAL A O 7
ATOM 10399 N N . LYS A 1 45 ? 22.793 14.305 -0.635 1.00 40.31 45 LYS A N 7
ATOM 10400 C CA . LYS A 1 45 ? 23.696 14.854 -1.641 1.00 12.13 45 LYS A CA 7
ATOM 10401 C C . LYS A 1 45 ? 22.967 15.034 -2.970 1.00 13.43 45 LYS A C 7
ATOM 10402 O O . LYS A 1 45 ? 23.042 16.096 -3.592 1.00 15.20 45 LYS A O 7
ATOM 10421 N N . ALA A 1 46 ? 22.254 13.992 -3.389 1.00 24.01 46 ALA A N 7
ATOM 10422 C CA . ALA A 1 46 ? 21.514 14.024 -4.645 1.00 74.23 46 ALA A CA 7
ATOM 10423 C C . ALA A 1 46 ? 20.460 15.122 -4.629 1.00 34.34 46 ALA A C 7
ATOM 10424 O O . ALA A 1 46 ? 20.428 15.969 -5.521 1.00 23.14 46 ALA A O 7
ATOM 10431 N N . VAL A 1 47 ? 19.621 15.112 -3.595 1.00 63.11 47 VAL A N 7
ATOM 10432 C CA . VAL A 1 47 ? 18.553 16.098 -3.457 1.00 5.15 47 VAL A CA 7
ATOM 10433 C C . VAL A 1 47 ? 19.094 17.521 -3.495 1.00 71.40 47 VAL A C 7
ATOM 10434 O O . VAL A 1 47 ? 18.613 18.342 -4.265 1.00 3.44 47 VAL A O 7
ATOM 10447 N N . ALA A 1 48 ? 20.103 17.808 -2.682 1.00 53.54 48 ALA A N 7
ATOM 10448 C CA . ALA A 1 48 ? 20.668 19.152 -2.628 1.00 3.21 48 ALA A CA 7
ATOM 10449 C C . ALA A 1 48 ? 21.204 19.576 -3.993 1.00 22.54 48 ALA A C 7
ATOM 10450 O O . ALA A 1 48 ? 20.995 20.710 -4.432 1.00 13.30 48 ALA A O 7
ATOM 10457 N N . ASN A 1 49 ? 21.866 18.647 -4.670 1.00 73.23 49 ASN A N 7
ATOM 10458 C CA . ASN A 1 49 ? 22.482 18.931 -5.959 1.00 11.34 49 ASN A CA 7
ATOM 10459 C C . ASN A 1 49 ? 21.426 19.253 -7.014 1.00 21.14 49 ASN A C 7
ATOM 10460 O O . ASN A 1 49 ? 21.535 20.254 -7.723 1.00 34.35 49 ASN A O 7
ATOM 10471 N N . GLU A 1 50 ? 20.397 18.415 -7.110 1.00 63.12 50 GLU A N 7
ATOM 10472 C CA . GLU A 1 50 ? 19.352 18.625 -8.103 1.00 22.12 50 GLU A CA 7
ATOM 10473 C C . GLU A 1 50 ? 18.443 19.780 -7.694 1.00 22.40 50 GLU A C 7
ATOM 10474 O O . GLU A 1 50 ? 17.900 20.482 -8.547 1.00 61.11 50 GLU A O 7
ATOM 10486 N N . LEU A 1 51 ? 18.294 19.988 -6.391 1.00 72.23 51 LEU A N 7
ATOM 10487 C CA . LEU A 1 51 ? 17.521 21.112 -5.884 1.00 55.41 51 LEU A CA 7
ATOM 10488 C C . LEU A 1 51 ? 18.169 22.420 -6.319 1.00 24.41 51 LEU A C 7
ATOM 10489 O O . LEU A 1 51 ? 17.483 23.365 -6.709 1.00 62.31 51 LEU A O 7
ATOM 10505 N N . MET A 1 52 ? 19.498 22.465 -6.264 1.00 34.31 52 MET A N 7
ATOM 10506 C CA . MET A 1 52 ? 20.245 23.606 -6.786 1.00 22.22 52 MET A CA 7
ATOM 10507 C C . MET A 1 52 ? 20.087 23.706 -8.301 1.00 41.23 52 MET A C 7
ATOM 10508 O O . MET A 1 52 ? 19.947 24.798 -8.852 1.00 64.42 52 MET A O 7
ATOM 10522 N N . ARG A 1 53 ? 20.115 22.554 -8.960 1.00 0.12 53 ARG A N 7
ATOM 10523 C CA . ARG A 1 53 ? 20.112 22.491 -10.420 1.00 31.34 53 ARG A CA 7
ATOM 10524 C C . ARG A 1 53 ? 18.778 22.955 -11.005 1.00 53.14 53 ARG A C 7
ATOM 10525 O O . ARG A 1 53 ? 18.745 23.819 -11.879 1.00 11.32 53 ARG A O 7
ATOM 10546 N N . LEU A 1 54 ? 17.686 22.379 -10.524 1.00 71.25 54 LEU A N 7
ATOM 10547 C CA . LEU A 1 54 ? 16.367 22.667 -11.083 1.00 62.34 54 LEU A CA 7
ATOM 10548 C C . LEU A 1 54 ? 15.718 23.869 -10.407 1.00 22.45 54 LEU A C 7
ATOM 10549 O O . LEU A 1 54 ? 14.982 24.623 -11.044 1.00 5.15 54 LEU A O 7
ATOM 10565 N N . GLY A 1 55 ? 15.996 24.056 -9.128 1.00 41.21 55 GLY A N 7
ATOM 10566 C CA . GLY A 1 55 ? 15.402 25.158 -8.399 1.00 63.30 55 GLY A CA 7
ATOM 10567 C C . GLY A 1 55 ? 16.411 26.237 -8.080 1.00 62.12 55 GLY A C 7
ATOM 10568 O O . GLY A 1 55 ? 17.301 26.526 -8.886 1.00 34.14 55 GLY A O 7
ATOM 10572 N N . ASP A 1 56 ? 16.277 26.842 -6.910 1.00 0.02 56 ASP A N 7
ATOM 10573 C CA . ASP A 1 56 ? 17.225 27.851 -6.463 1.00 15.42 56 ASP A CA 7
ATOM 10574 C C . ASP A 1 56 ? 17.708 27.552 -5.057 1.00 64.31 56 ASP A C 7
ATOM 10575 O O . ASP A 1 56 ? 16.961 27.041 -4.218 1.00 71.51 56 ASP A O 7
ATOM 10584 N N . PHE A 1 57 ? 18.963 27.881 -4.820 1.00 41.20 57 PHE A N 7
ATOM 10585 C CA . PHE A 1 57 ? 19.648 27.559 -3.583 1.00 0.01 57 PHE A CA 7
ATOM 10586 C C . PHE A 1 57 ? 20.857 28.479 -3.491 1.00 54.22 57 PHE A C 7
ATOM 10587 O O . PHE A 1 57 ? 21.328 28.962 -4.524 1.00 53.24 57 PHE A O 7
ATOM 10604 N N . ASP A 1 58 ? 21.349 28.752 -2.293 1.00 55.52 58 ASP A N 7
ATOM 10605 C CA . ASP A 1 58 ? 22.550 29.564 -2.164 1.00 42.31 58 ASP A CA 7
ATOM 10606 C C . ASP A 1 58 ? 23.722 28.821 -2.791 1.00 31.30 58 ASP A C 7
ATOM 10607 O O . ASP A 1 58 ? 23.914 27.632 -2.535 1.00 23.35 58 ASP A O 7
ATOM 10616 N N . GLN A 1 59 ? 24.487 29.511 -3.624 1.00 65.13 59 GLN A N 7
ATOM 10617 C CA . GLN A 1 59 ? 25.521 28.862 -4.418 1.00 61.52 59 GLN A CA 7
ATOM 10618 C C . GLN A 1 59 ? 26.755 28.531 -3.584 1.00 42.02 59 GLN A C 7
ATOM 10619 O O . GLN A 1 59 ? 27.729 29.285 -3.549 1.00 22.20 59 GLN A O 7
ATOM 10633 N N . ILE A 1 60 ? 26.684 27.397 -2.906 1.00 73.33 60 ILE A N 7
ATOM 10634 C CA . ILE A 1 60 ? 27.779 26.891 -2.091 1.00 52.00 60 ILE A CA 7
ATOM 10635 C C . ILE A 1 60 ? 28.204 25.515 -2.588 1.00 62.32 60 ILE A C 7
ATOM 10636 O O . ILE A 1 60 ? 27.721 25.049 -3.621 1.00 61.30 60 ILE A O 7
ATOM 10652 N N . ASP A 1 61 ? 29.099 24.863 -1.859 1.00 74.15 61 ASP A N 7
ATOM 10653 C CA . ASP A 1 61 ? 29.498 23.506 -2.202 1.00 11.11 61 ASP A CA 7
ATOM 10654 C C . ASP A 1 61 ? 28.840 22.510 -1.261 1.00 32.54 61 ASP A C 7
ATOM 10655 O O . ASP A 1 61 ? 28.967 22.614 -0.039 1.00 44.33 61 ASP A O 7
ATOM 10664 N N . ILE A 1 62 ? 28.136 21.551 -1.841 1.00 1.14 62 ILE A N 7
ATOM 10665 C CA . ILE A 1 62 ? 27.399 20.561 -1.070 1.00 44.54 62 ILE A CA 7
ATOM 10666 C C . ILE A 1 62 ? 28.340 19.600 -0.347 1.00 35.03 62 ILE A C 7
ATOM 10667 O O . ILE A 1 62 ? 28.095 19.236 0.802 1.00 21.22 62 ILE A O 7
ATOM 10683 N N . GLY A 1 63 ? 29.427 19.220 -1.010 1.00 31.43 63 GLY A N 7
ATOM 10684 C CA . GLY A 1 63 ? 30.368 18.275 -0.429 1.00 52.11 63 GLY A CA 7
ATOM 10685 C C . GLY A 1 63 ? 30.944 18.770 0.884 1.00 31.22 63 GLY A C 7
ATOM 10686 O O . GLY A 1 63 ? 30.951 18.038 1.882 1.00 14.54 63 GLY A O 7
ATOM 10690 N N . VAL A 1 64 ? 31.402 20.014 0.886 1.00 13.42 64 VAL A N 7
ATOM 10691 C CA . VAL A 1 64 ? 31.960 20.641 2.081 1.00 34.32 64 VAL A CA 7
ATOM 10692 C C . VAL A 1 64 ? 30.928 20.687 3.211 1.00 53.31 64 VAL A C 7
ATOM 10693 O O . VAL A 1 64 ? 31.272 20.540 4.380 1.00 3.43 64 VAL A O 7
ATOM 10706 N N . VAL A 1 65 ? 29.666 20.882 2.858 1.00 25.53 65 VAL A N 7
ATOM 10707 C CA . VAL A 1 65 ? 28.611 21.000 3.857 1.00 41.35 65 VAL A CA 7
ATOM 10708 C C . VAL A 1 65 ? 28.207 19.638 4.420 1.00 15.00 65 VAL A C 7
ATOM 10709 O O . VAL A 1 65 ? 28.244 19.423 5.631 1.00 61.02 65 VAL A O 7
ATOM 10722 N N . ILE A 1 66 ? 27.837 18.713 3.542 1.00 60.32 66 ILE A N 7
ATOM 10723 C CA . ILE A 1 66 ? 27.234 17.458 3.982 1.00 21.23 66 ILE A CA 7
ATOM 10724 C C . ILE A 1 66 ? 28.260 16.435 4.464 1.00 32.33 66 ILE A C 7
ATOM 10725 O O . ILE A 1 66 ? 28.076 15.816 5.506 1.00 44.40 66 ILE A O 7
ATOM 10741 N N . THR A 1 67 ? 29.340 16.253 3.718 1.00 14.14 67 THR A N 7
ATOM 10742 C CA . THR A 1 67 ? 30.270 15.178 4.025 1.00 50.13 67 THR A CA 7
ATOM 10743 C C . THR A 1 67 ? 31.455 15.682 4.840 1.00 71.42 67 THR A C 7
ATOM 10744 O O . THR A 1 67 ? 32.381 14.931 5.142 1.00 32.31 67 THR A O 7
ATOM 10755 N N . HIS A 1 68 ? 31.409 16.951 5.214 1.00 62.10 68 HIS A N 7
ATOM 10756 C CA . HIS A 1 68 ? 32.444 17.533 6.053 1.00 75.44 68 HIS A CA 7
ATOM 10757 C C . HIS A 1 68 ? 31.794 18.206 7.260 1.00 63.13 68 HIS A C 7
ATOM 10758 O O . HIS A 1 68 ? 31.827 19.428 7.403 1.00 34.35 68 HIS A O 7
ATOM 10773 N N . PHE A 1 69 ? 31.161 17.391 8.097 1.00 30.31 69 PHE A N 7
ATOM 10774 C CA . PHE A 1 69 ? 30.561 17.869 9.340 1.00 22.22 69 PHE A CA 7
ATOM 10775 C C . PHE A 1 69 ? 31.581 18.619 10.188 1.00 3.34 69 PHE A C 7
ATOM 10776 O O . PHE A 1 69 ? 32.777 18.320 10.161 1.00 14.12 69 PHE A O 7
ATOM 10793 N N . THR A 1 70 ? 31.099 19.593 10.936 1.00 73.34 70 THR A N 7
ATOM 10794 C CA . THR A 1 70 ? 31.948 20.370 11.816 1.00 1.43 70 THR A CA 7
ATOM 10795 C C . THR A 1 70 ? 31.399 20.294 13.244 1.00 12.24 70 THR A C 7
ATOM 10796 O O . THR A 1 70 ? 30.246 19.924 13.442 1.00 70.15 70 THR A O 7
ATOM 10807 N N . ASP A 1 71 ? 32.220 20.621 14.231 1.00 4.40 71 ASP A N 7
ATOM 10808 C CA . ASP A 1 71 ? 31.799 20.530 15.628 1.00 51.42 71 ASP A CA 7
ATOM 10809 C C . ASP A 1 71 ? 30.886 21.689 16.006 1.00 70.43 71 ASP A C 7
ATOM 10810 O O . ASP A 1 71 ? 30.182 21.633 17.016 1.00 25.34 71 ASP A O 7
ATOM 10819 N N . GLU A 1 72 ? 30.907 22.741 15.200 1.00 53.51 72 GLU A N 7
ATOM 10820 C CA . GLU A 1 72 ? 30.076 23.912 15.450 1.00 25.43 72 GLU A CA 7
ATOM 10821 C C . GLU A 1 72 ? 28.875 23.944 14.504 1.00 33.41 72 GLU A C 7
ATOM 10822 O O . GLU A 1 72 ? 27.805 24.445 14.854 1.00 73.40 72 GLU A O 7
ATOM 10834 N N . LEU A 1 73 ? 29.058 23.405 13.307 1.00 73.25 73 LEU A N 7
ATOM 10835 C CA . LEU A 1 73 ? 27.997 23.379 12.308 1.00 13.42 73 LEU A CA 7
ATOM 10836 C C . LEU A 1 73 ? 27.585 21.946 12.008 1.00 3.21 73 LEU A C 7
ATOM 10837 O O . LEU A 1 73 ? 28.436 21.097 11.745 1.00 21.12 73 LEU A O 7
ATOM 10853 N N . PRO A 1 74 ? 26.274 21.662 12.001 1.00 15.30 74 PRO A N 7
ATOM 10854 C CA . PRO A 1 74 ? 25.229 22.667 12.192 1.00 74.21 74 PRO A CA 7
ATOM 10855 C C . PRO A 1 74 ? 24.947 22.980 13.661 1.00 3.21 74 PRO A C 7
ATOM 10856 O O . PRO A 1 74 ? 24.981 22.097 14.518 1.00 20.44 74 PRO A O 7
ATOM 10867 N N . SER A 1 75 ? 24.662 24.244 13.934 1.00 34.34 75 SER A N 7
ATOM 10868 C CA . SER A 1 75 ? 24.358 24.688 15.284 1.00 31.40 75 SER A CA 7
ATOM 10869 C C . SER A 1 75 ? 22.899 24.371 15.639 1.00 52.02 75 SER A C 7
ATOM 10870 O O . SER A 1 75 ? 21.997 24.531 14.807 1.00 0.30 75 SER A O 7
ATOM 10878 N N . PRO A 1 76 ? 22.652 23.914 16.881 1.00 45.34 76 PRO A N 7
ATOM 10879 C CA . PRO A 1 76 ? 21.310 23.519 17.341 1.00 5.21 76 PRO A CA 7
ATOM 10880 C C . PRO A 1 76 ? 20.280 24.634 17.177 1.00 44.52 76 PRO A C 7
ATOM 10881 O O . PRO A 1 76 ? 19.130 24.382 16.811 1.00 51.42 76 PRO A O 7
ATOM 10892 N N . GLU A 1 77 ? 20.709 25.863 17.441 1.00 41.22 77 GLU A N 7
ATOM 10893 C CA . GLU A 1 77 ? 19.850 27.036 17.317 1.00 22.44 77 GLU A CA 7
ATOM 10894 C C . GLU A 1 77 ? 19.297 27.143 15.895 1.00 43.15 77 GLU A C 7
ATOM 10895 O O . GLU A 1 77 ? 18.112 27.415 15.690 1.00 12.42 77 GLU A O 7
ATOM 10907 N N . ASP A 1 78 ? 20.163 26.903 14.916 1.00 64.10 78 ASP A N 7
ATOM 10908 C CA . ASP A 1 78 ? 19.782 26.965 13.510 1.00 20.24 78 ASP A CA 7
ATOM 10909 C C . ASP A 1 78 ? 18.929 25.763 13.127 1.00 23.41 78 ASP A C 7
ATOM 10910 O O . ASP A 1 78 ? 17.981 25.889 12.350 1.00 70.25 78 ASP A O 7
ATOM 10919 N N . VAL A 1 79 ? 19.270 24.601 13.678 1.00 70.42 79 VAL A N 7
ATOM 10920 C CA . VAL A 1 79 ? 18.503 23.380 13.433 1.00 65.40 79 VAL A CA 7
ATOM 10921 C C . VAL A 1 79 ? 17.045 23.560 13.851 1.00 5.45 79 VAL A C 7
ATOM 10922 O O . VAL A 1 79 ? 16.127 23.230 13.100 1.00 24.20 79 VAL A O 7
ATOM 10935 N N . GLU A 1 80 ? 16.842 24.106 15.041 1.00 62.32 80 GLU A N 7
ATOM 10936 C CA . GLU A 1 80 ? 15.500 24.368 15.546 1.00 15.51 80 GLU A CA 7
ATOM 10937 C C . GLU A 1 80 ? 14.785 25.381 14.647 1.00 42.51 80 GLU A C 7
ATOM 10938 O O . GLU A 1 80 ? 13.585 25.261 14.380 1.00 73.11 80 GLU A O 7
ATOM 10950 N N . ARG A 1 81 ? 15.536 26.361 14.155 1.00 50.40 81 ARG A N 7
ATOM 10951 C CA . ARG A 1 81 ? 14.973 27.391 13.292 1.00 73.35 81 ARG A CA 7
ATOM 10952 C C . ARG A 1 81 ? 14.497 26.811 11.959 1.00 24.52 81 ARG A C 7
ATOM 10953 O O . ARG A 1 81 ? 13.371 27.083 11.536 1.00 72.03 81 ARG A O 7
ATOM 10974 N N . VAL A 1 82 ? 15.336 26.006 11.302 1.00 32.54 82 VAL A N 7
ATOM 10975 C CA . VAL A 1 82 ? 14.944 25.395 10.029 1.00 71.44 82 VAL A CA 7
ATOM 10976 C C . VAL A 1 82 ? 13.802 24.406 10.254 1.00 64.30 82 VAL A C 7
ATOM 10977 O O . VAL A 1 82 ? 12.917 24.258 9.408 1.00 33.50 82 VAL A O 7
ATOM 10990 N N . ARG A 1 83 ? 13.818 23.752 11.414 1.00 12.43 83 ARG A N 7
ATOM 10991 C CA . ARG A 1 83 ? 12.767 22.820 11.790 1.00 22.25 83 ARG A CA 7
ATOM 10992 C C . ARG A 1 83 ? 11.419 23.531 11.806 1.00 63.13 83 ARG A C 7
ATOM 10993 O O . ARG A 1 83 ? 10.472 23.087 11.159 1.00 31.24 83 ARG A O 7
ATOM 11014 N N . ALA A 1 84 ? 11.345 24.645 12.527 1.00 12.14 84 ALA A N 7
ATOM 11015 C CA . ALA A 1 84 ? 10.113 25.419 12.609 1.00 60.24 84 ALA A CA 7
ATOM 11016 C C . ALA A 1 84 ? 9.711 25.967 11.241 1.00 70.42 84 ALA A C 7
ATOM 11017 O O . ALA A 1 84 ? 8.532 25.951 10.882 1.00 23.24 84 ALA A O 7
ATOM 11024 N N . ARG A 1 85 ? 10.698 26.441 10.484 1.00 4.11 85 ARG A N 7
ATOM 11025 C CA . ARG A 1 85 ? 10.454 26.969 9.142 1.00 74.14 85 ARG A CA 7
ATOM 11026 C C . ARG A 1 85 ? 9.763 25.932 8.266 1.00 31.20 85 ARG A C 7
ATOM 11027 O O . ARG A 1 85 ? 8.685 26.178 7.732 1.00 12.24 85 ARG A O 7
ATOM 11048 N N . LEU A 1 86 ? 10.385 24.767 8.140 1.00 63.41 86 LEU A N 7
ATOM 11049 C CA . LEU A 1 86 ? 9.862 23.709 7.284 1.00 3.23 86 LEU A CA 7
ATOM 11050 C C . LEU A 1 86 ? 8.547 23.158 7.823 1.00 51.33 86 LEU A C 7
ATOM 11051 O O . LEU A 1 86 ? 7.608 22.934 7.057 1.00 11.12 86 LEU A O 7
ATOM 11067 N N . ALA A 1 87 ? 8.470 22.975 9.141 1.00 64.31 87 ALA A N 7
ATOM 11068 C CA . ALA A 1 87 ? 7.277 22.411 9.776 1.00 55.30 87 ALA A CA 7
ATOM 11069 C C . ALA A 1 87 ? 6.051 23.283 9.530 1.00 40.51 87 ALA A C 7
ATOM 11070 O O . ALA A 1 87 ? 4.919 22.796 9.554 1.00 60.31 87 ALA A O 7
ATOM 11077 N N . ALA A 1 88 ? 6.286 24.570 9.286 1.00 12.20 88 ALA A N 7
ATOM 11078 C CA . ALA A 1 88 ? 5.208 25.508 8.997 1.00 35.54 88 ALA A CA 7
ATOM 11079 C C . ALA A 1 88 ? 4.542 25.186 7.661 1.00 70.35 88 ALA A C 7
ATOM 11080 O O . ALA A 1 88 ? 3.395 25.557 7.425 1.00 34.21 88 ALA A O 7
ATOM 11087 N N . GLN A 1 89 ? 5.265 24.494 6.788 1.00 43.22 89 GLN A N 7
ATOM 11088 C CA . GLN A 1 89 ? 4.718 24.092 5.496 1.00 34.15 89 GLN A CA 7
ATOM 11089 C C . GLN A 1 89 ? 4.332 22.618 5.518 1.00 43.51 89 GLN A C 7
ATOM 11090 O O . GLN A 1 89 ? 3.346 22.213 4.906 1.00 25.11 89 GLN A O 7
ATOM 11104 N N . GLY A 1 90 ? 5.116 21.825 6.228 1.00 41.15 90 GLY A N 7
ATOM 11105 C CA . GLY A 1 90 ? 4.834 20.412 6.360 1.00 31.11 90 GLY A CA 7
ATOM 11106 C C . GLY A 1 90 ? 5.934 19.708 7.116 1.00 31.14 90 GLY A C 7
ATOM 11107 O O . GLY A 1 90 ? 7.004 20.276 7.323 1.00 41.14 90 GLY A O 7
ATOM 11111 N N . TRP A 1 91 ? 5.687 18.481 7.534 1.00 1.05 91 TRP A N 7
ATOM 11112 C CA . TRP A 1 91 ? 6.680 17.733 8.282 1.00 21.13 91 TRP A CA 7
ATOM 11113 C C . TRP A 1 91 ? 6.441 16.235 8.131 1.00 24.15 91 TRP A C 7
ATOM 11114 O O . TRP A 1 91 ? 5.716 15.629 8.915 1.00 54.32 91 TRP A O 7
ATOM 11135 N N . PRO A 1 92 ? 7.039 15.622 7.100 1.00 64.14 92 PRO A N 7
ATOM 11136 C CA . PRO A 1 92 ? 6.884 14.191 6.833 1.00 60.55 92 PRO A CA 7
ATOM 11137 C C . PRO A 1 92 ? 7.769 13.322 7.732 1.00 0.42 92 PRO A C 7
ATOM 11138 O O . PRO A 1 92 ? 8.035 12.160 7.426 1.00 12.41 92 PRO A O 7
ATOM 11149 N N . LEU A 1 93 ? 8.214 13.889 8.845 1.00 21.21 93 LEU A N 7
ATOM 11150 C CA . LEU A 1 93 ? 9.044 13.164 9.792 1.00 44.02 93 LEU A CA 7
ATOM 11151 C C . LEU A 1 93 ? 8.224 12.773 11.013 1.00 73.14 93 LEU A C 7
ATOM 11152 O O . LEU A 1 93 ? 8.094 13.545 11.966 1.00 62.40 93 LEU A O 7
ATOM 11168 N N . ASP A 1 94 ? 7.637 11.590 10.964 1.00 75.24 94 ASP A N 7
ATOM 11169 C CA . ASP A 1 94 ? 6.884 11.063 12.091 1.00 4.40 94 ASP A CA 7
ATOM 11170 C C . ASP A 1 94 ? 7.273 9.613 12.335 1.00 41.41 94 ASP A C 7
ATOM 11171 O O . ASP A 1 94 ? 7.266 8.795 11.416 1.00 14.45 94 ASP A O 7
ATOM 11180 N N . ASP A 1 95 ? 7.638 9.312 13.574 1.00 73.02 95 ASP A N 7
ATOM 11181 C CA . ASP A 1 95 ? 8.128 7.984 13.940 1.00 2.34 95 ASP A CA 7
ATOM 11182 C C . ASP A 1 95 ? 8.352 7.937 15.452 1.00 51.34 95 ASP A C 7
ATOM 11183 O O . ASP A 1 95 ? 7.922 8.844 16.165 1.00 12.12 95 ASP A O 7
ATOM 11192 N N . VAL A 1 96 ? 9.021 6.902 15.940 1.00 71.32 96 VAL A N 7
ATOM 11193 C CA . VAL A 1 96 ? 9.306 6.786 17.367 1.00 22.53 96 VAL A CA 7
ATOM 11194 C C . VAL A 1 96 ? 10.615 7.506 17.699 1.00 14.41 96 VAL A C 7
ATOM 11195 O O . VAL A 1 96 ? 11.593 7.416 16.952 1.00 35.44 96 VAL A O 7
ATOM 11208 N N . ARG A 1 97 ? 10.631 8.237 18.805 1.00 41.12 97 ARG A N 7
ATOM 11209 C CA . ARG A 1 97 ? 11.796 9.031 19.163 1.00 64.31 97 ARG A CA 7
ATOM 11210 C C . ARG A 1 97 ? 12.528 8.408 20.345 1.00 4.21 97 ARG A C 7
ATOM 11211 O O . ARG A 1 97 ? 11.951 8.212 21.412 1.00 42.12 97 ARG A O 7
ATOM 11232 N N . ASP A 1 98 ? 13.799 8.084 20.148 1.00 14.21 98 ASP A N 7
ATOM 11233 C CA . ASP A 1 98 ? 14.614 7.511 21.218 1.00 30.32 98 ASP A CA 7
ATOM 11234 C C . ASP A 1 98 ? 15.499 8.566 21.864 1.00 50.43 98 ASP A C 7
ATOM 11235 O O . ASP A 1 98 ? 16.376 8.249 22.666 1.00 33.41 98 ASP A O 7
ATOM 11244 N N . ARG A 1 99 ? 15.265 9.820 21.513 1.00 40.24 99 ARG A N 7
ATOM 11245 C CA . ARG A 1 99 ? 16.040 10.925 22.064 1.00 32.23 99 ARG A CA 7
ATOM 11246 C C . ARG A 1 99 ? 15.250 12.227 21.974 1.00 22.32 99 ARG A C 7
ATOM 11247 O O . ARG A 1 99 ? 15.692 13.205 21.375 1.00 1.10 99 ARG A O 7
ATOM 11268 N N . GLU A 1 100 ? 14.070 12.219 22.579 1.00 14.13 100 GLU A N 7
ATOM 11269 C CA . GLU A 1 100 ? 13.190 13.383 22.584 1.00 21.13 100 GLU A CA 7
ATOM 11270 C C . GLU A 1 100 ? 13.259 14.090 23.930 1.00 70.42 100 GLU A C 7
ATOM 11271 O O . GLU A 1 100 ? 12.358 14.840 24.309 1.00 75.53 100 GLU A O 7
ATOM 11283 N N . GLU A 1 101 ? 14.351 13.863 24.634 1.00 40.31 101 GLU A N 7
ATOM 11284 C CA . GLU A 1 101 ? 14.496 14.346 25.989 1.00 43.23 101 GLU A CA 7
ATOM 11285 C C . GLU A 1 101 ? 15.605 15.382 26.079 1.00 61.40 101 GLU A C 7
ATOM 11286 O O . GLU A 1 101 ? 16.395 15.542 25.150 1.00 65.34 101 GLU A O 7
ATOM 11298 N N . HIS A 1 102 ? 15.648 16.085 27.200 1.00 21.45 102 HIS A N 7
ATOM 11299 C CA . HIS A 1 102 ? 16.649 17.116 27.429 1.00 25.33 102 HIS A CA 7
ATOM 11300 C C . HIS A 1 102 ? 16.699 17.476 28.910 1.00 50.12 102 HIS A C 7
ATOM 11301 O O . HIS A 1 102 ? 15.826 18.175 29.424 1.00 63.21 102 HIS A O 7
ATOM 11316 N N . ALA A 1 103 ? 17.701 16.951 29.593 1.00 73.32 103 ALA A N 7
ATOM 11317 C CA . ALA A 1 103 ? 17.881 17.205 31.009 1.00 31.42 103 ALA A CA 7
ATOM 11318 C C . ALA A 1 103 ? 19.362 17.323 31.329 1.00 64.31 103 ALA A C 7
ATOM 11319 O O . ALA A 1 103 ? 20.031 16.274 31.442 1.00 52.35 103 ALA A O 7
ATOM 11327 N N . GLY A 1 1 ? 2.441 0.773 -5.189 1.00 23.41 1 GLY A N 8
ATOM 11328 C CA . GLY A 1 1 ? 3.239 1.518 -6.193 1.00 73.53 1 GLY A CA 8
ATOM 11329 C C . GLY A 1 1 ? 4.099 2.588 -5.553 1.00 72.31 1 GLY A C 8
ATOM 11330 O O . GLY A 1 1 ? 4.202 3.702 -6.068 1.00 14.41 1 GLY A O 8
ATOM 11336 N N . SER A 1 2 ? 4.725 2.252 -4.434 1.00 3.14 2 SER A N 8
ATOM 11337 C CA . SER A 1 2 ? 5.537 3.206 -3.698 1.00 5.32 2 SER A CA 8
ATOM 11338 C C . SER A 1 2 ? 6.898 3.380 -4.364 1.00 72.52 2 SER A C 8
ATOM 11339 O O . SER A 1 2 ? 7.775 2.523 -4.252 1.00 22.34 2 SER A O 8
ATOM 11347 N N . HIS A 1 3 ? 7.051 4.478 -5.093 1.00 74.30 3 HIS A N 8
ATOM 11348 C CA . HIS A 1 3 ? 8.303 4.775 -5.779 1.00 71.34 3 HIS A CA 8
ATOM 11349 C C . HIS A 1 3 ? 9.114 5.775 -4.963 1.00 55.41 3 HIS A C 8
ATOM 11350 O O . HIS A 1 3 ? 8.610 6.844 -4.605 1.00 61.04 3 HIS A O 8
ATOM 11365 N N . MET A 1 4 ? 10.364 5.428 -4.682 1.00 24.22 4 MET A N 8
ATOM 11366 C CA . MET A 1 4 ? 11.228 6.251 -3.835 1.00 74.34 4 MET A CA 8
ATOM 11367 C C . MET A 1 4 ? 11.614 7.555 -4.524 1.00 53.14 4 MET A C 8
ATOM 11368 O O . MET A 1 4 ? 11.890 8.555 -3.859 1.00 34.52 4 MET A O 8
ATOM 11382 N N . ASN A 1 5 ? 11.631 7.544 -5.853 1.00 22.52 5 ASN A N 8
ATOM 11383 C CA . ASN A 1 5 ? 11.954 8.741 -6.627 1.00 73.11 5 ASN A CA 8
ATOM 11384 C C . ASN A 1 5 ? 10.973 9.864 -6.309 1.00 10.31 5 ASN A C 8
ATOM 11385 O O . ASN A 1 5 ? 11.365 11.021 -6.167 1.00 10.11 5 ASN A O 8
ATOM 11396 N N . ARG A 1 6 ? 9.700 9.500 -6.159 1.00 70.34 6 ARG A N 8
ATOM 11397 C CA . ARG A 1 6 ? 8.653 10.467 -5.836 1.00 45.50 6 ARG A CA 8
ATOM 11398 C C . ARG A 1 6 ? 8.942 11.119 -4.494 1.00 22.34 6 ARG A C 8
ATOM 11399 O O . ARG A 1 6 ? 8.795 12.329 -4.330 1.00 1.32 6 ARG A O 8
ATOM 11420 N N . PHE A 1 7 ? 9.355 10.294 -3.538 1.00 61.03 7 PHE A N 8
ATOM 11421 C CA . PHE A 1 7 ? 9.618 10.754 -2.185 1.00 54.10 7 PHE A CA 8
ATOM 11422 C C . PHE A 1 7 ? 10.754 11.768 -2.178 1.00 14.21 7 PHE A C 8
ATOM 11423 O O . PHE A 1 7 ? 10.667 12.797 -1.515 1.00 1.24 7 PHE A O 8
ATOM 11440 N N . LEU A 1 8 ? 11.804 11.485 -2.938 1.00 52.30 8 LEU A N 8
ATOM 11441 C CA . LEU A 1 8 ? 12.943 12.389 -3.024 1.00 12.42 8 LEU A CA 8
ATOM 11442 C C . LEU A 1 8 ? 12.529 13.722 -3.639 1.00 4.34 8 LEU A C 8
ATOM 11443 O O . LEU A 1 8 ? 12.882 14.785 -3.125 1.00 54.30 8 LEU A O 8
ATOM 11459 N N . THR A 1 9 ? 11.756 13.663 -4.721 1.00 50.43 9 THR A N 8
ATOM 11460 C CA . THR A 1 9 ? 11.233 14.869 -5.352 1.00 11.00 9 THR A CA 8
ATOM 11461 C C . THR A 1 9 ? 10.337 15.635 -4.376 1.00 63.12 9 THR A C 8
ATOM 11462 O O . THR A 1 9 ? 10.338 16.868 -4.341 1.00 22.31 9 THR A O 8
ATOM 11473 N N . SER A 1 10 ? 9.584 14.893 -3.571 1.00 65.42 10 SER A N 8
ATOM 11474 C CA . SER A 1 10 ? 8.706 15.488 -2.578 1.00 14.20 10 SER A CA 8
ATOM 11475 C C . SER A 1 10 ? 9.526 16.181 -1.489 1.00 60.34 10 SER A C 8
ATOM 11476 O O . SER A 1 10 ? 9.114 17.212 -0.955 1.00 33.45 10 SER A O 8
ATOM 11484 N N . ILE A 1 11 ? 10.688 15.618 -1.165 1.00 41.21 11 ILE A N 8
ATOM 11485 C CA . ILE A 1 11 ? 11.601 16.245 -0.214 1.00 43.24 11 ILE A CA 8
ATOM 11486 C C . ILE A 1 11 ? 12.113 17.561 -0.788 1.00 34.21 11 ILE A C 8
ATOM 11487 O O . ILE A 1 11 ? 12.148 18.577 -0.101 1.00 51.11 11 ILE A O 8
ATOM 11503 N N . VAL A 1 12 ? 12.501 17.523 -2.058 1.00 21.55 12 VAL A N 8
ATOM 11504 C CA . VAL A 1 12 ? 12.912 18.720 -2.785 1.00 14.34 12 VAL A CA 8
ATOM 11505 C C . VAL A 1 12 ? 11.834 19.800 -2.700 1.00 13.44 12 VAL A C 8
ATOM 11506 O O . VAL A 1 12 ? 12.121 20.945 -2.347 1.00 43.23 12 VAL A O 8
ATOM 11519 N N . ALA A 1 13 ? 10.596 19.421 -3.010 1.00 44.22 13 ALA A N 8
ATOM 11520 C CA . ALA A 1 13 ? 9.466 20.342 -2.931 1.00 63.42 13 ALA A CA 8
ATOM 11521 C C . ALA A 1 13 ? 9.288 20.859 -1.508 1.00 5.15 13 ALA A C 8
ATOM 11522 O O . ALA A 1 13 ? 9.066 22.046 -1.292 1.00 60.31 13 ALA A O 8
ATOM 11529 N N . TRP A 1 14 ? 9.405 19.954 -0.549 1.00 34.42 14 TRP A N 8
ATOM 11530 C CA . TRP A 1 14 ? 9.324 20.286 0.871 1.00 42.25 14 TRP A CA 8
ATOM 11531 C C . TRP A 1 14 ? 10.376 21.338 1.244 1.00 70.10 14 TRP A C 8
ATOM 11532 O O . TRP A 1 14 ? 10.057 22.374 1.840 1.00 3.04 14 TRP A O 8
ATOM 11553 N N . LEU A 1 15 ? 11.618 21.086 0.847 1.00 2.10 15 LEU A N 8
ATOM 11554 C CA . LEU A 1 15 ? 12.726 21.978 1.167 1.00 34.45 15 LEU A CA 8
ATOM 11555 C C . LEU A 1 15 ? 12.549 23.351 0.523 1.00 0.13 15 LEU A C 8
ATOM 11556 O O . LEU A 1 15 ? 12.708 24.375 1.185 1.00 34.54 15 LEU A O 8
ATOM 11572 N N . ARG A 1 16 ? 12.211 23.376 -0.766 1.00 2.41 16 ARG A N 8
ATOM 11573 C CA . ARG A 1 16 ? 12.047 24.643 -1.470 1.00 31.15 16 ARG A CA 8
ATOM 11574 C C . ARG A 1 16 ? 10.801 25.379 -0.985 1.00 5.31 16 ARG A C 8
ATOM 11575 O O . ARG A 1 16 ? 10.799 26.601 -0.902 1.00 11.03 16 ARG A O 8
ATOM 11596 N N . ALA A 1 17 ? 9.754 24.639 -0.638 1.00 2.12 17 ALA A N 8
ATOM 11597 C CA . ALA A 1 17 ? 8.559 25.248 -0.064 1.00 33.54 17 ALA A CA 8
ATOM 11598 C C . ALA A 1 17 ? 8.883 25.829 1.305 1.00 24.54 17 ALA A C 8
ATOM 11599 O O . ALA A 1 17 ? 8.256 26.792 1.754 1.00 1.33 17 ALA A O 8
ATOM 11606 N N . GLY A 1 18 ? 9.858 25.219 1.973 1.00 51.14 18 GLY A N 8
ATOM 11607 C CA . GLY A 1 18 ? 10.363 25.761 3.216 1.00 30.22 18 GLY A CA 8
ATOM 11608 C C . GLY A 1 18 ? 11.084 27.086 3.028 1.00 44.24 18 GLY A C 8
ATOM 11609 O O . GLY A 1 18 ? 11.074 27.929 3.925 1.00 11.14 18 GLY A O 8
ATOM 11613 N N . TYR A 1 19 ? 11.693 27.276 1.859 1.00 34.05 19 TYR A N 8
ATOM 11614 C CA . TYR A 1 19 ? 12.451 28.492 1.573 1.00 45.12 19 TYR A CA 8
ATOM 11615 C C . TYR A 1 19 ? 12.231 28.940 0.130 1.00 10.22 19 TYR A C 8
ATOM 11616 O O . TYR A 1 19 ? 13.115 28.797 -0.717 1.00 41.13 19 TYR A O 8
ATOM 11634 N N . PRO A 1 20 ? 11.041 29.486 -0.174 1.00 2.25 20 PRO A N 8
ATOM 11635 C CA . PRO A 1 20 ? 10.679 29.878 -1.540 1.00 33.00 20 PRO A CA 8
ATOM 11636 C C . PRO A 1 20 ? 11.421 31.128 -2.004 1.00 63.40 20 PRO A C 8
ATOM 11637 O O . PRO A 1 20 ? 11.408 31.474 -3.186 1.00 22.41 20 PRO A O 8
ATOM 11648 N N . GLU A 1 21 ? 12.068 31.798 -1.062 1.00 2.11 21 GLU A N 8
ATOM 11649 C CA . GLU A 1 21 ? 12.815 33.010 -1.358 1.00 73.24 21 GLU A CA 8
ATOM 11650 C C . GLU A 1 21 ? 14.296 32.690 -1.522 1.00 20.44 21 GLU A C 8
ATOM 11651 O O . GLU A 1 21 ? 15.116 33.579 -1.753 1.00 40.30 21 GLU A O 8
ATOM 11663 N N . GLY A 1 22 ? 14.625 31.413 -1.411 1.00 34.52 22 GLY A N 8
ATOM 11664 C CA . GLY A 1 22 ? 16.004 30.991 -1.496 1.00 33.44 22 GLY A CA 8
ATOM 11665 C C . GLY A 1 22 ? 16.468 30.362 -0.203 1.00 53.53 22 GLY A C 8
ATOM 11666 O O . GLY A 1 22 ? 16.043 30.769 0.878 1.00 11.30 22 GLY A O 8
ATOM 11670 N N . ILE A 1 23 ? 17.329 29.364 -0.310 1.00 21.02 23 ILE A N 8
ATOM 11671 C CA . ILE A 1 23 ? 17.830 28.666 0.862 1.00 2.44 23 ILE A CA 8
ATOM 11672 C C . ILE A 1 23 ? 19.132 29.310 1.323 1.00 35.10 23 ILE A C 8
ATOM 11673 O O . ILE A 1 23 ? 20.129 29.291 0.598 1.00 4.14 23 ILE A O 8
ATOM 11689 N N . PRO A 1 24 ? 19.131 29.918 2.517 1.00 3.32 24 PRO A N 8
ATOM 11690 C CA . PRO A 1 24 ? 20.314 30.581 3.067 1.00 71.45 24 PRO A CA 8
ATOM 11691 C C . PRO A 1 24 ? 21.423 29.589 3.417 1.00 31.25 24 PRO A C 8
ATOM 11692 O O . PRO A 1 24 ? 21.155 28.421 3.718 1.00 10.15 24 PRO A O 8
ATOM 11703 N N . PRO A 1 25 ? 22.683 30.056 3.384 1.00 35.02 25 PRO A N 8
ATOM 11704 C CA . PRO A 1 25 ? 23.862 29.207 3.610 1.00 12.04 25 PRO A CA 8
ATOM 11705 C C . PRO A 1 25 ? 23.826 28.489 4.954 1.00 11.40 25 PRO A C 8
ATOM 11706 O O . PRO A 1 25 ? 24.021 27.278 5.021 1.00 22.20 25 PRO A O 8
ATOM 11717 N N . THR A 1 26 ? 23.572 29.240 6.019 1.00 51.12 26 THR A N 8
ATOM 11718 C CA . THR A 1 26 ? 23.518 28.678 7.360 1.00 71.04 26 THR A CA 8
ATOM 11719 C C . THR A 1 26 ? 22.460 27.588 7.459 1.00 51.20 26 THR A C 8
ATOM 11720 O O . THR A 1 26 ? 22.759 26.452 7.826 1.00 74.44 26 THR A O 8
ATOM 11731 N N . ASP A 1 27 ? 21.241 27.938 7.065 1.00 40.23 27 ASP A N 8
ATOM 11732 C CA . ASP A 1 27 ? 20.083 27.063 7.219 1.00 64.21 27 ASP A CA 8
ATOM 11733 C C . ASP A 1 27 ? 20.246 25.768 6.434 1.00 23.45 27 ASP A C 8
ATOM 11734 O O . ASP A 1 27 ? 19.607 24.766 6.740 1.00 13.20 27 ASP A O 8
ATOM 11743 N N . SER A 1 28 ? 21.104 25.790 5.421 1.00 54.23 28 SER A N 8
ATOM 11744 C CA . SER A 1 28 ? 21.385 24.596 4.636 1.00 53.34 28 SER A CA 8
ATOM 11745 C C . SER A 1 28 ? 22.056 23.528 5.503 1.00 42.43 28 SER A C 8
ATOM 11746 O O . SER A 1 28 ? 21.814 22.331 5.338 1.00 42.13 28 SER A O 8
ATOM 11754 N N . PHE A 1 29 ? 22.881 23.975 6.444 1.00 42.55 29 PHE A N 8
ATOM 11755 C CA . PHE A 1 29 ? 23.551 23.071 7.369 1.00 4.12 29 PHE A CA 8
ATOM 11756 C C . PHE A 1 29 ? 22.536 22.526 8.367 1.00 35.43 29 PHE A C 8
ATOM 11757 O O . PHE A 1 29 ? 22.619 21.374 8.798 1.00 12.15 29 PHE A O 8
ATOM 11774 N N . ALA A 1 30 ? 21.575 23.369 8.724 1.00 14.21 30 ALA A N 8
ATOM 11775 C CA . ALA A 1 30 ? 20.469 22.963 9.578 1.00 35.22 30 ALA A CA 8
ATOM 11776 C C . ALA A 1 30 ? 19.614 21.916 8.878 1.00 13.34 30 ALA A C 8
ATOM 11777 O O . ALA A 1 30 ? 19.203 20.924 9.488 1.00 31.42 30 ALA A O 8
ATOM 11784 N N . VAL A 1 31 ? 19.348 22.144 7.591 1.00 22.11 31 VAL A N 8
ATOM 11785 C CA . VAL A 1 31 ? 18.656 21.164 6.761 1.00 35.35 31 VAL A CA 8
ATOM 11786 C C . VAL A 1 31 ? 19.403 19.840 6.808 1.00 24.34 31 VAL A C 8
ATOM 11787 O O . VAL A 1 31 ? 18.805 18.789 7.025 1.00 23.22 31 VAL A O 8
ATOM 11800 N N . LEU A 1 32 ? 20.717 19.910 6.623 1.00 10.50 32 LEU A N 8
ATOM 11801 C CA . LEU A 1 32 ? 21.575 18.733 6.712 1.00 25.41 32 LEU A CA 8
ATOM 11802 C C . LEU A 1 32 ? 21.365 17.999 8.034 1.00 40.04 32 LEU A C 8
ATOM 11803 O O . LEU A 1 32 ? 21.129 16.790 8.052 1.00 73.03 32 LEU A O 8
ATOM 11819 N N . ALA A 1 33 ? 21.402 18.747 9.132 1.00 25.31 33 ALA A N 8
ATOM 11820 C CA . ALA A 1 33 ? 21.289 18.162 10.462 1.00 12.22 33 ALA A CA 8
ATOM 11821 C C . ALA A 1 33 ? 19.973 17.412 10.634 1.00 4.10 33 ALA A C 8
ATOM 11822 O O . ALA A 1 33 ? 19.961 16.245 11.029 1.00 40.14 33 ALA A O 8
ATOM 11829 N N . LEU A 1 34 ? 18.870 18.084 10.323 1.00 53.14 34 LEU A N 8
ATOM 11830 C CA . LEU A 1 34 ? 17.549 17.505 10.516 1.00 63.15 34 LEU A CA 8
ATOM 11831 C C . LEU A 1 34 ? 17.267 16.397 9.498 1.00 74.13 34 LEU A C 8
ATOM 11832 O O . LEU A 1 34 ? 16.809 15.315 9.868 1.00 75.13 34 LEU A O 8
ATOM 11848 N N . LEU A 1 35 ? 17.556 16.657 8.232 1.00 33.13 35 LEU A N 8
ATOM 11849 C CA . LEU A 1 35 ? 17.211 15.723 7.166 1.00 40.52 35 LEU A CA 8
ATOM 11850 C C . LEU A 1 35 ? 18.030 14.441 7.273 1.00 5.24 35 LEU A C 8
ATOM 11851 O O . LEU A 1 35 ? 17.524 13.353 6.990 1.00 72.35 35 LEU A O 8
ATOM 11867 N N . CYS A 1 36 ? 19.282 14.566 7.717 1.00 33.14 36 CYS A N 8
ATOM 11868 C CA . CYS A 1 36 ? 20.163 13.408 7.846 1.00 11.42 36 CYS A CA 8
ATOM 11869 C C . CYS A 1 36 ? 19.650 12.435 8.910 1.00 12.21 36 CYS A C 8
ATOM 11870 O O . CYS A 1 36 ? 20.075 11.280 8.967 1.00 70.34 36 CYS A O 8
ATOM 11878 N N . ARG A 1 37 ? 18.713 12.896 9.738 1.00 51.20 37 ARG A N 8
ATOM 11879 C CA . ARG A 1 37 ? 18.144 12.057 10.787 1.00 34.43 37 ARG A CA 8
ATOM 11880 C C . ARG A 1 37 ? 17.192 11.015 10.201 1.00 14.35 37 ARG A C 8
ATOM 11881 O O . ARG A 1 37 ? 16.799 10.068 10.886 1.00 42.53 37 ARG A O 8
ATOM 11902 N N . ARG A 1 38 ? 16.812 11.193 8.940 1.00 2.53 38 ARG A N 8
ATOM 11903 C CA . ARG A 1 38 ? 16.032 10.183 8.234 1.00 2.05 38 ARG A CA 8
ATOM 11904 C C . ARG A 1 38 ? 16.746 9.758 6.958 1.00 61.41 38 ARG A C 8
ATOM 11905 O O . ARG A 1 38 ? 16.896 8.565 6.682 1.00 11.31 38 ARG A O 8
ATOM 11926 N N . LEU A 1 39 ? 17.194 10.737 6.193 1.00 65.23 39 LEU A N 8
ATOM 11927 C CA . LEU A 1 39 ? 17.848 10.479 4.923 1.00 20.15 39 LEU A CA 8
ATOM 11928 C C . LEU A 1 39 ? 19.339 10.757 5.039 1.00 65.21 39 LEU A C 8
ATOM 11929 O O . LEU A 1 39 ? 19.743 11.798 5.544 1.00 43.15 39 LEU A O 8
ATOM 11945 N N . SER A 1 40 ? 20.148 9.826 4.573 1.00 0.33 40 SER A N 8
ATOM 11946 C CA . SER A 1 40 ? 21.589 9.925 4.710 1.00 2.24 40 SER A CA 8
ATOM 11947 C C . SER A 1 40 ? 22.173 10.913 3.699 1.00 60.02 40 SER A C 8
ATOM 11948 O O . SER A 1 40 ? 21.448 11.462 2.863 1.00 20.13 40 SER A O 8
ATOM 11956 N N . HIS A 1 41 ? 23.487 11.135 3.776 1.00 13.31 41 HIS A N 8
ATOM 11957 C CA . HIS A 1 41 ? 24.152 12.119 2.921 1.00 75.25 41 HIS A CA 8
ATOM 11958 C C . HIS A 1 41 ? 24.008 11.788 1.439 1.00 41.11 41 HIS A C 8
ATOM 11959 O O . HIS A 1 41 ? 24.104 12.674 0.595 1.00 41.13 41 HIS A O 8
ATOM 11974 N N . ASP A 1 42 ? 23.774 10.526 1.117 1.00 23.54 42 ASP A N 8
ATOM 11975 C CA . ASP A 1 42 ? 23.528 10.138 -0.266 1.00 0.05 42 ASP A CA 8
ATOM 11976 C C . ASP A 1 42 ? 22.194 10.690 -0.745 1.00 12.44 42 ASP A C 8
ATOM 11977 O O . ASP A 1 42 ? 22.129 11.390 -1.762 1.00 21.11 42 ASP A O 8
ATOM 11986 N N . GLU A 1 43 ? 21.140 10.384 0.000 1.00 14.52 43 GLU A N 8
ATOM 11987 C CA . GLU A 1 43 ? 19.806 10.870 -0.318 1.00 51.01 43 GLU A CA 8
ATOM 11988 C C . GLU A 1 43 ? 19.783 12.394 -0.391 1.00 73.32 43 GLU A C 8
ATOM 11989 O O . GLU A 1 43 ? 19.264 12.969 -1.349 1.00 20.03 43 GLU A O 8
ATOM 12001 N N . VAL A 1 44 ? 20.358 13.043 0.616 1.00 12.04 44 VAL A N 8
ATOM 12002 C CA . VAL A 1 44 ? 20.377 14.498 0.662 1.00 64.12 44 VAL A CA 8
ATOM 12003 C C . VAL A 1 44 ? 21.255 15.072 -0.453 1.00 44.32 44 VAL A C 8
ATOM 12004 O O . VAL A 1 44 ? 20.968 16.150 -0.968 1.00 4.42 44 VAL A O 8
ATOM 12017 N N . LYS A 1 45 ? 22.321 14.356 -0.827 1.00 40.31 45 LYS A N 8
ATOM 12018 C CA . LYS A 1 45 ? 23.172 14.793 -1.931 1.00 12.13 45 LYS A CA 8
ATOM 12019 C C . LYS A 1 45 ? 22.377 14.835 -3.226 1.00 13.43 45 LYS A C 8
ATOM 12020 O O . LYS A 1 45 ? 22.440 15.814 -3.965 1.00 15.20 45 LYS A O 8
ATOM 12039 N N . ALA A 1 46 ? 21.625 13.770 -3.490 1.00 24.01 46 ALA A N 8
ATOM 12040 C CA . ALA A 1 46 ? 20.760 13.722 -4.666 1.00 74.23 46 ALA A CA 8
ATOM 12041 C C . ALA A 1 46 ? 19.759 14.874 -4.639 1.00 34.34 46 ALA A C 8
ATOM 12042 O O . ALA A 1 46 ? 19.627 15.627 -5.613 1.00 23.14 46 ALA A O 8
ATOM 12049 N N . VAL A 1 47 ? 19.081 15.017 -3.503 1.00 63.11 47 VAL A N 8
ATOM 12050 C CA . VAL A 1 47 ? 18.109 16.086 -3.308 1.00 5.15 47 VAL A CA 8
ATOM 12051 C C . VAL A 1 47 ? 18.732 17.455 -3.548 1.00 71.40 47 VAL A C 8
ATOM 12052 O O . VAL A 1 47 ? 18.233 18.224 -4.358 1.00 3.44 47 VAL A O 8
ATOM 12065 N N . ALA A 1 48 ? 19.831 17.748 -2.864 1.00 53.54 48 ALA A N 8
ATOM 12066 C CA . ALA A 1 48 ? 20.480 19.046 -2.993 1.00 3.21 48 ALA A CA 8
ATOM 12067 C C . ALA A 1 48 ? 20.972 19.272 -4.417 1.00 22.54 48 ALA A C 8
ATOM 12068 O O . ALA A 1 48 ? 20.945 20.396 -4.918 1.00 13.30 48 ALA A O 8
ATOM 12075 N N . ASN A 1 49 ? 21.404 18.194 -5.062 1.00 73.23 49 ASN A N 8
ATOM 12076 C CA . ASN A 1 49 ? 21.888 18.259 -6.435 1.00 11.34 49 ASN A CA 8
ATOM 12077 C C . ASN A 1 49 ? 20.785 18.735 -7.373 1.00 21.14 49 ASN A C 8
ATOM 12078 O O . ASN A 1 49 ? 20.966 19.700 -8.117 1.00 34.35 49 ASN A O 8
ATOM 12089 N N . GLU A 1 50 ? 19.628 18.085 -7.316 1.00 63.12 50 GLU A N 8
ATOM 12090 C CA . GLU A 1 50 ? 18.520 18.468 -8.180 1.00 22.12 50 GLU A CA 8
ATOM 12091 C C . GLU A 1 50 ? 17.860 19.751 -7.676 1.00 22.40 50 GLU A C 8
ATOM 12092 O O . GLU A 1 50 ? 17.398 20.573 -8.466 1.00 61.11 50 GLU A O 8
ATOM 12104 N N . LEU A 1 51 ? 17.845 19.927 -6.360 1.00 72.23 51 LEU A N 8
ATOM 12105 C CA . LEU A 1 51 ? 17.271 21.119 -5.746 1.00 55.41 51 LEU A CA 8
ATOM 12106 C C . LEU A 1 51 ? 17.983 22.379 -6.239 1.00 24.41 51 LEU A C 8
ATOM 12107 O O . LEU A 1 51 ? 17.333 23.358 -6.608 1.00 62.31 51 LEU A O 8
ATOM 12123 N N . MET A 1 52 ? 19.315 22.338 -6.264 1.00 34.31 52 MET A N 8
ATOM 12124 C CA . MET A 1 52 ? 20.107 23.459 -6.766 1.00 22.22 52 MET A CA 8
ATOM 12125 C C . MET A 1 52 ? 19.889 23.664 -8.261 1.00 41.23 52 MET A C 8
ATOM 12126 O O . MET A 1 52 ? 19.596 24.770 -8.708 1.00 64.42 52 MET A O 8
ATOM 12140 N N . ARG A 1 53 ? 20.035 22.586 -9.028 1.00 0.12 53 ARG A N 8
ATOM 12141 C CA . ARG A 1 53 ? 20.009 22.663 -10.489 1.00 31.34 53 ARG A CA 8
ATOM 12142 C C . ARG A 1 53 ? 18.644 23.085 -11.026 1.00 53.14 53 ARG A C 8
ATOM 12143 O O . ARG A 1 53 ? 18.555 24.010 -11.830 1.00 11.32 53 ARG A O 8
ATOM 12164 N N . LEU A 1 54 ? 17.587 22.414 -10.576 1.00 71.25 54 LEU A N 8
ATOM 12165 C CA . LEU A 1 54 ? 16.246 22.666 -11.100 1.00 62.34 54 LEU A CA 8
ATOM 12166 C C . LEU A 1 54 ? 15.765 24.065 -10.733 1.00 22.45 54 LEU A C 8
ATOM 12167 O O . LEU A 1 54 ? 15.010 24.687 -11.483 1.00 5.15 54 LEU A O 8
ATOM 12183 N N . GLY A 1 55 ? 16.198 24.556 -9.582 1.00 41.21 55 GLY A N 8
ATOM 12184 C CA . GLY A 1 55 ? 15.824 25.887 -9.156 1.00 63.30 55 GLY A CA 8
ATOM 12185 C C . GLY A 1 55 ? 17.030 26.783 -9.012 1.00 62.12 55 GLY A C 8
ATOM 12186 O O . GLY A 1 55 ? 17.857 26.872 -9.922 1.00 34.14 55 GLY A O 8
ATOM 12190 N N . ASP A 1 56 ? 17.141 27.441 -7.871 1.00 0.02 56 ASP A N 8
ATOM 12191 C CA . ASP A 1 56 ? 18.295 28.275 -7.581 1.00 15.42 56 ASP A CA 8
ATOM 12192 C C . ASP A 1 56 ? 18.701 28.074 -6.132 1.00 64.31 56 ASP A C 8
ATOM 12193 O O . ASP A 1 56 ? 17.924 27.543 -5.336 1.00 71.51 56 ASP A O 8
ATOM 12202 N N . PHE A 1 57 ? 19.904 28.494 -5.784 1.00 41.20 57 PHE A N 8
ATOM 12203 C CA . PHE A 1 57 ? 20.445 28.231 -4.461 1.00 0.01 57 PHE A CA 8
ATOM 12204 C C . PHE A 1 57 ? 21.554 29.233 -4.149 1.00 54.22 57 PHE A C 8
ATOM 12205 O O . PHE A 1 57 ? 21.877 30.082 -4.979 1.00 53.24 57 PHE A O 8
ATOM 12222 N N . ASP A 1 58 ? 22.120 29.155 -2.954 1.00 55.52 58 ASP A N 8
ATOM 12223 C CA . ASP A 1 58 ? 23.273 29.976 -2.615 1.00 42.31 58 ASP A CA 8
ATOM 12224 C C . ASP A 1 58 ? 24.543 29.261 -3.061 1.00 31.30 58 ASP A C 8
ATOM 12225 O O . ASP A 1 58 ? 24.550 28.034 -3.190 1.00 23.35 58 ASP A O 8
ATOM 12234 N N . GLN A 1 59 ? 25.605 30.016 -3.313 1.00 65.13 59 GLN A N 8
ATOM 12235 C CA . GLN A 1 59 ? 26.855 29.429 -3.778 1.00 61.52 59 GLN A CA 8
ATOM 12236 C C . GLN A 1 59 ? 27.596 28.759 -2.630 1.00 42.02 59 GLN A C 8
ATOM 12237 O O . GLN A 1 59 ? 28.542 29.316 -2.071 1.00 22.20 59 GLN A O 8
ATOM 12251 N N . ILE A 1 60 ? 27.132 27.579 -2.263 1.00 73.33 60 ILE A N 8
ATOM 12252 C CA . ILE A 1 60 ? 27.765 26.790 -1.222 1.00 52.00 60 ILE A CA 8
ATOM 12253 C C . ILE A 1 60 ? 27.942 25.355 -1.689 1.00 62.32 60 ILE A C 8
ATOM 12254 O O . ILE A 1 60 ? 27.142 24.844 -2.475 1.00 61.30 60 ILE A O 8
ATOM 12270 N N . ASP A 1 61 ? 28.995 24.715 -1.217 1.00 74.15 61 ASP A N 8
ATOM 12271 C CA . ASP A 1 61 ? 29.270 23.336 -1.573 1.00 11.11 61 ASP A CA 8
ATOM 12272 C C . ASP A 1 61 ? 28.650 22.387 -0.555 1.00 32.54 61 ASP A C 8
ATOM 12273 O O . ASP A 1 61 ? 29.281 21.980 0.421 1.00 44.33 61 ASP A O 8
ATOM 12282 N N . ILE A 1 62 ? 27.394 22.035 -0.802 1.00 1.14 62 ILE A N 8
ATOM 12283 C CA . ILE A 1 62 ? 26.657 21.140 0.077 1.00 44.54 62 ILE A CA 8
ATOM 12284 C C . ILE A 1 62 ? 27.210 19.727 -0.022 1.00 35.03 62 ILE A C 8
ATOM 12285 O O . ILE A 1 62 ? 27.228 18.987 0.962 1.00 21.22 62 ILE A O 8
ATOM 12301 N N . GLY A 1 63 ? 27.694 19.374 -1.211 1.00 31.43 63 GLY A N 8
ATOM 12302 C CA . GLY A 1 63 ? 28.282 18.064 -1.425 1.00 52.11 63 GLY A CA 8
ATOM 12303 C C . GLY A 1 63 ? 29.412 17.784 -0.456 1.00 31.22 63 GLY A C 8
ATOM 12304 O O . GLY A 1 63 ? 29.614 16.644 -0.035 1.00 14.54 63 GLY A O 8
ATOM 12308 N N . VAL A 1 64 ? 30.139 18.831 -0.090 1.00 13.42 64 VAL A N 8
ATOM 12309 C CA . VAL A 1 64 ? 31.222 18.715 0.873 1.00 34.32 64 VAL A CA 8
ATOM 12310 C C . VAL A 1 64 ? 30.672 18.742 2.298 1.00 53.31 64 VAL A C 8
ATOM 12311 O O . VAL A 1 64 ? 31.088 17.958 3.144 1.00 3.43 64 VAL A O 8
ATOM 12324 N N . VAL A 1 65 ? 29.715 19.631 2.543 1.00 25.53 65 VAL A N 8
ATOM 12325 C CA . VAL A 1 65 ? 29.120 19.795 3.871 1.00 41.35 65 VAL A CA 8
ATOM 12326 C C . VAL A 1 65 ? 28.482 18.500 4.380 1.00 15.00 65 VAL A C 8
ATOM 12327 O O . VAL A 1 65 ? 28.690 18.105 5.526 1.00 61.02 65 VAL A O 8
ATOM 12340 N N . ILE A 1 66 ? 27.721 17.833 3.526 1.00 60.32 66 ILE A N 8
ATOM 12341 C CA . ILE A 1 66 ? 26.968 16.651 3.939 1.00 21.23 66 ILE A CA 8
ATOM 12342 C C . ILE A 1 66 ? 27.857 15.417 4.071 1.00 32.33 66 ILE A C 8
ATOM 12343 O O . ILE A 1 66 ? 27.482 14.445 4.723 1.00 44.40 66 ILE A O 8
ATOM 12359 N N . THR A 1 67 ? 29.025 15.449 3.450 1.00 14.14 67 THR A N 8
ATOM 12360 C CA . THR A 1 67 ? 29.938 14.319 3.511 1.00 50.13 67 THR A CA 8
ATOM 12361 C C . THR A 1 67 ? 31.087 14.615 4.465 1.00 71.42 67 THR A C 8
ATOM 12362 O O . THR A 1 67 ? 31.927 13.758 4.740 1.00 32.31 67 THR A O 8
ATOM 12373 N N . HIS A 1 68 ? 31.103 15.840 4.964 1.00 62.10 68 HIS A N 8
ATOM 12374 C CA . HIS A 1 68 ? 32.117 16.294 5.898 1.00 75.44 68 HIS A CA 8
ATOM 12375 C C . HIS A 1 68 ? 31.514 17.349 6.819 1.00 63.13 68 HIS A C 8
ATOM 12376 O O . HIS A 1 68 ? 31.535 18.544 6.510 1.00 34.35 68 HIS A O 8
ATOM 12391 N N . PHE A 1 69 ? 30.949 16.892 7.927 1.00 30.31 69 PHE A N 8
ATOM 12392 C CA . PHE A 1 69 ? 30.311 17.777 8.890 1.00 22.22 69 PHE A CA 8
ATOM 12393 C C . PHE A 1 69 ? 31.290 18.813 9.419 1.00 3.34 69 PHE A C 8
ATOM 12394 O O . PHE A 1 69 ? 32.417 18.486 9.804 1.00 14.12 69 PHE A O 8
ATOM 12411 N N . THR A 1 70 ? 30.854 20.061 9.421 1.00 73.34 70 THR A N 8
ATOM 12412 C CA . THR A 1 70 ? 31.635 21.151 9.969 1.00 1.43 70 THR A CA 8
ATOM 12413 C C . THR A 1 70 ? 31.802 20.966 11.480 1.00 12.24 70 THR A C 8
ATOM 12414 O O . THR A 1 70 ? 30.987 20.302 12.125 1.00 70.15 70 THR A O 8
ATOM 12425 N N . ASP A 1 71 ? 32.867 21.517 12.040 1.00 4.40 71 ASP A N 8
ATOM 12426 C CA . ASP A 1 71 ? 33.123 21.376 13.467 1.00 51.42 71 ASP A CA 8
ATOM 12427 C C . ASP A 1 71 ? 32.311 22.404 14.252 1.00 70.43 71 ASP A C 8
ATOM 12428 O O . ASP A 1 71 ? 31.795 22.116 15.336 1.00 25.34 71 ASP A O 8
ATOM 12437 N N . GLU A 1 72 ? 32.188 23.598 13.686 1.00 53.51 72 GLU A N 8
ATOM 12438 C CA . GLU A 1 72 ? 31.437 24.682 14.313 1.00 25.43 72 GLU A CA 8
ATOM 12439 C C . GLU A 1 72 ? 29.967 24.675 13.885 1.00 33.41 72 GLU A C 8
ATOM 12440 O O . GLU A 1 72 ? 29.098 25.143 14.617 1.00 73.40 72 GLU A O 8
ATOM 12452 N N . LEU A 1 73 ? 29.693 24.143 12.702 1.00 73.25 73 LEU A N 8
ATOM 12453 C CA . LEU A 1 73 ? 28.328 24.102 12.178 1.00 13.42 73 LEU A CA 8
ATOM 12454 C C . LEU A 1 73 ? 27.806 22.667 12.185 1.00 3.21 73 LEU A C 8
ATOM 12455 O O . LEU A 1 73 ? 28.595 21.729 12.156 1.00 21.12 73 LEU A O 8
ATOM 12471 N N . PRO A 1 74 ? 26.476 22.466 12.221 1.00 15.30 74 PRO A N 8
ATOM 12472 C CA . PRO A 1 74 ? 25.491 23.545 12.253 1.00 74.21 74 PRO A CA 8
ATOM 12473 C C . PRO A 1 74 ? 25.176 24.017 13.676 1.00 3.21 74 PRO A C 8
ATOM 12474 O O . PRO A 1 74 ? 25.602 23.401 14.655 1.00 20.44 74 PRO A O 8
ATOM 12485 N N . SER A 1 75 ? 24.424 25.104 13.785 1.00 34.34 75 SER A N 8
ATOM 12486 C CA . SER A 1 75 ? 24.102 25.689 15.081 1.00 31.40 75 SER A CA 8
ATOM 12487 C C . SER A 1 75 ? 22.741 25.195 15.578 1.00 52.02 75 SER A C 8
ATOM 12488 O O . SER A 1 75 ? 21.815 25.029 14.790 1.00 0.30 75 SER A O 8
ATOM 12496 N N . PRO A 1 76 ? 22.607 24.954 16.896 1.00 45.34 76 PRO A N 8
ATOM 12497 C CA . PRO A 1 76 ? 21.365 24.436 17.495 1.00 5.21 76 PRO A CA 8
ATOM 12498 C C . PRO A 1 76 ? 20.153 25.319 17.201 1.00 44.52 76 PRO A C 8
ATOM 12499 O O . PRO A 1 76 ? 19.073 24.821 16.877 1.00 51.42 76 PRO A O 8
ATOM 12510 N N . GLU A 1 77 ? 20.344 26.630 17.303 1.00 41.22 77 GLU A N 8
ATOM 12511 C CA . GLU A 1 77 ? 19.279 27.590 17.040 1.00 22.44 77 GLU A CA 8
ATOM 12512 C C . GLU A 1 77 ? 18.865 27.495 15.579 1.00 43.15 77 GLU A C 8
ATOM 12513 O O . GLU A 1 77 ? 17.679 27.467 15.248 1.00 12.42 77 GLU A O 8
ATOM 12525 N N . ASP A 1 78 ? 19.874 27.430 14.725 1.00 64.10 78 ASP A N 8
ATOM 12526 C CA . ASP A 1 78 ? 19.693 27.299 13.285 1.00 20.24 78 ASP A CA 8
ATOM 12527 C C . ASP A 1 78 ? 18.909 26.025 12.960 1.00 23.41 78 ASP A C 8
ATOM 12528 O O . ASP A 1 78 ? 17.937 26.045 12.197 1.00 70.25 78 ASP A O 8
ATOM 12537 N N . VAL A 1 79 ? 19.314 24.927 13.591 1.00 70.42 79 VAL A N 8
ATOM 12538 C CA . VAL A 1 79 ? 18.665 23.634 13.402 1.00 65.40 79 VAL A CA 8
ATOM 12539 C C . VAL A 1 79 ? 17.189 23.673 13.800 1.00 5.45 79 VAL A C 8
ATOM 12540 O O . VAL A 1 79 ? 16.322 23.224 13.045 1.00 24.20 79 VAL A O 8
ATOM 12553 N N . GLU A 1 80 ? 16.889 24.216 14.976 1.00 62.32 80 GLU A N 8
ATOM 12554 C CA . GLU A 1 80 ? 15.510 24.238 15.448 1.00 15.51 80 GLU A CA 8
ATOM 12555 C C . GLU A 1 80 ? 14.667 25.207 14.621 1.00 42.51 80 GLU A C 8
ATOM 12556 O O . GLU A 1 80 ? 13.456 25.018 14.471 1.00 73.11 80 GLU A O 8
ATOM 12568 N N . ARG A 1 81 ? 15.304 26.233 14.072 1.00 50.40 81 ARG A N 8
ATOM 12569 C CA . ARG A 1 81 ? 14.607 27.171 13.205 1.00 73.35 81 ARG A CA 8
ATOM 12570 C C . ARG A 1 81 ? 14.188 26.492 11.908 1.00 24.52 81 ARG A C 8
ATOM 12571 O O . ARG A 1 81 ? 13.036 26.613 11.484 1.00 72.03 81 ARG A O 8
ATOM 12592 N N . VAL A 1 82 ? 15.113 25.768 11.281 1.00 32.54 82 VAL A N 8
ATOM 12593 C CA . VAL A 1 82 ? 14.789 25.050 10.057 1.00 71.44 82 VAL A CA 8
ATOM 12594 C C . VAL A 1 82 ? 13.738 23.978 10.353 1.00 64.30 82 VAL A C 8
ATOM 12595 O O . VAL A 1 82 ? 12.862 23.706 9.532 1.00 33.50 82 VAL A O 8
ATOM 12608 N N . ARG A 1 83 ? 13.821 23.400 11.552 1.00 12.43 83 ARG A N 8
ATOM 12609 C CA . ARG A 1 83 ? 12.845 22.421 12.014 1.00 22.25 83 ARG A CA 8
ATOM 12610 C C . ARG A 1 83 ? 11.441 23.027 12.016 1.00 63.13 83 ARG A C 8
ATOM 12611 O O . ARG A 1 83 ? 10.515 22.469 11.432 1.00 31.24 83 ARG A O 8
ATOM 12632 N N . ALA A 1 84 ? 11.302 24.187 12.647 1.00 12.14 84 ALA A N 8
ATOM 12633 C CA . ALA A 1 84 ? 10.013 24.866 12.738 1.00 60.24 84 ALA A CA 8
ATOM 12634 C C . ALA A 1 84 ? 9.510 25.289 11.361 1.00 70.42 84 ALA A C 8
ATOM 12635 O O . ALA A 1 84 ? 8.350 25.062 11.017 1.00 23.24 84 ALA A O 8
ATOM 12642 N N . ARG A 1 85 ? 10.392 25.899 10.574 1.00 4.11 85 ARG A N 8
ATOM 12643 C CA . ARG A 1 85 ? 10.030 26.392 9.248 1.00 74.14 85 ARG A CA 8
ATOM 12644 C C . ARG A 1 85 ? 9.556 25.268 8.334 1.00 31.20 85 ARG A C 8
ATOM 12645 O O . ARG A 1 85 ? 8.533 25.396 7.663 1.00 12.24 85 ARG A O 8
ATOM 12666 N N . LEU A 1 86 ? 10.296 24.168 8.310 1.00 63.41 86 LEU A N 8
ATOM 12667 C CA . LEU A 1 86 ? 9.976 23.053 7.423 1.00 3.23 86 LEU A CA 8
ATOM 12668 C C . LEU A 1 86 ? 8.743 22.294 7.902 1.00 51.33 86 LEU A C 8
ATOM 12669 O O . LEU A 1 86 ? 7.992 21.751 7.092 1.00 11.12 86 LEU A O 8
ATOM 12685 N N . ALA A 1 87 ? 8.532 22.272 9.216 1.00 64.31 87 ALA A N 8
ATOM 12686 C CA . ALA A 1 87 ? 7.390 21.575 9.805 1.00 55.30 87 ALA A CA 8
ATOM 12687 C C . ALA A 1 87 ? 6.067 22.181 9.349 1.00 40.51 87 ALA A C 8
ATOM 12688 O O . ALA A 1 87 ? 5.038 21.505 9.333 1.00 60.31 87 ALA A O 8
ATOM 12695 N N . ALA A 1 88 ? 6.102 23.454 8.968 1.00 12.20 88 ALA A N 8
ATOM 12696 C CA . ALA A 1 88 ? 4.903 24.157 8.525 1.00 35.54 88 ALA A CA 8
ATOM 12697 C C . ALA A 1 88 ? 4.389 23.597 7.200 1.00 70.35 88 ALA A C 8
ATOM 12698 O O . ALA A 1 88 ? 3.208 23.724 6.875 1.00 34.21 88 ALA A O 8
ATOM 12705 N N . GLN A 1 89 ? 5.279 22.976 6.437 1.00 43.22 89 GLN A N 8
ATOM 12706 C CA . GLN A 1 89 ? 4.903 22.360 5.168 1.00 34.15 89 GLN A CA 8
ATOM 12707 C C . GLN A 1 89 ? 4.504 20.911 5.398 1.00 43.51 89 GLN A C 8
ATOM 12708 O O . GLN A 1 89 ? 3.960 20.251 4.512 1.00 25.11 89 GLN A O 8
ATOM 12722 N N . GLY A 1 90 ? 4.772 20.436 6.599 1.00 41.15 90 GLY A N 8
ATOM 12723 C CA . GLY A 1 90 ? 4.554 19.049 6.924 1.00 31.11 90 GLY A CA 8
ATOM 12724 C C . GLY A 1 90 ? 5.822 18.425 7.452 1.00 31.14 90 GLY A C 8
ATOM 12725 O O . GLY A 1 90 ? 6.871 19.068 7.461 1.00 41.14 90 GLY A O 8
ATOM 12729 N N . TRP A 1 91 ? 5.746 17.185 7.891 1.00 1.05 91 TRP A N 8
ATOM 12730 C CA . TRP A 1 91 ? 6.911 16.520 8.438 1.00 21.13 91 TRP A CA 8
ATOM 12731 C C . TRP A 1 91 ? 6.990 15.087 7.927 1.00 24.15 91 TRP A C 8
ATOM 12732 O O . TRP A 1 91 ? 6.571 14.149 8.607 1.00 54.32 91 TRP A O 8
ATOM 12753 N N . PRO A 1 92 ? 7.521 14.904 6.706 1.00 64.14 92 PRO A N 8
ATOM 12754 C CA . PRO A 1 92 ? 7.639 13.585 6.076 1.00 60.55 92 PRO A CA 8
ATOM 12755 C C . PRO A 1 92 ? 8.763 12.751 6.684 1.00 0.42 92 PRO A C 8
ATOM 12756 O O . PRO A 1 92 ? 9.110 11.689 6.172 1.00 12.41 92 PRO A O 8
ATOM 12767 N N . LEU A 1 93 ? 9.334 13.243 7.776 1.00 21.21 93 LEU A N 8
ATOM 12768 C CA . LEU A 1 93 ? 10.375 12.514 8.480 1.00 44.02 93 LEU A CA 8
ATOM 12769 C C . LEU A 1 93 ? 9.752 11.531 9.462 1.00 73.14 93 LEU A C 8
ATOM 12770 O O . LEU A 1 93 ? 10.437 10.669 10.016 1.00 62.40 93 LEU A O 8
ATOM 12786 N N . ASP A 1 94 ? 8.445 11.655 9.650 1.00 75.24 94 ASP A N 8
ATOM 12787 C CA . ASP A 1 94 ? 7.698 10.761 10.509 1.00 4.40 94 ASP A CA 8
ATOM 12788 C C . ASP A 1 94 ? 6.339 10.494 9.875 1.00 41.41 94 ASP A C 8
ATOM 12789 O O . ASP A 1 94 ? 5.982 11.123 8.877 1.00 14.45 94 ASP A O 8
ATOM 12798 N N . ASP A 1 95 ? 5.593 9.575 10.447 1.00 73.02 95 ASP A N 8
ATOM 12799 C CA . ASP A 1 95 ? 4.314 9.159 9.887 1.00 2.34 95 ASP A CA 8
ATOM 12800 C C . ASP A 1 95 ? 3.192 9.406 10.881 1.00 51.34 95 ASP A C 8
ATOM 12801 O O . ASP A 1 95 ? 3.427 9.491 12.089 1.00 12.12 95 ASP A O 8
ATOM 12810 N N . VAL A 1 96 ? 1.977 9.531 10.374 1.00 71.32 96 VAL A N 8
ATOM 12811 C CA . VAL A 1 96 ? 0.809 9.659 11.227 1.00 22.53 96 VAL A CA 8
ATOM 12812 C C . VAL A 1 96 ? 0.152 8.301 11.409 1.00 14.41 96 VAL A C 8
ATOM 12813 O O . VAL A 1 96 ? -0.249 7.655 10.440 1.00 35.44 96 VAL A O 8
ATOM 12826 N N . ARG A 1 97 ? 0.047 7.874 12.653 1.00 41.12 97 ARG A N 8
ATOM 12827 C CA . ARG A 1 97 ? -0.456 6.549 12.964 1.00 64.31 97 ARG A CA 8
ATOM 12828 C C . ARG A 1 97 ? -1.811 6.644 13.668 1.00 4.21 97 ARG A C 8
ATOM 12829 O O . ARG A 1 97 ? -2.526 7.637 13.504 1.00 42.12 97 ARG A O 8
ATOM 12850 N N . ASP A 1 98 ? -2.162 5.597 14.419 1.00 14.21 98 ASP A N 8
ATOM 12851 C CA . ASP A 1 98 ? -3.455 5.495 15.120 1.00 30.32 98 ASP A CA 8
ATOM 12852 C C . ASP A 1 98 ? -4.586 5.194 14.146 1.00 50.43 98 ASP A C 8
ATOM 12853 O O . ASP A 1 98 ? -5.764 5.248 14.500 1.00 33.41 98 ASP A O 8
ATOM 12862 N N . ARG A 1 99 ? -4.212 4.856 12.925 1.00 40.24 99 ARG A N 8
ATOM 12863 C CA . ARG A 1 99 ? -5.162 4.462 11.899 1.00 32.23 99 ARG A CA 8
ATOM 12864 C C . ARG A 1 99 ? -4.676 3.189 11.231 1.00 22.32 99 ARG A C 8
ATOM 12865 O O . ARG A 1 99 ? -4.657 3.073 10.004 1.00 1.10 99 ARG A O 8
ATOM 12886 N N . GLU A 1 100 ? -4.273 2.242 12.067 1.00 14.13 100 GLU A N 8
ATOM 12887 C CA . GLU A 1 100 ? -3.755 0.963 11.610 1.00 21.13 100 GLU A CA 8
ATOM 12888 C C . GLU A 1 100 ? -4.891 0.147 11.005 1.00 70.42 100 GLU A C 8
ATOM 12889 O O . GLU A 1 100 ? -5.759 -0.356 11.722 1.00 75.53 100 GLU A O 8
ATOM 12901 N N . GLU A 1 101 ? -4.887 0.029 9.689 1.00 40.31 101 GLU A N 8
ATOM 12902 C CA . GLU A 1 101 ? -6.020 -0.529 8.970 1.00 43.23 101 GLU A CA 8
ATOM 12903 C C . GLU A 1 101 ? -5.848 -2.009 8.662 1.00 61.40 101 GLU A C 8
ATOM 12904 O O . GLU A 1 101 ? -4.739 -2.545 8.679 1.00 65.34 101 GLU A O 8
ATOM 12916 N N . HIS A 1 102 ? -6.972 -2.653 8.382 1.00 21.45 102 HIS A N 8
ATOM 12917 C CA . HIS A 1 102 ? -6.995 -4.056 8.001 1.00 25.33 102 HIS A CA 8
ATOM 12918 C C . HIS A 1 102 ? -7.911 -4.229 6.799 1.00 50.12 102 HIS A C 8
ATOM 12919 O O . HIS A 1 102 ? -8.675 -3.322 6.463 1.00 63.21 102 HIS A O 8
ATOM 12934 N N . ALA A 1 103 ? -7.842 -5.381 6.162 1.00 73.32 103 ALA A N 8
ATOM 12935 C CA . ALA A 1 103 ? -8.698 -5.669 5.028 1.00 31.42 103 ALA A CA 8
ATOM 12936 C C . ALA A 1 103 ? -9.819 -6.604 5.454 1.00 64.31 103 ALA A C 8
ATOM 12937 O O . ALA A 1 103 ? -9.619 -7.834 5.405 1.00 52.35 103 ALA A O 8
ATOM 12945 N N . GLY A 1 1 ? 2.777 1.476 -11.426 1.00 23.41 1 GLY A N 9
ATOM 12946 C CA . GLY A 1 1 ? 3.213 2.894 -11.376 1.00 73.53 1 GLY A CA 9
ATOM 12947 C C . GLY A 1 1 ? 4.132 3.167 -10.201 1.00 72.31 1 GLY A C 9
ATOM 12948 O O . GLY A 1 1 ? 3.938 4.129 -9.463 1.00 14.41 1 GLY A O 9
ATOM 12954 N N . SER A 1 2 ? 5.138 2.321 -10.030 1.00 3.14 2 SER A N 9
ATOM 12955 C CA . SER A 1 2 ? 6.067 2.457 -8.920 1.00 5.32 2 SER A CA 9
ATOM 12956 C C . SER A 1 2 ? 7.336 3.170 -9.376 1.00 72.52 2 SER A C 9
ATOM 12957 O O . SER A 1 2 ? 8.051 2.679 -10.252 1.00 22.34 2 SER A O 9
ATOM 12965 N N . HIS A 1 3 ? 7.609 4.327 -8.792 1.00 74.30 3 HIS A N 9
ATOM 12966 C CA . HIS A 1 3 ? 8.802 5.085 -9.138 1.00 71.34 3 HIS A CA 9
ATOM 12967 C C . HIS A 1 3 ? 9.310 5.876 -7.934 1.00 55.41 3 HIS A C 9
ATOM 12968 O O . HIS A 1 3 ? 8.564 6.638 -7.313 1.00 61.04 3 HIS A O 9
ATOM 12983 N N . MET A 1 4 ? 10.588 5.688 -7.620 1.00 24.22 4 MET A N 9
ATOM 12984 C CA . MET A 1 4 ? 11.217 6.290 -6.439 1.00 74.34 4 MET A CA 9
ATOM 12985 C C . MET A 1 4 ? 11.170 7.817 -6.479 1.00 53.14 4 MET A C 9
ATOM 12986 O O . MET A 1 4 ? 11.281 8.474 -5.443 1.00 34.52 4 MET A O 9
ATOM 13000 N N . ASN A 1 5 ? 10.991 8.368 -7.675 1.00 22.52 5 ASN A N 9
ATOM 13001 C CA . ASN A 1 5 ? 10.891 9.815 -7.862 1.00 73.11 5 ASN A CA 9
ATOM 13002 C C . ASN A 1 5 ? 9.806 10.416 -6.968 1.00 10.31 5 ASN A C 9
ATOM 13003 O O . ASN A 1 5 ? 9.950 11.535 -6.479 1.00 10.11 5 ASN A O 9
ATOM 13014 N N . ARG A 1 6 ? 8.750 9.644 -6.721 1.00 70.34 6 ARG A N 9
ATOM 13015 C CA . ARG A 1 6 ? 7.622 10.099 -5.915 1.00 45.50 6 ARG A CA 9
ATOM 13016 C C . ARG A 1 6 ? 8.079 10.599 -4.542 1.00 22.34 6 ARG A C 9
ATOM 13017 O O . ARG A 1 6 ? 7.596 11.621 -4.054 1.00 1.32 6 ARG A O 9
ATOM 13038 N N . PHE A 1 7 ? 9.020 9.891 -3.932 1.00 61.03 7 PHE A N 9
ATOM 13039 C CA . PHE A 1 7 ? 9.478 10.242 -2.593 1.00 54.10 7 PHE A CA 9
ATOM 13040 C C . PHE A 1 7 ? 10.412 11.450 -2.641 1.00 14.21 7 PHE A C 9
ATOM 13041 O O . PHE A 1 7 ? 10.214 12.431 -1.915 1.00 1.24 7 PHE A O 9
ATOM 13058 N N . LEU A 1 8 ? 11.415 11.381 -3.509 1.00 52.30 8 LEU A N 9
ATOM 13059 C CA . LEU A 1 8 ? 12.408 12.441 -3.627 1.00 12.42 8 LEU A CA 9
ATOM 13060 C C . LEU A 1 8 ? 11.756 13.771 -3.992 1.00 4.34 8 LEU A C 9
ATOM 13061 O O . LEU A 1 8 ? 12.037 14.791 -3.368 1.00 54.30 8 LEU A O 9
ATOM 13077 N N . THR A 1 9 ? 10.875 13.753 -4.988 1.00 50.43 9 THR A N 9
ATOM 13078 C CA . THR A 1 9 ? 10.172 14.957 -5.412 1.00 11.00 9 THR A CA 9
ATOM 13079 C C . THR A 1 9 ? 9.319 15.527 -4.279 1.00 63.12 9 THR A C 9
ATOM 13080 O O . THR A 1 9 ? 9.225 16.745 -4.117 1.00 22.31 9 THR A O 9
ATOM 13091 N N . SER A 1 10 ? 8.723 14.647 -3.480 1.00 65.42 10 SER A N 9
ATOM 13092 C CA . SER A 1 10 ? 7.954 15.071 -2.320 1.00 14.20 10 SER A CA 9
ATOM 13093 C C . SER A 1 10 ? 8.858 15.827 -1.343 1.00 60.34 10 SER A C 9
ATOM 13094 O O . SER A 1 10 ? 8.500 16.903 -0.850 1.00 33.45 10 SER A O 9
ATOM 13102 N N . ILE A 1 11 ? 10.041 15.268 -1.093 1.00 41.21 11 ILE A N 9
ATOM 13103 C CA . ILE A 1 11 ? 11.021 15.901 -0.214 1.00 43.24 11 ILE A CA 9
ATOM 13104 C C . ILE A 1 11 ? 11.494 17.237 -0.792 1.00 34.21 11 ILE A C 9
ATOM 13105 O O . ILE A 1 11 ? 11.549 18.240 -0.082 1.00 51.11 11 ILE A O 9
ATOM 13121 N N . VAL A 1 12 ? 11.825 17.243 -2.080 1.00 21.55 12 VAL A N 9
ATOM 13122 C CA . VAL A 1 12 ? 12.254 18.462 -2.768 1.00 14.34 12 VAL A CA 9
ATOM 13123 C C . VAL A 1 12 ? 11.194 19.554 -2.652 1.00 13.44 12 VAL A C 9
ATOM 13124 O O . VAL A 1 12 ? 11.506 20.704 -2.330 1.00 43.23 12 VAL A O 9
ATOM 13137 N N . ALA A 1 13 ? 9.943 19.184 -2.905 1.00 44.22 13 ALA A N 9
ATOM 13138 C CA . ALA A 1 13 ? 8.829 20.118 -2.796 1.00 63.42 13 ALA A CA 9
ATOM 13139 C C . ALA A 1 13 ? 8.725 20.667 -1.378 1.00 5.15 13 ALA A C 9
ATOM 13140 O O . ALA A 1 13 ? 8.516 21.861 -1.181 1.00 60.31 13 ALA A O 9
ATOM 13147 N N . TRP A 1 14 ? 8.886 19.786 -0.398 1.00 34.42 14 TRP A N 9
ATOM 13148 C CA . TRP A 1 14 ? 8.894 20.176 1.008 1.00 42.25 14 TRP A CA 9
ATOM 13149 C C . TRP A 1 14 ? 10.017 21.180 1.290 1.00 70.10 14 TRP A C 9
ATOM 13150 O O . TRP A 1 14 ? 9.781 22.258 1.847 1.00 3.04 14 TRP A O 9
ATOM 13171 N N . LEU A 1 15 ? 11.227 20.830 0.868 1.00 2.10 15 LEU A N 9
ATOM 13172 C CA . LEU A 1 15 ? 12.402 21.663 1.108 1.00 34.45 15 LEU A CA 9
ATOM 13173 C C . LEU A 1 15 ? 12.232 23.054 0.511 1.00 0.13 15 LEU A C 9
ATOM 13174 O O . LEU A 1 15 ? 12.481 24.056 1.179 1.00 34.54 15 LEU A O 9
ATOM 13190 N N . ARG A 1 16 ? 11.797 23.113 -0.744 1.00 2.41 16 ARG A N 9
ATOM 13191 C CA . ARG A 1 16 ? 11.625 24.395 -1.413 1.00 31.15 16 ARG A CA 9
ATOM 13192 C C . ARG A 1 16 ? 10.467 25.171 -0.793 1.00 5.31 16 ARG A C 9
ATOM 13193 O O . ARG A 1 16 ? 10.548 26.382 -0.634 1.00 11.03 16 ARG A O 9
ATOM 13214 N N . ALA A 1 17 ? 9.407 24.464 -0.405 1.00 2.12 17 ALA A N 9
ATOM 13215 C CA . ALA A 1 17 ? 8.261 25.102 0.234 1.00 33.54 17 ALA A CA 9
ATOM 13216 C C . ALA A 1 17 ? 8.666 25.712 1.568 1.00 24.54 17 ALA A C 9
ATOM 13217 O O . ALA A 1 17 ? 8.074 26.691 2.023 1.00 1.33 17 ALA A O 9
ATOM 13224 N N . GLY A 1 18 ? 9.670 25.114 2.199 1.00 51.14 18 GLY A N 9
ATOM 13225 C CA . GLY A 1 18 ? 10.227 25.678 3.411 1.00 30.22 18 GLY A 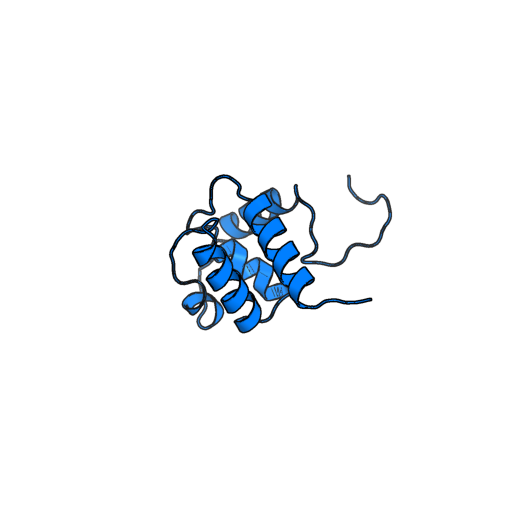CA 9
ATOM 13226 C C . GLY A 1 18 ? 10.863 27.038 3.185 1.00 44.24 18 GLY A C 9
ATOM 13227 O O . GLY A 1 18 ? 10.752 27.927 4.032 1.00 11.14 18 GLY A O 9
ATOM 13231 N N . TYR A 1 19 ? 11.512 27.212 2.038 1.00 34.05 19 TYR A N 9
ATOM 13232 C CA . TYR A 1 19 ? 12.194 28.465 1.720 1.00 45.12 19 TYR A CA 9
ATOM 13233 C C . TYR A 1 19 ? 12.073 28.772 0.231 1.00 10.22 19 TYR A C 9
ATOM 13234 O O . TYR A 1 19 ? 13.020 28.579 -0.533 1.00 41.13 19 TYR A O 9
ATOM 13252 N N . PRO A 1 20 ? 10.886 29.237 -0.204 1.00 2.25 20 PRO A N 9
ATOM 13253 C CA . PRO A 1 20 ? 10.619 29.534 -1.616 1.00 33.00 20 PRO A CA 9
ATOM 13254 C C . PRO A 1 20 ? 11.420 30.729 -2.123 1.00 63.40 20 PRO A C 9
ATOM 13255 O O . PRO A 1 20 ? 11.600 30.903 -3.328 1.00 22.41 20 PRO A O 9
ATOM 13266 N N . GLU A 1 21 ? 11.906 31.544 -1.197 1.00 2.11 21 GLU A N 9
ATOM 13267 C CA . GLU A 1 21 ? 12.702 32.710 -1.543 1.00 73.24 21 GLU A CA 9
ATOM 13268 C C . GLU A 1 21 ? 14.183 32.359 -1.611 1.00 20.44 21 GLU A C 9
ATOM 13269 O O . GLU A 1 21 ? 15.022 33.204 -1.936 1.00 40.30 21 GLU A O 9
ATOM 13281 N N . GLY A 1 22 ? 14.495 31.105 -1.311 1.00 34.52 22 GLY A N 9
ATOM 13282 C CA . GLY A 1 22 ? 15.871 30.657 -1.310 1.00 33.44 22 GLY A CA 9
ATOM 13283 C C . GLY A 1 22 ? 16.330 30.266 0.077 1.00 53.53 22 GLY A C 9
ATOM 13284 O O . GLY A 1 22 ? 16.087 30.993 1.040 1.00 11.30 22 GLY A O 9
ATOM 13288 N N . ILE A 1 23 ? 16.988 29.121 0.183 1.00 21.02 23 ILE A N 9
ATOM 13289 C CA . ILE A 1 23 ? 17.453 28.627 1.471 1.00 2.44 23 ILE A CA 9
ATOM 13290 C C . ILE A 1 23 ? 18.793 29.272 1.828 1.00 35.10 23 ILE A C 9
ATOM 13291 O O . ILE A 1 23 ? 19.790 29.048 1.146 1.00 4.14 23 ILE A O 9
ATOM 13307 N N . PRO A 1 24 ? 18.823 30.099 2.888 1.00 3.32 24 PRO A N 9
ATOM 13308 C CA . PRO A 1 24 ? 20.045 30.784 3.334 1.00 71.45 24 PRO A CA 9
ATOM 13309 C C . PRO A 1 24 ? 21.125 29.808 3.804 1.00 31.25 24 PRO A C 9
ATOM 13310 O O . PRO A 1 24 ? 20.816 28.698 4.238 1.00 10.15 24 PRO A O 9
ATOM 13321 N N . PRO A 1 25 ? 22.408 30.213 3.728 1.00 35.02 25 PRO A N 9
ATOM 13322 C CA . PRO A 1 25 ? 23.555 29.356 4.077 1.00 12.04 25 PRO A CA 9
ATOM 13323 C C . PRO A 1 25 ? 23.432 28.710 5.459 1.00 11.40 25 PRO A C 9
ATOM 13324 O O . PRO A 1 25 ? 23.672 27.511 5.613 1.00 22.20 25 PRO A O 9
ATOM 13335 N N . THR A 1 26 ? 23.054 29.504 6.453 1.00 51.12 26 THR A N 9
ATOM 13336 C CA . THR A 1 26 ? 22.895 29.009 7.815 1.00 71.04 26 THR A CA 9
ATOM 13337 C C . THR A 1 26 ? 21.834 27.917 7.875 1.00 51.20 26 THR A C 9
ATOM 13338 O O . THR A 1 26 ? 22.039 26.854 8.467 1.00 74.44 26 THR A O 9
ATOM 13349 N N . ASP A 1 27 ? 20.719 28.180 7.217 1.00 40.23 27 ASP A N 9
ATOM 13350 C CA . ASP A 1 27 ? 19.580 27.280 7.225 1.00 64.21 27 ASP A CA 9
ATOM 13351 C C . ASP A 1 27 ? 19.850 26.066 6.350 1.00 23.45 27 ASP A C 9
ATOM 13352 O O . ASP A 1 27 ? 19.294 24.997 6.574 1.00 13.20 27 ASP A O 9
ATOM 13361 N N . SER A 1 28 ? 20.720 26.232 5.363 1.00 54.23 28 SER A N 9
ATOM 13362 C CA . SER A 1 28 ? 21.115 25.132 4.496 1.00 53.34 28 SER A CA 9
ATOM 13363 C C . SER A 1 28 ? 21.852 24.062 5.299 1.00 42.43 28 SER A C 9
ATOM 13364 O O . SER A 1 28 ? 21.608 22.864 5.132 1.00 42.13 28 SER A O 9
ATOM 13372 N N . PHE A 1 29 ? 22.741 24.504 6.183 1.00 42.55 29 PHE A N 9
ATOM 13373 C CA . PHE A 1 29 ? 23.452 23.593 7.070 1.00 4.12 29 PHE A CA 9
ATOM 13374 C C . PHE A 1 29 ? 22.465 22.932 8.028 1.00 35.43 29 PHE A C 9
ATOM 13375 O O . PHE A 1 29 ? 22.597 21.757 8.381 1.00 12.15 29 PHE A O 9
ATOM 13392 N N . ALA A 1 30 ? 21.464 23.700 8.430 1.00 14.21 30 ALA A N 9
ATOM 13393 C CA . ALA A 1 30 ? 20.401 23.197 9.281 1.00 35.22 30 ALA A CA 9
ATOM 13394 C C . ALA A 1 30 ? 19.615 22.099 8.566 1.00 13.34 30 ALA A C 9
ATOM 13395 O O . ALA A 1 30 ? 19.356 21.037 9.135 1.00 31.42 30 ALA A O 9
ATOM 13402 N N . VAL A 1 31 ? 19.248 22.365 7.312 1.00 22.11 31 VAL A N 9
ATOM 13403 C CA . VAL A 1 31 ? 18.550 21.387 6.484 1.00 35.35 31 VAL A CA 9
ATOM 13404 C C . VAL A 1 31 ? 19.353 20.097 6.381 1.00 24.34 31 VAL A C 9
ATOM 13405 O O . VAL A 1 31 ? 18.825 19.007 6.612 1.00 23.22 31 VAL A O 9
ATOM 13418 N N . LEU A 1 32 ? 20.636 20.225 6.054 1.00 10.50 32 LEU A N 9
ATOM 13419 C CA . LEU A 1 32 ? 21.485 19.058 5.877 1.00 25.41 32 LEU A CA 9
ATOM 13420 C C . LEU A 1 32 ? 21.573 18.267 7.180 1.00 40.04 32 LEU A C 9
ATOM 13421 O O . LEU A 1 32 ? 21.538 17.039 7.163 1.00 73.03 32 LEU A O 9
ATOM 13437 N N . ALA A 1 33 ? 21.664 18.974 8.306 1.00 25.31 33 ALA A N 9
ATOM 13438 C CA . ALA A 1 33 ? 21.728 18.326 9.610 1.00 12.22 33 ALA A CA 9
ATOM 13439 C C . ALA A 1 33 ? 20.470 17.510 9.887 1.00 4.10 33 ALA A C 9
ATOM 13440 O O . ALA A 1 33 ? 20.550 16.350 10.288 1.00 40.14 33 ALA A O 9
ATOM 13447 N N . LEU A 1 34 ? 19.311 18.119 9.660 1.00 53.14 34 LEU A N 9
ATOM 13448 C CA . LEU A 1 34 ? 18.034 17.451 9.896 1.00 63.15 34 LEU A CA 9
ATOM 13449 C C . LEU A 1 34 ? 17.854 16.253 8.966 1.00 74.13 34 LEU A C 9
ATOM 13450 O O . LEU A 1 34 ? 17.465 15.169 9.403 1.00 75.13 34 LEU A O 9
ATOM 13466 N N . LEU A 1 35 ? 18.156 16.448 7.691 1.00 33.13 35 LEU A N 9
ATOM 13467 C CA . LEU A 1 35 ? 17.968 15.400 6.692 1.00 40.52 35 LEU A CA 9
ATOM 13468 C C . LEU A 1 35 ? 18.933 14.232 6.901 1.00 5.24 35 LEU A C 9
ATOM 13469 O O . LEU A 1 35 ? 18.571 13.081 6.666 1.00 72.35 35 LEU A O 9
ATOM 13485 N N . CYS A 1 36 ? 20.147 14.525 7.360 1.00 33.14 36 CYS A N 9
ATOM 13486 C CA . CYS A 1 36 ? 21.152 13.484 7.597 1.00 11.42 36 CYS A CA 9
ATOM 13487 C C . CYS A 1 36 ? 20.741 12.541 8.721 1.00 12.21 36 CYS A C 9
ATOM 13488 O O . CYS A 1 36 ? 21.271 11.436 8.838 1.00 70.34 36 CYS A O 9
ATOM 13496 N N . ARG A 1 37 ? 19.804 12.976 9.548 1.00 51.20 37 ARG A N 9
ATOM 13497 C CA . ARG A 1 37 ? 19.363 12.171 10.674 1.00 34.43 37 ARG A CA 9
ATOM 13498 C C . ARG A 1 37 ? 18.131 11.356 10.300 1.00 14.35 37 ARG A C 9
ATOM 13499 O O . ARG A 1 37 ? 17.606 10.591 11.106 1.00 42.53 37 ARG A O 9
ATOM 13520 N N . ARG A 1 38 ? 17.674 11.531 9.068 1.00 2.53 38 ARG A N 9
ATOM 13521 C CA . ARG A 1 38 ? 16.546 10.767 8.559 1.00 2.05 38 ARG A CA 9
ATOM 13522 C C . ARG A 1 38 ? 16.978 9.912 7.370 1.00 61.41 38 ARG A C 9
ATOM 13523 O O . ARG A 1 38 ? 16.679 8.719 7.308 1.00 11.31 38 ARG A O 9
ATOM 13544 N N . LEU A 1 39 ? 17.691 10.526 6.440 1.00 65.23 39 LEU A N 9
ATOM 13545 C CA . LEU A 1 39 ? 18.170 9.834 5.256 1.00 20.15 39 LEU A CA 9
ATOM 13546 C C . LEU A 1 39 ? 19.692 9.774 5.276 1.00 65.21 39 LEU A C 9
ATOM 13547 O O . LEU A 1 39 ? 20.332 10.410 6.116 1.00 43.15 39 LEU A O 9
ATOM 13563 N N . SER A 1 40 ? 20.270 9.013 4.362 1.00 0.33 40 SER A N 9
ATOM 13564 C CA . SER A 1 40 ? 21.709 8.829 4.340 1.00 2.24 40 SER A CA 9
ATOM 13565 C C . SER A 1 40 ? 22.384 9.881 3.458 1.00 60.02 40 SER A C 9
ATOM 13566 O O . SER A 1 40 ? 21.717 10.704 2.819 1.00 20.13 40 SER A O 9
ATOM 13574 N N . HIS A 1 41 ? 23.715 9.833 3.426 1.00 13.31 41 HIS A N 9
ATOM 13575 C CA . HIS A 1 41 ? 24.522 10.799 2.682 1.00 75.25 41 HIS A CA 9
ATOM 13576 C C . HIS A 1 41 ? 24.173 10.799 1.196 1.00 41.11 41 HIS A C 9
ATOM 13577 O O . HIS A 1 41 ? 24.262 11.833 0.535 1.00 41.13 41 HIS A O 9
ATOM 13592 N N . ASP A 1 42 ? 23.769 9.645 0.678 1.00 23.54 42 ASP A N 9
ATOM 13593 C CA . ASP A 1 42 ? 23.397 9.536 -0.727 1.00 0.05 42 ASP A CA 9
ATOM 13594 C C . ASP A 1 42 ? 22.153 10.365 -1.003 1.00 12.44 42 ASP A C 9
ATOM 13595 O O . ASP A 1 42 ? 22.155 11.225 -1.882 1.00 21.11 42 ASP A O 9
ATOM 13604 N N . GLU A 1 43 ? 21.101 10.110 -0.231 1.00 14.52 43 GLU A N 9
ATOM 13605 C CA . GLU A 1 43 ? 19.840 10.819 -0.390 1.00 51.01 43 GLU A CA 9
ATOM 13606 C C . GLU A 1 43 ? 20.022 12.319 -0.209 1.00 73.32 43 GLU A C 9
ATOM 13607 O O . GLU A 1 43 ? 19.540 13.108 -1.024 1.00 20.03 43 GLU A O 9
ATOM 13619 N N . VAL A 1 44 ? 20.720 12.718 0.851 1.00 12.04 44 VAL A N 9
ATOM 13620 C CA . VAL A 1 44 ? 20.892 14.137 1.143 1.00 64.12 44 VAL A CA 9
ATOM 13621 C C . VAL A 1 44 ? 21.726 14.829 0.064 1.00 44.32 44 VAL A C 9
ATOM 13622 O O . VAL A 1 44 ? 21.414 15.950 -0.348 1.00 4.42 44 VAL A O 9
ATOM 13635 N N . LYS A 1 45 ? 22.767 14.153 -0.423 1.00 40.31 45 LYS A N 9
ATOM 13636 C CA . LYS A 1 45 ? 23.588 14.710 -1.489 1.00 12.13 45 LYS A CA 9
ATOM 13637 C C . LYS A 1 45 ? 22.768 14.816 -2.767 1.00 13.43 45 LYS A C 9
ATOM 13638 O O . LYS A 1 45 ? 22.860 15.802 -3.496 1.00 15.20 45 LYS A O 9
ATOM 13657 N N . ALA A 1 46 ? 21.951 13.800 -3.019 1.00 24.01 46 ALA A N 9
ATOM 13658 C CA . ALA A 1 46 ? 21.119 13.757 -4.213 1.00 74.23 46 ALA A CA 9
ATOM 13659 C C . ALA A 1 46 ? 20.075 14.868 -4.212 1.00 34.34 46 ALA A C 9
ATOM 13660 O O . ALA A 1 46 ? 19.911 15.567 -5.213 1.00 23.14 46 ALA A O 9
ATOM 13667 N N . VAL A 1 47 ? 19.376 15.032 -3.095 1.00 63.11 47 VAL A N 9
ATOM 13668 C CA . VAL A 1 47 ? 18.321 16.034 -3.004 1.00 5.15 47 VAL A CA 9
ATOM 13669 C C . VAL A 1 47 ? 18.904 17.448 -3.014 1.00 71.40 47 VAL A C 9
ATOM 13670 O O . VAL A 1 47 ? 18.350 18.344 -3.653 1.00 3.44 47 VAL A O 9
ATOM 13683 N N . ALA A 1 48 ? 20.034 17.644 -2.338 1.00 53.54 48 ALA A N 9
ATOM 13684 C CA . ALA A 1 48 ? 20.689 18.945 -2.335 1.00 3.21 48 ALA A CA 9
ATOM 13685 C C . ALA A 1 48 ? 21.196 19.290 -3.729 1.00 22.54 48 ALA A C 9
ATOM 13686 O O . ALA A 1 48 ? 20.980 20.398 -4.219 1.00 13.30 48 ALA A O 9
ATOM 13693 N N . ASN A 1 49 ? 21.848 18.326 -4.371 1.00 73.23 49 ASN A N 9
ATOM 13694 C CA . ASN A 1 49 ? 22.372 18.524 -5.719 1.00 11.34 49 ASN A CA 9
ATOM 13695 C C . ASN A 1 49 ? 21.235 18.805 -6.693 1.00 21.14 49 ASN A C 9
ATOM 13696 O O . ASN A 1 49 ? 21.329 19.710 -7.511 1.00 34.35 49 ASN A O 9
ATOM 13707 N N . GLU A 1 50 ? 20.152 18.042 -6.570 1.00 63.12 50 GLU A N 9
ATOM 13708 C CA . GLU A 1 50 ? 18.980 18.204 -7.430 1.00 22.12 50 GLU A CA 9
ATOM 13709 C C . GLU A 1 50 ? 18.392 19.604 -7.283 1.00 22.40 50 GLU A C 9
ATOM 13710 O O . GLU A 1 50 ? 18.098 20.284 -8.267 1.00 61.11 50 GLU A O 9
ATOM 13722 N N . LEU A 1 51 ? 18.235 20.028 -6.043 1.00 72.23 51 LEU A N 9
ATOM 13723 C CA . LEU A 1 51 ? 17.596 21.294 -5.742 1.00 55.41 51 LEU A CA 9
ATOM 13724 C C . LEU A 1 51 ? 18.487 22.474 -6.154 1.00 24.41 51 LEU A C 9
ATOM 13725 O O . LEU A 1 51 ? 17.993 23.525 -6.571 1.00 62.31 51 LEU A O 9
ATOM 13741 N N . MET A 1 52 ? 19.800 22.286 -6.059 1.00 34.31 52 MET A N 9
ATOM 13742 C CA . MET A 1 52 ? 20.754 23.284 -6.544 1.00 22.22 52 MET A CA 9
ATOM 13743 C C . MET A 1 52 ? 20.820 23.254 -8.067 1.00 41.23 52 MET A C 9
ATOM 13744 O O . MET A 1 52 ? 21.015 24.281 -8.716 1.00 64.42 52 MET A O 9
ATOM 13758 N N . ARG A 1 53 ? 20.651 22.060 -8.617 1.00 0.12 53 ARG A N 9
ATOM 13759 C CA . ARG A 1 53 ? 20.589 21.844 -10.059 1.00 31.34 53 ARG A CA 9
ATOM 13760 C C . ARG A 1 53 ? 19.425 22.620 -10.670 1.00 53.14 53 ARG A C 9
ATOM 13761 O O . ARG A 1 53 ? 19.537 23.175 -11.764 1.00 11.32 53 ARG A O 9
ATOM 13782 N N . LEU A 1 54 ? 18.310 22.656 -9.946 1.00 71.25 54 LEU A N 9
ATOM 13783 C CA . LEU A 1 54 ? 17.138 23.408 -10.374 1.00 62.34 54 LEU A CA 9
ATOM 13784 C C . LEU A 1 54 ? 17.405 24.909 -10.307 1.00 22.45 54 LEU A C 9
ATOM 13785 O O . LEU A 1 54 ? 16.815 25.689 -11.054 1.00 5.15 54 LEU A O 9
ATOM 13801 N N . GLY A 1 55 ? 18.301 25.301 -9.408 1.00 41.21 55 GLY A N 9
ATOM 13802 C CA . GLY A 1 55 ? 18.654 26.699 -9.267 1.00 63.30 55 GLY A CA 9
ATOM 13803 C C . GLY A 1 55 ? 17.795 27.415 -8.244 1.00 62.12 55 GLY A C 9
ATOM 13804 O O . GLY A 1 55 ? 17.821 28.640 -8.151 1.00 34.14 55 GLY A O 9
ATOM 13808 N N . ASP A 1 56 ? 17.038 26.651 -7.468 1.00 0.02 56 ASP A N 9
ATOM 13809 C CA . ASP A 1 56 ? 16.141 27.230 -6.470 1.00 15.42 56 ASP A CA 9
ATOM 13810 C C . ASP A 1 56 ? 16.796 27.243 -5.095 1.00 64.31 56 ASP A C 9
ATOM 13811 O O . ASP A 1 56 ? 16.181 27.619 -4.098 1.00 71.51 56 ASP A O 9
ATOM 13820 N N . PHE A 1 57 ? 18.055 26.836 -5.055 1.00 41.20 57 PHE A N 9
ATOM 13821 C CA . PHE A 1 57 ? 18.824 26.820 -3.820 1.00 0.01 57 PHE A CA 9
ATOM 13822 C C . PHE A 1 57 ? 19.813 27.986 -3.833 1.00 54.22 57 PHE A C 9
ATOM 13823 O O . PHE A 1 57 ? 19.955 28.670 -4.850 1.00 53.24 57 PHE A O 9
ATOM 13840 N N . ASP A 1 58 ? 20.481 28.228 -2.715 1.00 55.52 58 ASP A N 9
ATOM 13841 C CA . ASP A 1 58 ? 21.548 29.217 -2.679 1.00 42.31 58 ASP A CA 9
ATOM 13842 C C . ASP A 1 58 ? 22.871 28.517 -2.959 1.00 31.30 58 ASP A C 9
ATOM 13843 O O . ASP A 1 58 ? 23.000 27.314 -2.723 1.00 23.35 58 ASP A O 9
ATOM 13852 N N . GLN A 1 59 ? 23.841 29.246 -3.477 1.00 65.13 59 GLN A N 9
ATOM 13853 C CA . GLN A 1 59 ? 25.101 28.641 -3.874 1.00 61.52 59 GLN A CA 9
ATOM 13854 C C . GLN A 1 59 ? 26.062 28.529 -2.692 1.00 42.02 59 GLN A C 9
ATOM 13855 O O . GLN A 1 59 ? 26.878 29.424 -2.451 1.00 22.20 59 GLN A O 9
ATOM 13869 N N . ILE A 1 60 ? 25.933 27.443 -1.939 1.00 73.33 60 ILE A N 9
ATOM 13870 C CA . ILE A 1 60 ? 26.876 27.119 -0.869 1.00 52.00 60 ILE A CA 9
ATOM 13871 C C . ILE A 1 60 ? 27.233 25.637 -0.938 1.00 62.32 60 ILE A C 9
ATOM 13872 O O . ILE A 1 60 ? 26.495 24.845 -1.521 1.00 61.30 60 ILE A O 9
ATOM 13888 N N . ASP A 1 61 ? 28.359 25.262 -0.344 1.00 74.15 61 ASP A N 9
ATOM 13889 C CA . ASP A 1 61 ? 28.816 23.877 -0.403 1.00 11.11 61 ASP A CA 9
ATOM 13890 C C . ASP A 1 61 ? 28.066 23.007 0.601 1.00 32.54 61 ASP A C 9
ATOM 13891 O O . ASP A 1 61 ? 28.503 22.840 1.734 1.00 44.33 61 ASP A O 9
ATOM 13900 N N . ILE A 1 62 ? 26.931 22.466 0.182 1.00 1.14 62 ILE A N 9
ATOM 13901 C CA . ILE A 1 62 ? 26.179 21.543 1.028 1.00 44.54 62 ILE A CA 9
ATOM 13902 C C . ILE A 1 62 ? 26.677 20.119 0.838 1.00 35.03 62 ILE A C 9
ATOM 13903 O O . ILE A 1 62 ? 26.797 19.358 1.800 1.00 21.22 62 ILE A O 9
ATOM 13919 N N . GLY A 1 63 ? 27.001 19.777 -0.405 1.00 31.43 63 GLY A N 9
ATOM 13920 C CA . GLY A 1 63 ? 27.502 18.450 -0.707 1.00 52.11 63 GLY A CA 9
ATOM 13921 C C . GLY A 1 63 ? 28.794 18.144 0.025 1.00 31.22 63 GLY A C 9
ATOM 13922 O O . GLY A 1 63 ? 29.149 16.982 0.208 1.00 14.54 63 GLY A O 9
ATOM 13926 N N . VAL A 1 64 ? 29.498 19.198 0.424 1.00 13.42 64 VAL A N 9
ATOM 13927 C CA . VAL A 1 64 ? 30.738 19.066 1.177 1.00 34.32 64 VAL A CA 9
ATOM 13928 C C . VAL A 1 64 ? 30.473 18.853 2.670 1.00 53.31 64 VAL A C 9
ATOM 13929 O O . VAL A 1 64 ? 31.069 17.980 3.290 1.00 3.43 64 VAL A O 9
ATOM 13942 N N . VAL A 1 65 ? 29.564 19.644 3.238 1.00 25.53 65 VAL A N 9
ATOM 13943 C CA . VAL A 1 65 ? 29.316 19.616 4.681 1.00 41.35 65 VAL A CA 9
ATOM 13944 C C . VAL A 1 65 ? 28.637 18.315 5.114 1.00 15.00 65 VAL A C 9
ATOM 13945 O O . VAL A 1 65 ? 28.875 17.815 6.214 1.00 61.02 65 VAL A O 9
ATOM 13958 N N . ILE A 1 66 ? 27.804 17.756 4.246 1.00 60.32 66 ILE A N 9
ATOM 13959 C CA . ILE A 1 66 ? 27.113 16.507 4.559 1.00 21.23 66 ILE A CA 9
ATOM 13960 C C . ILE A 1 66 ? 28.094 15.344 4.658 1.00 32.33 66 ILE A C 9
ATOM 13961 O O . ILE A 1 66 ? 27.797 14.317 5.270 1.00 44.40 66 ILE A O 9
ATOM 13977 N N . THR A 1 67 ? 29.256 15.508 4.041 1.00 14.14 67 THR A N 9
ATOM 13978 C CA . THR A 1 67 ? 30.291 14.491 4.072 1.00 50.13 67 THR A CA 9
ATOM 13979 C C . THR A 1 67 ? 31.482 14.970 4.902 1.00 71.42 67 THR A C 9
ATOM 13980 O O . THR A 1 67 ? 32.476 14.259 5.066 1.00 32.31 67 THR A O 9
ATOM 13991 N N . HIS A 1 68 ? 31.360 16.182 5.429 1.00 62.10 68 HIS A N 9
ATOM 13992 C CA . HIS A 1 68 ? 32.397 16.788 6.247 1.00 75.44 68 HIS A CA 9
ATOM 13993 C C . HIS A 1 68 ? 31.776 17.805 7.199 1.00 63.13 68 HIS A C 9
ATOM 13994 O O . HIS A 1 68 ? 31.723 19.000 6.901 1.00 34.35 68 HIS A O 9
ATOM 14009 N N . PHE A 1 69 ? 31.275 17.318 8.326 1.00 30.31 69 PHE A N 9
ATOM 14010 C CA . PHE A 1 69 ? 30.681 18.186 9.332 1.00 22.22 69 PHE A CA 9
ATOM 14011 C C . PHE A 1 69 ? 31.739 19.091 9.941 1.00 3.34 69 PHE A C 9
ATOM 14012 O O . PHE A 1 69 ? 32.917 18.732 10.005 1.00 14.12 69 PHE A O 9
ATOM 14029 N N . THR A 1 70 ? 31.318 20.263 10.385 1.00 73.34 70 THR A N 9
ATOM 14030 C CA . THR A 1 70 ? 32.244 21.262 10.880 1.00 1.43 70 THR A CA 9
ATOM 14031 C C . THR A 1 70 ? 32.215 21.323 12.408 1.00 12.24 70 THR A C 9
ATOM 14032 O O . THR A 1 70 ? 31.202 21.007 13.032 1.00 70.15 70 THR A O 9
ATOM 14043 N N . ASP A 1 71 ? 33.335 21.732 12.991 1.00 4.40 71 ASP A N 9
ATOM 14044 C CA . ASP A 1 71 ? 33.484 21.842 14.442 1.00 51.42 71 ASP A CA 9
ATOM 14045 C C . ASP A 1 71 ? 32.352 22.639 15.092 1.00 70.43 71 ASP A C 9
ATOM 14046 O O . ASP A 1 71 ? 31.754 22.194 16.073 1.00 25.34 71 ASP A O 9
ATOM 14055 N N . GLU A 1 72 ? 32.047 23.807 14.543 1.00 53.51 72 GLU A N 9
ATOM 14056 C CA . GLU A 1 72 ? 31.068 24.694 15.164 1.00 25.43 72 GLU A CA 9
ATOM 14057 C C . GLU A 1 72 ? 29.807 24.840 14.315 1.00 33.41 72 GLU A C 9
ATOM 14058 O O . GLU A 1 72 ? 28.979 25.712 14.574 1.00 73.40 72 GLU A O 9
ATOM 14070 N N . LEU A 1 73 ? 29.651 23.978 13.321 1.00 73.25 73 LEU A N 9
ATOM 14071 C CA . LEU A 1 73 ? 28.512 24.066 12.414 1.00 13.42 73 LEU A CA 9
ATOM 14072 C C . LEU A 1 73 ? 27.919 22.686 12.168 1.00 3.21 73 LEU A C 9
ATOM 14073 O O . LEU A 1 73 ? 28.657 21.711 12.014 1.00 21.12 73 LEU A O 9
ATOM 14089 N N . PRO A 1 74 ? 26.584 22.575 12.116 1.00 15.30 74 PRO A N 9
ATOM 14090 C CA . PRO A 1 74 ? 25.667 23.706 12.267 1.00 74.21 74 PRO A CA 9
ATOM 14091 C C . PRO A 1 74 ? 25.292 23.974 13.727 1.00 3.21 74 PRO A C 9
ATOM 14092 O O . PRO A 1 74 ? 25.616 23.185 14.617 1.00 20.44 74 PRO A O 9
ATOM 14103 N N . SER A 1 75 ? 24.597 25.078 13.965 1.00 34.34 75 SER A N 9
ATOM 14104 C CA . SER A 1 75 ? 24.216 25.463 15.317 1.00 31.40 75 SER A CA 9
ATOM 14105 C C . SER A 1 75 ? 22.785 25.023 15.641 1.00 52.02 75 SER A C 9
ATOM 14106 O O . SER A 1 75 ? 21.934 24.908 14.747 1.00 0.30 75 SER A O 9
ATOM 14114 N N . PRO A 1 76 ? 22.510 24.758 16.935 1.00 45.34 76 PRO A N 9
ATOM 14115 C CA . PRO A 1 76 ? 21.172 24.390 17.412 1.00 5.21 76 PRO A CA 9
ATOM 14116 C C . PRO A 1 76 ? 20.124 25.435 17.047 1.00 44.52 76 PRO A C 9
ATOM 14117 O O . PRO A 1 76 ? 18.985 25.099 16.723 1.00 51.42 76 PRO A O 9
ATOM 14128 N N . GLU A 1 77 ? 20.518 26.703 17.088 1.00 41.22 77 GLU A N 9
ATOM 14129 C CA . GLU A 1 77 ? 19.616 27.795 16.742 1.00 22.44 77 GLU A CA 9
ATOM 14130 C C . GLU A 1 77 ? 19.184 27.694 15.282 1.00 43.15 77 GLU A C 9
ATOM 14131 O O . GLU A 1 77 ? 18.034 27.979 14.946 1.00 12.42 77 GLU A O 9
ATOM 14143 N N . ASP A 1 78 ? 20.105 27.265 14.425 1.00 64.10 78 ASP A N 9
ATOM 14144 C CA . ASP A 1 78 ? 19.820 27.120 13.002 1.00 20.24 78 ASP A CA 9
ATOM 14145 C C . ASP A 1 78 ? 18.920 25.923 12.758 1.00 23.41 78 ASP A C 9
ATOM 14146 O O . ASP A 1 78 ? 17.871 26.042 12.122 1.00 70.25 78 ASP A O 9
ATOM 14155 N N . VAL A 1 79 ? 19.329 24.765 13.272 1.00 70.42 79 VAL A N 9
ATOM 14156 C CA . VAL A 1 79 ? 18.586 23.525 13.044 1.00 65.40 79 VAL A CA 9
ATOM 14157 C C . VAL A 1 79 ? 17.166 23.604 13.602 1.00 5.45 79 VAL A C 9
ATOM 14158 O O . VAL A 1 79 ? 16.209 23.160 12.964 1.00 24.20 79 VAL A O 9
ATOM 14171 N N . GLU A 1 80 ? 17.033 24.176 14.784 1.00 62.32 80 GLU A N 9
ATOM 14172 C CA . GLU A 1 80 ? 15.729 24.362 15.405 1.00 15.51 80 GLU A CA 9
ATOM 14173 C C . GLU A 1 80 ? 14.875 25.327 14.583 1.00 42.51 80 GLU A C 9
ATOM 14174 O O . GLU A 1 80 ? 13.668 25.135 14.443 1.00 73.11 80 GLU A O 9
ATOM 14186 N N . ARG A 1 81 ? 15.517 26.348 14.026 1.00 50.40 81 ARG A N 9
ATOM 14187 C CA . ARG A 1 81 ? 14.825 27.346 13.219 1.00 73.35 81 ARG A CA 9
ATOM 14188 C C . ARG A 1 81 ? 14.233 26.698 11.971 1.00 24.52 81 ARG A C 9
ATOM 14189 O O . ARG A 1 81 ? 13.034 26.830 11.689 1.00 72.03 81 ARG A O 9
ATOM 14210 N N . VAL A 1 82 ? 15.079 25.981 11.235 1.00 32.54 82 VAL A N 9
ATOM 14211 C CA . VAL A 1 82 ? 14.647 25.323 10.014 1.00 71.44 82 VAL A CA 9
ATOM 14212 C C . VAL A 1 82 ? 13.586 24.270 10.328 1.00 64.30 82 VAL A C 9
ATOM 14213 O O . VAL A 1 82 ? 12.636 24.097 9.571 1.00 33.50 82 VAL A O 9
ATOM 14226 N N . ARG A 1 83 ? 13.741 23.594 11.468 1.00 12.43 83 ARG A N 9
ATOM 14227 C CA . ARG A 1 83 ? 12.764 22.607 11.907 1.00 22.25 83 ARG A CA 9
ATOM 14228 C C . ARG A 1 83 ? 11.401 23.263 12.097 1.00 63.13 83 ARG A C 9
ATOM 14229 O O . ARG A 1 83 ? 10.393 22.781 11.588 1.00 31.24 83 ARG A O 9
ATOM 14250 N N . ALA A 1 84 ? 11.394 24.379 12.813 1.00 12.14 84 ALA A N 9
ATOM 14251 C CA . ALA A 1 84 ? 10.162 25.087 13.125 1.00 60.24 84 ALA A CA 9
ATOM 14252 C C . ALA A 1 84 ? 9.467 25.594 11.866 1.00 70.42 84 ALA A C 9
ATOM 14253 O O . ALA A 1 84 ? 8.249 25.464 11.727 1.00 23.24 84 ALA A O 9
ATOM 14260 N N . ARG A 1 85 ? 10.236 26.167 10.949 1.00 4.11 85 ARG A N 9
ATOM 14261 C CA . ARG A 1 85 ? 9.660 26.745 9.736 1.00 74.14 85 ARG A CA 9
ATOM 14262 C C . ARG A 1 85 ? 9.256 25.666 8.726 1.00 31.20 85 ARG A C 9
ATOM 14263 O O . ARG A 1 85 ? 8.206 25.767 8.091 1.00 12.24 85 ARG A O 9
ATOM 14284 N N . LEU A 1 86 ? 10.075 24.629 8.592 1.00 63.41 86 LEU A N 9
ATOM 14285 C CA . LEU A 1 86 ? 9.801 23.560 7.631 1.00 3.23 86 LEU A CA 9
ATOM 14286 C C . LEU A 1 86 ? 8.629 22.695 8.080 1.00 51.33 86 LEU A C 9
ATOM 14287 O O . LEU A 1 86 ? 7.905 22.153 7.246 1.00 11.12 86 LEU A O 9
ATOM 14303 N N . ALA A 1 87 ? 8.435 22.585 9.391 1.00 64.31 87 ALA A N 9
ATOM 14304 C CA . ALA A 1 87 ? 7.354 21.773 9.947 1.00 55.30 87 ALA A CA 9
ATOM 14305 C C . ALA A 1 87 ? 5.982 22.291 9.516 1.00 40.51 87 ALA A C 9
ATOM 14306 O O . ALA A 1 87 ? 5.007 21.538 9.483 1.00 60.31 87 ALA A O 9
ATOM 14313 N N . ALA A 1 88 ? 5.913 23.576 9.183 1.00 12.20 88 ALA A N 9
ATOM 14314 C CA . ALA A 1 88 ? 4.660 24.201 8.771 1.00 35.54 88 ALA A CA 9
ATOM 14315 C C . ALA A 1 88 ? 4.171 23.644 7.434 1.00 70.35 88 ALA A C 9
ATOM 14316 O O . ALA A 1 88 ? 2.983 23.715 7.119 1.00 34.21 88 ALA A O 9
ATOM 14323 N N . GLN A 1 89 ? 5.091 23.084 6.657 1.00 43.22 89 GLN A N 9
ATOM 14324 C CA . GLN A 1 89 ? 4.749 22.488 5.369 1.00 34.15 89 GLN A CA 9
ATOM 14325 C C . GLN A 1 89 ? 4.628 20.974 5.505 1.00 43.51 89 GLN A C 9
ATOM 14326 O O . GLN A 1 89 ? 4.438 20.257 4.518 1.00 25.11 89 GLN A O 9
ATOM 14340 N N . GLY A 1 90 ? 4.726 20.501 6.738 1.00 41.15 90 GLY A N 9
ATOM 14341 C CA . GLY A 1 90 ? 4.684 19.079 6.999 1.00 31.11 90 GLY A CA 9
ATOM 14342 C C . GLY A 1 90 ? 6.010 18.581 7.528 1.00 31.14 90 GLY A C 9
ATOM 14343 O O . GLY A 1 90 ? 7.038 19.226 7.331 1.00 41.14 90 GLY A O 9
ATOM 14347 N N . TRP A 1 91 ? 6.000 17.445 8.203 1.00 1.05 91 TRP A N 9
ATOM 14348 C CA . TRP A 1 91 ? 7.228 16.886 8.739 1.00 21.13 91 TRP A CA 9
ATOM 14349 C C . TRP A 1 91 ? 7.288 15.386 8.467 1.00 24.15 91 TRP A C 9
ATOM 14350 O O . TRP A 1 91 ? 6.737 14.581 9.220 1.00 54.32 91 TRP A O 9
ATOM 14371 N N . PRO A 1 92 ? 7.948 14.997 7.367 1.00 64.14 92 PRO A N 9
ATOM 14372 C CA . PRO A 1 92 ? 8.048 13.600 6.950 1.00 60.55 92 PRO A CA 9
ATOM 14373 C C . PRO A 1 92 ? 9.198 12.855 7.628 1.00 0.42 92 PRO A C 9
ATOM 14374 O O . PRO A 1 92 ? 9.618 11.793 7.170 1.00 12.41 92 PRO A O 9
ATOM 14385 N N . LEU A 1 93 ? 9.701 13.411 8.722 1.00 21.21 93 LEU A N 9
ATOM 14386 C CA . LEU A 1 93 ? 10.770 12.770 9.480 1.00 44.02 93 LEU A CA 9
ATOM 14387 C C . LEU A 1 93 ? 10.198 12.006 10.664 1.00 73.14 93 LEU A C 9
ATOM 14388 O O . LEU A 1 93 ? 10.926 11.619 11.573 1.00 62.40 93 LEU A O 9
ATOM 14404 N N . ASP A 1 94 ? 8.895 11.791 10.641 1.00 75.24 94 ASP A N 9
ATOM 14405 C CA . ASP A 1 94 ? 8.227 11.006 11.669 1.00 4.40 94 ASP A CA 9
ATOM 14406 C C . ASP A 1 94 ? 8.369 9.524 11.348 1.00 41.41 94 ASP A C 9
ATOM 14407 O O . ASP A 1 94 ? 7.749 9.022 10.406 1.00 14.45 94 ASP A O 9
ATOM 14416 N N . ASP A 1 95 ? 9.214 8.835 12.098 1.00 73.02 95 ASP A N 9
ATOM 14417 C CA . ASP A 1 95 ? 9.475 7.427 11.835 1.00 2.34 95 ASP A CA 9
ATOM 14418 C C . ASP A 1 95 ? 8.861 6.549 12.919 1.00 51.34 95 ASP A C 9
ATOM 14419 O O . ASP A 1 95 ? 8.240 7.048 13.860 1.00 12.12 95 ASP A O 9
ATOM 14428 N N . VAL A 1 96 ? 9.028 5.241 12.776 1.00 71.32 96 VAL A N 9
ATOM 14429 C CA . VAL A 1 96 ? 8.387 4.285 13.669 1.00 22.53 96 VAL A CA 9
ATOM 14430 C C . VAL A 1 96 ? 9.139 4.166 14.993 1.00 14.41 96 VAL A C 9
ATOM 14431 O O . VAL A 1 96 ? 10.364 4.044 15.016 1.00 35.44 96 VAL A O 9
ATOM 14444 N N . ARG A 1 97 ? 8.394 4.205 16.089 1.00 41.12 97 ARG A N 9
ATOM 14445 C CA . ARG A 1 97 ? 8.967 4.030 17.417 1.00 64.31 97 ARG A CA 9
ATOM 14446 C C . ARG A 1 97 ? 8.143 3.022 18.213 1.00 4.21 97 ARG A C 9
ATOM 14447 O O . ARG A 1 97 ? 7.299 2.324 17.648 1.00 42.12 97 ARG A O 9
ATOM 14468 N N . ASP A 1 98 ? 8.401 2.940 19.515 1.00 14.21 98 ASP A N 9
ATOM 14469 C CA . ASP A 1 98 ? 7.724 1.975 20.382 1.00 30.32 98 ASP A CA 9
ATOM 14470 C C . ASP A 1 98 ? 6.220 2.209 20.424 1.00 50.43 98 ASP A C 9
ATOM 14471 O O . ASP A 1 98 ? 5.754 3.275 20.825 1.00 33.41 98 ASP A O 9
ATOM 14480 N N . ARG A 1 99 ? 5.475 1.207 19.981 1.00 40.24 99 ARG A N 9
ATOM 14481 C CA . ARG A 1 99 ? 4.023 1.218 20.060 1.00 32.23 99 ARG A CA 9
ATOM 14482 C C . ARG A 1 99 ? 3.541 -0.194 20.374 1.00 22.32 99 ARG A C 9
ATOM 14483 O O . ARG A 1 99 ? 2.476 -0.617 19.935 1.00 1.10 99 ARG A O 9
ATOM 14504 N N . GLU A 1 100 ? 4.336 -0.929 21.140 1.00 14.13 100 GLU A N 9
ATOM 14505 C CA . GLU A 1 100 ? 3.991 -2.303 21.466 1.00 21.13 100 GLU A CA 9
ATOM 14506 C C . GLU A 1 100 ? 2.927 -2.353 22.559 1.00 70.42 100 GLU A C 9
ATOM 14507 O O . GLU A 1 100 ? 3.223 -2.463 23.751 1.00 75.53 100 GLU A O 9
ATOM 14519 N N . GLU A 1 101 ? 1.684 -2.218 22.140 1.00 40.31 101 GLU A N 9
ATOM 14520 C CA . GLU A 1 101 ? 0.552 -2.353 23.034 1.00 43.23 101 GLU A CA 9
ATOM 14521 C C . GLU A 1 101 ? -0.292 -3.533 22.589 1.00 61.40 101 GLU A C 9
ATOM 14522 O O . GLU A 1 101 ? -0.078 -4.077 21.503 1.00 65.34 101 GLU A O 9
ATOM 14534 N N . HIS A 1 102 ? -1.248 -3.926 23.413 1.00 21.45 102 HIS A N 9
ATOM 14535 C CA . HIS A 1 102 ? -2.096 -5.062 23.089 1.00 25.33 102 HIS A CA 9
ATOM 14536 C C . HIS A 1 102 ? -3.289 -4.597 22.261 1.00 50.12 102 HIS A C 9
ATOM 14537 O O . HIS A 1 102 ? -4.100 -5.399 21.802 1.00 63.21 102 HIS A O 9
ATOM 14552 N N . ALA A 1 103 ? -3.379 -3.290 22.080 1.00 73.32 103 ALA A N 9
ATOM 14553 C CA . ALA A 1 103 ? -4.419 -2.688 21.271 1.00 31.42 103 ALA A CA 9
ATOM 14554 C C . ALA A 1 103 ? -3.835 -1.543 20.458 1.00 64.31 103 ALA A C 9
ATOM 14555 O O . ALA A 1 103 ? -3.599 -0.466 21.036 1.00 52.35 103 ALA A O 9
ATOM 14563 N N . GLY A 1 1 ? 2.817 4.498 -8.913 1.00 23.41 1 GLY A N 10
ATOM 14564 C CA . GLY A 1 1 ? 2.974 3.488 -7.838 1.00 73.53 1 GLY A CA 10
ATOM 14565 C C . GLY A 1 1 ? 3.890 3.967 -6.735 1.00 72.31 1 GLY A C 10
ATOM 14566 O O . GLY A 1 1 ? 4.514 5.022 -6.855 1.00 14.41 1 GLY A O 10
ATOM 14572 N N . SER A 1 2 ? 3.969 3.195 -5.660 1.00 3.14 2 SER A N 10
ATOM 14573 C CA . SER A 1 2 ? 4.805 3.548 -4.524 1.00 5.32 2 SER A CA 10
ATOM 14574 C C . SER A 1 2 ? 6.273 3.254 -4.820 1.00 72.52 2 SER A C 10
ATOM 14575 O O . SER A 1 2 ? 6.731 2.119 -4.693 1.00 22.34 2 SER A O 10
ATOM 14583 N N . HIS A 1 3 ? 6.999 4.280 -5.239 1.00 74.30 3 HIS A N 10
ATOM 14584 C CA . HIS A 1 3 ? 8.407 4.133 -5.562 1.00 71.34 3 HIS A CA 10
ATOM 14585 C C . HIS A 1 3 ? 9.192 5.291 -4.956 1.00 55.41 3 HIS A C 10
ATOM 14586 O O . HIS A 1 3 ? 8.611 6.322 -4.610 1.00 61.04 3 HIS A O 10
ATOM 14601 N N . MET A 1 4 ? 10.504 5.118 -4.829 1.00 24.22 4 MET A N 10
ATOM 14602 C CA . MET A 1 4 ? 11.366 6.123 -4.202 1.00 74.34 4 MET A CA 10
ATOM 14603 C C . MET A 1 4 ? 11.248 7.488 -4.877 1.00 53.14 4 MET A C 10
ATOM 14604 O O . MET A 1 4 ? 11.353 8.516 -4.211 1.00 34.52 4 MET A O 10
ATOM 14618 N N . ASN A 1 5 ? 11.025 7.494 -6.190 1.00 22.52 5 ASN A N 10
ATOM 14619 C CA . ASN A 1 5 ? 10.871 8.741 -6.943 1.00 73.11 5 ASN A CA 10
ATOM 14620 C C . ASN A 1 5 ? 9.792 9.633 -6.333 1.00 10.31 5 ASN A C 10
ATOM 14621 O O . ASN A 1 5 ? 9.978 10.844 -6.203 1.00 10.11 5 ASN A O 10
ATOM 14632 N N . ARG A 1 6 ? 8.674 9.027 -5.943 1.00 70.34 6 ARG A N 10
ATOM 14633 C CA . ARG A 1 6 ? 7.568 9.769 -5.342 1.00 45.50 6 ARG A CA 10
ATOM 14634 C C . ARG A 1 6 ? 8.023 10.439 -4.050 1.00 22.34 6 ARG A C 10
ATOM 14635 O O . ARG A 1 6 ? 7.723 11.606 -3.798 1.00 1.32 6 ARG A O 10
ATOM 14656 N N . PHE A 1 7 ? 8.779 9.694 -3.252 1.00 61.03 7 PHE A N 10
ATOM 14657 C CA . PHE A 1 7 ? 9.276 10.189 -1.977 1.00 54.10 7 PHE A CA 10
ATOM 14658 C C . PHE A 1 7 ? 10.307 11.293 -2.199 1.00 14.21 7 PHE A C 10
ATOM 14659 O O . PHE A 1 7 ? 10.247 12.343 -1.563 1.00 1.24 7 PHE A O 10
ATOM 14676 N N . LEU A 1 8 ? 11.238 11.052 -3.118 1.00 52.30 8 LEU A N 10
ATOM 14677 C CA . LEU A 1 8 ? 12.275 12.031 -3.435 1.00 12.42 8 LEU A CA 10
ATOM 14678 C C . LEU A 1 8 ? 11.654 13.341 -3.904 1.00 4.34 8 LEU A C 10
ATOM 14679 O O . LEU A 1 8 ? 12.032 14.418 -3.441 1.00 54.30 8 LEU A O 10
ATOM 14695 N N . THR A 1 9 ? 10.684 13.239 -4.803 1.00 50.43 9 THR A N 10
ATOM 14696 C CA . THR A 1 9 ? 9.993 14.411 -5.320 1.00 11.00 9 THR A CA 10
ATOM 14697 C C . THR A 1 9 ? 9.257 15.143 -4.197 1.00 63.12 9 THR A C 10
ATOM 14698 O O . THR A 1 9 ? 9.277 16.374 -4.127 1.00 22.31 9 THR A O 10
ATOM 14709 N N . SER A 1 10 ? 8.633 14.378 -3.304 1.00 65.42 10 SER A N 10
ATOM 14710 C CA . SER A 1 10 ? 7.908 14.950 -2.180 1.00 14.20 10 SER A CA 10
ATOM 14711 C C . SER A 1 10 ? 8.859 15.712 -1.258 1.00 60.34 10 SER A C 10
ATOM 14712 O O . SER A 1 10 ? 8.529 16.796 -0.778 1.00 33.45 10 SER A O 10
ATOM 14720 N N . ILE A 1 11 ? 10.037 15.146 -1.021 1.00 41.21 11 ILE A N 10
ATOM 14721 C CA . ILE A 1 11 ? 11.039 15.786 -0.173 1.00 43.24 11 ILE A CA 10
ATOM 14722 C C . ILE A 1 11 ? 11.529 17.088 -0.801 1.00 34.21 11 ILE A C 10
ATOM 14723 O O . ILE A 1 11 ? 11.549 18.128 -0.146 1.00 51.11 11 ILE A O 10
ATOM 14739 N N . VAL A 1 12 ? 11.904 17.025 -2.073 1.00 21.55 12 VAL A N 10
ATOM 14740 C CA . VAL A 1 12 ? 12.353 18.206 -2.807 1.00 14.34 12 VAL A CA 10
ATOM 14741 C C . VAL A 1 12 ? 11.286 19.306 -2.769 1.00 13.44 12 VAL A C 10
ATOM 14742 O O . VAL A 1 12 ? 11.593 20.475 -2.506 1.00 43.23 12 VAL A O 10
ATOM 14755 N N . ALA A 1 13 ? 10.035 18.921 -3.005 1.00 44.22 13 ALA A N 10
ATOM 14756 C CA . ALA A 1 13 ? 8.917 19.860 -2.959 1.00 63.42 13 ALA A CA 10
ATOM 14757 C C . ALA A 1 13 ? 8.754 20.445 -1.558 1.00 5.15 13 ALA A C 10
ATOM 14758 O O . ALA A 1 13 ? 8.518 21.639 -1.399 1.00 60.31 13 ALA A O 10
ATOM 14765 N N . TRP A 1 14 ? 8.886 19.590 -0.551 1.00 34.42 14 TRP A N 10
ATOM 14766 C CA . TRP A 1 14 ? 8.808 20.012 0.842 1.00 42.25 14 TRP A CA 10
ATOM 14767 C C . TRP A 1 14 ? 9.903 21.027 1.164 1.00 70.10 14 TRP A C 10
ATOM 14768 O O . TRP A 1 14 ? 9.633 22.089 1.733 1.00 3.04 14 TRP A O 10
ATOM 14789 N N . LEU A 1 15 ? 11.130 20.705 0.772 1.00 2.10 15 LEU A N 10
ATOM 14790 C CA . LEU A 1 15 ? 12.279 21.549 1.070 1.00 34.45 15 LEU A CA 10
ATOM 14791 C C . LEU A 1 15 ? 12.142 22.923 0.426 1.00 0.13 15 LEU A C 10
ATOM 14792 O O . LEU A 1 15 ? 12.341 23.944 1.085 1.00 34.54 15 LEU A O 10
ATOM 14808 N N . ARG A 1 16 ? 11.795 22.952 -0.858 1.00 2.41 16 ARG A N 10
ATOM 14809 C CA . ARG A 1 16 ? 11.653 24.221 -1.562 1.00 31.15 16 ARG A CA 10
ATOM 14810 C C . ARG A 1 16 ? 10.472 25.013 -1.004 1.00 5.31 16 ARG A C 10
ATOM 14811 O O . ARG A 1 16 ? 10.551 26.229 -0.855 1.00 11.03 16 ARG A O 10
ATOM 14832 N N . ALA A 1 17 ? 9.394 24.311 -0.658 1.00 2.12 17 ALA A N 10
ATOM 14833 C CA . ALA A 1 17 ? 8.218 24.955 -0.080 1.00 33.54 17 ALA A CA 10
ATOM 14834 C C . ALA A 1 17 ? 8.551 25.559 1.277 1.00 24.54 17 ALA A C 10
ATOM 14835 O O . ALA A 1 17 ? 7.964 26.563 1.683 1.00 1.33 17 ALA A O 10
ATOM 14842 N N . GLY A 1 18 ? 9.491 24.929 1.977 1.00 51.14 18 GLY A N 10
ATOM 14843 C CA . GLY A 1 18 ? 9.954 25.453 3.245 1.00 30.22 18 GLY A CA 10
ATOM 14844 C C . GLY A 1 18 ? 10.698 26.770 3.099 1.00 44.24 18 GLY A C 10
ATOM 14845 O O . GLY A 1 18 ? 10.687 27.597 4.014 1.00 11.14 18 GLY A O 10
ATOM 14849 N N . TYR A 1 19 ? 11.334 26.976 1.950 1.00 34.05 19 TYR A N 10
ATOM 14850 C CA . TYR A 1 19 ? 12.098 28.197 1.706 1.00 45.12 19 TYR A CA 10
ATOM 14851 C C . TYR A 1 19 ? 11.852 28.721 0.295 1.00 10.22 19 TYR A C 10
ATOM 14852 O O . TYR A 1 19 ? 12.655 28.495 -0.611 1.00 41.13 19 TYR A O 10
ATOM 14870 N N . PRO A 1 20 ? 10.731 29.429 0.089 1.00 2.25 20 PRO A N 10
ATOM 14871 C CA . PRO A 1 20 ? 10.359 29.955 -1.228 1.00 33.00 20 PRO A CA 10
ATOM 14872 C C . PRO A 1 20 ? 11.319 31.040 -1.709 1.00 63.40 20 PRO A C 10
ATOM 14873 O O . PRO A 1 20 ? 11.492 31.244 -2.911 1.00 22.41 20 PRO A O 10
ATOM 14884 N N . GLU A 1 21 ? 11.959 31.715 -0.758 1.00 2.11 21 GLU A N 10
ATOM 14885 C CA . GLU A 1 21 ? 12.904 32.782 -1.072 1.00 73.24 21 GLU A CA 10
ATOM 14886 C C . GLU A 1 21 ? 14.251 32.192 -1.461 1.00 20.44 21 GLU A C 10
ATOM 14887 O O . GLU A 1 21 ? 15.132 32.889 -1.960 1.00 40.30 21 GLU A O 10
ATOM 14899 N N . GLY A 1 22 ? 14.396 30.901 -1.232 1.00 34.52 22 GLY A N 10
ATOM 14900 C CA . GLY A 1 22 ? 15.684 30.267 -1.353 1.00 33.44 22 GLY A CA 10
ATOM 14901 C C . GLY A 1 22 ? 16.201 29.871 0.008 1.00 53.53 22 GLY A C 10
ATOM 14902 O O . GLY A 1 22 ? 15.706 30.358 1.026 1.00 11.30 22 GLY A O 10
ATOM 14906 N N . ILE A 1 23 ? 17.181 28.991 0.044 1.00 21.02 23 ILE A N 10
ATOM 14907 C CA . ILE A 1 23 ? 17.687 28.493 1.309 1.00 2.44 23 ILE A CA 10
ATOM 14908 C C . ILE A 1 23 ? 18.972 29.223 1.694 1.00 35.10 23 ILE A C 10
ATOM 14909 O O . ILE A 1 23 ? 19.953 29.209 0.946 1.00 4.14 23 ILE A O 10
ATOM 14925 N N . PRO A 1 24 ? 18.965 29.898 2.855 1.00 3.32 24 PRO A N 10
ATOM 14926 C CA . PRO A 1 24 ? 20.140 30.596 3.380 1.00 71.45 24 PRO A CA 10
ATOM 14927 C C . PRO A 1 24 ? 21.193 29.612 3.886 1.00 31.25 24 PRO A C 10
ATOM 14928 O O . PRO A 1 24 ? 20.848 28.584 4.461 1.00 10.15 24 PRO A O 10
ATOM 14939 N N . PRO A 1 25 ? 22.488 29.920 3.686 1.00 35.02 25 PRO A N 10
ATOM 14940 C CA . PRO A 1 25 ? 23.598 29.026 4.063 1.00 12.04 25 PRO A CA 10
ATOM 14941 C C . PRO A 1 25 ? 23.521 28.561 5.513 1.00 11.40 25 PRO A C 10
ATOM 14942 O O . PRO A 1 25 ? 23.783 27.395 5.817 1.00 22.20 25 PRO A O 10
ATOM 14953 N N . THR A 1 26 ? 23.152 29.477 6.395 1.00 51.12 26 THR A N 10
ATOM 14954 C CA . THR A 1 26 ? 23.020 29.184 7.812 1.00 71.04 26 THR A CA 10
ATOM 14955 C C . THR A 1 26 ? 22.015 28.061 8.049 1.00 51.20 26 THR A C 10
ATOM 14956 O O . THR A 1 26 ? 22.342 27.020 8.624 1.00 74.44 26 THR A O 10
ATOM 14967 N N . ASP A 1 27 ? 20.805 28.266 7.555 1.00 40.23 27 ASP A N 10
ATOM 14968 C CA . ASP A 1 27 ? 19.724 27.316 7.753 1.00 64.21 27 ASP A CA 10
ATOM 14969 C C . ASP A 1 27 ? 19.895 26.113 6.837 1.00 23.45 27 ASP A C 10
ATOM 14970 O O . ASP A 1 27 ? 19.323 25.057 7.079 1.00 13.20 27 ASP A O 10
ATOM 14979 N N . SER A 1 28 ? 20.690 26.277 5.789 1.00 54.23 28 SER A N 10
ATOM 14980 C CA . SER A 1 28 ? 20.939 25.205 4.834 1.00 53.34 28 SER A CA 10
ATOM 14981 C C . SER A 1 28 ? 21.703 24.064 5.491 1.00 42.43 28 SER A C 10
ATOM 14982 O O . SER A 1 28 ? 21.427 22.890 5.234 1.00 42.13 28 SER A O 10
ATOM 14990 N N . PHE A 1 29 ? 22.659 24.409 6.344 1.00 42.55 29 PHE A N 10
ATOM 14991 C CA . PHE A 1 29 ? 23.410 23.405 7.083 1.00 4.12 29 PHE A CA 10
ATOM 14992 C C . PHE A 1 29 ? 22.486 22.722 8.083 1.00 35.43 29 PHE A C 10
ATOM 14993 O O . PHE A 1 29 ? 22.616 21.532 8.374 1.00 12.15 29 PHE A O 10
ATOM 15010 N N . ALA A 1 30 ? 21.533 23.489 8.585 1.00 14.21 30 ALA A N 10
ATOM 15011 C CA . ALA A 1 30 ? 20.507 22.956 9.461 1.00 35.22 30 ALA A CA 10
ATOM 15012 C C . ALA A 1 30 ? 19.589 22.012 8.686 1.00 13.34 30 ALA A C 10
ATOM 15013 O O . ALA A 1 30 ? 19.177 20.973 9.199 1.00 31.42 30 ALA A O 10
ATOM 15020 N N . VAL A 1 31 ? 19.281 22.380 7.441 1.00 22.11 31 VAL A N 10
ATOM 15021 C CA . VAL A 1 31 ? 18.493 21.528 6.553 1.00 35.35 31 VAL A CA 10
ATOM 15022 C C . VAL A 1 31 ? 19.175 20.181 6.368 1.00 24.34 31 VAL A C 10
ATOM 15023 O O . VAL A 1 31 ? 18.554 19.137 6.548 1.00 23.22 31 VAL A O 10
ATOM 15036 N N . LEU A 1 32 ? 20.460 20.209 6.023 1.00 10.50 32 LEU A N 10
ATOM 15037 C CA . LEU A 1 32 ? 21.208 18.980 5.798 1.00 25.41 32 LEU A CA 10
ATOM 15038 C C . LEU A 1 32 ? 21.297 18.169 7.088 1.00 40.04 32 LEU A C 10
ATOM 15039 O O . LEU A 1 32 ? 21.200 16.946 7.061 1.00 73.03 32 LEU A O 10
ATOM 15055 N N . ALA A 1 33 ? 21.449 18.857 8.217 1.00 25.31 33 ALA A N 10
ATOM 15056 C CA . ALA A 1 33 ? 21.491 18.192 9.515 1.00 12.22 33 ALA A CA 10
ATOM 15057 C C . ALA A 1 33 ? 20.175 17.486 9.809 1.00 4.10 33 ALA A C 10
ATOM 15058 O O . ALA A 1 33 ? 20.155 16.339 10.253 1.00 40.14 33 ALA A O 10
ATOM 15065 N N . LEU A 1 34 ? 19.076 18.179 9.548 1.00 53.14 34 LEU A N 10
ATOM 15066 C CA . LEU A 1 34 ? 17.752 17.637 9.800 1.00 63.15 34 LEU A CA 10
ATOM 15067 C C . LEU A 1 34 ? 17.445 16.512 8.816 1.00 74.13 34 LEU A C 10
ATOM 15068 O O . LEU A 1 34 ? 16.995 15.437 9.209 1.00 75.13 34 LEU A O 10
ATOM 15084 N N . LEU A 1 35 ? 17.712 16.757 7.542 1.00 33.13 35 LEU A N 10
ATOM 15085 C CA . LEU A 1 35 ? 17.382 15.802 6.495 1.00 40.52 35 LEU A CA 10
ATOM 15086 C C . LEU A 1 35 ? 18.249 14.549 6.605 1.00 5.24 35 LEU A C 10
ATOM 15087 O O . LEU A 1 35 ? 17.824 13.462 6.220 1.00 72.35 35 LEU A O 10
ATOM 15103 N N . CYS A 1 36 ? 19.454 14.701 7.151 1.00 33.14 36 CYS A N 10
ATOM 15104 C CA . CYS A 1 36 ? 20.353 13.568 7.366 1.00 11.42 36 CYS A CA 10
ATOM 15105 C C . CYS A 1 36 ? 19.777 12.618 8.416 1.00 12.21 36 CYS A C 10
ATOM 15106 O O . CYS A 1 36 ? 20.181 11.459 8.515 1.00 70.34 36 CYS A O 10
ATOM 15114 N N . ARG A 1 37 ? 18.820 13.116 9.191 1.00 51.20 37 ARG A N 10
ATOM 15115 C CA . ARG A 1 37 ? 18.163 12.312 10.213 1.00 34.43 37 ARG A CA 10
ATOM 15116 C C . ARG A 1 37 ? 17.014 11.521 9.596 1.00 14.35 37 ARG A C 10
ATOM 15117 O O . ARG A 1 37 ? 16.374 10.703 10.259 1.00 42.53 37 ARG A O 10
ATOM 15138 N N . ARG A 1 38 ? 16.761 11.774 8.319 1.00 2.53 38 ARG A N 10
ATOM 15139 C CA . ARG A 1 38 ? 15.699 11.098 7.594 1.00 2.05 38 ARG A CA 10
ATOM 15140 C C . ARG A 1 38 ? 16.289 10.259 6.468 1.00 61.41 38 ARG A C 10
ATOM 15141 O O . ARG A 1 38 ? 15.912 9.103 6.272 1.00 11.31 38 ARG A O 10
ATOM 15162 N N . LEU A 1 39 ? 17.224 10.851 5.742 1.00 65.23 39 LEU A N 10
ATOM 15163 C CA . LEU A 1 39 ? 17.888 10.183 4.639 1.00 20.15 39 LEU A CA 10
ATOM 15164 C C . LEU A 1 39 ? 19.398 10.311 4.792 1.00 65.21 39 LEU A C 10
ATOM 15165 O O . LEU A 1 39 ? 19.882 11.225 5.456 1.00 43.15 39 LEU A O 10
ATOM 15181 N N . SER A 1 40 ? 20.133 9.397 4.187 1.00 0.33 40 SER A N 10
ATOM 15182 C CA . SER A 1 40 ? 21.580 9.364 4.333 1.00 2.24 40 SER A CA 10
ATOM 15183 C C . SER A 1 40 ? 22.278 10.419 3.465 1.00 60.02 40 SER A C 10
ATOM 15184 O O . SER A 1 40 ? 21.641 11.120 2.666 1.00 20.13 40 SER A O 10
ATOM 15192 N N . HIS A 1 41 ? 23.597 10.519 3.634 1.00 13.31 41 HIS A N 10
ATOM 15193 C CA . HIS A 1 41 ? 24.386 11.586 3.025 1.00 75.25 41 HIS A CA 10
ATOM 15194 C C . HIS A 1 41 ? 24.324 11.574 1.498 1.00 41.11 41 HIS A C 10
ATOM 15195 O O . HIS A 1 41 ? 24.433 12.623 0.872 1.00 41.13 41 HIS A O 10
ATOM 15210 N N . ASP A 1 42 ? 24.148 10.410 0.888 1.00 23.54 42 ASP A N 10
ATOM 15211 C CA . ASP A 1 42 ? 24.069 10.346 -0.568 1.00 0.05 42 ASP A CA 10
ATOM 15212 C C . ASP A 1 42 ? 22.720 10.834 -1.071 1.00 12.44 42 ASP A C 10
ATOM 15213 O O . ASP A 1 42 ? 22.638 11.466 -2.126 1.00 21.11 42 ASP A O 10
ATOM 15222 N N . GLU A 1 43 ? 21.668 10.544 -0.320 1.00 14.52 43 GLU A N 10
ATOM 15223 C CA . GLU A 1 43 ? 20.337 11.033 -0.643 1.00 51.01 43 GLU A CA 10
ATOM 15224 C C . GLU A 1 43 ? 20.286 12.550 -0.541 1.00 73.32 43 GLU A C 10
ATOM 15225 O O . GLU A 1 43 ? 19.822 13.230 -1.462 1.00 20.03 43 GLU A O 10
ATOM 15237 N N . VAL A 1 44 ? 20.780 13.083 0.573 1.00 12.04 44 VAL A N 10
ATOM 15238 C CA . VAL A 1 44 ? 20.796 14.528 0.769 1.00 64.12 44 VAL A CA 10
ATOM 15239 C C . VAL A 1 44 ? 21.746 15.198 -0.228 1.00 44.32 44 VAL A C 10
ATOM 15240 O O . VAL A 1 44 ? 21.493 16.313 -0.684 1.00 4.42 44 VAL A O 10
ATOM 15253 N N . LYS A 1 45 ? 22.829 14.497 -0.577 1.00 40.31 45 LYS A N 10
ATOM 15254 C CA . LYS A 1 45 ? 23.751 14.960 -1.609 1.00 12.13 45 LYS A CA 10
ATOM 15255 C C . LYS A 1 45 ? 23.021 15.140 -2.935 1.00 13.43 45 LYS A C 10
ATOM 15256 O O . LYS A 1 45 ? 23.115 16.189 -3.575 1.00 15.20 45 LYS A O 10
ATOM 15275 N N . ALA A 1 46 ? 22.282 14.108 -3.328 1.00 24.01 46 ALA A N 10
ATOM 15276 C CA . ALA A 1 46 ? 21.561 14.111 -4.592 1.00 74.23 46 ALA A CA 10
ATOM 15277 C C . ALA A 1 46 ? 20.531 15.233 -4.639 1.00 34.34 46 ALA A C 10
ATOM 15278 O O . ALA A 1 46 ? 20.527 16.041 -5.571 1.00 23.14 46 ALA A O 10
ATOM 15285 N N . VAL A 1 47 ? 19.675 15.287 -3.620 1.00 63.11 47 VAL A N 10
ATOM 15286 C CA . VAL A 1 47 ? 18.612 16.285 -3.563 1.00 5.15 47 VAL A CA 10
ATOM 15287 C C . VAL A 1 47 ? 19.171 17.702 -3.574 1.00 71.40 47 VAL A C 10
ATOM 15288 O O . VAL A 1 47 ? 18.708 18.546 -4.342 1.00 3.44 47 VAL A O 10
ATOM 15301 N N . ALA A 1 48 ? 20.174 17.962 -2.741 1.00 53.54 48 ALA A N 10
ATOM 15302 C CA . ALA A 1 48 ? 20.759 19.294 -2.663 1.00 3.21 48 ALA A CA 10
ATOM 15303 C C . ALA A 1 48 ? 21.299 19.729 -4.021 1.00 22.54 48 ALA A C 10
ATOM 15304 O O . ALA A 1 48 ? 21.025 20.839 -4.480 1.00 13.30 48 ALA A O 10
ATOM 15311 N N . ASN A 1 49 ? 22.036 18.836 -4.673 1.00 73.23 49 ASN A N 10
ATOM 15312 C CA . ASN A 1 49 ? 22.659 19.145 -5.955 1.00 11.34 49 ASN A CA 10
ATOM 15313 C C . ASN A 1 49 ? 21.611 19.435 -7.026 1.00 21.14 49 ASN A C 10
ATOM 15314 O O . ASN A 1 49 ? 21.693 20.449 -7.723 1.00 34.35 49 ASN A O 10
ATOM 15325 N N . GLU A 1 50 ? 20.615 18.561 -7.150 1.00 63.12 50 GLU A N 10
ATOM 15326 C CA . GLU A 1 50 ? 19.610 18.718 -8.193 1.00 22.12 50 GLU A CA 10
ATOM 15327 C C . GLU A 1 50 ? 18.715 19.922 -7.914 1.00 22.40 50 GLU A C 10
ATOM 15328 O O . GLU A 1 50 ? 18.348 20.650 -8.834 1.00 61.11 50 GLU A O 10
ATOM 15340 N N . LEU A 1 51 ? 18.391 20.147 -6.645 1.00 72.23 51 LEU A N 10
ATOM 15341 C CA . LEU A 1 51 ? 17.555 21.280 -6.267 1.00 55.41 51 LEU A CA 10
ATOM 15342 C C . LEU A 1 51 ? 18.281 22.581 -6.598 1.00 24.41 51 LEU A C 10
ATOM 15343 O O . LEU A 1 51 ? 17.680 23.526 -7.113 1.00 62.31 51 LEU A O 10
ATOM 15359 N N . MET A 1 52 ? 19.584 22.615 -6.323 1.00 34.31 52 MET A N 10
ATOM 15360 C CA . MET A 1 52 ? 20.406 23.775 -6.661 1.00 22.22 52 MET A CA 10
ATOM 15361 C C . MET A 1 52 ? 20.409 24.019 -8.164 1.00 41.23 52 MET A C 10
ATOM 15362 O O . MET A 1 52 ? 20.233 25.147 -8.619 1.00 64.42 52 MET A O 10
ATOM 15376 N N . ARG A 1 53 ? 20.612 22.956 -8.930 1.00 0.12 53 ARG A N 10
ATOM 15377 C CA . ARG A 1 53 ? 20.759 23.074 -10.372 1.00 31.34 53 ARG A CA 10
ATOM 15378 C C . ARG A 1 53 ? 19.435 23.403 -11.059 1.00 53.14 53 ARG A C 10
ATOM 15379 O O . ARG A 1 53 ? 19.401 24.208 -11.989 1.00 11.32 53 ARG A O 10
ATOM 15400 N N . LEU A 1 54 ? 18.351 22.779 -10.604 1.00 71.25 54 LEU A N 10
ATOM 15401 C CA . LEU A 1 54 ? 17.047 22.972 -11.234 1.00 62.34 54 LEU A CA 10
ATOM 15402 C C . LEU A 1 54 ? 16.432 24.313 -10.851 1.00 22.45 54 LEU A C 10
ATOM 15403 O O . LEU A 1 54 ? 15.710 24.922 -11.643 1.00 5.15 54 LEU A O 10
ATOM 15419 N N . GLY A 1 55 ? 16.718 24.774 -9.645 1.00 41.21 55 GLY A N 10
ATOM 15420 C CA . GLY A 1 55 ? 16.193 26.046 -9.200 1.00 63.30 55 GLY A CA 10
ATOM 15421 C C . GLY A 1 55 ? 17.294 27.038 -8.908 1.00 62.12 55 GLY A C 10
ATOM 15422 O O . GLY A 1 55 ? 18.284 27.107 -9.638 1.00 34.14 55 GLY A O 10
ATOM 15426 N N . ASP A 1 56 ? 17.122 27.812 -7.850 1.00 0.02 56 ASP A N 10
ATOM 15427 C CA . ASP A 1 56 ? 18.154 28.737 -7.409 1.00 15.42 56 ASP A CA 10
ATOM 15428 C C . ASP A 1 56 ? 18.410 28.553 -5.925 1.00 64.31 56 ASP A C 10
ATOM 15429 O O . ASP A 1 56 ? 17.476 28.444 -5.128 1.00 71.51 56 ASP A O 10
ATOM 15438 N N . PHE A 1 57 ? 19.679 28.511 -5.569 1.00 41.20 57 PHE A N 10
ATOM 15439 C CA . PHE A 1 57 ? 20.102 28.247 -4.207 1.00 0.01 57 PHE A CA 10
ATOM 15440 C C . PHE A 1 57 ? 21.235 29.211 -3.867 1.00 54.22 57 PHE A C 10
ATOM 15441 O O . PHE A 1 57 ? 21.570 30.082 -4.670 1.00 53.24 57 PHE A O 10
ATOM 15458 N N . ASP A 1 58 ? 21.817 29.072 -2.694 1.00 55.52 58 ASP A N 10
ATOM 15459 C CA . ASP A 1 58 ? 23.019 29.817 -2.369 1.00 42.31 58 ASP A CA 10
ATOM 15460 C C . ASP A 1 58 ? 24.222 28.953 -2.721 1.00 31.30 58 ASP A C 10
ATOM 15461 O O . ASP A 1 58 ? 24.181 27.733 -2.544 1.00 23.35 58 ASP A O 10
ATOM 15470 N N . GLN A 1 59 ? 25.272 29.564 -3.246 1.00 65.13 59 GLN A N 10
ATOM 15471 C CA . GLN A 1 59 ? 26.429 28.815 -3.716 1.00 61.52 59 GLN A CA 10
ATOM 15472 C C . GLN A 1 59 ? 27.282 28.323 -2.552 1.00 42.02 59 GLN A C 10
ATOM 15473 O O . GLN A 1 59 ? 28.274 28.952 -2.175 1.00 22.20 59 GLN A O 10
ATOM 15487 N N . ILE A 1 60 ? 26.862 27.208 -1.974 1.00 73.33 60 ILE A N 10
ATOM 15488 C CA . ILE A 1 60 ? 27.584 26.563 -0.889 1.00 52.00 60 ILE A CA 10
ATOM 15489 C C . ILE A 1 60 ? 27.694 25.067 -1.152 1.00 62.32 60 ILE A C 10
ATOM 15490 O O . ILE A 1 60 ? 26.728 24.433 -1.579 1.00 61.30 60 ILE A O 10
ATOM 15506 N N . ASP A 1 61 ? 28.868 24.506 -0.914 1.00 74.15 61 ASP A N 10
ATOM 15507 C CA . ASP A 1 61 ? 29.080 23.082 -1.127 1.00 11.11 61 ASP A CA 10
ATOM 15508 C C . ASP A 1 61 ? 28.554 22.265 0.045 1.00 32.54 61 ASP A C 10
ATOM 15509 O O . ASP A 1 61 ? 29.276 21.956 0.992 1.00 44.33 61 ASP A O 10
ATOM 15518 N N . ILE A 1 62 ? 27.278 21.922 -0.033 1.00 1.14 62 ILE A N 10
ATOM 15519 C CA . ILE A 1 62 ? 26.640 21.091 0.978 1.00 44.54 62 ILE A CA 10
ATOM 15520 C C . ILE A 1 62 ? 27.202 19.673 0.928 1.00 35.03 62 ILE A C 10
ATOM 15521 O O . ILE A 1 62 ? 27.295 18.993 1.950 1.00 21.22 62 ILE A O 10
ATOM 15537 N N . GLY A 1 63 ? 27.609 19.253 -0.269 1.00 31.43 63 GLY A N 10
ATOM 15538 C CA . GLY A 1 63 ? 28.163 17.923 -0.453 1.00 52.11 63 GLY A CA 10
ATOM 15539 C C . GLY A 1 63 ? 29.389 17.679 0.405 1.00 31.22 63 GLY A C 10
ATOM 15540 O O . GLY A 1 63 ? 29.640 16.553 0.834 1.00 14.54 63 GLY A O 10
ATOM 15544 N N . VAL A 1 64 ? 30.145 18.734 0.667 1.00 13.42 64 VAL A N 10
ATOM 15545 C CA . VAL A 1 64 ? 31.336 18.635 1.494 1.00 34.32 64 VAL A CA 10
ATOM 15546 C C . VAL A 1 64 ? 30.961 18.554 2.975 1.00 53.31 64 VAL A C 10
ATOM 15547 O O . VAL A 1 64 ? 31.528 17.761 3.726 1.00 3.43 64 VAL A O 10
ATOM 15560 N N . VAL A 1 65 ? 29.977 19.349 3.375 1.00 25.53 65 VAL A N 10
ATOM 15561 C CA . VAL A 1 65 ? 29.550 19.405 4.771 1.00 41.35 65 VAL A CA 10
ATOM 15562 C C . VAL A 1 65 ? 28.906 18.088 5.208 1.00 15.00 65 VAL A C 10
ATOM 15563 O O . VAL A 1 65 ? 29.148 17.604 6.311 1.00 61.02 65 VAL A O 10
ATOM 15576 N N . ILE A 1 66 ? 28.097 17.502 4.333 1.00 60.32 66 ILE A N 10
ATOM 15577 C CA . ILE A 1 66 ? 27.375 16.276 4.666 1.00 21.23 66 ILE A CA 10
ATOM 15578 C C . ILE A 1 66 ? 28.298 15.061 4.699 1.00 32.33 66 ILE A C 10
ATOM 15579 O O . ILE A 1 66 ? 27.989 14.059 5.343 1.00 44.40 66 ILE A O 10
ATOM 15595 N N . THR A 1 67 ? 29.424 15.143 4.004 1.00 14.14 67 THR A N 10
ATOM 15596 C CA . THR A 1 67 ? 30.356 14.029 3.955 1.00 50.13 67 THR A CA 10
ATOM 15597 C C . THR A 1 67 ? 31.454 14.197 5.002 1.00 71.42 67 THR A C 10
ATOM 15598 O O . THR A 1 67 ? 32.213 13.265 5.287 1.00 32.31 67 THR A O 10
ATOM 15609 N N . HIS A 1 68 ? 31.526 15.390 5.575 1.00 62.10 68 HIS A N 10
ATOM 15610 C CA . HIS A 1 68 ? 32.460 15.679 6.651 1.00 75.44 68 HIS A CA 10
ATOM 15611 C C . HIS A 1 68 ? 31.958 16.861 7.470 1.00 63.13 68 HIS A C 10
ATOM 15612 O O . HIS A 1 68 ? 32.160 18.019 7.101 1.00 34.35 68 HIS A O 10
ATOM 15627 N N . PHE A 1 69 ? 31.290 16.560 8.573 1.00 30.31 69 PHE A N 10
ATOM 15628 C CA . PHE A 1 69 ? 30.729 17.591 9.434 1.00 22.22 69 PHE A CA 10
ATOM 15629 C C . PHE A 1 69 ? 31.836 18.374 10.123 1.00 3.34 69 PHE A C 10
ATOM 15630 O O . PHE A 1 69 ? 32.845 17.806 10.549 1.00 14.12 69 PHE A O 10
ATOM 15647 N N . THR A 1 70 ? 31.646 19.679 10.214 1.00 73.34 70 THR A N 10
ATOM 15648 C CA . THR A 1 70 ? 32.631 20.556 10.815 1.00 1.43 70 THR A CA 10
ATOM 15649 C C . THR A 1 70 ? 32.445 20.598 12.334 1.00 12.24 70 THR A C 10
ATOM 15650 O O . THR A 1 70 ? 31.543 19.954 12.871 1.00 70.15 70 THR A O 10
ATOM 15661 N N . ASP A 1 71 ? 33.297 21.346 13.022 1.00 4.40 71 ASP A N 10
ATOM 15662 C CA . ASP A 1 71 ? 33.238 21.427 14.477 1.00 51.42 71 ASP A CA 10
ATOM 15663 C C . ASP A 1 71 ? 32.038 22.250 14.931 1.00 70.43 71 ASP A C 10
ATOM 15664 O O . ASP A 1 71 ? 31.229 21.795 15.736 1.00 25.34 71 ASP A O 10
ATOM 15673 N N . GLU A 1 72 ? 31.926 23.462 14.402 1.00 53.51 72 GLU A N 10
ATOM 15674 C CA . GLU A 1 72 ? 30.851 24.369 14.784 1.00 25.43 72 GLU A CA 10
ATOM 15675 C C . GLU A 1 72 ? 29.583 24.106 13.979 1.00 33.41 72 GLU A C 10
ATOM 15676 O O . GLU A 1 72 ? 28.474 24.317 14.467 1.00 73.40 72 GLU A O 10
ATOM 15688 N N . LEU A 1 73 ? 29.753 23.640 12.752 1.00 73.25 73 LEU A N 10
ATOM 15689 C CA . LEU A 1 73 ? 28.630 23.471 11.839 1.00 13.42 73 LEU A CA 10
ATOM 15690 C C . LEU A 1 73 ? 28.085 22.050 11.903 1.00 3.21 73 LEU A C 10
ATOM 15691 O O . LEU A 1 73 ? 28.851 21.087 11.890 1.00 21.12 73 LEU A O 10
ATOM 15707 N N . PRO A 1 74 ? 26.754 21.894 11.968 1.00 15.30 74 PRO A N 10
ATOM 15708 C CA . PRO A 1 74 ? 25.808 23.002 12.048 1.00 74.21 74 PRO A CA 10
ATOM 15709 C C . PRO A 1 74 ? 25.417 23.329 13.491 1.00 3.21 74 PRO A C 10
ATOM 15710 O O . PRO A 1 74 ? 25.593 22.509 14.394 1.00 20.44 74 PRO A O 10
ATOM 15721 N N . SER A 1 75 ? 24.880 24.519 13.703 1.00 34.34 75 SER A N 10
ATOM 15722 C CA . SER A 1 75 ? 24.513 24.961 15.039 1.00 31.40 75 SER A CA 10
ATOM 15723 C C . SER A 1 75 ? 23.077 24.557 15.384 1.00 52.02 75 SER A C 10
ATOM 15724 O O . SER A 1 75 ? 22.159 24.690 14.563 1.00 0.30 75 SER A O 10
ATOM 15732 N N . PRO A 1 76 ? 22.865 24.051 16.614 1.00 45.34 76 PRO A N 10
ATOM 15733 C CA . PRO A 1 76 ? 21.544 23.626 17.089 1.00 5.21 76 PRO A CA 10
ATOM 15734 C C . PRO A 1 76 ? 20.500 24.739 17.006 1.00 44.52 76 PRO A C 10
ATOM 15735 O O . PRO A 1 76 ? 19.313 24.472 16.816 1.00 51.42 76 PRO A O 10
ATOM 15746 N N . GLU A 1 77 ? 20.942 25.987 17.133 1.00 41.22 77 GLU A N 10
ATOM 15747 C CA . GLU A 1 77 ? 20.030 27.121 17.056 1.00 22.44 77 GLU A CA 10
ATOM 15748 C C . GLU A 1 77 ? 19.495 27.291 15.634 1.00 43.15 77 GLU A C 10
ATOM 15749 O O . GLU A 1 77 ? 18.328 27.640 15.441 1.00 12.42 77 GLU A O 10
ATOM 15761 N N . ASP A 1 78 ? 20.339 27.017 14.643 1.00 64.10 78 ASP A N 10
ATOM 15762 C CA . ASP A 1 78 ? 19.910 27.038 13.249 1.00 20.24 78 ASP A CA 10
ATOM 15763 C C . ASP A 1 78 ? 19.004 25.848 12.982 1.00 23.41 78 ASP A C 10
ATOM 15764 O O . ASP A 1 78 ? 18.008 25.957 12.266 1.00 70.25 78 ASP A O 10
ATOM 15773 N N . VAL A 1 79 ? 19.357 24.705 13.572 1.00 70.42 79 VAL A N 10
ATOM 15774 C CA . VAL A 1 79 ? 18.532 23.504 13.465 1.00 65.40 79 VAL A CA 10
ATOM 15775 C C . VAL A 1 79 ? 17.111 23.774 13.965 1.00 5.45 79 VAL A C 10
ATOM 15776 O O . VAL A 1 79 ? 16.134 23.342 13.354 1.00 24.20 79 VAL A O 10
ATOM 15789 N N . GLU A 1 80 ? 17.002 24.508 15.066 1.00 62.32 80 GLU A N 10
ATOM 15790 C CA . GLU A 1 80 ? 15.703 24.874 15.612 1.00 15.51 80 GLU A CA 10
ATOM 15791 C C . GLU A 1 80 ? 14.929 25.741 14.614 1.00 42.51 80 GLU A C 10
ATOM 15792 O O . GLU A 1 80 ? 13.725 25.555 14.412 1.00 73.11 80 GLU A O 10
ATOM 15804 N N . ARG A 1 81 ? 15.645 26.671 13.983 1.00 50.40 81 ARG A N 10
ATOM 15805 C CA . ARG A 1 81 ? 15.065 27.562 12.979 1.00 73.35 81 ARG A CA 10
ATOM 15806 C C . ARG A 1 81 ? 14.431 26.770 11.841 1.00 24.52 81 ARG A C 10
ATOM 15807 O O . ARG A 1 81 ? 13.238 26.920 11.556 1.00 72.03 81 ARG A O 10
ATOM 15828 N N . VAL A 1 82 ? 15.228 25.915 11.209 1.00 32.54 82 VAL A N 10
ATOM 15829 C CA . VAL A 1 82 ? 14.754 25.122 10.082 1.00 71.44 82 VAL A CA 10
ATOM 15830 C C . VAL A 1 82 ? 13.644 24.164 10.518 1.00 64.30 82 VAL A C 10
ATOM 15831 O O . VAL A 1 82 ? 12.703 23.906 9.768 1.00 33.50 82 VAL A O 10
ATOM 15844 N N . ARG A 1 83 ? 13.750 23.662 11.744 1.00 12.43 83 ARG A N 10
ATOM 15845 C CA . ARG A 1 83 ? 12.761 22.745 12.288 1.00 22.25 83 ARG A CA 10
ATOM 15846 C C . ARG A 1 83 ? 11.389 23.414 12.348 1.00 63.13 83 ARG A C 10
ATOM 15847 O O . ARG A 1 83 ? 10.398 22.858 11.879 1.00 31.24 83 ARG A O 10
ATOM 15868 N N . ALA A 1 84 ? 11.347 24.619 12.907 1.00 12.14 84 ALA A N 10
ATOM 15869 C CA . ALA A 1 84 ? 10.100 25.366 13.022 1.00 60.24 84 ALA A CA 10
ATOM 15870 C C . ALA A 1 84 ? 9.573 25.767 11.645 1.00 70.42 84 ALA A C 10
ATOM 15871 O O . ALA A 1 84 ? 8.373 25.683 11.379 1.00 23.24 84 ALA A O 10
ATOM 15878 N N . ARG A 1 85 ? 10.485 26.188 10.776 1.00 4.11 85 ARG A N 10
ATOM 15879 C CA . ARG A 1 85 ? 10.141 26.609 9.421 1.00 74.14 85 ARG A CA 10
ATOM 15880 C C . ARG A 1 85 ? 9.530 25.460 8.616 1.00 31.20 85 ARG A C 10
ATOM 15881 O O . ARG A 1 85 ? 8.464 25.607 8.017 1.00 12.24 85 ARG A O 10
ATOM 15902 N N . LEU A 1 86 ? 10.201 24.316 8.620 1.00 63.41 86 LEU A N 10
ATOM 15903 C CA . LEU A 1 86 ? 9.799 23.180 7.793 1.00 3.23 86 LEU A CA 10
ATOM 15904 C C . LEU A 1 86 ? 8.585 22.455 8.362 1.00 51.33 86 LEU A C 10
ATOM 15905 O O . LEU A 1 86 ? 7.858 21.783 7.623 1.00 11.12 86 LEU A O 10
ATOM 15921 N N . ALA A 1 87 ? 8.354 22.606 9.663 1.00 64.31 87 ALA A N 10
ATOM 15922 C CA . ALA A 1 87 ? 7.229 21.950 10.326 1.00 55.30 87 ALA A CA 10
ATOM 15923 C C . ALA A 1 87 ? 5.894 22.450 9.786 1.00 40.51 87 ALA A C 10
ATOM 15924 O O . ALA A 1 87 ? 4.891 21.735 9.818 1.00 60.31 87 ALA A O 10
ATOM 15931 N N . ALA A 1 88 ? 5.892 23.674 9.269 1.00 12.20 88 ALA A N 10
ATOM 15932 C CA . ALA A 1 88 ? 4.674 24.296 8.760 1.00 35.54 88 ALA A CA 10
ATOM 15933 C C . ALA A 1 88 ? 4.186 23.619 7.479 1.00 70.35 88 ALA A C 10
ATOM 15934 O O . ALA A 1 88 ? 3.027 23.767 7.093 1.00 34.21 88 ALA A O 10
ATOM 15941 N N . GLN A 1 89 ? 5.069 22.867 6.832 1.00 43.22 89 GLN A N 10
ATOM 15942 C CA . GLN A 1 89 ? 4.730 22.205 5.577 1.00 34.15 89 GLN A CA 10
ATOM 15943 C C . GLN A 1 89 ? 4.325 20.749 5.805 1.00 43.51 89 GLN A C 10
ATOM 15944 O O . GLN A 1 89 ? 4.200 19.976 4.854 1.00 25.11 89 GLN A O 10
ATOM 15958 N N . GLY A 1 90 ? 4.127 20.374 7.064 1.00 41.15 90 GLY A N 10
ATOM 15959 C CA . GLY A 1 90 ? 3.641 19.039 7.368 1.00 31.11 90 GLY A CA 10
ATOM 15960 C C . GLY A 1 90 ? 4.622 18.225 8.188 1.00 31.14 90 GLY A C 10
ATOM 15961 O O . GLY A 1 90 ? 4.242 17.631 9.197 1.00 41.14 90 GLY A O 10
ATOM 15965 N N . TRP A 1 91 ? 5.880 18.202 7.744 1.00 1.05 91 TRP A N 10
ATOM 15966 C CA . TRP A 1 91 ? 6.946 17.457 8.420 1.00 21.13 91 TRP A CA 10
ATOM 15967 C C . TRP A 1 91 ? 6.719 15.944 8.287 1.00 24.15 91 TRP A C 10
ATOM 15968 O O . TRP A 1 91 ? 6.105 15.313 9.148 1.00 54.32 91 TRP A O 10
ATOM 15989 N N . PRO A 1 92 ? 7.210 15.349 7.184 1.00 64.14 92 PRO A N 10
ATOM 15990 C CA . PRO A 1 92 ? 7.004 13.929 6.880 1.00 60.55 92 PRO A CA 10
ATOM 15991 C C . PRO A 1 92 ? 8.028 13.006 7.551 1.00 0.42 92 PRO A C 10
ATOM 15992 O O . PRO A 1 92 ? 8.442 11.994 6.976 1.00 12.41 92 PRO A O 10
ATOM 16003 N N . LEU A 1 93 ? 8.428 13.347 8.768 1.00 21.21 93 LEU A N 10
ATOM 16004 C CA . LEU A 1 93 ? 9.361 12.515 9.524 1.00 44.02 93 LEU A CA 10
ATOM 16005 C C . LEU A 1 93 ? 8.652 11.879 10.710 1.00 73.14 93 LEU A C 10
ATOM 16006 O O . LEU A 1 93 ? 8.408 10.673 10.734 1.00 62.40 93 LEU A O 10
ATOM 16022 N N . ASP A 1 94 ? 8.316 12.711 11.683 1.00 75.24 94 ASP A N 10
ATOM 16023 C CA . ASP A 1 94 ? 7.646 12.265 12.895 1.00 4.40 94 ASP A CA 10
ATOM 16024 C C . ASP A 1 94 ? 6.879 13.432 13.494 1.00 41.41 94 ASP A C 10
ATOM 16025 O O . ASP A 1 94 ? 7.357 14.566 13.466 1.00 14.45 94 ASP A O 10
ATOM 16034 N N . ASP A 1 95 ? 5.686 13.164 14.005 1.00 73.02 95 ASP A N 10
ATOM 16035 C CA . ASP A 1 95 ? 4.839 14.218 14.555 1.00 2.34 95 ASP A CA 10
ATOM 16036 C C . ASP A 1 95 ? 5.530 14.901 15.731 1.00 51.34 95 ASP A C 10
ATOM 16037 O O . ASP A 1 95 ? 6.313 14.279 16.448 1.00 12.12 95 ASP A O 10
ATOM 16046 N N . VAL A 1 96 ? 5.243 16.178 15.929 1.00 71.32 96 VAL A N 10
ATOM 16047 C CA . VAL A 1 96 ? 5.975 16.969 16.901 1.00 22.53 96 VAL A CA 10
ATOM 16048 C C . VAL A 1 96 ? 5.409 16.827 18.318 1.00 14.41 96 VAL A C 10
ATOM 16049 O O . VAL A 1 96 ? 4.424 17.465 18.691 1.00 35.44 96 VAL A O 10
ATOM 16062 N N . ARG A 1 97 ? 6.023 15.937 19.081 1.00 41.12 97 ARG A N 10
ATOM 16063 C CA . ARG A 1 97 ? 5.791 15.844 20.515 1.00 64.31 97 ARG A CA 10
ATOM 16064 C C . ARG A 1 97 ? 7.123 16.055 21.215 1.00 4.21 97 ARG A C 10
ATOM 16065 O O . ARG A 1 97 ? 7.918 15.124 21.376 1.00 42.12 97 ARG A O 10
ATOM 16086 N N . ASP A 1 98 ? 7.372 17.297 21.597 1.00 14.21 98 ASP A N 10
ATOM 16087 C CA . ASP A 1 98 ? 8.713 17.726 21.953 1.00 30.32 98 ASP A CA 10
ATOM 16088 C C . ASP A 1 98 ? 9.001 17.577 23.438 1.00 50.43 98 ASP A C 10
ATOM 16089 O O . ASP A 1 98 ? 8.228 18.011 24.293 1.00 33.41 98 ASP A O 10
ATOM 16098 N N . ARG A 1 99 ? 10.130 16.951 23.722 1.00 40.24 99 ARG A N 10
ATOM 16099 C CA . ARG A 1 99 ? 10.643 16.826 25.077 1.00 32.23 99 ARG A CA 10
ATOM 16100 C C . ARG A 1 99 ? 12.093 17.298 25.092 1.00 22.32 99 ARG A C 10
ATOM 16101 O O . ARG A 1 99 ? 12.531 17.996 26.008 1.00 1.10 99 ARG A O 10
ATOM 16122 N N . GLU A 1 100 ? 12.815 16.922 24.041 1.00 14.13 100 GLU A N 10
ATOM 16123 C CA . GLU A 1 100 ? 14.189 17.338 23.823 1.00 21.13 100 GLU A CA 10
ATOM 16124 C C . GLU A 1 100 ? 14.594 16.972 22.404 1.00 70.42 100 GLU A C 10
ATOM 16125 O O . GLU A 1 100 ? 13.820 16.339 21.683 1.00 75.53 100 GLU A O 10
ATOM 16137 N N . GLU A 1 101 ? 15.788 17.374 22.004 1.00 40.31 101 GLU A N 10
ATOM 16138 C CA . GLU A 1 101 ? 16.276 17.086 20.666 1.00 43.23 101 GLU A CA 10
ATOM 16139 C C . GLU A 1 101 ? 17.749 16.727 20.686 1.00 61.40 101 GLU A C 10
ATOM 16140 O O . GLU A 1 101 ? 18.513 17.220 21.520 1.00 65.34 101 GLU A O 10
ATOM 16152 N N . HIS A 1 102 ? 18.140 15.873 19.756 1.00 21.45 102 HIS A N 10
ATOM 16153 C CA . HIS A 1 102 ? 19.503 15.372 19.695 1.00 25.33 102 HIS A CA 10
ATOM 16154 C C . HIS A 1 102 ? 20.404 16.340 18.947 1.00 50.12 102 HIS A C 10
ATOM 16155 O O . HIS A 1 102 ? 20.428 16.363 17.716 1.00 63.21 102 HIS A O 10
ATOM 16170 N N . ALA A 1 103 ? 21.127 17.146 19.712 1.00 73.32 103 ALA A N 10
ATOM 16171 C CA . ALA A 1 103 ? 22.020 18.154 19.167 1.00 31.42 103 ALA A CA 10
ATOM 16172 C C . ALA A 1 103 ? 22.937 18.670 20.265 1.00 64.31 103 ALA A C 10
ATOM 16173 O O . ALA A 1 103 ? 24.106 18.235 20.321 1.00 52.35 103 ALA A O 10
ATOM 16181 N N . GLY A 1 1 ? 0.504 3.474 -3.029 1.00 23.41 1 GLY A N 11
ATOM 16182 C CA . GLY A 1 1 ? 1.819 3.156 -2.427 1.00 73.53 1 GLY A CA 11
ATOM 16183 C C . GLY A 1 1 ? 2.863 4.185 -2.790 1.00 72.31 1 GLY A C 11
ATOM 16184 O O . GLY A 1 1 ? 2.937 4.626 -3.939 1.00 14.41 1 GLY A O 11
ATOM 16190 N N . SER A 1 2 ? 3.668 4.569 -1.815 1.00 3.14 2 SER A N 11
ATOM 16191 C CA . SER A 1 2 ? 4.675 5.598 -2.007 1.00 5.32 2 SER A CA 11
ATOM 16192 C C . SER A 1 2 ? 5.880 5.055 -2.767 1.00 72.52 2 SER A C 11
ATOM 16193 O O . SER A 1 2 ? 6.618 4.210 -2.262 1.00 22.34 2 SER A O 11
ATOM 16201 N N . HIS A 1 3 ? 6.059 5.530 -3.992 1.00 74.30 3 HIS A N 11
ATOM 16202 C CA . HIS A 1 3 ? 7.218 5.156 -4.788 1.00 71.34 3 HIS A CA 11
ATOM 16203 C C . HIS A 1 3 ? 8.385 6.076 -4.470 1.00 55.41 3 HIS A C 11
ATOM 16204 O O . HIS A 1 3 ? 8.181 7.231 -4.096 1.00 61.04 3 HIS A O 11
ATOM 16219 N N . MET A 1 4 ? 9.597 5.563 -4.632 1.00 24.22 4 MET A N 11
ATOM 16220 C CA . MET A 1 4 ? 10.810 6.278 -4.237 1.00 74.34 4 MET A CA 11
ATOM 16221 C C . MET A 1 4 ? 10.908 7.643 -4.908 1.00 53.14 4 MET A C 11
ATOM 16222 O O . MET A 1 4 ? 11.080 8.658 -4.236 1.00 34.52 4 MET A O 11
ATOM 16236 N N . ASN A 1 5 ? 10.771 7.666 -6.229 1.00 22.52 5 ASN A N 11
ATOM 16237 C CA . ASN A 1 5 ? 10.894 8.908 -6.988 1.00 73.11 5 ASN A CA 11
ATOM 16238 C C . ASN A 1 5 ? 9.817 9.909 -6.581 1.00 10.31 5 ASN A C 11
ATOM 16239 O O . ASN A 1 5 ? 10.075 11.108 -6.483 1.00 10.11 5 ASN A O 11
ATOM 16250 N N . ARG A 1 6 ? 8.616 9.409 -6.323 1.00 70.34 6 ARG A N 11
ATOM 16251 C CA . ARG A 1 6 ? 7.504 10.259 -5.927 1.00 45.50 6 ARG A CA 11
ATOM 16252 C C . ARG A 1 6 ? 7.708 10.789 -4.511 1.00 22.34 6 ARG A C 11
ATOM 16253 O O . ARG A 1 6 ? 7.425 11.953 -4.228 1.00 1.32 6 ARG A O 11
ATOM 16274 N N . PHE A 1 7 ? 8.223 9.938 -3.632 1.00 61.03 7 PHE A N 11
ATOM 16275 C CA . PHE A 1 7 ? 8.494 10.334 -2.258 1.00 54.10 7 PHE A CA 11
ATOM 16276 C C . PHE A 1 7 ? 9.591 11.394 -2.219 1.00 14.21 7 PHE A C 11
ATOM 16277 O O . PHE A 1 7 ? 9.425 12.449 -1.606 1.00 1.24 7 PHE A O 11
ATOM 16294 N N . LEU A 1 8 ? 10.698 11.112 -2.898 1.00 52.30 8 LEU A N 11
ATOM 16295 C CA . LEU A 1 8 ? 11.831 12.027 -2.933 1.00 12.42 8 LEU A CA 11
ATOM 16296 C C . LEU A 1 8 ? 11.434 13.373 -3.533 1.00 4.34 8 LEU A C 11
ATOM 16297 O O . LEU A 1 8 ? 11.812 14.423 -3.018 1.00 54.30 8 LEU A O 11
ATOM 16313 N N . THR A 1 9 ? 10.656 13.338 -4.610 1.00 50.43 9 THR A N 11
ATOM 16314 C CA . THR A 1 9 ? 10.196 14.563 -5.254 1.00 11.00 9 THR A CA 11
ATOM 16315 C C . THR A 1 9 ? 9.273 15.353 -4.323 1.00 63.12 9 THR A C 11
ATOM 16316 O O . THR A 1 9 ? 9.302 16.585 -4.304 1.00 22.31 9 THR A O 11
ATOM 16327 N N . SER A 1 10 ? 8.474 14.643 -3.534 1.00 65.42 10 SER A N 11
ATOM 16328 C CA . SER A 1 10 ? 7.606 15.287 -2.561 1.00 14.20 10 SER A CA 11
ATOM 16329 C C . SER A 1 10 ? 8.447 15.969 -1.486 1.00 60.34 10 SER A C 11
ATOM 16330 O O . SER A 1 10 ? 8.113 17.061 -1.024 1.00 33.45 10 SER A O 11
ATOM 16338 N N . ILE A 1 11 ? 9.544 15.325 -1.100 1.00 41.21 11 ILE A N 11
ATOM 16339 C CA . ILE A 1 11 ? 10.480 15.916 -0.152 1.00 43.24 11 ILE A CA 11
ATOM 16340 C C . ILE A 1 11 ? 11.112 17.169 -0.754 1.00 34.21 11 ILE A C 11
ATOM 16341 O O . ILE A 1 11 ? 11.232 18.192 -0.086 1.00 51.11 11 ILE A O 11
ATOM 16357 N N . VAL A 1 12 ? 11.492 17.083 -2.027 1.00 21.55 12 VAL A N 11
ATOM 16358 C CA . VAL A 1 12 ? 12.014 18.234 -2.762 1.00 14.34 12 VAL A CA 11
ATOM 16359 C C . VAL A 1 12 ? 11.029 19.400 -2.708 1.00 13.44 12 VAL A C 11
ATOM 16360 O O . VAL A 1 12 ? 11.411 20.541 -2.439 1.00 43.23 12 VAL A O 11
ATOM 16373 N N . ALA A 1 13 ? 9.756 19.096 -2.946 1.00 44.22 13 ALA A N 11
ATOM 16374 C CA . ALA A 1 13 ? 8.698 20.099 -2.891 1.00 63.42 13 ALA A CA 11
ATOM 16375 C C . ALA A 1 13 ? 8.602 20.702 -1.494 1.00 5.15 13 ALA A C 11
ATOM 16376 O O . ALA A 1 13 ? 8.494 21.915 -1.342 1.00 60.31 13 ALA A O 11
ATOM 16383 N N . TRP A 1 14 ? 8.661 19.844 -0.486 1.00 34.42 14 TRP A N 11
ATOM 16384 C CA . TRP A 1 14 ? 8.627 20.274 0.908 1.00 42.25 14 TRP A CA 11
ATOM 16385 C C . TRP A 1 14 ? 9.813 21.184 1.231 1.00 70.10 14 TRP A C 11
ATOM 16386 O O . TRP A 1 14 ? 9.644 22.262 1.805 1.00 3.04 14 TRP A O 11
ATOM 16407 N N . LEU A 1 15 ? 11.005 20.753 0.840 1.00 2.10 15 LEU A N 11
ATOM 16408 C CA . LEU A 1 15 ? 12.223 21.498 1.129 1.00 34.45 15 LEU A CA 11
ATOM 16409 C C . LEU A 1 15 ? 12.199 22.875 0.480 1.00 0.13 15 LEU A C 11
ATOM 16410 O O . LEU A 1 15 ? 12.525 23.874 1.122 1.00 34.54 15 LEU A O 11
ATOM 16426 N N . ARG A 1 16 ? 11.803 22.935 -0.787 1.00 2.41 16 ARG A N 11
ATOM 16427 C CA . ARG A 1 16 ? 11.758 24.207 -1.489 1.00 31.15 16 ARG A CA 11
ATOM 16428 C C . ARG A 1 16 ? 10.622 25.073 -0.954 1.00 5.31 16 ARG A C 11
ATOM 16429 O O . ARG A 1 16 ? 10.737 26.291 -0.911 1.00 11.03 16 ARG A O 11
ATOM 16450 N N . ALA A 1 17 ? 9.535 24.441 -0.520 1.00 2.12 17 ALA A N 11
ATOM 16451 C CA . ALA A 1 17 ? 8.423 25.172 0.076 1.00 33.54 17 ALA A CA 11
ATOM 16452 C C . ALA A 1 17 ? 8.861 25.809 1.386 1.00 24.54 17 ALA A C 11
ATOM 16453 O O . ALA A 1 17 ? 8.400 26.890 1.750 1.00 1.33 17 ALA A O 11
ATOM 16460 N N . GLY A 1 18 ? 9.761 25.128 2.088 1.00 51.14 18 GLY A N 11
ATOM 16461 C CA . GLY A 1 18 ? 10.326 25.673 3.304 1.00 30.22 18 GLY A CA 11
ATOM 16462 C C . GLY A 1 18 ? 11.254 26.846 3.040 1.00 44.24 18 GLY A C 11
ATOM 16463 O O . GLY A 1 18 ? 11.489 27.669 3.927 1.00 11.14 18 GLY A O 11
ATOM 16467 N N . TYR A 1 19 ? 11.783 26.926 1.821 1.00 34.05 19 TYR A N 11
ATOM 16468 C CA . TYR A 1 19 ? 12.681 28.012 1.439 1.00 45.12 19 TYR A CA 11
ATOM 16469 C C . TYR A 1 19 ? 12.464 28.416 -0.013 1.00 10.22 19 TYR A C 11
ATOM 16470 O O . TYR A 1 19 ? 13.283 28.110 -0.880 1.00 41.13 19 TYR A O 11
ATOM 16488 N N . PRO A 1 20 ? 11.355 29.121 -0.299 1.00 2.25 20 PRO A N 11
ATOM 16489 C CA . PRO A 1 20 ? 11.038 29.577 -1.657 1.00 33.00 20 PRO A CA 11
ATOM 16490 C C . PRO A 1 20 ? 11.946 30.723 -2.081 1.00 63.40 20 PRO A C 11
ATOM 16491 O O . PRO A 1 20 ? 11.854 31.237 -3.194 1.00 22.41 20 PRO A O 11
ATOM 16502 N N . GLU A 1 21 ? 12.818 31.108 -1.168 1.00 2.11 21 GLU A N 11
ATOM 16503 C CA . GLU A 1 21 ? 13.779 32.172 -1.393 1.00 73.24 21 GLU A CA 11
ATOM 16504 C C . GLU A 1 21 ? 15.172 31.583 -1.601 1.00 20.44 21 GLU A C 11
ATOM 16505 O O . GLU A 1 21 ? 16.148 32.311 -1.776 1.00 40.30 21 GLU A O 11
ATOM 16517 N N . GLY A 1 22 ? 15.251 30.257 -1.584 1.00 34.52 22 GLY A N 11
ATOM 16518 C CA . GLY A 1 22 ? 16.528 29.587 -1.697 1.00 33.44 22 GLY A CA 11
ATOM 16519 C C . GLY A 1 22 ? 17.082 29.204 -0.341 1.00 53.53 22 GLY A C 11
ATOM 16520 O O . GLY A 1 22 ? 16.846 29.901 0.646 1.00 11.30 22 GLY A O 11
ATOM 16524 N N . ILE A 1 23 ? 17.796 28.090 -0.280 1.00 21.02 23 ILE A N 11
ATOM 16525 C CA . ILE A 1 23 ? 18.399 27.645 0.970 1.00 2.44 23 ILE A CA 11
ATOM 16526 C C . ILE A 1 23 ? 19.781 28.275 1.145 1.00 35.10 23 ILE A C 11
ATOM 16527 O O . ILE A 1 23 ? 20.696 28.007 0.360 1.00 4.14 23 ILE A O 11
ATOM 16543 N N . PRO A 1 24 ? 19.935 29.141 2.161 1.00 3.32 24 PRO A N 11
ATOM 16544 C CA . PRO A 1 24 ? 21.218 29.781 2.483 1.00 71.45 24 PRO A CA 11
ATOM 16545 C C . PRO A 1 24 ? 22.260 28.768 2.970 1.00 31.25 24 PRO A C 11
ATOM 16546 O O . PRO A 1 24 ? 21.907 27.699 3.470 1.00 10.15 24 PRO A O 11
ATOM 16557 N N . PRO A 1 25 ? 23.560 29.097 2.839 1.00 35.02 25 PRO A N 11
ATOM 16558 C CA . PRO A 1 25 ? 24.652 28.196 3.228 1.00 12.04 25 PRO A CA 11
ATOM 16559 C C . PRO A 1 25 ? 24.616 27.852 4.713 1.00 11.40 25 PRO A C 11
ATOM 16560 O O . PRO A 1 25 ? 24.852 26.710 5.102 1.00 22.20 25 PRO A O 11
ATOM 16571 N N . THR A 1 26 ? 24.301 28.844 5.532 1.00 51.12 26 THR A N 11
ATOM 16572 C CA . THR A 1 26 ? 24.211 28.662 6.970 1.00 71.04 26 THR A CA 11
ATOM 16573 C C . THR A 1 26 ? 23.109 27.671 7.326 1.00 51.20 26 THR A C 11
ATOM 16574 O O . THR A 1 26 ? 23.332 26.696 8.049 1.00 74.44 26 THR A O 11
ATOM 16585 N N . ASP A 1 27 ? 21.928 27.917 6.781 1.00 40.23 27 ASP A N 11
ATOM 16586 C CA . ASP A 1 27 ? 20.763 27.086 7.042 1.00 64.21 27 ASP A CA 11
ATOM 16587 C C . ASP A 1 27 ? 20.933 25.700 6.436 1.00 23.45 27 ASP A C 11
ATOM 16588 O O . ASP A 1 27 ? 20.328 24.736 6.902 1.00 13.20 27 ASP A O 11
ATOM 16597 N N . SER A 1 28 ? 21.761 25.605 5.401 1.00 54.23 28 SER A N 11
ATOM 16598 C CA . SER A 1 28 ? 22.017 24.335 4.731 1.00 53.34 28 SER A CA 11
ATOM 16599 C C . SER A 1 28 ? 22.609 23.311 5.701 1.00 42.43 28 SER A C 11
ATOM 16600 O O . SER A 1 28 ? 22.329 22.118 5.592 1.00 42.13 28 SER A O 11
ATOM 16608 N N . PHE A 1 29 ? 23.417 23.776 6.651 1.00 42.55 29 PHE A N 11
ATOM 16609 C CA . PHE A 1 29 ? 23.983 22.894 7.668 1.00 4.12 29 PHE A CA 11
ATOM 16610 C C . PHE A 1 29 ? 22.881 22.360 8.581 1.00 35.43 29 PHE A C 11
ATOM 16611 O O . PHE A 1 29 ? 22.893 21.194 8.978 1.00 12.15 29 PHE A O 11
ATOM 16628 N N . ALA A 1 30 ? 21.924 23.221 8.901 1.00 14.21 30 ALA A N 11
ATOM 16629 C CA . ALA A 1 30 ? 20.792 22.834 9.733 1.00 35.22 30 ALA A CA 11
ATOM 16630 C C . ALA A 1 30 ? 19.891 21.858 8.982 1.00 13.34 30 ALA A C 11
ATOM 16631 O O . ALA A 1 30 ? 19.455 20.844 9.533 1.00 31.42 30 ALA A O 11
ATOM 16638 N N . VAL A 1 31 ? 19.631 22.167 7.714 1.00 22.11 31 VAL A N 11
ATOM 16639 C CA . VAL A 1 31 ? 18.866 21.277 6.848 1.00 35.35 31 VAL A CA 11
ATOM 16640 C C . VAL A 1 31 ? 19.569 19.927 6.746 1.00 24.34 31 VAL A C 11
ATOM 16641 O O . VAL A 1 31 ? 18.929 18.879 6.761 1.00 23.22 31 VAL A O 11
ATOM 16654 N N . LEU A 1 32 ? 20.895 19.970 6.665 1.00 10.50 32 LEU A N 11
ATOM 16655 C CA . LEU A 1 32 ? 21.713 18.767 6.661 1.00 25.41 32 LEU A CA 11
ATOM 16656 C C . LEU A 1 32 ? 21.469 17.944 7.924 1.00 40.04 32 LEU A C 11
ATOM 16657 O O . LEU A 1 32 ? 21.226 16.741 7.850 1.00 73.03 32 LEU A O 11
ATOM 16673 N N . ALA A 1 33 ? 21.516 18.603 9.077 1.00 25.31 33 ALA A N 11
ATOM 16674 C CA . ALA A 1 33 ? 21.274 17.938 10.355 1.00 12.22 33 ALA A CA 11
ATOM 16675 C C . ALA A 1 33 ? 19.888 17.308 10.395 1.00 4.10 33 ALA A C 11
ATOM 16676 O O . ALA A 1 33 ? 19.701 16.230 10.956 1.00 40.14 33 ALA A O 11
ATOM 16683 N N . LEU A 1 34 ? 18.920 17.995 9.804 1.00 53.14 34 LEU A N 11
ATOM 16684 C CA . LEU A 1 34 ? 17.554 17.498 9.753 1.00 63.15 34 LEU A CA 11
ATOM 16685 C C . LEU A 1 34 ? 17.438 16.311 8.799 1.00 74.13 34 LEU A C 11
ATOM 16686 O O . LEU A 1 34 ? 16.940 15.247 9.172 1.00 75.13 34 LEU A O 11
ATOM 16702 N N . LEU A 1 35 ? 17.916 16.495 7.574 1.00 33.13 35 LEU A N 11
ATOM 16703 C CA . LEU A 1 35 ? 17.779 15.483 6.536 1.00 40.52 35 LEU A CA 11
ATOM 16704 C C . LEU A 1 35 ? 18.592 14.234 6.856 1.00 5.24 35 LEU A C 11
ATOM 16705 O O . LEU A 1 35 ? 18.229 13.134 6.448 1.00 72.35 35 LEU A O 11
ATOM 16721 N N . CYS A 1 36 ? 19.682 14.403 7.597 1.00 33.14 36 CYS A N 11
ATOM 16722 C CA . CYS A 1 36 ? 20.538 13.281 7.985 1.00 11.42 36 CYS A CA 11
ATOM 16723 C C . CYS A 1 36 ? 19.775 12.281 8.855 1.00 12.21 36 CYS A C 11
ATOM 16724 O O . CYS A 1 36 ? 20.188 11.131 9.012 1.00 70.34 36 CYS A O 11
ATOM 16732 N N . ARG A 1 37 ? 18.653 12.722 9.407 1.00 51.20 37 ARG A N 11
ATOM 16733 C CA . ARG A 1 37 ? 17.835 11.884 10.274 1.00 34.43 37 ARG A CA 11
ATOM 16734 C C . ARG A 1 37 ? 16.771 11.151 9.458 1.00 14.35 37 ARG A C 11
ATOM 16735 O O . ARG A 1 37 ? 15.980 10.375 9.995 1.00 42.53 37 ARG A O 11
ATOM 16756 N N . ARG A 1 38 ? 16.762 11.405 8.155 1.00 2.53 38 ARG A N 11
ATOM 16757 C CA . ARG A 1 38 ? 15.828 10.756 7.244 1.00 2.05 38 ARG A CA 11
ATOM 16758 C C . ARG A 1 38 ? 16.581 10.030 6.131 1.00 61.41 38 ARG A C 11
ATOM 16759 O O . ARG A 1 38 ? 16.199 8.935 5.723 1.00 11.31 38 ARG A O 11
ATOM 16780 N N . LEU A 1 39 ? 17.650 10.642 5.653 1.00 65.23 39 LEU A N 11
ATOM 16781 C CA . LEU A 1 39 ? 18.409 10.109 4.533 1.00 20.15 39 LEU A CA 11
ATOM 16782 C C . LEU A 1 39 ? 19.908 10.181 4.813 1.00 65.21 39 LEU A C 11
ATOM 16783 O O . LEU A 1 39 ? 20.352 10.982 5.636 1.00 43.15 39 LEU A O 11
ATOM 16799 N N . SER A 1 40 ? 20.680 9.347 4.127 1.00 0.33 40 SER A N 11
ATOM 16800 C CA . SER A 1 40 ? 22.125 9.324 4.304 1.00 2.24 40 SER A CA 11
ATOM 16801 C C . SER A 1 40 ? 22.813 10.325 3.367 1.00 60.02 40 SER A C 11
ATOM 16802 O O . SER A 1 40 ? 22.157 10.998 2.568 1.00 20.13 40 SER A O 11
ATOM 16810 N N . HIS A 1 41 ? 24.137 10.408 3.474 1.00 13.31 41 HIS A N 11
ATOM 16811 C CA . HIS A 1 41 ? 24.918 11.438 2.786 1.00 75.25 41 HIS A CA 11
ATOM 16812 C C . HIS A 1 41 ? 24.776 11.402 1.260 1.00 41.11 41 HIS A C 11
ATOM 16813 O O . HIS A 1 41 ? 24.775 12.451 0.625 1.00 41.13 41 HIS A O 11
ATOM 16828 N N . ASP A 1 42 ? 24.645 10.224 0.661 1.00 23.54 42 ASP A N 11
ATOM 16829 C CA . ASP A 1 42 ? 24.511 10.147 -0.795 1.00 0.05 42 ASP A CA 11
ATOM 16830 C C . ASP A 1 42 ? 23.116 10.566 -1.233 1.00 12.44 42 ASP A C 11
ATOM 16831 O O . ASP A 1 42 ? 22.943 11.171 -2.294 1.00 21.11 42 ASP A O 11
ATOM 16840 N N . GLU A 1 43 ? 22.127 10.249 -0.412 1.00 14.52 43 GLU A N 11
ATOM 16841 C CA . GLU A 1 43 ? 20.756 10.650 -0.684 1.00 51.01 43 GLU A CA 11
ATOM 16842 C C . GLU A 1 43 ? 20.616 12.165 -0.603 1.00 73.32 43 GLU A C 11
ATOM 16843 O O . GLU A 1 43 ? 20.030 12.789 -1.491 1.00 20.03 43 GLU A O 11
ATOM 16855 N N . VAL A 1 44 ? 21.156 12.758 0.454 1.00 12.04 44 VAL A N 11
ATOM 16856 C CA . VAL A 1 44 ? 21.106 14.207 0.612 1.00 64.12 44 VAL A CA 11
ATOM 16857 C C . VAL A 1 44 ? 21.964 14.884 -0.459 1.00 44.32 44 VAL A C 11
ATOM 16858 O O . VAL A 1 44 ? 21.645 15.973 -0.922 1.00 4.42 44 VAL A O 11
ATOM 16871 N N . LYS A 1 45 ? 23.048 14.220 -0.848 1.00 40.31 45 LYS A N 11
ATOM 16872 C CA . LYS A 1 45 ? 23.863 14.662 -1.974 1.00 12.13 45 LYS A CA 11
ATOM 16873 C C . LYS A 1 45 ? 23.022 14.706 -3.246 1.00 13.43 45 LYS A C 11
ATOM 16874 O O . LYS A 1 45 ? 23.122 15.639 -4.045 1.00 15.20 45 LYS A O 11
ATOM 16893 N N . ALA A 1 46 ? 22.188 13.688 -3.423 1.00 24.01 46 ALA A N 11
ATOM 16894 C CA . ALA A 1 46 ? 21.312 13.606 -4.581 1.00 74.23 46 ALA A CA 11
ATOM 16895 C C . ALA A 1 46 ? 20.267 14.720 -4.568 1.00 34.34 46 ALA A C 11
ATOM 16896 O O . ALA A 1 46 ? 20.082 15.409 -5.571 1.00 23.14 46 ALA A O 11
ATOM 16903 N N . VAL A 1 47 ? 19.591 14.900 -3.434 1.00 63.11 47 VAL A N 11
ATOM 16904 C CA . VAL A 1 47 ? 18.532 15.902 -3.336 1.00 5.15 47 VAL A CA 11
ATOM 16905 C C . VAL A 1 47 ? 19.103 17.322 -3.382 1.00 71.40 47 VAL A C 11
ATOM 16906 O O . VAL A 1 47 ? 18.479 18.225 -3.939 1.00 3.44 47 VAL A O 11
ATOM 16919 N N . ALA A 1 48 ? 20.299 17.514 -2.823 1.00 53.54 48 ALA A N 11
ATOM 16920 C CA . ALA A 1 48 ? 20.970 18.811 -2.884 1.00 3.21 48 ALA A CA 11
ATOM 16921 C C . ALA A 1 48 ? 21.276 19.174 -4.330 1.00 22.54 48 ALA A C 11
ATOM 16922 O O . ALA A 1 48 ? 20.989 20.284 -4.779 1.00 13.30 48 ALA A O 11
ATOM 16929 N N . ASN A 1 49 ? 21.846 18.216 -5.053 1.00 73.23 49 ASN A N 11
ATOM 16930 C CA . ASN A 1 49 ? 22.142 18.381 -6.470 1.00 11.34 49 ASN A CA 11
ATOM 16931 C C . ASN A 1 49 ? 20.858 18.648 -7.251 1.00 21.14 49 ASN A C 11
ATOM 16932 O O . ASN A 1 49 ? 20.793 19.578 -8.052 1.00 34.35 49 ASN A O 11
ATOM 16943 N N . GLU A 1 50 ? 19.834 17.840 -6.981 1.00 63.12 50 GLU A N 11
ATOM 16944 C CA . GLU A 1 50 ? 18.532 17.989 -7.622 1.00 22.12 50 GLU A CA 11
ATOM 16945 C C . GLU A 1 50 ? 17.991 19.405 -7.426 1.00 22.40 50 GLU A C 11
ATOM 16946 O O . GLU A 1 50 ? 17.677 20.097 -8.395 1.00 61.11 50 GLU A O 11
ATOM 16958 N N . LEU A 1 51 ? 17.934 19.834 -6.172 1.00 72.23 51 LEU A N 11
ATOM 16959 C CA . LEU A 1 51 ? 17.344 21.118 -5.816 1.00 55.41 51 LEU A CA 11
ATOM 16960 C C . LEU A 1 51 ? 18.147 22.271 -6.425 1.00 24.41 51 LEU A C 11
ATOM 16961 O O . LEU A 1 51 ? 17.575 23.236 -6.936 1.00 62.31 51 LEU A O 11
ATOM 16977 N N . MET A 1 52 ? 19.471 22.161 -6.388 1.00 34.31 52 MET A N 11
ATOM 16978 C CA . MET A 1 52 ? 20.337 23.214 -6.918 1.00 22.22 52 MET A CA 11
ATOM 16979 C C . MET A 1 52 ? 20.122 23.421 -8.411 1.00 41.23 52 MET A C 11
ATOM 16980 O O . MET A 1 52 ? 20.278 24.533 -8.911 1.00 64.42 52 MET A O 11
ATOM 16994 N N . ARG A 1 53 ? 19.771 22.354 -9.121 1.00 0.12 53 ARG A N 11
ATOM 16995 C CA . ARG A 1 53 ? 19.550 22.442 -10.560 1.00 31.34 53 ARG A CA 11
ATOM 16996 C C . ARG A 1 53 ? 18.297 23.258 -10.882 1.00 53.14 53 ARG A C 11
ATOM 16997 O O . ARG A 1 53 ? 18.115 23.709 -12.014 1.00 11.32 53 ARG A O 11
ATOM 17018 N N . LEU A 1 54 ? 17.432 23.438 -9.890 1.00 71.25 54 LEU A N 11
ATOM 17019 C CA . LEU A 1 54 ? 16.251 24.282 -10.052 1.00 62.34 54 LEU A CA 11
ATOM 17020 C C . LEU A 1 54 ? 16.625 25.750 -9.870 1.00 22.45 54 LEU A C 11
ATOM 17021 O O . LEU A 1 54 ? 15.951 26.646 -10.379 1.00 5.15 54 LEU A O 11
ATOM 17037 N N . GLY A 1 55 ? 17.712 25.984 -9.148 1.00 41.21 55 GLY A N 11
ATOM 17038 C CA . GLY A 1 55 ? 18.182 27.338 -8.926 1.00 63.30 55 GLY A CA 11
ATOM 17039 C C . GLY A 1 55 ? 17.719 27.907 -7.600 1.00 62.12 55 GLY A C 11
ATOM 17040 O O . GLY A 1 55 ? 18.115 29.007 -7.217 1.00 34.14 55 GLY A O 11
ATOM 17044 N N . ASP A 1 56 ? 16.900 27.148 -6.882 1.00 0.02 56 ASP A N 11
ATOM 17045 C CA . ASP A 1 56 ? 16.342 27.603 -5.609 1.00 15.42 56 ASP A CA 11
ATOM 17046 C C . ASP A 1 56 ? 17.283 27.292 -4.451 1.00 64.31 56 ASP A C 11
ATOM 17047 O O . ASP A 1 56 ? 16.848 26.932 -3.359 1.00 71.51 56 ASP A O 11
ATOM 17056 N N . PHE A 1 57 ? 18.570 27.459 -4.686 1.00 41.20 57 PHE A N 11
ATOM 17057 C CA . PHE A 1 57 ? 19.578 27.201 -3.673 1.00 0.01 57 PHE A CA 11
ATOM 17058 C C . PHE A 1 57 ? 20.650 28.274 -3.765 1.00 54.22 57 PHE A C 11
ATOM 17059 O O . PHE A 1 57 ? 20.823 28.887 -4.818 1.00 53.24 57 PHE A O 11
ATOM 17076 N N . ASP A 1 58 ? 21.365 28.506 -2.673 1.00 55.52 58 ASP A N 11
ATOM 17077 C CA . ASP A 1 58 ? 22.443 29.493 -2.665 1.00 42.31 58 ASP A CA 11
ATOM 17078 C C . ASP A 1 58 ? 23.610 29.009 -3.525 1.00 31.30 58 ASP A C 11
ATOM 17079 O O . ASP A 1 58 ? 24.450 29.801 -3.953 1.00 23.35 58 ASP A O 11
ATOM 17088 N N . GLN A 1 59 ? 23.622 27.701 -3.794 1.00 65.13 59 GLN A N 11
ATOM 17089 C CA . GLN A 1 59 ? 24.678 27.051 -4.573 1.00 61.52 59 GLN A CA 11
ATOM 17090 C C . GLN A 1 59 ? 26.020 27.168 -3.862 1.00 42.02 59 GLN A C 11
ATOM 17091 O O . GLN A 1 59 ? 26.746 28.151 -4.019 1.00 22.20 59 GLN A O 11
ATOM 17105 N N . ILE A 1 60 ? 26.328 26.153 -3.074 1.00 73.33 60 ILE A N 11
ATOM 17106 C CA . ILE A 1 60 ? 27.511 26.150 -2.229 1.00 52.00 60 ILE A CA 11
ATOM 17107 C C . ILE A 1 60 ? 28.303 24.864 -2.430 1.00 62.32 60 ILE A C 11
ATOM 17108 O O . ILE A 1 60 ? 27.923 24.015 -3.241 1.00 61.30 60 ILE A O 11
ATOM 17124 N N . ASP A 1 61 ? 29.395 24.721 -1.692 1.00 74.15 61 ASP A N 11
ATOM 17125 C CA . ASP A 1 61 ? 30.201 23.510 -1.750 1.00 11.11 61 ASP A CA 11
ATOM 17126 C C . ASP A 1 61 ? 29.559 22.420 -0.900 1.00 32.54 61 ASP A C 11
ATOM 17127 O O . ASP A 1 61 ? 29.749 22.370 0.315 1.00 44.33 61 ASP A O 11
ATOM 17136 N N . ILE A 1 62 ? 28.788 21.558 -1.550 1.00 1.14 62 ILE A N 11
ATOM 17137 C CA . ILE A 1 62 ? 28.041 20.514 -0.859 1.00 44.54 62 ILE A CA 11
ATOM 17138 C C . ILE A 1 62 ? 28.973 19.494 -0.214 1.00 35.03 62 ILE A C 11
ATOM 17139 O O . ILE A 1 62 ? 28.729 19.050 0.910 1.00 21.22 62 ILE A O 11
ATOM 17155 N N . GLY A 1 63 ? 30.050 19.150 -0.912 1.00 31.43 63 GLY A N 11
ATOM 17156 C CA . GLY A 1 63 ? 31.005 18.192 -0.382 1.00 52.11 63 GLY A CA 11
ATOM 17157 C C . GLY A 1 63 ? 31.619 18.651 0.928 1.00 31.22 63 GLY A C 11
ATOM 17158 O O . GLY A 1 63 ? 31.948 17.837 1.793 1.00 14.54 63 GLY A O 11
ATOM 17162 N N . VAL A 1 64 ? 31.754 19.958 1.081 1.00 13.42 64 VAL A N 11
ATOM 17163 C CA . VAL A 1 64 ? 32.318 20.538 2.290 1.00 34.32 64 VAL A CA 11
ATOM 17164 C C . VAL A 1 64 ? 31.320 20.464 3.446 1.00 53.31 64 VAL A C 11
ATOM 17165 O O . VAL A 1 64 ? 31.704 20.260 4.596 1.00 3.43 64 VAL A O 11
ATOM 17178 N N . VAL A 1 65 ? 30.038 20.612 3.129 1.00 25.53 65 VAL A N 11
ATOM 17179 C CA . VAL A 1 65 ? 29.008 20.683 4.160 1.00 41.35 65 VAL A CA 11
ATOM 17180 C C . VAL A 1 65 ? 28.517 19.299 4.594 1.00 15.00 65 VAL A C 11
ATOM 17181 O O . VAL A 1 65 ? 28.571 18.964 5.776 1.00 61.02 65 VAL A O 11
ATOM 17194 N N . ILE A 1 66 ? 28.069 18.482 3.643 1.00 60.32 66 ILE A N 11
ATOM 17195 C CA . ILE A 1 66 ? 27.396 17.230 3.994 1.00 21.23 66 ILE A CA 11
ATOM 17196 C C . ILE A 1 66 ? 28.378 16.114 4.345 1.00 32.33 66 ILE A C 11
ATOM 17197 O O . ILE A 1 66 ? 28.209 15.424 5.350 1.00 44.40 66 ILE A O 11
ATOM 17213 N N . THR A 1 67 ? 29.407 15.939 3.531 1.00 14.14 67 THR A N 11
ATOM 17214 C CA . THR A 1 67 ? 30.327 14.829 3.713 1.00 50.13 67 THR A CA 11
ATOM 17215 C C . THR A 1 67 ? 31.513 15.223 4.581 1.00 71.42 67 THR A C 11
ATOM 17216 O O . THR A 1 67 ? 32.502 14.497 4.669 1.00 32.31 67 THR A O 11
ATOM 17227 N N . HIS A 1 68 ? 31.406 16.364 5.240 1.00 62.10 68 HIS A N 11
ATOM 17228 C CA . HIS A 1 68 ? 32.449 16.804 6.147 1.00 75.44 68 HIS A CA 11
ATOM 17229 C C . HIS A 1 68 ? 31.840 17.478 7.372 1.00 63.13 68 HIS A C 11
ATOM 17230 O O . HIS A 1 68 ? 31.921 18.695 7.533 1.00 34.35 68 HIS A O 11
ATOM 17245 N N . PHE A 1 69 ? 31.207 16.679 8.222 1.00 30.31 69 PHE A N 11
ATOM 17246 C CA . PHE A 1 69 ? 30.689 17.173 9.491 1.00 22.22 69 PHE A CA 11
ATOM 17247 C C . PHE A 1 69 ? 31.823 17.679 10.373 1.00 3.34 69 PHE A C 11
ATOM 17248 O O . PHE A 1 69 ? 32.910 17.102 10.404 1.00 14.12 69 PHE A O 11
ATOM 17265 N N . THR A 1 70 ? 31.568 18.770 11.071 1.00 73.34 70 THR A N 11
ATOM 17266 C CA . THR A 1 70 ? 32.517 19.304 12.028 1.00 1.43 70 THR A CA 11
ATOM 17267 C C . THR A 1 70 ? 31.974 19.088 13.439 1.00 12.24 70 THR A C 11
ATOM 17268 O O . THR A 1 70 ? 30.786 18.835 13.609 1.00 70.15 70 THR A O 11
ATOM 17279 N N . ASP A 1 71 ? 32.831 19.171 14.443 1.00 4.40 71 ASP A N 11
ATOM 17280 C CA . ASP A 1 71 ? 32.406 18.945 15.819 1.00 51.42 71 ASP A CA 11
ATOM 17281 C C . ASP A 1 71 ? 31.667 20.155 16.394 1.00 70.43 71 ASP A C 11
ATOM 17282 O O . ASP A 1 71 ? 30.933 20.029 17.374 1.00 25.34 71 ASP A O 11
ATOM 17291 N N . GLU A 1 72 ? 31.844 21.318 15.775 1.00 53.51 72 GLU A N 11
ATOM 17292 C CA . GLU A 1 72 ? 31.158 22.527 16.231 1.00 25.43 72 GLU A CA 11
ATOM 17293 C C . GLU A 1 72 ? 29.759 22.636 15.629 1.00 33.41 72 GLU A C 11
ATOM 17294 O O . GLU A 1 72 ? 28.798 22.978 16.319 1.00 73.40 72 GLU A O 11
ATOM 17306 N N . LEU A 1 73 ? 29.652 22.344 14.343 1.00 73.25 73 LEU A N 11
ATOM 17307 C CA . LEU A 1 73 ? 28.403 22.531 13.617 1.00 13.42 73 LEU A CA 11
ATOM 17308 C C . LEU A 1 73 ? 27.709 21.193 13.367 1.00 3.21 73 LEU A C 11
ATOM 17309 O O . LEU A 1 73 ? 28.328 20.141 13.497 1.00 21.12 73 LEU A O 11
ATOM 17325 N N . PRO A 1 74 ? 26.415 21.209 13.008 1.00 15.30 74 PRO A N 11
ATOM 17326 C CA . PRO A 1 74 ? 25.637 22.436 12.850 1.00 74.21 74 PRO A CA 11
ATOM 17327 C C . PRO A 1 74 ? 25.097 22.970 14.177 1.00 3.21 74 PRO A C 11
ATOM 17328 O O . PRO A 1 74 ? 25.136 22.284 15.199 1.00 20.44 74 PRO A O 11
ATOM 17339 N N . SER A 1 75 ? 24.594 24.196 14.149 1.00 34.34 75 SER A N 11
ATOM 17340 C CA . SER A 1 75 ? 24.093 24.848 15.344 1.00 31.40 75 SER A CA 11
ATOM 17341 C C . SER A 1 75 ? 22.663 24.407 15.655 1.00 52.02 75 SER A C 11
ATOM 17342 O O . SER A 1 75 ? 21.761 24.571 14.833 1.00 0.30 75 SER A O 11
ATOM 17350 N N . PRO A 1 76 ? 22.443 23.836 16.853 1.00 45.34 76 PRO A N 11
ATOM 17351 C CA . PRO A 1 76 ? 21.127 23.329 17.274 1.00 5.21 76 PRO A CA 11
ATOM 17352 C C . PRO A 1 76 ? 20.038 24.395 17.200 1.00 44.52 76 PRO A C 11
ATOM 17353 O O . PRO A 1 76 ? 18.875 24.093 16.922 1.00 51.42 76 PRO A O 11
ATOM 17364 N N . GLU A 1 77 ? 20.428 25.642 17.437 1.00 41.22 77 GLU A N 11
ATOM 17365 C CA . GLU A 1 77 ? 19.504 26.767 17.356 1.00 22.44 77 GLU A CA 11
ATOM 17366 C C . GLU A 1 77 ? 18.947 26.892 15.944 1.00 43.15 77 GLU A C 11
ATOM 17367 O O . GLU A 1 77 ? 17.737 26.995 15.744 1.00 12.42 77 GLU A O 11
ATOM 17379 N N . ASP A 1 78 ? 19.846 26.865 14.969 1.00 64.10 78 ASP A N 11
ATOM 17380 C CA . ASP A 1 78 ? 19.466 26.934 13.565 1.00 20.24 78 ASP A CA 11
ATOM 17381 C C . ASP A 1 78 ? 18.690 25.691 13.155 1.00 23.41 78 ASP A C 11
ATOM 17382 O O . ASP A 1 78 ? 17.774 25.766 12.338 1.00 70.25 78 ASP A O 11
ATOM 17391 N N . VAL A 1 79 ? 19.054 24.552 13.736 1.00 70.42 79 VAL A N 11
ATOM 17392 C CA . VAL A 1 79 ? 18.354 23.299 13.467 1.00 65.40 79 VAL A CA 11
ATOM 17393 C C . VAL A 1 79 ? 16.886 23.397 13.878 1.00 5.45 79 VAL A C 11
ATOM 17394 O O . VAL A 1 79 ? 15.993 23.037 13.114 1.00 24.20 79 VAL A O 11
ATOM 17407 N N . GLU A 1 80 ? 16.634 23.903 15.077 1.00 62.32 80 GLU A N 11
ATOM 17408 C CA . GLU A 1 80 ? 15.266 24.047 15.552 1.00 15.51 80 GLU A CA 11
ATOM 17409 C C . GLU A 1 80 ? 14.551 25.148 14.768 1.00 42.51 80 GLU A C 11
ATOM 17410 O O . GLU A 1 80 ? 13.347 25.062 14.507 1.00 73.11 80 GLU A O 11
ATOM 17422 N N . ARG A 1 81 ? 15.308 26.170 14.381 1.00 50.40 81 ARG A N 11
ATOM 17423 C CA . ARG A 1 81 ? 14.775 27.261 13.570 1.00 73.35 81 ARG A CA 11
ATOM 17424 C C . ARG A 1 81 ? 14.314 26.747 12.208 1.00 24.52 81 ARG A C 11
ATOM 17425 O O . ARG A 1 81 ? 13.183 27.001 11.791 1.00 72.03 81 ARG A O 11
ATOM 17446 N N . VAL A 1 82 ? 15.184 26.012 11.521 1.00 32.54 82 VAL A N 11
ATOM 17447 C CA . VAL A 1 82 ? 14.842 25.458 10.218 1.00 71.44 82 VAL A CA 11
ATOM 17448 C C . VAL A 1 82 ? 13.728 24.422 10.361 1.00 64.30 82 VAL A C 11
ATOM 17449 O O . VAL A 1 82 ? 12.895 24.263 9.471 1.00 33.50 82 VAL A O 11
ATOM 17462 N N . ARG A 1 83 ? 13.711 23.741 11.504 1.00 12.43 83 ARG A N 11
ATOM 17463 C CA . ARG A 1 83 ? 12.645 22.804 11.829 1.00 22.25 83 ARG A CA 11
ATOM 17464 C C . ARG A 1 83 ? 11.294 23.516 11.827 1.00 63.13 83 ARG A C 11
ATOM 17465 O O . ARG A 1 83 ? 10.350 23.067 11.183 1.00 31.24 83 ARG A O 11
ATOM 17486 N N . ALA A 1 84 ? 11.217 24.639 12.532 1.00 12.14 84 ALA A N 11
ATOM 17487 C CA . ALA A 1 84 ? 9.981 25.412 12.599 1.00 60.24 84 ALA A CA 11
ATOM 17488 C C . ALA A 1 84 ? 9.637 26.010 11.238 1.00 70.42 84 ALA A C 11
ATOM 17489 O O . ALA A 1 84 ? 8.472 26.035 10.834 1.00 23.24 84 ALA A O 11
ATOM 17496 N N . ARG A 1 85 ? 10.661 26.472 10.530 1.00 4.11 85 ARG A N 11
ATOM 17497 C CA . ARG A 1 85 ? 10.485 27.092 9.220 1.00 74.14 85 ARG A CA 11
ATOM 17498 C C . ARG A 1 85 ? 9.921 26.090 8.214 1.00 31.20 85 ARG A C 11
ATOM 17499 O O . ARG A 1 85 ? 9.031 26.420 7.435 1.00 12.24 85 ARG A O 11
ATOM 17520 N N . LEU A 1 86 ? 10.442 24.868 8.242 1.00 63.41 86 LEU A N 11
ATOM 17521 C CA . LEU A 1 86 ? 9.976 23.814 7.345 1.00 3.23 86 LEU A CA 11
ATOM 17522 C C . LEU A 1 86 ? 8.612 23.291 7.775 1.00 51.33 86 LEU A C 11
ATOM 17523 O O . LEU A 1 86 ? 7.749 23.035 6.935 1.00 11.12 86 LEU A O 11
ATOM 17539 N N . ALA A 1 87 ? 8.418 23.159 9.087 1.00 64.31 87 ALA A N 11
ATOM 17540 C CA . ALA A 1 87 ? 7.179 22.620 9.643 1.00 55.30 87 ALA A CA 11
ATOM 17541 C C . ALA A 1 87 ? 5.969 23.465 9.259 1.00 40.51 87 ALA A C 11
ATOM 17542 O O . ALA A 1 87 ? 4.842 22.971 9.237 1.00 60.31 87 ALA A O 11
ATOM 17549 N N . ALA A 1 88 ? 6.208 24.736 8.961 1.00 12.20 88 ALA A N 11
ATOM 17550 C CA . ALA A 1 88 ? 5.142 25.646 8.558 1.00 35.54 88 ALA A CA 11
ATOM 17551 C C . ALA A 1 88 ? 4.444 25.162 7.289 1.00 70.35 88 ALA A C 11
ATOM 17552 O O . ALA A 1 88 ? 3.251 25.396 7.096 1.00 34.21 88 ALA A O 11
ATOM 17559 N N . GLN A 1 89 ? 5.187 24.469 6.433 1.00 43.22 89 GLN A N 11
ATOM 17560 C CA . GLN A 1 89 ? 4.634 23.948 5.187 1.00 34.15 89 GLN A CA 11
ATOM 17561 C C . GLN A 1 89 ? 4.311 22.464 5.322 1.00 43.51 89 GLN A C 11
ATOM 17562 O O . GLN A 1 89 ? 3.953 21.797 4.351 1.00 25.11 89 GLN A O 11
ATOM 17576 N N . GLY A 1 90 ? 4.429 21.955 6.537 1.00 41.15 90 GLY A N 11
ATOM 17577 C CA . GLY A 1 90 ? 4.169 20.554 6.786 1.00 31.11 90 GLY A CA 11
ATOM 17578 C C . GLY A 1 90 ? 5.364 19.860 7.395 1.00 31.14 90 GLY A C 11
ATOM 17579 O O . GLY A 1 90 ? 6.467 20.410 7.403 1.00 41.14 90 GLY A O 11
ATOM 17583 N N . TRP A 1 91 ? 5.158 18.655 7.900 1.00 1.05 91 TRP A N 11
ATOM 17584 C CA . TRP A 1 91 ? 6.235 17.905 8.519 1.00 21.13 91 TRP A CA 11
ATOM 17585 C C . TRP A 1 91 ? 6.001 16.410 8.345 1.00 24.15 91 TRP A C 11
ATOM 17586 O O . TRP A 1 91 ? 5.300 15.783 9.137 1.00 54.32 91 TRP A O 11
ATOM 17607 N N . PRO A 1 92 ? 6.565 15.823 7.283 1.00 64.14 92 PRO A N 11
ATOM 17608 C CA . PRO A 1 92 ? 6.408 14.401 6.991 1.00 60.55 92 PRO A CA 11
ATOM 17609 C C . PRO A 1 92 ? 7.384 13.530 7.777 1.00 0.42 92 PRO A C 11
ATOM 17610 O O . PRO A 1 92 ? 7.463 12.320 7.566 1.00 12.41 92 PRO A O 11
ATOM 17621 N N . LEU A 1 93 ? 8.128 14.146 8.684 1.00 21.21 93 LEU A N 11
ATOM 17622 C CA . LEU A 1 93 ? 9.097 13.418 9.483 1.00 44.02 93 LEU A CA 11
ATOM 17623 C C . LEU A 1 93 ? 8.464 12.942 10.780 1.00 73.14 93 LEU A C 11
ATOM 17624 O O . LEU A 1 93 ? 8.583 13.587 11.823 1.00 62.40 93 LEU A O 11
ATOM 17640 N N . ASP A 1 94 ? 7.741 11.840 10.691 1.00 75.24 94 ASP A N 11
ATOM 17641 C CA . ASP A 1 94 ? 7.144 11.210 11.860 1.00 4.40 94 ASP A CA 11
ATOM 17642 C C . ASP A 1 94 ? 7.758 9.840 12.067 1.00 41.41 94 ASP A C 11
ATOM 17643 O O . ASP A 1 94 ? 7.283 9.039 12.873 1.00 14.45 94 ASP A O 11
ATOM 17652 N N . ASP A 1 95 ? 8.821 9.576 11.322 1.00 73.02 95 ASP A N 11
ATOM 17653 C CA . ASP A 1 95 ? 9.530 8.312 11.424 1.00 2.34 95 ASP A CA 11
ATOM 17654 C C . ASP A 1 95 ? 10.344 8.296 12.707 1.00 51.34 95 ASP A C 11
ATOM 17655 O O . ASP A 1 95 ? 10.514 9.332 13.357 1.00 12.12 95 ASP A O 11
ATOM 17664 N N . VAL A 1 96 ? 10.857 7.140 13.069 1.00 71.32 96 VAL A N 11
ATOM 17665 C CA . VAL A 1 96 ? 11.584 7.005 14.308 1.00 22.53 96 VAL A CA 11
ATOM 17666 C C . VAL A 1 96 ? 12.845 6.167 14.101 1.00 14.41 96 VAL A C 11
ATOM 17667 O O . VAL A 1 96 ? 12.814 5.105 13.478 1.00 35.44 96 VAL A O 11
ATOM 17680 N N . ARG A 1 97 ? 13.960 6.672 14.607 1.00 41.12 97 ARG A N 11
ATOM 17681 C CA . ARG A 1 97 ? 15.244 5.980 14.501 1.00 64.31 97 ARG A CA 11
ATOM 17682 C C . ARG A 1 97 ? 15.404 4.945 15.602 1.00 4.21 97 ARG A C 11
ATOM 17683 O O . ARG A 1 97 ? 16.502 4.454 15.871 1.00 42.12 97 ARG A O 11
ATOM 17704 N N . ASP A 1 98 ? 14.294 4.628 16.222 1.00 14.21 98 ASP A N 11
ATOM 17705 C CA . ASP A 1 98 ? 14.258 3.696 17.341 1.00 30.32 98 ASP A CA 11
ATOM 17706 C C . ASP A 1 98 ? 14.406 2.260 16.843 1.00 50.43 98 ASP A C 11
ATOM 17707 O O . ASP A 1 98 ? 13.435 1.511 16.754 1.00 33.41 98 ASP A O 11
ATOM 17716 N N . ARG A 1 99 ? 15.622 1.918 16.456 1.00 40.24 99 ARG A N 11
ATOM 17717 C CA . ARG A 1 99 ? 15.961 0.567 16.042 1.00 32.23 99 ARG A CA 11
ATOM 17718 C C . ARG A 1 99 ? 17.379 0.267 16.508 1.00 22.32 99 ARG A C 11
ATOM 17719 O O . ARG A 1 99 ? 18.039 -0.660 16.033 1.00 1.10 99 ARG A O 11
ATOM 17740 N N . GLU A 1 100 ? 17.833 1.071 17.456 1.00 14.13 100 GLU A N 11
ATOM 17741 C CA . GLU A 1 100 ? 19.202 1.008 17.929 1.00 21.13 100 GLU A CA 11
ATOM 17742 C C . GLU A 1 100 ? 19.295 0.215 19.219 1.00 70.42 100 GLU A C 11
ATOM 17743 O O . GLU A 1 100 ? 19.122 0.765 20.305 1.00 75.53 100 GLU A O 11
ATOM 17755 N N . GLU A 1 101 ? 19.546 -1.077 19.100 1.00 40.31 101 GLU A N 11
ATOM 17756 C CA . GLU A 1 101 ? 19.811 -1.901 20.267 1.00 43.23 101 GLU A CA 11
ATOM 17757 C C . GLU A 1 101 ? 21.261 -1.716 20.683 1.00 61.40 101 GLU A C 11
ATOM 17758 O O . GLU A 1 101 ? 22.110 -2.582 20.470 1.00 65.34 101 GLU A O 11
ATOM 17770 N N . HIS A 1 102 ? 21.537 -0.549 21.238 1.00 21.45 102 HIS A N 11
ATOM 17771 C CA . HIS A 1 102 ? 22.888 -0.155 21.595 1.00 25.33 102 HIS A CA 11
ATOM 17772 C C . HIS A 1 102 ? 22.939 0.218 23.068 1.00 50.12 102 HIS A C 11
ATOM 17773 O O . HIS A 1 102 ? 22.578 1.331 23.454 1.00 63.21 102 HIS A O 11
ATOM 17788 N N . ALA A 1 103 ? 23.360 -0.727 23.886 1.00 73.32 103 ALA A N 11
ATOM 17789 C CA . ALA A 1 103 ? 23.417 -0.526 25.321 1.00 31.42 103 ALA A CA 11
ATOM 17790 C C . ALA A 1 103 ? 24.860 -0.548 25.799 1.00 64.31 103 ALA A C 11
ATOM 17791 O O . ALA A 1 103 ? 25.359 0.511 26.225 1.00 52.35 103 ALA A O 11
ATOM 17799 N N . GLY A 1 1 ? 0.642 2.389 -0.261 1.00 23.41 1 GLY A N 12
ATOM 17800 C CA . GLY A 1 1 ? 1.913 1.926 -0.863 1.00 73.53 1 GLY A CA 12
ATOM 17801 C C . GLY A 1 1 ? 2.791 3.088 -1.272 1.00 72.31 1 GLY A C 12
ATOM 17802 O O . GLY A 1 1 ? 2.383 3.924 -2.078 1.00 14.41 1 GLY A O 12
ATOM 17808 N N . SER A 1 2 ? 3.986 3.153 -0.712 1.00 3.14 2 SER A N 12
ATOM 17809 C CA . SER A 1 2 ? 4.907 4.237 -1.014 1.00 5.32 2 SER A CA 12
ATOM 17810 C C . SER A 1 2 ? 5.868 3.841 -2.134 1.00 72.52 2 SER A C 12
ATOM 17811 O O . SER A 1 2 ? 6.114 2.656 -2.368 1.00 22.34 2 SER A O 12
ATOM 17819 N N . HIS A 1 3 ? 6.387 4.840 -2.838 1.00 74.30 3 HIS A N 12
ATOM 17820 C CA . HIS A 1 3 ? 7.378 4.616 -3.885 1.00 71.34 3 HIS A CA 12
ATOM 17821 C C . HIS A 1 3 ? 8.424 5.723 -3.852 1.00 55.41 3 HIS A C 12
ATOM 17822 O O . HIS A 1 3 ? 8.092 6.894 -3.650 1.00 61.04 3 HIS A O 12
ATOM 17837 N N . MET A 1 4 ? 9.679 5.338 -4.059 1.00 24.22 4 MET A N 12
ATOM 17838 C CA . MET A 1 4 ? 10.821 6.239 -3.915 1.00 74.34 4 MET A CA 12
ATOM 17839 C C . MET A 1 4 ? 10.667 7.502 -4.757 1.00 53.14 4 MET A C 12
ATOM 17840 O O . MET A 1 4 ? 10.907 8.606 -4.271 1.00 34.52 4 MET A O 12
ATOM 17854 N N . ASN A 1 5 ? 10.254 7.332 -6.009 1.00 22.52 5 ASN A N 12
ATOM 17855 C CA . ASN A 1 5 ? 10.165 8.445 -6.956 1.00 73.11 5 ASN A CA 12
ATOM 17856 C C . ASN A 1 5 ? 9.290 9.573 -6.405 1.00 10.31 5 ASN A C 12
ATOM 17857 O O . ASN A 1 5 ? 9.702 10.735 -6.382 1.00 10.11 5 ASN A O 12
ATOM 17868 N N . ARG A 1 6 ? 8.104 9.227 -5.924 1.00 70.34 6 ARG A N 12
ATOM 17869 C CA . ARG A 1 6 ? 7.184 10.231 -5.406 1.00 45.50 6 ARG A CA 12
ATOM 17870 C C . ARG A 1 6 ? 7.660 10.754 -4.055 1.00 22.34 6 ARG A C 12
ATOM 17871 O O . ARG A 1 6 ? 7.510 11.938 -3.756 1.00 1.32 6 ARG A O 12
ATOM 17892 N N . PHE A 1 7 ? 8.251 9.873 -3.256 1.00 61.03 7 PHE A N 12
ATOM 17893 C CA . PHE A 1 7 ? 8.751 10.250 -1.939 1.00 54.10 7 PHE A CA 12
ATOM 17894 C C . PHE A 1 7 ? 9.847 11.306 -2.064 1.00 14.21 7 PHE A C 12
ATOM 17895 O O . PHE A 1 7 ? 9.799 12.347 -1.405 1.00 1.24 7 PHE A O 12
ATOM 17912 N N . LEU A 1 8 ? 10.817 11.042 -2.933 1.00 52.30 8 LEU A N 12
ATOM 17913 C CA . LEU A 1 8 ? 11.914 11.976 -3.167 1.00 12.42 8 LEU A CA 12
ATOM 17914 C C . LEU A 1 8 ? 11.384 13.308 -3.683 1.00 4.34 8 LEU A C 12
ATOM 17915 O O . LEU A 1 8 ? 11.808 14.372 -3.230 1.00 54.30 8 LEU A O 12
ATOM 17931 N N . THR A 1 9 ? 10.442 13.240 -4.616 1.00 50.43 9 THR A N 12
ATOM 17932 C CA . THR A 1 9 ? 9.823 14.436 -5.168 1.00 11.00 9 THR A CA 12
ATOM 17933 C C . THR A 1 9 ? 9.096 15.222 -4.072 1.00 63.12 9 THR A C 12
ATOM 17934 O O . THR A 1 9 ? 9.115 16.455 -4.059 1.00 22.31 9 THR A O 12
ATOM 17945 N N . SER A 1 10 ? 8.479 14.499 -3.139 1.00 65.42 10 SER A N 12
ATOM 17946 C CA . SER A 1 10 ? 7.796 15.123 -2.014 1.00 14.20 10 SER A CA 12
ATOM 17947 C C . SER A 1 10 ? 8.800 15.840 -1.115 1.00 60.34 10 SER A C 12
ATOM 17948 O O . SER A 1 10 ? 8.524 16.930 -0.608 1.00 33.45 10 SER A O 12
ATOM 17956 N N . ILE A 1 11 ? 9.967 15.225 -0.929 1.00 41.21 11 ILE A N 12
ATOM 17957 C CA . ILE A 1 11 ? 11.044 15.838 -0.158 1.00 43.24 11 ILE A CA 12
ATOM 17958 C C . ILE A 1 11 ? 11.507 17.132 -0.826 1.00 34.21 11 ILE A C 12
ATOM 17959 O O . ILE A 1 11 ? 11.590 18.175 -0.182 1.00 51.11 11 ILE A O 12
ATOM 17975 N N . VAL A 1 12 ? 11.790 17.053 -2.124 1.00 21.55 12 VAL A N 12
ATOM 17976 C CA . VAL A 1 12 ? 12.204 18.216 -2.909 1.00 14.34 12 VAL A CA 12
ATOM 17977 C C . VAL A 1 12 ? 11.200 19.360 -2.769 1.00 13.44 12 VAL A C 12
ATOM 17978 O O . VAL A 1 12 ? 11.576 20.502 -2.483 1.00 43.23 12 VAL A O 12
ATOM 17991 N N . ALA A 1 13 ? 9.924 19.041 -2.965 1.00 44.22 13 ALA A N 12
ATOM 17992 C CA . ALA A 1 13 ? 8.860 20.027 -2.844 1.00 63.42 13 ALA A CA 12
ATOM 17993 C C . ALA A 1 13 ? 8.843 20.633 -1.447 1.00 5.15 13 ALA A C 12
ATOM 17994 O O . ALA A 1 13 ? 8.783 21.849 -1.292 1.00 60.31 13 ALA A O 12
ATOM 18001 N N . TRP A 1 14 ? 8.925 19.771 -0.441 1.00 34.42 14 TRP A N 12
ATOM 18002 C CA . TRP A 1 14 ? 8.949 20.194 0.956 1.00 42.25 14 TRP A CA 12
ATOM 18003 C C . TRP A 1 14 ? 10.108 21.156 1.218 1.00 70.10 14 TRP A C 12
ATOM 18004 O O . TRP A 1 14 ? 9.910 22.250 1.752 1.00 3.04 14 TRP A O 12
ATOM 18025 N N . LEU A 1 15 ? 11.306 20.750 0.812 1.00 2.10 15 LEU A N 12
ATOM 18026 C CA . LEU A 1 15 ? 12.507 21.546 1.034 1.00 34.45 15 LEU A CA 12
ATOM 18027 C C . LEU A 1 15 ? 12.382 22.929 0.408 1.00 0.13 15 LEU A C 12
ATOM 18028 O O . LEU A 1 15 ? 12.606 23.944 1.070 1.00 34.54 15 LEU A O 12
ATOM 18044 N N . ARG A 1 16 ? 12.008 22.966 -0.868 1.00 2.41 16 ARG A N 12
ATOM 18045 C CA . ARG A 1 16 ? 11.940 24.231 -1.586 1.00 31.15 16 ARG A CA 12
ATOM 18046 C C . ARG A 1 16 ? 10.764 25.076 -1.096 1.00 5.31 16 ARG A C 12
ATOM 18047 O O . ARG A 1 16 ? 10.874 26.299 -1.016 1.00 11.03 16 ARG A O 12
ATOM 18068 N N . ALA A 1 17 ? 9.656 24.427 -0.741 1.00 2.12 17 ALA A N 12
ATOM 18069 C CA . ALA A 1 17 ? 8.494 25.136 -0.213 1.00 33.54 17 ALA A CA 12
ATOM 18070 C C . ALA A 1 17 ? 8.823 25.747 1.139 1.00 24.54 17 ALA A C 12
ATOM 18071 O O . ALA A 1 17 ? 8.253 26.765 1.529 1.00 1.33 17 ALA A O 12
ATOM 18078 N N . GLY A 1 18 ? 9.746 25.107 1.851 1.00 51.14 18 GLY A N 12
ATOM 18079 C CA . GLY A 1 18 ? 10.239 25.653 3.093 1.00 30.22 18 GLY A CA 12
ATOM 18080 C C . GLY A 1 18 ? 10.836 27.036 2.911 1.00 44.24 18 GLY A C 12
ATOM 18081 O O . GLY A 1 18 ? 10.702 27.899 3.783 1.00 11.14 18 GLY A O 12
ATOM 18085 N N . TYR A 1 19 ? 11.472 27.261 1.767 1.00 34.05 19 TYR A N 12
ATOM 18086 C CA . TYR A 1 19 ? 12.095 28.547 1.485 1.00 45.12 19 TYR A CA 12
ATOM 18087 C C . TYR A 1 19 ? 11.887 28.962 0.032 1.00 10.22 19 TYR A C 12
ATOM 18088 O O . TYR A 1 19 ? 12.746 28.736 -0.820 1.00 41.13 19 TYR A O 12
ATOM 18106 N N . PRO A 1 20 ? 10.725 29.568 -0.273 1.00 2.25 20 PRO A N 12
ATOM 18107 C CA . PRO A 1 20 ? 10.441 30.100 -1.610 1.00 33.00 20 PRO A CA 12
ATOM 18108 C C . PRO A 1 20 ? 11.308 31.317 -1.914 1.00 63.40 20 PRO A C 12
ATOM 18109 O O . PRO A 1 20 ? 11.453 31.732 -3.062 1.00 22.41 20 PRO A O 12
ATOM 18120 N N . GLU A 1 21 ? 11.891 31.869 -0.860 1.00 2.11 21 GLU A N 12
ATOM 18121 C CA . GLU A 1 21 ? 12.803 33.000 -0.969 1.00 73.24 21 GLU A CA 12
ATOM 18122 C C . GLU A 1 21 ? 14.171 32.517 -1.436 1.00 20.44 21 GLU A C 12
ATOM 18123 O O . GLU A 1 21 ? 15.024 33.304 -1.842 1.00 40.30 21 GLU A O 12
ATOM 18135 N N . GLY A 1 22 ? 14.354 31.207 -1.387 1.00 34.52 22 GLY A N 12
ATOM 18136 C CA . GLY A 1 22 ? 15.664 30.631 -1.561 1.00 33.44 22 GLY A CA 12
ATOM 18137 C C . GLY A 1 22 ? 16.219 30.224 -0.219 1.00 53.53 22 GLY A C 12
ATOM 18138 O O . GLY A 1 22 ? 15.790 30.755 0.806 1.00 11.30 22 GLY A O 12
ATOM 18142 N N . ILE A 1 23 ? 17.144 29.281 -0.201 1.00 21.02 23 ILE A N 12
ATOM 18143 C CA . ILE A 1 23 ? 17.691 28.794 1.057 1.00 2.44 23 ILE A CA 12
ATOM 18144 C C . ILE A 1 23 ? 19.027 29.469 1.345 1.00 35.10 23 ILE A C 12
ATOM 18145 O O . ILE A 1 23 ? 20.033 29.162 0.707 1.00 4.14 23 ILE A O 12
ATOM 18161 N N . PRO A 1 24 ? 19.045 30.420 2.295 1.00 3.32 24 PRO A N 12
ATOM 18162 C CA . PRO A 1 24 ? 20.269 31.129 2.671 1.00 71.45 24 PRO A CA 12
ATOM 18163 C C . PRO A 1 24 ? 21.319 30.190 3.269 1.00 31.25 24 PRO A C 12
ATOM 18164 O O . PRO A 1 24 ? 20.984 29.126 3.795 1.00 10.15 24 PRO A O 12
ATOM 18175 N N . PRO A 1 25 ? 22.608 30.578 3.186 1.00 35.02 25 PRO A N 12
ATOM 18176 C CA . PRO A 1 25 ? 23.749 29.767 3.661 1.00 12.04 25 PRO A CA 12
ATOM 18177 C C . PRO A 1 25 ? 23.816 29.600 5.181 1.00 11.40 25 PRO A C 12
ATOM 18178 O O . PRO A 1 25 ? 24.898 29.467 5.755 1.00 22.20 25 PRO A O 12
ATOM 18189 N N . THR A 1 26 ? 22.672 29.615 5.828 1.00 51.12 26 THR A N 12
ATOM 18190 C CA . THR A 1 26 ? 22.592 29.304 7.240 1.00 71.04 26 THR A CA 12
ATOM 18191 C C . THR A 1 26 ? 21.769 28.040 7.422 1.00 51.20 26 THR A C 12
ATOM 18192 O O . THR A 1 26 ? 22.264 27.012 7.885 1.00 74.44 26 THR A O 12
ATOM 18203 N N . ASP A 1 27 ? 20.527 28.124 6.963 1.00 40.23 27 ASP A N 12
ATOM 18204 C CA . ASP A 1 27 ? 19.545 27.061 7.120 1.00 64.21 27 ASP A CA 12
ATOM 18205 C C . ASP A 1 27 ? 19.943 25.819 6.343 1.00 23.45 27 ASP A C 12
ATOM 18206 O O . ASP A 1 27 ? 19.404 24.739 6.566 1.00 13.20 27 ASP A O 12
ATOM 18215 N N . SER A 1 28 ? 20.885 25.975 5.423 1.00 54.23 28 SER A N 12
ATOM 18216 C CA . SER A 1 28 ? 21.334 24.872 4.590 1.00 53.34 28 SER A CA 12
ATOM 18217 C C . SER A 1 28 ? 21.898 23.742 5.447 1.00 42.43 28 SER A C 12
ATOM 18218 O O . SER A 1 28 ? 21.632 22.563 5.200 1.00 42.13 28 SER A O 12
ATOM 18226 N N . PHE A 1 29 ? 22.651 24.113 6.477 1.00 42.55 29 PHE A N 12
ATOM 18227 C CA . PHE A 1 29 ? 23.288 23.130 7.341 1.00 4.12 29 PHE A CA 12
ATOM 18228 C C . PHE A 1 29 ? 22.271 22.562 8.322 1.00 35.43 29 PHE A C 12
ATOM 18229 O O . PHE A 1 29 ? 22.362 21.403 8.726 1.00 12.15 29 PHE A O 12
ATOM 18246 N N . ALA A 1 30 ? 21.301 23.386 8.693 1.00 14.21 30 ALA A N 12
ATOM 18247 C CA . ALA A 1 30 ? 20.180 22.939 9.500 1.00 35.22 30 ALA A CA 12
ATOM 18248 C C . ALA A 1 30 ? 19.354 21.908 8.737 1.00 13.34 30 ALA A C 12
ATOM 18249 O O . ALA A 1 30 ? 19.035 20.843 9.266 1.00 31.42 30 ALA A O 12
ATOM 18256 N N . VAL A 1 31 ? 19.018 22.227 7.485 1.00 22.11 31 VAL A N 12
ATOM 18257 C CA . VAL A 1 31 ? 18.325 21.287 6.607 1.00 35.35 31 VAL A CA 12
ATOM 18258 C C . VAL A 1 31 ? 19.115 19.988 6.514 1.00 24.34 31 VAL A C 12
ATOM 18259 O O . VAL A 1 31 ? 18.554 18.896 6.624 1.00 23.22 31 VAL A O 12
ATOM 18272 N N . LEU A 1 32 ? 20.424 20.125 6.330 1.00 10.50 32 LEU A N 12
ATOM 18273 C CA . LEU A 1 32 ? 21.335 18.986 6.335 1.00 25.41 32 LEU A CA 12
ATOM 18274 C C . LEU A 1 32 ? 21.165 18.157 7.608 1.00 40.04 32 LEU A C 12
ATOM 18275 O O . LEU A 1 32 ? 21.011 16.937 7.548 1.00 73.03 32 LEU A O 12
ATOM 18291 N N . ALA A 1 33 ? 21.169 18.831 8.750 1.00 25.31 33 ALA A N 12
ATOM 18292 C CA . ALA A 1 33 ? 21.067 18.161 10.038 1.00 12.22 33 ALA A CA 12
ATOM 18293 C C . ALA A 1 33 ? 19.746 17.410 10.178 1.00 4.10 33 ALA A C 12
ATOM 18294 O O . ALA A 1 33 ? 19.708 16.315 10.731 1.00 40.14 33 ALA A O 12
ATOM 18301 N N . LEU A 1 34 ? 18.663 18.006 9.695 1.00 53.14 34 LEU A N 12
ATOM 18302 C CA . LEU A 1 34 ? 17.354 17.361 9.752 1.00 63.15 34 LEU A CA 12
ATOM 18303 C C . LEU A 1 34 ? 17.270 16.190 8.776 1.00 74.13 34 LEU A C 12
ATOM 18304 O O . LEU A 1 34 ? 16.854 15.093 9.150 1.00 75.13 34 LEU A O 12
ATOM 18320 N N . LEU A 1 35 ? 17.682 16.422 7.533 1.00 33.13 35 LEU A N 12
ATOM 18321 C CA . LEU A 1 35 ? 17.585 15.405 6.489 1.00 40.52 35 LEU A CA 12
ATOM 18322 C C . LEU A 1 35 ? 18.442 14.186 6.798 1.00 5.24 35 LEU A C 12
ATOM 18323 O O . LEU A 1 35 ? 18.020 13.058 6.562 1.00 72.35 35 LEU A O 12
ATOM 18339 N N . CYS A 1 36 ? 19.632 14.420 7.345 1.00 33.14 36 CYS A N 12
ATOM 18340 C CA . CYS A 1 36 ? 20.603 13.349 7.576 1.00 11.42 36 CYS A CA 12
ATOM 18341 C C . CYS A 1 36 ? 20.099 12.328 8.602 1.00 12.21 36 CYS A C 12
ATOM 18342 O O . CYS A 1 36 ? 20.646 11.229 8.715 1.00 70.34 36 CYS A O 12
ATOM 18350 N N . ARG A 1 37 ? 19.053 12.681 9.341 1.00 51.20 37 ARG A N 12
ATOM 18351 C CA . ARG A 1 37 ? 18.502 11.784 10.354 1.00 34.43 37 ARG A CA 12
ATOM 18352 C C . ARG A 1 37 ? 17.445 10.868 9.740 1.00 14.35 37 ARG A C 12
ATOM 18353 O O . ARG A 1 37 ? 16.981 9.920 10.371 1.00 42.53 37 ARG A O 12
ATOM 18374 N N . ARG A 1 38 ? 17.083 11.155 8.498 1.00 2.53 38 ARG A N 12
ATOM 18375 C CA . ARG A 1 38 ? 16.141 10.327 7.754 1.00 2.05 38 ARG A CA 12
ATOM 18376 C C . ARG A 1 38 ? 16.871 9.708 6.578 1.00 61.41 38 ARG A C 12
ATOM 18377 O O . ARG A 1 38 ? 16.912 8.490 6.411 1.00 11.31 38 ARG A O 12
ATOM 18398 N N . LEU A 1 39 ? 17.470 10.574 5.789 1.00 65.23 39 LEU A N 12
ATOM 18399 C CA . LEU A 1 39 ? 18.118 10.194 4.557 1.00 20.15 39 LEU A CA 12
ATOM 18400 C C . LEU A 1 39 ? 19.630 10.250 4.734 1.00 65.21 39 LEU A C 12
ATOM 18401 O O . LEU A 1 39 ? 20.135 11.033 5.537 1.00 43.15 39 LEU A O 12
ATOM 18417 N N . SER A 1 40 ? 20.350 9.426 3.994 1.00 0.33 40 SER A N 12
ATOM 18418 C CA . SER A 1 40 ? 21.787 9.330 4.163 1.00 2.24 40 SER A CA 12
ATOM 18419 C C . SER A 1 40 ? 22.497 10.389 3.317 1.00 60.02 40 SER A C 12
ATOM 18420 O O . SER A 1 40 ? 21.852 11.153 2.589 1.00 20.13 40 SER A O 12
ATOM 18428 N N . HIS A 1 41 ? 23.824 10.427 3.413 1.00 13.31 41 HIS A N 12
ATOM 18429 C CA . HIS A 1 41 ? 24.614 11.453 2.738 1.00 75.25 41 HIS A CA 12
ATOM 18430 C C . HIS A 1 41 ? 24.456 11.390 1.220 1.00 41.11 41 HIS A C 12
ATOM 18431 O O . HIS A 1 41 ? 24.544 12.412 0.552 1.00 41.13 41 HIS A O 12
ATOM 18446 N N . ASP A 1 42 ? 24.217 10.202 0.677 1.00 23.54 42 ASP A N 12
ATOM 18447 C CA . ASP A 1 42 ? 24.005 10.064 -0.762 1.00 0.05 42 ASP A CA 12
ATOM 18448 C C . ASP A 1 42 ? 22.661 10.665 -1.159 1.00 12.44 42 ASP A C 12
ATOM 18449 O O . ASP A 1 42 ? 22.552 11.353 -2.179 1.00 21.11 42 ASP A O 12
ATOM 18458 N N . GLU A 1 43 ? 21.645 10.421 -0.333 1.00 14.52 43 GLU A N 12
ATOM 18459 C CA . GLU A 1 43 ? 20.319 10.986 -0.556 1.00 51.01 43 GLU A CA 12
ATOM 18460 C C . GLU A 1 43 ? 20.368 12.509 -0.545 1.00 73.32 43 GLU A C 12
ATOM 18461 O O . GLU A 1 43 ? 19.876 13.160 -1.469 1.00 20.03 43 GLU A O 12
ATOM 18473 N N . VAL A 1 44 ? 20.969 13.079 0.498 1.00 12.04 44 VAL A N 12
ATOM 18474 C CA . VAL A 1 44 ? 21.039 14.532 0.626 1.00 64.12 44 VAL A CA 12
ATOM 18475 C C . VAL A 1 44 ? 21.946 15.135 -0.448 1.00 44.32 44 VAL A C 12
ATOM 18476 O O . VAL A 1 44 ? 21.687 16.231 -0.944 1.00 4.42 44 VAL A O 12
ATOM 18489 N N . LYS A 1 45 ? 22.991 14.402 -0.816 1.00 40.31 45 LYS A N 12
ATOM 18490 C CA . LYS A 1 45 ? 23.891 14.820 -1.884 1.00 12.13 45 LYS A CA 12
ATOM 18491 C C . LYS A 1 45 ? 23.139 14.897 -3.212 1.00 13.43 45 LYS A C 12
ATOM 18492 O O . LYS A 1 45 ? 23.342 15.823 -3.999 1.00 15.20 45 LYS A O 12
ATOM 18511 N N . ALA A 1 46 ? 22.255 13.933 -3.441 1.00 24.01 46 ALA A N 12
ATOM 18512 C CA . ALA A 1 46 ? 21.466 13.896 -4.664 1.00 74.23 46 ALA A CA 12
ATOM 18513 C C . ALA A 1 46 ? 20.420 15.011 -4.687 1.00 34.34 46 ALA A C 12
ATOM 18514 O O . ALA A 1 46 ? 20.340 15.775 -5.651 1.00 23.14 46 ALA A O 12
ATOM 18521 N N . VAL A 1 47 ? 19.634 15.112 -3.617 1.00 63.11 47 VAL A N 12
ATOM 18522 C CA . VAL A 1 47 ? 18.529 16.071 -3.565 1.00 5.15 47 VAL A CA 12
ATOM 18523 C C . VAL A 1 47 ? 19.031 17.519 -3.583 1.00 71.40 47 VAL A C 12
ATOM 18524 O O . VAL A 1 47 ? 18.436 18.376 -4.239 1.00 3.44 47 VAL A O 12
ATOM 18537 N N . ALA A 1 48 ? 20.133 17.787 -2.887 1.00 53.54 48 ALA A N 12
ATOM 18538 C CA . ALA A 1 48 ? 20.697 19.130 -2.858 1.00 3.21 48 ALA A CA 12
ATOM 18539 C C . ALA A 1 48 ? 21.206 19.519 -4.238 1.00 22.54 48 ALA A C 12
ATOM 18540 O O . ALA A 1 48 ? 20.946 20.624 -4.720 1.00 13.30 48 ALA A O 12
ATOM 18547 N N . ASN A 1 49 ? 21.910 18.590 -4.875 1.00 73.23 49 ASN A N 12
ATOM 18548 C CA . ASN A 1 49 ? 22.445 18.812 -6.211 1.00 11.34 49 ASN A CA 12
ATOM 18549 C C . ASN A 1 49 ? 21.312 19.070 -7.196 1.00 21.14 49 ASN A C 12
ATOM 18550 O O . ASN A 1 49 ? 21.349 20.034 -7.952 1.00 34.35 49 ASN A O 12
ATOM 18561 N N . GLU A 1 50 ? 20.300 18.207 -7.160 1.00 63.12 50 GLU A N 12
ATOM 18562 C CA . GLU A 1 50 ? 19.127 18.343 -8.022 1.00 22.12 50 GLU A CA 12
ATOM 18563 C C . GLU A 1 50 ? 18.484 19.719 -7.866 1.00 22.40 50 GLU A C 12
ATOM 18564 O O . GLU A 1 50 ? 18.247 20.427 -8.847 1.00 61.11 50 GLU A O 12
ATOM 18576 N N . LEU A 1 51 ? 18.225 20.096 -6.622 1.00 72.23 51 LEU A N 12
ATOM 18577 C CA . LEU A 1 51 ? 17.514 21.330 -6.322 1.00 55.41 51 LEU A CA 12
ATOM 18578 C C . LEU A 1 51 ? 18.317 22.549 -6.786 1.00 24.41 51 LEU A C 12
ATOM 18579 O O . LEU A 1 51 ? 17.758 23.478 -7.363 1.00 62.31 51 LEU A O 12
ATOM 18595 N N . MET A 1 52 ? 19.626 22.537 -6.551 1.00 34.31 52 MET A N 12
ATOM 18596 C CA . MET A 1 52 ? 20.487 23.637 -6.991 1.00 22.22 52 MET A CA 12
ATOM 18597 C C . MET A 1 52 ? 20.614 23.659 -8.514 1.00 41.23 52 MET A C 12
ATOM 18598 O O . MET A 1 52 ? 20.706 24.722 -9.132 1.00 64.42 52 MET A O 12
ATOM 18612 N N . ARG A 1 53 ? 20.628 22.474 -9.101 1.00 0.12 53 ARG A N 12
ATOM 18613 C CA . ARG A 1 53 ? 20.815 22.317 -10.540 1.00 31.34 53 ARG A CA 12
ATOM 18614 C C . ARG A 1 53 ? 19.576 22.754 -11.321 1.00 53.14 53 ARG A C 12
ATOM 18615 O O . ARG A 1 53 ? 19.665 23.573 -12.238 1.00 11.32 53 ARG A O 12
ATOM 18636 N N . LEU A 1 54 ? 18.424 22.214 -10.951 1.00 71.25 54 LEU A N 12
ATOM 18637 C CA . LEU A 1 54 ? 17.200 22.433 -11.714 1.00 62.34 54 LEU A CA 12
ATOM 18638 C C . LEU A 1 54 ? 16.324 23.510 -11.068 1.00 22.45 54 LEU A C 12
ATOM 18639 O O . LEU A 1 54 ? 15.188 23.740 -11.488 1.00 5.15 54 LEU A O 12
ATOM 18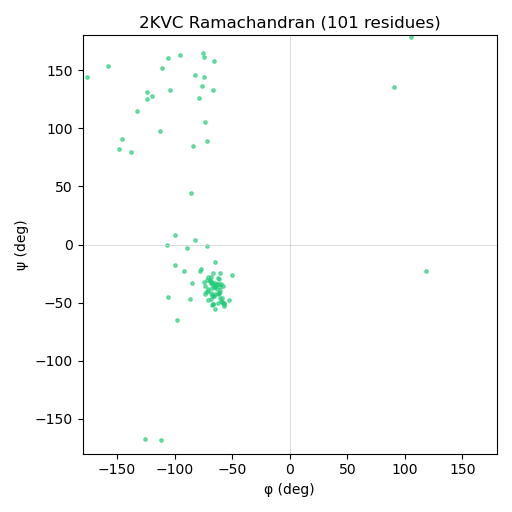655 N N . GLY A 1 55 ? 16.854 24.168 -10.047 1.00 41.21 55 GLY A N 12
ATOM 18656 C CA . GLY A 1 55 ? 16.122 25.234 -9.384 1.00 63.30 55 GLY A CA 12
ATOM 18657 C C . GLY A 1 55 ? 17.048 26.290 -8.816 1.00 62.12 55 GLY A C 12
ATOM 18658 O O . GLY A 1 55 ? 18.199 26.403 -9.245 1.00 34.14 55 GLY A O 12
ATOM 18662 N N . ASP A 1 56 ? 16.554 27.072 -7.867 1.00 0.02 56 ASP A N 12
ATOM 18663 C CA . ASP A 1 56 ? 17.377 28.080 -7.212 1.00 15.42 56 ASP A CA 12
ATOM 18664 C C . ASP A 1 56 ? 17.601 27.701 -5.755 1.00 64.31 56 ASP A C 12
ATOM 18665 O O . ASP A 1 56 ? 16.747 27.063 -5.134 1.00 71.51 56 ASP A O 12
ATOM 18674 N N . PHE A 1 57 ? 18.752 28.080 -5.223 1.00 41.20 57 PHE A N 12
ATOM 18675 C CA . PHE A 1 57 ? 19.118 27.741 -3.855 1.00 0.01 57 PHE A CA 12
ATOM 18676 C C . PHE A 1 57 ? 20.082 28.792 -3.306 1.00 54.22 57 PHE A C 12
ATOM 18677 O O . PHE A 1 57 ? 19.657 29.778 -2.702 1.00 53.24 57 PHE A O 12
ATOM 18694 N N . ASP A 1 58 ? 21.370 28.573 -3.563 1.00 55.52 58 ASP A N 12
ATOM 18695 C CA . ASP A 1 58 ? 22.452 29.483 -3.179 1.00 42.31 58 ASP A CA 12
ATOM 18696 C C . ASP A 1 58 ? 23.768 28.776 -3.472 1.00 31.30 58 ASP A C 12
ATOM 18697 O O . ASP A 1 58 ? 23.854 27.555 -3.335 1.00 23.35 58 ASP A O 12
ATOM 18706 N N . GLN A 1 59 ? 24.779 29.512 -3.899 1.00 65.13 59 GLN A N 12
ATOM 18707 C CA . GLN A 1 59 ? 26.045 28.893 -4.263 1.00 61.52 59 GLN A CA 12
ATOM 18708 C C . GLN A 1 59 ? 27.001 28.865 -3.073 1.00 42.02 59 GLN A C 12
ATOM 18709 O O . GLN A 1 59 ? 27.708 29.838 -2.798 1.00 22.20 59 GLN A O 12
ATOM 18723 N N . ILE A 1 60 ? 27.004 27.742 -2.369 1.00 73.33 60 ILE A N 12
ATOM 18724 C CA . ILE A 1 60 ? 27.869 27.543 -1.210 1.00 52.00 60 ILE A CA 12
ATOM 18725 C C . ILE A 1 60 ? 28.415 26.120 -1.194 1.00 62.32 60 ILE A C 12
ATOM 18726 O O . ILE A 1 60 ? 28.010 25.287 -2.010 1.00 61.30 60 ILE A O 12
ATOM 18742 N N . ASP A 1 61 ? 29.326 25.843 -0.272 1.00 74.15 61 ASP A N 12
ATOM 18743 C CA . ASP A 1 61 ? 29.909 24.511 -0.148 1.00 11.11 61 ASP A CA 12
ATOM 18744 C C . ASP A 1 61 ? 29.010 23.597 0.671 1.00 32.54 61 ASP A C 12
ATOM 18745 O O . ASP A 1 61 ? 29.090 23.563 1.898 1.00 44.33 61 ASP A O 12
ATOM 18754 N N . ILE A 1 62 ? 28.145 22.868 -0.011 1.00 1.14 62 ILE A N 12
ATOM 18755 C CA . ILE A 1 62 ? 27.280 21.901 0.644 1.00 44.54 62 ILE A CA 12
ATOM 18756 C C . ILE A 1 62 ? 27.953 20.539 0.674 1.00 35.03 62 ILE A C 12
ATOM 18757 O O . ILE A 1 62 ? 27.981 19.872 1.710 1.00 21.22 62 ILE A O 12
ATOM 18773 N N . GLY A 1 63 ? 28.532 20.157 -0.461 1.00 31.43 63 GLY A N 12
ATOM 18774 C CA . GLY A 1 63 ? 29.209 18.879 -0.566 1.00 52.11 63 GLY A CA 12
ATOM 18775 C C . GLY A 1 63 ? 30.297 18.720 0.473 1.00 31.22 63 GLY A C 12
ATOM 18776 O O . GLY A 1 63 ? 30.501 17.632 1.004 1.00 14.54 63 GLY A O 12
ATOM 18780 N N . VAL A 1 64 ? 30.977 19.817 0.778 1.00 13.42 64 VAL A N 12
ATOM 18781 C CA . VAL A 1 64 ? 32.040 19.813 1.772 1.00 34.32 64 VAL A CA 12
ATOM 18782 C C . VAL A 1 64 ? 31.499 19.463 3.156 1.00 53.31 64 VAL A C 12
ATOM 18783 O O . VAL A 1 64 ? 32.013 18.572 3.823 1.00 3.43 64 VAL A O 12
ATOM 18796 N N . VAL A 1 65 ? 30.436 20.142 3.565 1.00 25.53 65 VAL A N 12
ATOM 18797 C CA . VAL A 1 65 ? 29.911 19.997 4.919 1.00 41.35 65 VAL A CA 12
ATOM 18798 C C . VAL A 1 65 ? 29.187 18.661 5.109 1.00 15.00 65 VAL A C 12
ATOM 18799 O O . VAL A 1 65 ? 29.273 18.051 6.172 1.00 61.02 65 VAL A O 12
ATOM 18812 N N . ILE A 1 66 ? 28.491 18.193 4.077 1.00 60.32 66 ILE A N 12
ATOM 18813 C CA . ILE A 1 66 ? 27.710 16.963 4.196 1.00 21.23 66 ILE A CA 12
ATOM 18814 C C . ILE A 1 66 ? 28.605 15.723 4.232 1.00 32.33 66 ILE A C 12
ATOM 18815 O O . ILE A 1 66 ? 28.226 14.693 4.787 1.00 44.40 66 ILE A O 12
ATOM 18831 N N . THR A 1 67 ? 29.788 15.815 3.639 1.00 14.14 67 THR A N 12
ATOM 18832 C CA . THR A 1 67 ? 30.702 14.683 3.631 1.00 50.13 67 THR A CA 12
ATOM 18833 C C . THR A 1 67 ? 31.843 14.902 4.621 1.00 71.42 67 THR A C 12
ATOM 18834 O O . THR A 1 67 ? 32.657 14.007 4.862 1.00 32.31 67 THR A O 12
ATOM 18845 N N . HIS A 1 68 ? 31.882 16.096 5.200 1.00 62.10 68 HIS A N 12
ATOM 18846 C CA . HIS A 1 68 ? 32.858 16.434 6.225 1.00 75.44 68 HIS A CA 12
ATOM 18847 C C . HIS A 1 68 ? 32.258 17.440 7.203 1.00 63.13 68 HIS A C 12
ATOM 18848 O O . HIS A 1 68 ? 32.330 18.654 6.996 1.00 34.35 68 HIS A O 12
ATOM 18863 N N . PHE A 1 69 ? 31.640 16.919 8.251 1.00 30.31 69 PHE A N 12
ATOM 18864 C CA . PHE A 1 69 ? 31.051 17.750 9.291 1.00 22.22 69 PHE A CA 12
ATOM 18865 C C . PHE A 1 69 ? 32.133 18.317 10.199 1.00 3.34 69 PHE A C 12
ATOM 18866 O O . PHE A 1 69 ? 33.322 18.035 10.028 1.00 14.12 69 PHE A O 12
ATOM 18883 N N . THR A 1 70 ? 31.713 19.111 11.169 1.00 73.34 70 THR A N 12
ATOM 18884 C CA . THR A 1 70 ? 32.618 19.642 12.167 1.00 1.43 70 THR A CA 12
ATOM 18885 C C . THR A 1 70 ? 31.948 19.538 13.538 1.00 12.24 70 THR A C 12
ATOM 18886 O O . THR A 1 70 ? 30.802 19.094 13.630 1.00 70.15 70 THR A O 12
ATOM 18897 N N . ASP A 1 71 ? 32.640 19.931 14.595 1.00 4.40 71 ASP A N 12
ATOM 18898 C CA . ASP A 1 71 ? 32.125 19.734 15.946 1.00 51.42 71 ASP A CA 12
ATOM 18899 C C . ASP A 1 71 ? 31.180 20.863 16.348 1.00 70.43 71 ASP A C 12
ATOM 18900 O O . ASP A 1 71 ? 30.152 20.635 16.984 1.00 25.34 71 ASP A O 12
ATOM 18909 N N . GLU A 1 72 ? 31.537 22.080 15.956 1.00 53.51 72 GLU A N 12
ATOM 18910 C CA . GLU A 1 72 ? 30.797 23.269 16.365 1.00 25.43 72 GLU A CA 12
ATOM 18911 C C . GLU A 1 72 ? 29.449 23.368 15.649 1.00 33.41 72 GLU A C 12
ATOM 18912 O O . GLU A 1 72 ? 28.432 23.687 16.265 1.00 73.40 72 GLU A O 12
ATOM 18924 N N . LEU A 1 73 ? 29.446 23.080 14.354 1.00 73.25 73 LEU A N 12
ATOM 18925 C CA . LEU A 1 73 ? 28.239 23.198 13.540 1.00 13.42 73 LEU A CA 12
ATOM 18926 C C . LEU A 1 73 ? 27.790 21.823 13.057 1.00 3.21 73 LEU A C 12
ATOM 18927 O O . LEU A 1 73 ? 28.601 20.900 12.982 1.00 21.12 73 LEU A O 12
ATOM 18943 N N . PRO A 1 74 ? 26.497 21.657 12.721 1.00 15.30 74 PRO A N 12
ATOM 18944 C CA . PRO A 1 74 ? 25.493 22.730 12.795 1.00 74.21 74 PRO A CA 12
ATOM 18945 C C . PRO A 1 74 ? 25.045 23.012 14.231 1.00 3.21 74 PRO A C 12
ATOM 18946 O O . PRO A 1 74 ? 25.316 22.228 15.142 1.00 20.44 74 PRO A O 12
ATOM 18957 N N . SER A 1 75 ? 24.364 24.130 14.430 1.00 34.34 75 SER A N 12
ATOM 18958 C CA . SER A 1 75 ? 23.970 24.556 15.765 1.00 31.40 75 SER A CA 12
ATOM 18959 C C . SER A 1 75 ? 22.534 24.141 16.077 1.00 52.02 75 SER A C 12
ATOM 18960 O O . SER A 1 75 ? 21.680 24.149 15.195 1.00 0.30 75 SER A O 12
ATOM 18968 N N . PRO A 1 76 ? 22.250 23.775 17.341 1.00 45.34 76 PRO A N 12
ATOM 18969 C CA . PRO A 1 76 ? 20.903 23.379 17.774 1.00 5.21 76 PRO A CA 12
ATOM 18970 C C . PRO A 1 76 ? 19.863 24.467 17.499 1.00 44.52 76 PRO A C 12
ATOM 18971 O O . PRO A 1 76 ? 18.756 24.181 17.044 1.00 51.42 76 PRO A O 12
ATOM 18982 N N . GLU A 1 77 ? 20.239 25.715 17.773 1.00 41.22 77 GLU A N 12
ATOM 18983 C CA . GLU A 1 77 ? 19.378 26.866 17.500 1.00 22.44 77 GLU A CA 12
ATOM 18984 C C . GLU A 1 77 ? 19.043 26.950 16.012 1.00 43.15 77 GLU A C 12
ATOM 18985 O O . GLU A 1 77 ? 17.908 27.231 15.629 1.00 12.42 77 GLU A O 12
ATOM 18997 N N . ASP A 1 78 ? 20.047 26.689 15.188 1.00 64.10 78 ASP A N 12
ATOM 18998 C CA . ASP A 1 78 ? 19.910 26.696 13.735 1.00 20.24 78 ASP A CA 12
ATOM 18999 C C . ASP A 1 78 ? 18.978 25.569 13.288 1.00 23.41 78 ASP A C 12
ATOM 19000 O O . ASP A 1 78 ? 17.992 25.793 12.576 1.00 70.25 78 ASP A O 12
ATOM 19009 N N . VAL A 1 79 ? 19.280 24.370 13.768 1.00 70.42 79 VAL A N 12
ATOM 19010 C CA . VAL A 1 79 ? 18.470 23.187 13.503 1.00 65.40 79 VAL A CA 12
ATOM 19011 C C . VAL A 1 79 ? 17.004 23.414 13.886 1.00 5.45 79 VAL A C 12
ATOM 19012 O O . VAL A 1 79 ? 16.092 23.112 13.111 1.00 24.20 79 VAL A O 12
ATOM 19025 N N . GLU A 1 80 ? 16.779 23.966 15.073 1.00 62.32 80 GLU A N 12
ATOM 19026 C CA . GLU A 1 80 ? 15.428 24.193 15.559 1.00 15.51 80 GLU A CA 12
ATOM 19027 C C . GLU A 1 80 ? 14.729 25.288 14.755 1.00 42.51 80 GLU A C 12
ATOM 19028 O O . GLU A 1 80 ? 13.510 25.257 14.575 1.00 73.11 80 GLU A O 12
ATOM 19040 N N . ARG A 1 81 ? 15.501 26.246 14.256 1.00 50.40 81 ARG A N 12
ATOM 19041 C CA . ARG A 1 81 ? 14.943 27.304 13.427 1.00 73.35 81 ARG A CA 12
ATOM 19042 C C . ARG A 1 81 ? 14.413 26.747 12.116 1.00 24.52 81 ARG A C 12
ATOM 19043 O O . ARG A 1 81 ? 13.255 26.995 11.754 1.00 72.03 81 ARG A O 12
ATOM 19064 N N . VAL A 1 82 ? 15.239 25.975 11.415 1.00 32.54 82 VAL A N 12
ATOM 19065 C CA . VAL A 1 82 ? 14.801 25.372 10.165 1.00 71.44 82 VAL A CA 12
ATOM 19066 C C . VAL A 1 82 ? 13.655 24.398 10.430 1.00 64.30 82 VAL A C 12
ATOM 19067 O O . VAL A 1 82 ? 12.757 24.245 9.605 1.00 33.50 82 VAL A O 12
ATOM 19080 N N . ARG A 1 83 ? 13.692 23.753 11.599 1.00 12.43 83 ARG A N 12
ATOM 19081 C CA . ARG A 1 83 ? 12.612 22.877 12.034 1.00 22.25 83 ARG A CA 12
ATOM 19082 C C . ARG A 1 83 ? 11.284 23.627 12.039 1.00 63.13 83 ARG A C 12
ATOM 19083 O O . ARG A 1 83 ? 10.329 23.220 11.383 1.00 31.24 83 ARG A O 12
ATOM 19104 N N . ALA A 1 84 ? 11.246 24.739 12.767 1.00 12.14 84 ALA A N 12
ATOM 19105 C CA . ALA A 1 84 ? 10.034 25.539 12.894 1.00 60.24 84 ALA A CA 12
ATOM 19106 C C . ALA A 1 84 ? 9.552 26.037 11.537 1.00 70.42 84 ALA A C 12
ATOM 19107 O O . ALA A 1 84 ? 8.365 25.943 11.215 1.00 23.24 84 ALA A O 12
ATOM 19114 N N . ARG A 1 85 ? 10.480 26.554 10.741 1.00 4.11 85 ARG A N 12
ATOM 19115 C CA . ARG A 1 85 ? 10.149 27.098 9.429 1.00 74.14 85 ARG A CA 12
ATOM 19116 C C . ARG A 1 85 ? 9.609 26.018 8.490 1.00 31.20 85 ARG A C 12
ATOM 19117 O O . ARG A 1 85 ? 8.550 26.184 7.886 1.00 12.24 85 ARG A O 12
ATOM 19138 N N . LEU A 1 86 ? 10.337 24.918 8.368 1.00 63.41 86 LEU A N 12
ATOM 19139 C CA . LEU A 1 86 ? 9.974 23.860 7.431 1.00 3.23 86 LEU A CA 12
ATOM 19140 C C . LEU A 1 86 ? 8.690 23.153 7.852 1.00 51.33 86 LEU A C 12
ATOM 19141 O O . LEU A 1 86 ? 7.864 22.815 7.006 1.00 11.12 86 LEU A O 12
ATOM 19157 N N . ALA A 1 87 ? 8.514 22.968 9.158 1.00 64.31 87 ALA A N 12
ATOM 19158 C CA . ALA A 1 87 ? 7.339 22.272 9.692 1.00 55.30 87 ALA A CA 12
ATOM 19159 C C . ALA A 1 87 ? 6.043 22.983 9.315 1.00 40.51 87 ALA A C 12
ATOM 19160 O O . ALA A 1 87 ? 4.976 22.368 9.276 1.00 60.31 87 ALA A O 12
ATOM 19167 N N . ALA A 1 88 ? 6.133 24.282 9.049 1.00 12.20 88 ALA A N 12
ATOM 19168 C CA . ALA A 1 88 ? 4.967 25.071 8.672 1.00 35.54 88 ALA A CA 12
ATOM 19169 C C . ALA A 1 88 ? 4.447 24.656 7.298 1.00 70.35 88 ALA A C 12
ATOM 19170 O O . ALA A 1 88 ? 3.257 24.770 7.009 1.00 34.21 88 ALA A O 12
ATOM 19177 N N . GLN A 1 89 ? 5.345 24.164 6.457 1.00 43.22 89 GLN A N 12
ATOM 19178 C CA . GLN A 1 89 ? 4.985 23.730 5.114 1.00 34.15 89 GLN A CA 12
ATOM 19179 C C . GLN A 1 89 ? 4.740 22.224 5.086 1.00 43.51 89 GLN A C 12
ATOM 19180 O O . GLN A 1 89 ? 4.168 21.693 4.134 1.00 25.11 89 GLN A O 12
ATOM 19194 N N . GLY A 1 90 ? 5.176 21.549 6.139 1.00 41.15 90 GLY A N 12
ATOM 19195 C CA . GLY A 1 90 ? 5.006 20.113 6.242 1.00 31.11 90 GLY A CA 12
ATOM 19196 C C . GLY A 1 90 ? 6.141 19.482 7.014 1.00 31.14 90 GLY A C 12
ATOM 19197 O O . GLY A 1 90 ? 7.164 20.125 7.244 1.00 41.14 90 GLY A O 12
ATOM 19201 N N . TRP A 1 91 ? 5.979 18.235 7.430 1.00 1.05 91 TRP A N 12
ATOM 19202 C CA . TRP A 1 91 ? 7.031 17.558 8.171 1.00 21.13 91 TRP A CA 12
ATOM 19203 C C . TRP A 1 91 ? 6.926 16.045 8.006 1.00 24.15 91 TRP A C 12
ATOM 19204 O O . TRP A 1 91 ? 6.213 15.372 8.750 1.00 54.32 91 TRP A O 12
ATOM 19225 N N . PRO A 1 92 ? 7.627 15.492 7.007 1.00 64.14 92 PRO A N 12
ATOM 19226 C CA . PRO A 1 92 ? 7.655 14.053 6.767 1.00 60.55 92 PRO A CA 12
ATOM 19227 C C . PRO A 1 92 ? 8.675 13.342 7.651 1.00 0.42 92 PRO A C 12
ATOM 19228 O O . PRO A 1 92 ? 8.851 12.128 7.563 1.00 12.41 92 PRO A O 12
ATOM 19239 N N . LEU A 1 93 ? 9.345 14.105 8.508 1.00 21.21 93 LEU A N 12
ATOM 19240 C CA . LEU A 1 93 ? 10.339 13.541 9.411 1.00 44.02 93 LEU A CA 12
ATOM 19241 C C . LEU A 1 93 ? 9.667 13.030 10.677 1.00 73.14 93 LEU A C 12
ATOM 19242 O O . LEU A 1 93 ? 9.895 13.537 11.779 1.00 62.40 93 LEU A O 12
ATOM 19258 N N . ASP A 1 94 ? 8.811 12.041 10.500 1.00 75.24 94 ASP A N 12
ATOM 19259 C CA . ASP A 1 94 ? 8.108 11.417 11.608 1.00 4.40 94 ASP A CA 12
ATOM 19260 C C . ASP A 1 94 ? 8.338 9.916 11.563 1.00 41.41 94 ASP A C 12
ATOM 19261 O O . ASP A 1 94 ? 7.937 9.246 10.607 1.00 14.45 94 ASP A O 12
ATOM 19270 N N . ASP A 1 95 ? 8.993 9.394 12.587 1.00 73.02 95 ASP A N 12
ATOM 19271 C CA . ASP A 1 95 ? 9.437 8.010 12.567 1.00 2.34 95 ASP A CA 12
ATOM 19272 C C . ASP A 1 95 ? 8.403 7.075 13.166 1.00 51.34 95 ASP A C 12
ATOM 19273 O O . ASP A 1 95 ? 7.691 7.418 14.112 1.00 12.12 95 ASP A O 12
ATOM 19282 N N . VAL A 1 96 ? 8.342 5.889 12.598 1.00 71.32 96 VAL A N 12
ATOM 19283 C CA . VAL A 1 96 ? 7.434 4.846 13.043 1.00 22.53 96 VAL A CA 12
ATOM 19284 C C . VAL A 1 96 ? 8.201 3.533 13.145 1.00 14.41 96 VAL A C 12
ATOM 19285 O O . VAL A 1 96 ? 8.912 3.151 12.215 1.00 35.44 96 VAL A O 12
ATOM 19298 N N . ARG A 1 97 ? 8.080 2.860 14.277 1.00 41.12 97 ARG A N 12
ATOM 19299 C CA . ARG A 1 97 ? 8.815 1.626 14.501 1.00 64.31 97 ARG A CA 12
ATOM 19300 C C . ARG A 1 97 ? 7.962 0.418 14.131 1.00 4.21 97 ARG A C 12
ATOM 19301 O O . ARG A 1 97 ? 6.750 0.534 13.940 1.00 42.12 97 ARG A O 12
ATOM 19322 N N . ASP A 1 98 ? 8.599 -0.739 14.039 1.00 14.21 98 ASP A N 12
ATOM 19323 C CA . ASP A 1 98 ? 7.902 -1.975 13.706 1.00 30.32 98 ASP A CA 12
ATOM 19324 C C . ASP A 1 98 ? 7.362 -2.640 14.963 1.00 50.43 98 ASP A C 12
ATOM 19325 O O . ASP A 1 98 ? 7.919 -2.479 16.050 1.00 33.41 98 ASP A O 12
ATOM 19334 N N . ARG A 1 99 ? 6.284 -3.389 14.809 1.00 40.24 99 ARG A N 12
ATOM 19335 C CA . ARG A 1 99 ? 5.732 -4.177 15.895 1.00 32.23 99 ARG A CA 12
ATOM 19336 C C . ARG A 1 99 ? 5.482 -5.587 15.408 1.00 22.32 99 ARG A C 12
ATOM 19337 O O . ARG A 1 99 ? 4.336 -6.005 15.233 1.00 1.10 99 ARG A O 12
ATOM 19358 N N . GLU A 1 100 ? 6.556 -6.307 15.138 1.00 14.13 100 GLU A N 12
ATOM 19359 C CA . GLU A 1 100 ? 6.429 -7.663 14.658 1.00 21.13 100 GLU A CA 12
ATOM 19360 C C . GLU A 1 100 ? 6.291 -8.604 15.848 1.00 70.42 100 GLU A C 12
ATOM 19361 O O . GLU A 1 100 ? 7.256 -9.221 16.299 1.00 75.53 100 GLU A O 12
ATOM 19373 N N . GLU A 1 101 ? 5.082 -8.651 16.378 1.00 40.31 101 GLU A N 12
ATOM 19374 C CA . GLU A 1 101 ? 4.774 -9.425 17.566 1.00 43.23 101 GLU A CA 12
ATOM 19375 C C . GLU A 1 101 ? 3.559 -10.302 17.300 1.00 61.40 101 GLU A C 12
ATOM 19376 O O . GLU A 1 101 ? 2.802 -10.045 16.362 1.00 65.34 101 GLU A O 12
ATOM 19388 N N . HIS A 1 102 ? 3.370 -11.333 18.110 1.00 21.45 102 HIS A N 12
ATOM 19389 C CA . HIS A 1 102 ? 2.242 -12.235 17.922 1.00 25.33 102 HIS A CA 12
ATOM 19390 C C . HIS A 1 102 ? 1.902 -12.960 19.215 1.00 50.12 102 HIS A C 12
ATOM 19391 O O . HIS A 1 102 ? 2.787 -13.439 19.926 1.00 63.21 102 HIS A O 12
ATOM 19406 N N . ALA A 1 103 ? 0.621 -13.031 19.517 1.00 73.32 103 ALA A N 12
ATOM 19407 C CA . ALA A 1 103 ? 0.154 -13.767 20.674 1.00 31.42 103 ALA A CA 12
ATOM 19408 C C . ALA A 1 103 ? -0.629 -14.987 20.218 1.00 64.31 103 ALA A C 12
ATOM 19409 O O . ALA A 1 103 ? -1.876 -14.943 20.233 1.00 52.35 103 ALA A O 12
ATOM 19417 N N . GLY A 1 1 ? 6.183 4.617 1.076 1.00 23.41 1 GLY A N 13
ATOM 19418 C CA . GLY A 1 1 ? 5.206 5.378 0.263 1.00 73.53 1 GLY A CA 13
ATOM 19419 C C . GLY A 1 1 ? 4.881 4.670 -1.033 1.00 72.31 1 GLY A C 13
ATOM 19420 O O . GLY A 1 1 ? 5.296 3.528 -1.236 1.00 14.41 1 GLY A O 13
ATOM 19426 N N . SER A 1 2 ? 4.144 5.346 -1.906 1.00 3.14 2 SER A N 13
ATOM 19427 C CA . SER A 1 2 ? 3.716 4.768 -3.176 1.00 5.32 2 SER A CA 13
ATOM 19428 C C . SER A 1 2 ? 4.907 4.323 -4.027 1.00 72.52 2 SER A C 13
ATOM 19429 O O . SER A 1 2 ? 4.991 3.162 -4.428 1.00 22.34 2 SER A O 13
ATOM 19437 N N . HIS A 1 3 ? 5.823 5.247 -4.295 1.00 74.30 3 HIS A N 13
ATOM 19438 C CA . HIS A 1 3 ? 6.984 4.954 -5.127 1.00 71.34 3 HIS A CA 13
ATOM 19439 C C . HIS A 1 3 ? 8.142 5.865 -4.723 1.00 55.41 3 HIS A C 13
ATOM 19440 O O . HIS A 1 3 ? 7.925 7.038 -4.417 1.00 61.04 3 HIS A O 13
ATOM 19455 N N . MET A 1 4 ? 9.358 5.323 -4.724 1.00 24.22 4 MET A N 13
ATOM 19456 C CA . MET A 1 4 ? 10.540 6.053 -4.255 1.00 74.34 4 MET A CA 13
ATOM 19457 C C . MET A 1 4 ? 10.752 7.357 -5.024 1.00 53.14 4 MET A C 13
ATOM 19458 O O . MET A 1 4 ? 11.065 8.386 -4.428 1.00 34.52 4 MET A O 13
ATOM 19472 N N . ASN A 1 5 ? 10.569 7.314 -6.341 1.00 22.52 5 ASN A N 13
ATOM 19473 C CA . ASN A 1 5 ? 10.745 8.500 -7.179 1.00 73.11 5 ASN A CA 13
ATOM 19474 C C . ASN A 1 5 ? 9.782 9.599 -6.755 1.00 10.31 5 ASN A C 13
ATOM 19475 O O . ASN A 1 5 ? 10.154 10.771 -6.654 1.00 10.11 5 ASN A O 13
ATOM 19486 N N . ARG A 1 6 ? 8.541 9.210 -6.498 1.00 70.34 6 ARG A N 13
ATOM 19487 C CA . ARG A 1 6 ? 7.510 10.156 -6.103 1.00 45.50 6 ARG A CA 13
ATOM 19488 C C . ARG A 1 6 ? 7.807 10.714 -4.715 1.00 22.34 6 ARG A C 13
ATOM 19489 O O . ARG A 1 6 ? 7.598 11.899 -4.456 1.00 1.32 6 ARG A O 13
ATOM 19510 N N . PHE A 1 7 ? 8.309 9.853 -3.837 1.00 61.03 7 PHE A N 13
ATOM 19511 C CA . PHE A 1 7 ? 8.677 10.255 -2.485 1.00 54.10 7 PHE A CA 13
ATOM 19512 C C . PHE A 1 7 ? 9.789 11.298 -2.529 1.00 14.21 7 PHE A C 13
ATOM 19513 O O . PHE A 1 7 ? 9.708 12.336 -1.870 1.00 1.24 7 PHE A O 13
ATOM 19530 N N . LEU A 1 8 ? 10.818 11.025 -3.326 1.00 52.30 8 LEU A N 13
ATOM 19531 C CA . LEU A 1 8 ? 11.923 11.962 -3.499 1.00 12.42 8 LEU A CA 13
ATOM 19532 C C . LEU A 1 8 ? 11.417 13.290 -4.054 1.00 4.34 8 LEU A C 13
ATOM 19533 O O . LEU A 1 8 ? 11.833 14.357 -3.607 1.00 54.30 8 LEU A O 13
ATOM 19549 N N . THR A 1 9 ? 10.501 13.213 -5.014 1.00 50.43 9 THR A N 13
ATOM 19550 C CA . THR A 1 9 ? 9.886 14.406 -5.584 1.00 11.00 9 THR A CA 13
ATOM 19551 C C . THR A 1 9 ? 9.141 15.193 -4.502 1.00 63.12 9 THR A C 13
ATOM 19552 O O . THR A 1 9 ? 9.182 16.426 -4.470 1.00 22.31 9 THR A O 13
ATOM 19563 N N . SER A 1 10 ? 8.484 14.465 -3.604 1.00 65.42 10 SER A N 13
ATOM 19564 C CA . SER A 1 10 ? 7.765 15.077 -2.496 1.00 14.20 10 SER A CA 13
ATOM 19565 C C . SER A 1 10 ? 8.740 15.788 -1.559 1.00 60.34 10 SER A C 13
ATOM 19566 O O . SER A 1 10 ? 8.443 16.863 -1.038 1.00 33.45 10 SER A O 13
ATOM 19574 N N . ILE A 1 11 ? 9.911 15.185 -1.361 1.00 41.21 11 ILE A N 13
ATOM 19575 C CA . ILE A 1 11 ? 10.959 15.793 -0.546 1.00 43.24 11 ILE A CA 13
ATOM 19576 C C . ILE A 1 11 ? 11.428 17.103 -1.174 1.00 34.21 11 ILE A C 13
ATOM 19577 O O . ILE A 1 11 ? 11.524 18.121 -0.494 1.00 51.11 11 ILE A O 13
ATOM 19593 N N . VAL A 1 12 ? 11.696 17.070 -2.480 1.00 21.55 12 VAL A N 13
ATOM 19594 C CA . VAL A 1 12 ? 12.084 18.268 -3.229 1.00 14.34 12 VAL A CA 13
ATOM 19595 C C . VAL A 1 12 ? 11.069 19.388 -3.007 1.00 13.44 12 VAL A C 13
ATOM 19596 O O . VAL A 1 12 ? 11.429 20.513 -2.635 1.00 43.23 12 VAL A O 13
ATOM 19609 N N . ALA A 1 13 ? 9.799 19.057 -3.223 1.00 44.22 13 ALA A N 13
ATOM 19610 C CA . ALA A 1 13 ? 8.708 20.004 -3.034 1.00 63.42 13 ALA A CA 13
ATOM 19611 C C . ALA A 1 13 ? 8.713 20.567 -1.617 1.00 5.15 13 ALA A C 13
ATOM 19612 O O . ALA A 1 13 ? 8.639 21.779 -1.426 1.00 60.31 13 ALA A O 13
ATOM 19619 N N . TRP A 1 14 ? 8.821 19.679 -0.637 1.00 34.42 14 TRP A N 13
ATOM 19620 C CA . TRP A 1 14 ? 8.856 20.069 0.767 1.00 42.25 14 TRP A CA 13
ATOM 19621 C C . TRP A 1 14 ? 10.020 21.018 1.044 1.00 70.10 14 TRP A C 13
ATOM 19622 O O . TRP A 1 14 ? 9.835 22.081 1.641 1.00 3.04 14 TRP A O 13
ATOM 19643 N N 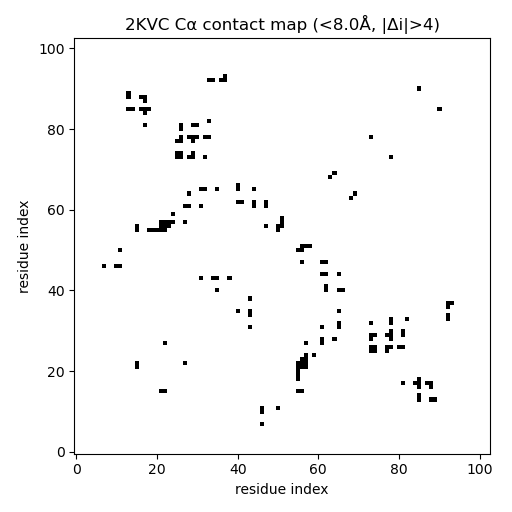. LEU A 1 15 ? 11.206 20.640 0.587 1.00 2.10 15 LEU A N 13
ATOM 19644 C CA . LEU A 1 15 ? 12.415 21.405 0.864 1.00 34.45 15 LEU A CA 13
ATOM 19645 C C . LEU A 1 15 ? 12.324 22.818 0.303 1.00 0.13 15 LEU A C 13
ATOM 19646 O O . LEU A 1 15 ? 12.627 23.786 1.000 1.00 34.54 15 LEU A O 13
ATOM 19662 N N . ARG A 1 16 ? 11.897 22.941 -0.949 1.00 2.41 16 ARG A N 13
ATOM 19663 C CA . ARG A 1 16 ? 11.786 24.262 -1.558 1.00 31.15 16 ARG A CA 13
ATOM 19664 C C . ARG A 1 16 ? 10.631 25.047 -0.938 1.00 5.31 16 ARG A C 13
ATOM 19665 O O . ARG A 1 16 ? 10.729 26.257 -0.742 1.00 11.03 16 ARG A O 13
ATOM 19686 N N . ALA A 1 17 ? 9.553 24.349 -0.589 1.00 2.12 17 ALA A N 13
ATOM 19687 C CA . ALA A 1 17 ? 8.402 24.986 0.042 1.00 33.54 17 ALA A CA 13
ATOM 19688 C C . ALA A 1 17 ? 8.774 25.526 1.419 1.00 24.54 17 ALA A C 13
ATOM 19689 O O . ALA A 1 17 ? 8.186 26.499 1.894 1.00 1.33 17 ALA A O 13
ATOM 19696 N N . GLY A 1 18 ? 9.746 24.882 2.053 1.00 51.14 18 GLY A N 13
ATOM 19697 C CA . GLY A 1 18 ? 10.237 25.340 3.336 1.00 30.22 18 GLY A CA 13
ATOM 19698 C C . GLY A 1 18 ? 11.015 26.638 3.234 1.00 44.24 18 GLY A C 13
ATOM 19699 O O . GLY A 1 18 ? 11.056 27.415 4.186 1.00 11.14 18 GLY A O 13
ATOM 19703 N N . TYR A 1 19 ? 11.621 26.885 2.077 1.00 34.05 19 TYR A N 13
ATOM 19704 C CA . TYR A 1 19 ? 12.407 28.095 1.879 1.00 45.12 19 TYR A CA 13
ATOM 19705 C C . TYR A 1 19 ? 12.121 28.720 0.519 1.00 10.22 19 TYR A C 13
ATOM 19706 O O . TYR A 1 19 ? 12.912 28.584 -0.416 1.00 41.13 19 TYR A O 13
ATOM 19724 N N . PRO A 1 20 ? 10.981 29.419 0.388 1.00 2.25 20 PRO A N 13
ATOM 19725 C CA . PRO A 1 20 ? 10.610 30.089 -0.861 1.00 33.00 20 PRO A CA 13
ATOM 19726 C C . PRO A 1 20 ? 11.433 31.355 -1.086 1.00 63.40 20 PRO A C 13
ATOM 19727 O O . PRO A 1 20 ? 11.308 32.029 -2.110 1.00 22.41 20 PRO A O 13
ATOM 19738 N N . GLU A 1 21 ? 12.270 31.669 -0.108 1.00 2.11 21 GLU A N 13
ATOM 19739 C CA . GLU A 1 21 ? 13.144 32.828 -0.170 1.00 73.24 21 GLU A CA 13
ATOM 19740 C C . GLU A 1 21 ? 14.573 32.395 -0.484 1.00 20.44 21 GLU A C 13
ATOM 19741 O O . GLU A 1 21 ? 15.490 33.217 -0.544 1.00 40.30 21 GLU A O 13
ATOM 19753 N N . GLY A 1 22 ? 14.752 31.096 -0.687 1.00 34.52 22 GLY A N 13
ATOM 19754 C CA . GLY A 1 22 ? 16.075 30.558 -0.924 1.00 33.44 22 GLY A CA 13
ATOM 19755 C C . GLY A 1 22 ? 16.639 29.904 0.319 1.00 53.53 22 GLY A C 13
ATOM 19756 O O . GLY A 1 22 ? 16.196 30.197 1.430 1.00 11.30 22 GLY A O 13
ATOM 19760 N N . ILE A 1 23 ? 17.609 29.019 0.143 1.00 21.02 23 ILE A N 13
ATOM 19761 C CA . ILE A 1 23 ? 18.201 28.309 1.269 1.00 2.44 23 ILE A CA 13
ATOM 19762 C C . ILE A 1 23 ? 19.513 28.965 1.686 1.00 35.10 23 ILE A C 13
ATOM 19763 O O . ILE A 1 23 ? 20.502 28.904 0.959 1.00 4.14 23 ILE A O 13
ATOM 19779 N N . PRO A 1 24 ? 19.523 29.616 2.857 1.00 3.32 24 PRO A N 13
ATOM 19780 C CA . PRO A 1 24 ? 20.714 30.294 3.389 1.00 71.45 24 PRO A CA 13
ATOM 19781 C C . PRO A 1 24 ? 21.883 29.338 3.643 1.00 31.25 24 PRO A C 13
ATOM 19782 O O . PRO A 1 24 ? 21.681 28.167 3.980 1.00 10.15 24 PRO A O 13
ATOM 19793 N N . PRO A 1 25 ? 23.125 29.838 3.500 1.00 35.02 25 PRO A N 13
ATOM 19794 C CA . PRO A 1 25 ? 24.341 29.031 3.677 1.00 12.04 25 PRO A CA 13
ATOM 19795 C C . PRO A 1 25 ? 24.475 28.467 5.089 1.00 11.40 25 PRO A C 13
ATOM 19796 O O . PRO A 1 25 ? 24.850 27.309 5.272 1.00 22.20 25 PRO A O 13
ATOM 19807 N N . THR A 1 26 ? 24.172 29.290 6.083 1.00 51.12 26 THR A N 13
ATOM 19808 C CA . THR A 1 26 ? 24.266 28.874 7.474 1.00 71.04 26 THR A CA 13
ATOM 19809 C C . THR A 1 26 ? 23.225 27.803 7.795 1.00 51.20 26 THR A C 13
ATOM 19810 O O . THR A 1 26 ? 23.533 26.791 8.432 1.00 74.44 26 THR A O 13
ATOM 19821 N N . ASP A 1 27 ? 22.004 28.014 7.317 1.00 40.23 27 ASP A N 13
ATOM 19822 C CA . ASP A 1 27 ? 20.904 27.094 7.588 1.00 64.21 27 ASP A CA 13
ATOM 19823 C C . ASP A 1 27 ? 21.074 25.793 6.816 1.00 23.45 27 ASP A C 13
ATOM 19824 O O . ASP A 1 27 ? 20.391 24.809 7.090 1.00 13.20 27 ASP A O 13
ATOM 19833 N N . SER A 1 28 ? 21.986 25.792 5.851 1.00 54.23 28 SER A N 13
ATOM 19834 C CA . SER A 1 28 ? 22.311 24.583 5.107 1.00 53.34 28 SER A CA 13
ATOM 19835 C C . SER A 1 28 ? 22.835 23.509 6.059 1.00 42.43 28 SER A C 13
ATOM 19836 O O . SER A 1 28 ? 22.493 22.331 5.936 1.00 42.13 28 SER A O 13
ATOM 19844 N N . PHE A 1 29 ? 23.641 23.930 7.032 1.00 42.55 29 PHE A N 13
ATOM 19845 C CA . PHE A 1 29 ? 24.169 23.017 8.037 1.00 4.12 29 PHE A CA 13
ATOM 19846 C C . PHE A 1 29 ? 23.043 22.501 8.928 1.00 35.43 29 PHE A C 13
ATOM 19847 O O . PHE A 1 29 ? 23.055 21.349 9.366 1.00 12.15 29 PHE A O 13
ATOM 19864 N N . ALA A 1 30 ? 22.069 23.364 9.190 1.00 14.21 30 ALA A N 13
ATOM 19865 C CA . ALA A 1 30 ? 20.894 22.986 9.961 1.00 35.22 30 ALA A CA 13
ATOM 19866 C C . ALA A 1 30 ? 20.088 21.934 9.209 1.00 13.34 30 ALA A C 13
ATOM 19867 O O . ALA A 1 30 ? 19.663 20.931 9.787 1.00 31.42 30 ALA A O 13
ATOM 19874 N N . VAL A 1 31 ? 19.894 22.171 7.913 1.00 22.11 31 VAL A N 13
ATOM 19875 C CA . VAL A 1 31 ? 19.244 21.205 7.036 1.00 35.35 31 VAL A CA 13
ATOM 19876 C C . VAL A 1 31 ? 20.000 19.881 7.069 1.00 24.34 31 VAL A C 13
ATOM 19877 O O . VAL A 1 31 ? 19.398 18.815 7.178 1.00 23.22 31 VAL A O 13
ATOM 19890 N N . LEU A 1 32 ? 21.323 19.968 6.994 1.00 10.50 32 LEU A N 13
ATOM 19891 C CA . LEU A 1 32 ? 22.186 18.796 7.081 1.00 25.41 32 LEU A CA 13
ATOM 19892 C C . LEU A 1 32 ? 21.905 17.994 8.351 1.00 40.04 32 LEU A C 13
ATOM 19893 O O . LEU A 1 32 ? 21.677 16.781 8.294 1.00 73.03 32 LEU A O 13
ATOM 19909 N N . ALA A 1 33 ? 21.866 18.684 9.485 1.00 25.31 33 ALA A N 13
ATOM 19910 C CA . ALA A 1 33 ? 21.670 18.033 10.772 1.00 12.22 33 ALA A CA 13
ATOM 19911 C C . ALA A 1 33 ? 20.302 17.372 10.848 1.00 4.10 33 ALA A C 13
ATOM 19912 O O . ALA A 1 33 ? 20.166 16.258 11.351 1.00 40.14 33 ALA A O 13
ATOM 19919 N N . LEU A 1 34 ? 19.299 18.064 10.330 1.00 53.14 34 LEU A N 13
ATOM 19920 C CA . LEU A 1 34 ? 17.932 17.569 10.345 1.00 63.15 34 LEU A CA 13
ATOM 19921 C C . LEU A 1 34 ? 17.762 16.396 9.386 1.00 74.13 34 LEU A C 13
ATOM 19922 O O . LEU A 1 34 ? 17.268 15.332 9.765 1.00 75.13 34 LEU A O 13
ATOM 19938 N N . LEU A 1 35 ? 18.190 16.592 8.146 1.00 33.13 35 LEU A N 13
ATOM 19939 C CA . LEU A 1 35 ? 17.962 15.613 7.093 1.00 40.52 35 LEU A CA 13
ATOM 19940 C C . LEU A 1 35 ? 18.773 14.340 7.307 1.00 5.24 35 LEU A C 13
ATOM 19941 O O . LEU A 1 35 ? 18.350 13.265 6.882 1.00 72.35 35 LEU A O 13
ATOM 19957 N N . CYS A 1 36 ? 19.927 14.446 7.969 1.00 33.14 36 CYS A N 13
ATOM 19958 C CA . CYS A 1 36 ? 20.713 13.256 8.321 1.00 11.42 36 CYS A CA 13
ATOM 19959 C C . CYS A 1 36 ? 19.899 12.281 9.167 1.00 12.21 36 CYS A C 13
ATOM 19960 O O . CYS A 1 36 ? 20.140 11.074 9.157 1.00 70.34 36 CYS A O 13
ATOM 19968 N N . ARG A 1 37 ? 18.925 12.814 9.885 1.00 51.20 37 ARG A N 13
ATOM 19969 C CA . ARG A 1 37 ? 18.118 12.020 10.796 1.00 34.43 37 ARG A CA 13
ATOM 19970 C C . ARG A 1 37 ? 16.962 11.354 10.059 1.00 14.35 37 ARG A C 13
ATOM 19971 O O . ARG A 1 37 ? 16.162 10.635 10.660 1.00 42.53 37 ARG A O 13
ATOM 19992 N N . ARG A 1 38 ? 16.861 11.610 8.761 1.00 2.53 38 ARG A N 13
ATOM 19993 C CA . ARG A 1 38 ? 15.804 11.020 7.954 1.00 2.05 38 ARG A CA 13
ATOM 19994 C C . ARG A 1 38 ? 16.389 10.258 6.765 1.00 61.41 38 ARG A C 13
ATOM 19995 O O . ARG A 1 38 ? 15.918 9.176 6.420 1.00 11.31 38 ARG A O 13
ATOM 20016 N N . LEU A 1 39 ? 17.419 10.822 6.150 1.00 65.23 39 LEU A N 13
ATOM 20017 C CA . LEU A 1 39 ? 18.051 10.208 4.989 1.00 20.15 39 LEU A CA 13
ATOM 20018 C C . LEU A 1 39 ? 19.571 10.261 5.120 1.00 65.21 39 LEU A C 13
ATOM 20019 O O . LEU A 1 39 ? 20.092 10.865 6.058 1.00 43.15 39 LEU A O 13
ATOM 20035 N N . SER A 1 40 ? 20.276 9.621 4.196 1.00 0.33 40 SER A N 13
ATOM 20036 C CA . SER A 1 40 ? 21.729 9.579 4.242 1.00 2.24 40 SER A CA 13
ATOM 20037 C C . SER A 1 40 ? 22.339 10.689 3.382 1.00 60.02 40 SER A C 13
ATOM 20038 O O . SER A 1 40 ? 21.630 11.410 2.659 1.00 20.13 40 SER A O 13
ATOM 20046 N N . HIS A 1 41 ? 23.665 10.805 3.456 1.00 13.31 41 HIS A N 13
ATOM 20047 C CA . HIS A 1 41 ? 24.396 11.865 2.771 1.00 75.25 41 HIS A CA 13
ATOM 20048 C C . HIS A 1 41 ? 24.215 11.782 1.259 1.00 41.11 41 HIS A C 13
ATOM 20049 O O . HIS A 1 41 ? 24.289 12.792 0.569 1.00 41.13 41 HIS A O 13
ATOM 20064 N N . ASP A 1 42 ? 23.974 10.584 0.744 1.00 23.54 42 ASP A N 13
ATOM 20065 C CA . ASP A 1 42 ? 23.771 10.415 -0.688 1.00 0.05 42 ASP A CA 13
ATOM 20066 C C . ASP A 1 42 ? 22.414 10.945 -1.107 1.00 12.44 42 ASP A C 13
ATOM 20067 O O . ASP A 1 42 ? 22.308 11.670 -2.092 1.00 21.11 42 ASP A O 13
ATOM 20076 N N . GLU A 1 43 ? 21.380 10.585 -0.358 1.00 14.52 43 GLU A N 13
ATOM 20077 C CA . GLU A 1 43 ? 20.039 11.083 -0.629 1.00 51.01 43 GLU A CA 13
ATOM 20078 C C . GLU A 1 43 ? 20.017 12.605 -0.585 1.00 73.32 43 GLU A C 13
ATOM 20079 O O . GLU A 1 43 ? 19.509 13.251 -1.504 1.00 20.03 43 GLU A O 13
ATOM 20091 N N . VAL A 1 44 ? 20.586 13.179 0.472 1.00 12.04 44 VAL A N 13
ATOM 20092 C CA . VAL A 1 44 ? 20.574 14.629 0.625 1.00 64.12 44 VAL A CA 13
ATOM 20093 C C . VAL A 1 44 ? 21.461 15.316 -0.419 1.00 44.32 44 VAL A C 13
ATOM 20094 O O . VAL A 1 44 ? 21.105 16.377 -0.937 1.00 4.42 44 VAL A O 13
ATOM 20107 N N . LYS A 1 45 ? 22.597 14.703 -0.757 1.00 40.31 45 LYS A N 13
ATOM 20108 C CA . LYS A 1 45 ? 23.487 15.275 -1.763 1.00 12.13 45 LYS A CA 13
ATOM 20109 C C . LYS A 1 45 ? 22.826 15.232 -3.137 1.00 13.43 45 LYS A C 13
ATOM 20110 O O . LYS A 1 45 ? 22.943 16.172 -3.918 1.00 15.20 45 LYS A O 13
ATOM 20129 N N . ALA A 1 46 ? 22.117 14.142 -3.414 1.00 24.01 46 ALA A N 13
ATOM 20130 C CA . ALA A 1 46 ? 21.426 13.979 -4.687 1.00 74.23 46 ALA A CA 13
ATOM 20131 C C . ALA A 1 46 ? 20.308 15.004 -4.842 1.00 34.34 46 ALA A C 13
ATOM 20132 O O . ALA A 1 46 ? 20.237 15.706 -5.853 1.00 23.14 46 ALA A O 13
ATOM 20139 N N . VAL A 1 47 ? 19.448 15.099 -3.828 1.00 63.11 47 VAL A N 13
ATOM 20140 C CA . VAL A 1 47 ? 18.308 16.007 -3.880 1.00 5.15 47 VAL A CA 13
ATOM 20141 C C . VAL A 1 47 ? 18.766 17.467 -3.923 1.00 71.40 47 VAL A C 13
ATOM 20142 O O . VAL A 1 47 ? 18.191 18.284 -4.643 1.00 3.44 47 VAL A O 13
ATOM 20155 N N . ALA A 1 48 ? 19.817 17.793 -3.174 1.00 53.54 48 ALA A N 13
ATOM 20156 C CA . ALA A 1 48 ? 20.367 19.140 -3.199 1.00 3.21 48 ALA A C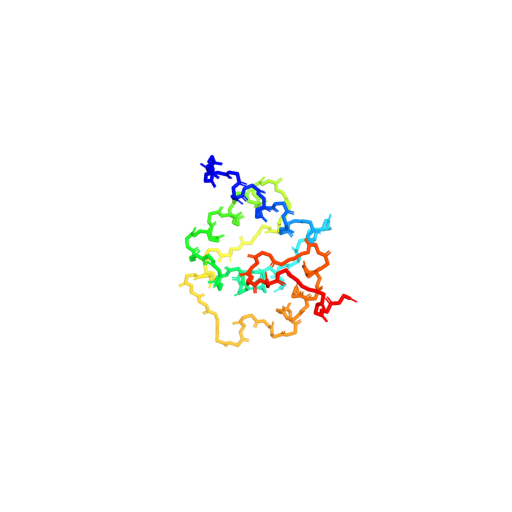A 13
ATOM 20157 C C . ALA A 1 48 ? 20.990 19.433 -4.557 1.00 22.54 48 ALA A C 13
ATOM 20158 O O . ALA A 1 48 ? 20.866 20.538 -5.086 1.00 13.30 48 ALA A O 13
ATOM 20165 N N . ASN A 1 49 ? 21.645 18.424 -5.119 1.00 73.23 49 ASN A N 13
ATOM 20166 C CA . ASN A 1 49 ? 22.263 18.536 -6.435 1.00 11.34 49 ASN A CA 13
ATOM 20167 C C . ASN A 1 49 ? 21.231 18.869 -7.507 1.00 21.14 49 ASN A C 13
ATOM 20168 O O . ASN A 1 49 ? 21.422 19.796 -8.297 1.00 34.35 49 ASN A O 13
ATOM 20179 N N . GLU A 1 50 ? 20.132 18.126 -7.533 1.00 63.12 50 GLU A N 13
ATOM 20180 C CA . GLU A 1 50 ? 19.121 18.332 -8.558 1.00 22.12 50 GLU A CA 13
ATOM 20181 C C . GLU A 1 50 ? 18.321 19.601 -8.285 1.00 22.40 50 GLU A C 13
ATOM 20182 O O . GLU A 1 50 ? 17.871 20.266 -9.216 1.00 61.11 50 GLU A O 13
ATOM 20194 N N . LEU A 1 51 ? 18.169 19.952 -7.012 1.00 72.23 51 LEU A N 13
ATOM 20195 C CA . LEU A 1 51 ? 17.487 21.186 -6.648 1.00 55.41 51 LEU A CA 13
ATOM 20196 C C . LEU A 1 51 ? 18.282 22.380 -7.179 1.00 24.41 51 LEU A C 13
ATOM 20197 O O . LEU A 1 51 ? 17.725 23.271 -7.818 1.00 62.31 51 LEU A O 13
ATOM 20213 N N . MET A 1 52 ? 19.592 22.370 -6.930 1.00 34.31 52 MET A N 13
ATOM 20214 C CA . MET A 1 52 ? 20.479 23.420 -7.433 1.00 22.22 52 MET A CA 13
ATOM 20215 C C . MET A 1 52 ? 20.462 23.464 -8.955 1.00 41.23 52 MET A C 13
ATOM 20216 O O . MET A 1 52 ? 20.494 24.535 -9.557 1.00 64.42 52 MET A O 13
ATOM 20230 N N . ARG A 1 53 ? 20.418 22.288 -9.569 1.00 0.12 53 ARG A N 13
ATOM 20231 C CA . ARG A 1 53 ? 20.518 22.169 -11.016 1.00 31.34 53 ARG A CA 13
ATOM 20232 C C . ARG A 1 53 ? 19.244 22.648 -11.715 1.00 53.14 53 ARG A C 13
ATOM 20233 O O . ARG A 1 53 ? 19.312 23.396 -12.694 1.00 11.32 53 ARG A O 13
ATOM 20254 N N . LEU A 1 54 ? 18.093 22.225 -11.217 1.00 71.25 54 LEU A N 13
ATOM 20255 C CA . LEU A 1 54 ? 16.818 22.538 -11.857 1.00 62.34 54 LEU A CA 13
ATOM 20256 C C . LEU A 1 54 ? 16.286 23.906 -11.432 1.00 22.45 54 LEU A C 13
ATOM 20257 O O . LEU A 1 54 ? 15.634 24.596 -12.218 1.00 5.15 54 LEU A O 13
ATOM 20273 N N . GLY A 1 55 ? 16.565 24.302 -10.200 1.00 41.21 55 GLY A N 13
ATOM 20274 C CA . GLY A 1 55 ? 16.034 25.554 -9.694 1.00 63.30 55 GLY A CA 13
ATOM 20275 C C . GLY A 1 55 ? 17.115 26.517 -9.258 1.00 62.12 55 GLY A C 13
ATOM 20276 O O . GLY A 1 55 ? 18.216 26.522 -9.811 1.00 34.14 55 GLY A O 13
ATOM 20280 N N . ASP A 1 56 ? 16.796 27.340 -8.271 1.00 0.02 56 ASP A N 13
ATOM 20281 C CA . ASP A 1 56 ? 17.750 28.300 -7.729 1.00 15.42 56 ASP A CA 13
ATOM 20282 C C . ASP A 1 56 ? 18.187 27.874 -6.339 1.00 64.31 56 ASP A C 13
ATOM 20283 O O . ASP A 1 56 ? 17.488 27.116 -5.664 1.00 71.51 56 ASP A O 13
ATOM 20292 N N . PHE A 1 57 ? 19.337 28.369 -5.912 1.00 41.20 57 PHE A N 13
ATOM 20293 C CA . PHE A 1 57 ? 19.892 28.018 -4.616 1.00 0.01 57 PHE A CA 13
ATOM 20294 C C . PHE A 1 57 ? 20.954 29.045 -4.247 1.00 54.22 57 PHE A C 13
ATOM 20295 O O . PHE A 1 57 ? 21.363 29.844 -5.092 1.00 53.24 57 PHE A O 13
ATOM 20312 N N . ASP A 1 58 ? 21.394 29.033 -2.999 1.00 55.52 58 ASP A N 13
ATOM 20313 C CA . ASP A 1 58 ? 22.450 29.935 -2.565 1.00 42.31 58 ASP A CA 13
ATOM 20314 C C . ASP A 1 58 ? 23.784 29.449 -3.125 1.00 31.30 58 ASP A C 13
ATOM 20315 O O . ASP A 1 58 ? 23.934 28.264 -3.440 1.00 23.35 58 ASP A O 13
ATOM 20324 N N . GLN A 1 59 ? 24.747 30.348 -3.244 1.00 65.13 59 GLN A N 13
ATOM 20325 C CA . GLN A 1 59 ? 26.019 30.016 -3.863 1.00 61.52 59 GLN A CA 13
ATOM 20326 C C . GLN A 1 59 ? 26.943 29.324 -2.862 1.00 42.02 59 GLN A C 13
ATOM 20327 O O . GLN A 1 59 ? 27.826 29.948 -2.273 1.00 22.20 59 GLN A O 13
ATOM 20341 N N . ILE A 1 60 ? 26.699 28.038 -2.651 1.00 73.33 60 ILE A N 13
ATOM 20342 C CA . ILE A 1 60 ? 27.503 27.227 -1.741 1.00 52.00 60 ILE A CA 13
ATOM 20343 C C . ILE A 1 60 ? 27.630 25.805 -2.278 1.00 62.32 60 ILE A C 13
ATOM 20344 O O . ILE A 1 60 ? 27.009 25.459 -3.285 1.00 61.30 60 ILE A O 13
ATOM 20360 N N . ASP A 1 61 ? 28.433 24.987 -1.610 1.00 74.15 61 ASP A N 13
ATOM 20361 C CA . ASP A 1 61 ? 28.542 23.573 -1.953 1.00 11.11 61 ASP A CA 13
ATOM 20362 C C . ASP A 1 61 ? 27.883 22.739 -0.865 1.00 32.54 61 ASP A C 13
ATOM 20363 O O . ASP A 1 61 ? 28.173 22.920 0.316 1.00 44.33 61 ASP A O 13
ATOM 20372 N N . ILE A 1 62 ? 26.993 21.842 -1.257 1.00 1.14 62 ILE A N 13
ATOM 20373 C CA . ILE A 1 62 ? 26.279 21.015 -0.294 1.00 44.54 62 ILE A CA 13
ATOM 20374 C C . ILE A 1 62 ? 27.140 19.837 0.138 1.00 35.03 62 ILE A C 13
ATOM 20375 O O . ILE A 1 62 ? 27.161 19.467 1.312 1.00 21.22 62 ILE A O 13
ATOM 20391 N N . GLY A 1 63 ? 27.866 19.272 -0.819 1.00 31.43 63 GLY A N 13
ATOM 20392 C CA . GLY A 1 63 ? 28.702 18.121 -0.543 1.00 52.11 63 GLY A CA 13
ATOM 20393 C C . GLY A 1 63 ? 29.679 18.369 0.587 1.00 31.22 63 GLY A C 13
ATOM 20394 O O . GLY A 1 63 ? 29.756 17.578 1.527 1.00 14.54 63 GLY A O 13
ATOM 20398 N N . VAL A 1 64 ? 30.406 19.479 0.510 1.00 13.42 64 VAL A N 13
ATOM 20399 C CA . VAL A 1 64 ? 31.399 19.828 1.524 1.00 34.32 64 VAL A CA 13
ATOM 20400 C C . VAL A 1 64 ? 30.761 19.940 2.913 1.00 53.31 64 VAL A C 13
ATOM 20401 O O . VAL A 1 64 ? 31.366 19.568 3.916 1.00 3.43 64 VAL A O 13
ATOM 20414 N N . VAL A 1 65 ? 29.527 20.423 2.960 1.00 25.53 65 VAL A N 13
ATOM 20415 C CA . VAL A 1 65 ? 28.826 20.613 4.221 1.00 41.35 65 VAL A CA 13
ATOM 20416 C C . VAL A 1 65 ? 28.396 19.275 4.821 1.00 15.00 65 VAL A C 13
ATOM 20417 O O . VAL A 1 65 ? 28.674 18.985 5.984 1.00 61.02 65 VAL A O 13
ATOM 20430 N N . ILE A 1 66 ? 27.748 18.454 4.010 1.00 60.32 66 ILE A N 13
ATOM 20431 C CA . ILE A 1 66 ? 27.109 17.240 4.503 1.00 21.23 66 ILE A CA 13
ATOM 20432 C C . ILE A 1 66 ? 28.091 16.092 4.707 1.00 32.33 66 ILE A C 13
ATOM 20433 O O . ILE A 1 66 ? 27.850 15.197 5.520 1.00 44.40 66 ILE A O 13
ATOM 20449 N N . THR A 1 67 ? 29.187 16.101 3.972 1.00 14.14 67 THR A N 13
ATOM 20450 C CA . THR A 1 67 ? 30.163 15.036 4.097 1.00 50.13 67 THR A CA 13
ATOM 20451 C C . THR A 1 67 ? 31.258 15.433 5.080 1.00 71.42 67 THR A C 13
ATOM 20452 O O . THR A 1 67 ? 31.955 14.578 5.631 1.00 32.31 67 THR A O 13
ATOM 20463 N N . HIS A 1 68 ? 31.386 16.731 5.322 1.00 62.10 68 HIS A N 13
ATOM 20464 C CA . HIS A 1 68 ? 32.418 17.238 6.211 1.00 75.44 68 HIS A CA 13
ATOM 20465 C C . HIS A 1 68 ? 31.815 18.204 7.226 1.00 63.13 68 HIS A C 13
ATOM 20466 O O . HIS A 1 68 ? 31.764 19.412 6.997 1.00 34.35 68 HIS A O 13
ATOM 20481 N N . PHE A 1 69 ? 31.321 17.649 8.324 1.00 30.31 69 PHE A N 13
ATOM 20482 C CA . PHE A 1 69 ? 30.764 18.443 9.414 1.00 22.22 69 PHE A CA 13
ATOM 20483 C C . PHE A 1 69 ? 31.795 19.410 9.990 1.00 3.34 69 PHE A C 13
ATOM 20484 O O . PHE A 1 69 ? 32.994 19.119 10.026 1.00 14.12 69 PHE A O 13
ATOM 20501 N N . THR A 1 70 ? 31.315 20.558 10.437 1.00 73.34 70 THR A N 13
ATOM 20502 C CA . THR A 1 70 ? 32.156 21.558 11.068 1.00 1.43 70 THR A CA 13
ATOM 20503 C C . THR A 1 70 ? 31.944 21.503 12.586 1.00 12.24 70 THR A C 13
ATOM 20504 O O . THR A 1 70 ? 31.076 20.769 13.059 1.00 70.15 70 THR A O 13
ATOM 20515 N N . ASP A 1 71 ? 32.740 22.241 13.351 1.00 4.40 71 ASP A N 13
ATOM 20516 C CA . ASP A 1 71 ? 32.580 22.255 14.802 1.00 51.42 71 ASP A CA 13
ATOM 20517 C C . ASP A 1 71 ? 31.515 23.259 15.216 1.00 70.43 71 ASP A C 13
ATOM 20518 O O . ASP A 1 71 ? 30.584 22.927 15.950 1.00 25.34 71 ASP A O 13
ATOM 20527 N N . GLU A 1 72 ? 31.660 24.489 14.740 1.00 53.51 72 GLU A N 13
ATOM 20528 C CA . GLU A 1 72 ? 30.743 25.562 15.095 1.00 25.43 72 GLU A CA 13
ATOM 20529 C C . GLU A 1 72 ? 29.385 25.341 14.442 1.00 33.41 72 GLU A C 13
ATOM 20530 O O . GLU A 1 72 ? 28.345 25.515 15.072 1.00 73.40 72 GLU A O 13
ATOM 20542 N N . LEU A 1 73 ? 29.406 24.955 13.176 1.00 73.25 73 LEU A N 13
ATOM 20543 C CA . LEU A 1 73 ? 28.179 24.718 12.431 1.00 13.42 73 LEU A CA 13
ATOM 20544 C C . LEU A 1 73 ? 27.944 23.221 12.263 1.00 3.21 73 LEU A C 13
ATOM 20545 O O . LEU A 1 73 ? 28.872 22.474 11.952 1.00 21.12 73 LEU A O 13
ATOM 20561 N N . PRO A 1 74 ? 26.700 22.761 12.450 1.00 15.30 74 PRO A N 13
ATOM 20562 C CA . PRO A 1 74 ? 25.569 23.618 12.790 1.00 74.21 74 PRO A CA 13
ATOM 20563 C C . PRO A 1 74 ? 25.342 23.744 14.296 1.00 3.21 74 PRO A C 13
ATOM 20564 O O . PRO A 1 74 ? 25.915 22.994 15.092 1.00 20.44 74 PRO A O 13
ATOM 20575 N N . SER A 1 75 ? 24.504 24.698 14.677 1.00 34.34 75 SER A N 13
ATOM 20576 C CA . SER A 1 75 ? 24.100 24.850 16.062 1.00 31.40 75 SER A CA 13
ATOM 20577 C C . SER A 1 75 ? 22.671 24.338 16.243 1.00 52.02 75 SER A C 13
ATOM 20578 O O . SER A 1 75 ? 21.869 24.350 15.298 1.00 0.30 75 SER A O 13
ATOM 20586 N N . PRO A 1 76 ? 22.329 23.872 17.455 1.00 45.34 76 PRO A N 13
ATOM 20587 C CA . PRO A 1 76 ? 20.964 23.455 17.781 1.00 5.21 76 PRO A CA 13
ATOM 20588 C C . PRO A 1 76 ? 19.969 24.588 17.547 1.00 44.52 76 PRO A C 13
ATOM 20589 O O . PRO A 1 76 ? 18.798 24.351 17.254 1.00 51.42 76 PRO A O 13
ATOM 20600 N N . GLU A 1 77 ? 20.461 25.819 17.663 1.00 41.22 77 GLU A N 13
ATOM 20601 C CA . GLU A 1 77 ? 19.670 27.005 17.374 1.00 22.44 77 GLU A CA 13
ATOM 20602 C C . GLU A 1 77 ? 19.232 26.996 15.912 1.00 43.15 77 GLU A C 13
ATOM 20603 O O . GLU A 1 77 ? 18.060 27.223 15.597 1.00 12.42 77 GLU A O 13
ATOM 20615 N N . ASP A 1 78 ? 20.184 26.716 15.027 1.00 64.10 78 ASP A N 13
ATOM 20616 C CA . ASP A 1 78 ? 19.914 26.657 13.595 1.00 20.24 78 ASP A CA 13
ATOM 20617 C C . ASP A 1 78 ? 18.951 25.522 13.303 1.00 23.41 78 ASP A C 13
ATOM 20618 O O . ASP A 1 78 ? 17.982 25.687 12.564 1.00 70.25 78 ASP A O 13
ATOM 20627 N N . VAL A 1 79 ? 19.225 24.368 13.903 1.00 70.42 79 VAL A N 13
ATOM 20628 C CA . VAL A 1 79 ? 18.386 23.190 13.713 1.00 65.40 79 VAL A CA 13
ATOM 20629 C C . VAL A 1 79 ? 16.945 23.457 14.160 1.00 5.45 79 VAL A C 13
ATOM 20630 O O . VAL A 1 79 ? 15.995 23.041 13.498 1.00 24.20 79 VAL A O 13
ATOM 20643 N N . GLU A 1 80 ? 16.787 24.164 15.273 1.00 62.32 80 GLU A N 13
ATOM 20644 C CA . GLU A 1 80 ? 15.461 24.522 15.768 1.00 15.51 80 GLU A CA 13
ATOM 20645 C C . GLU A 1 80 ? 14.768 25.472 14.787 1.00 42.51 80 GLU A C 13
ATOM 20646 O O . GLU A 1 80 ? 13.572 25.329 14.497 1.00 73.11 80 GLU A O 13
ATOM 20658 N N . ARG A 1 81 ? 15.537 26.421 14.260 1.00 50.40 81 ARG A N 13
ATOM 20659 C CA . ARG A 1 81 ? 15.021 27.390 13.300 1.00 73.35 81 ARG A CA 13
ATOM 20660 C C . ARG A 1 81 ? 14.521 26.687 12.042 1.00 24.52 81 ARG A C 13
ATOM 20661 O O . ARG A 1 81 ? 13.378 26.880 11.625 1.00 72.03 81 ARG A O 13
ATOM 20682 N N . VAL A 1 82 ? 15.378 25.862 11.447 1.00 32.54 82 VAL A N 13
ATOM 20683 C CA . VAL A 1 82 ? 15.029 25.160 10.217 1.00 71.44 82 VAL A CA 13
ATOM 20684 C C . VAL A 1 82 ? 13.879 24.181 10.462 1.00 64.30 82 VAL A C 13
ATOM 20685 O O . VAL A 1 82 ? 13.030 23.982 9.594 1.00 33.50 82 VAL A O 13
ATOM 20698 N N . ARG A 1 83 ? 13.840 23.597 11.658 1.00 12.43 83 ARG A N 13
ATOM 20699 C CA . ARG A 1 83 ? 12.762 22.690 12.029 1.00 22.25 83 ARG A CA 13
ATOM 20700 C C . ARG A 1 83 ? 11.424 23.417 11.990 1.00 63.13 83 ARG A C 13
ATOM 20701 O O . ARG A 1 83 ? 10.480 22.961 11.348 1.00 31.24 83 ARG A O 13
ATOM 20722 N N . ALA A 1 84 ? 11.359 24.563 12.657 1.00 12.14 84 ALA A N 13
ATOM 20723 C CA . ALA A 1 84 ? 10.133 25.354 12.693 1.00 60.24 84 ALA A CA 13
ATOM 20724 C C . ALA A 1 84 ? 9.777 25.885 11.306 1.00 70.42 84 ALA A C 13
ATOM 20725 O O . ALA A 1 84 ? 8.602 25.992 10.952 1.00 23.24 84 ALA A O 13
ATOM 20732 N N . ARG A 1 85 ? 10.801 26.197 10.521 1.00 4.11 85 ARG A N 13
ATOM 20733 C CA . ARG A 1 85 ? 10.613 26.739 9.179 1.00 74.14 85 ARG A CA 13
ATOM 20734 C C . ARG A 1 85 ? 10.020 25.685 8.240 1.00 31.20 85 ARG A C 13
ATOM 20735 O O . ARG A 1 85 ? 9.114 25.976 7.460 1.00 12.24 85 ARG A O 13
ATOM 20756 N N . LEU A 1 86 ? 10.529 24.463 8.334 1.00 63.41 86 LEU A N 13
ATOM 20757 C CA . LEU A 1 86 ? 10.087 23.377 7.461 1.00 3.23 86 LEU A CA 13
ATOM 20758 C C . LEU A 1 86 ? 8.773 22.768 7.940 1.00 51.33 86 LEU A C 13
ATOM 20759 O O . LEU A 1 86 ? 7.927 22.396 7.126 1.00 11.12 86 LEU A O 13
ATOM 20775 N N . ALA A 1 87 ? 8.597 22.688 9.259 1.00 64.31 87 ALA A N 13
ATOM 20776 C CA . ALA A 1 87 ? 7.415 22.057 9.849 1.00 55.30 87 ALA A CA 13
ATOM 20777 C C . ALA A 1 87 ? 6.127 22.757 9.432 1.00 40.51 87 ALA A C 13
ATOM 20778 O O . ALA A 1 87 ? 5.063 22.137 9.384 1.00 60.31 87 ALA A O 13
ATOM 20785 N N . ALA A 1 88 ? 6.229 24.043 9.122 1.00 12.20 88 ALA A N 13
ATOM 20786 C CA . ALA A 1 88 ? 5.072 24.829 8.715 1.00 35.54 88 ALA A CA 13
ATOM 20787 C C . ALA A 1 88 ? 4.462 24.291 7.422 1.00 70.35 88 ALA A C 13
ATOM 20788 O O . ALA A 1 88 ? 3.260 24.418 7.191 1.00 34.21 88 ALA A O 13
ATOM 20795 N N . GLN A 1 89 ? 5.293 23.673 6.589 1.00 43.22 89 GLN A N 13
ATOM 20796 C CA . GLN A 1 89 ? 4.839 23.135 5.312 1.00 34.15 89 GLN A CA 13
ATOM 20797 C C . GLN A 1 89 ? 4.694 21.615 5.370 1.00 43.51 89 GLN A C 13
ATOM 20798 O O . GLN A 1 89 ? 4.420 20.970 4.357 1.00 25.11 89 GLN A O 13
ATOM 20812 N N . GLY A 1 90 ? 4.877 21.048 6.555 1.00 41.15 90 GLY A N 13
ATOM 20813 C CA . GLY A 1 90 ? 4.739 19.614 6.720 1.00 31.11 90 GLY A CA 13
ATOM 20814 C C . GLY A 1 90 ? 5.940 18.991 7.402 1.00 31.14 90 GLY A C 13
ATOM 20815 O O . GLY A 1 90 ? 7.009 19.599 7.463 1.00 41.14 90 GLY A O 13
ATOM 20819 N N . TRP A 1 91 ? 5.771 17.780 7.918 1.00 1.05 91 TRP A N 13
ATOM 20820 C CA . TRP A 1 91 ? 6.856 17.084 8.592 1.00 21.13 91 TRP A CA 13
ATOM 20821 C C . TRP A 1 91 ? 6.790 15.587 8.294 1.00 24.15 91 TRP A C 13
ATOM 20822 O O . TRP A 1 91 ? 6.002 14.858 8.893 1.00 54.32 91 TRP A O 13
ATOM 20843 N N . PRO A 1 92 ? 7.598 15.118 7.332 1.00 64.14 92 PRO A N 13
ATOM 20844 C CA . PRO A 1 92 ? 7.636 13.719 6.928 1.00 60.55 92 PRO A CA 13
ATOM 20845 C C . PRO A 1 92 ? 8.745 12.924 7.624 1.00 0.42 92 PRO A C 13
ATOM 20846 O O . PRO A 1 92 ? 9.294 11.977 7.055 1.00 12.41 92 PRO A O 13
ATOM 20857 N N . LEU A 1 93 ? 9.063 13.293 8.859 1.00 21.21 93 LEU A N 13
ATOM 20858 C CA . LEU A 1 93 ? 10.123 12.616 9.600 1.00 44.02 93 LEU A CA 13
ATOM 20859 C C . LEU A 1 93 ? 9.558 11.562 10.545 1.00 73.14 93 LEU A C 13
ATOM 20860 O O . LEU A 1 93 ? 10.291 10.964 11.331 1.00 62.40 93 LEU A O 13
ATOM 20876 N N . ASP A 1 94 ? 8.261 11.327 10.460 1.00 75.24 94 ASP A N 13
ATOM 20877 C CA . ASP A 1 94 ? 7.622 10.286 11.226 1.00 4.40 94 ASP A CA 13
ATOM 20878 C C . ASP A 1 94 ? 6.985 9.306 10.264 1.00 41.41 94 ASP A C 13
ATOM 20879 O O . ASP A 1 94 ? 6.544 9.675 9.176 1.00 14.45 94 ASP A O 13
ATOM 20888 N N . ASP A 1 95 ? 6.985 8.062 10.660 1.00 73.02 95 ASP A N 13
ATOM 20889 C CA . ASP A 1 95 ? 6.581 6.968 9.786 1.00 2.34 95 ASP A CA 13
ATOM 20890 C C . ASP A 1 95 ? 5.155 6.518 10.077 1.00 51.34 95 ASP A C 13
ATOM 20891 O O . ASP A 1 95 ? 4.492 7.058 10.961 1.00 12.12 95 ASP A O 13
ATOM 20900 N N . VAL A 1 96 ? 4.694 5.521 9.328 1.00 71.32 96 VAL A N 13
ATOM 20901 C CA . VAL A 1 96 ? 3.327 5.030 9.457 1.00 22.53 96 VAL A CA 13
ATOM 20902 C C . VAL A 1 96 ? 3.107 4.329 10.796 1.00 14.41 96 VAL A C 13
ATOM 20903 O O . VAL A 1 96 ? 3.594 3.219 11.022 1.00 35.44 96 VAL A O 13
ATOM 20916 N N . ARG A 1 97 ? 2.387 5.003 11.680 1.00 41.12 97 ARG A N 13
ATOM 20917 C CA . ARG A 1 97 ? 2.008 4.446 12.971 1.00 64.31 97 ARG A CA 13
ATOM 20918 C C . ARG A 1 97 ? 0.494 4.288 13.028 1.00 4.21 97 ARG A C 13
ATOM 20919 O O . ARG A 1 97 ? -0.241 5.178 12.595 1.00 42.12 97 ARG A O 13
ATOM 20940 N N . ASP A 1 98 ? 0.030 3.155 13.540 1.00 14.21 98 ASP A N 13
ATOM 20941 C CA . ASP A 1 98 ? -1.403 2.882 13.608 1.00 30.32 98 ASP A CA 13
ATOM 20942 C C . ASP A 1 98 ? -2.095 3.783 14.619 1.00 50.43 98 ASP A C 13
ATOM 20943 O O . ASP A 1 98 ? -1.578 4.029 15.710 1.00 33.41 98 ASP A O 13
ATOM 20952 N N . ARG A 1 99 ? -3.268 4.265 14.236 1.00 40.24 99 ARG A N 13
ATOM 20953 C CA . ARG A 1 99 ? -4.089 5.109 15.076 1.00 32.23 99 ARG A CA 13
ATOM 20954 C C . ARG A 1 99 ? -5.531 4.943 14.648 1.00 22.32 99 ARG A C 13
ATOM 20955 O O . ARG A 1 99 ? -5.916 5.377 13.561 1.00 1.10 99 ARG A O 13
ATOM 20976 N N . GLU A 1 100 ? -6.322 4.294 15.472 1.00 14.13 100 GLU A N 13
ATOM 20977 C CA . GLU A 1 100 ? -7.708 4.105 15.134 1.00 21.13 100 GLU A CA 13
ATOM 20978 C C . GLU A 1 100 ? -8.601 4.933 16.054 1.00 70.42 100 GLU A C 13
ATOM 20979 O O . GLU A 1 100 ? -8.870 4.559 17.198 1.00 75.53 100 GLU A O 13
ATOM 20991 N N . GLU A 1 101 ? -9.013 6.086 15.566 1.00 40.31 101 GLU A N 13
ATOM 20992 C CA . GLU A 1 101 ? -9.943 6.929 16.289 1.00 43.23 101 GLU A CA 13
ATOM 20993 C C . GLU A 1 101 ? -11.245 7.028 15.511 1.00 61.40 101 GLU A C 13
ATOM 20994 O O . GLU A 1 101 ? -11.376 7.852 14.602 1.00 65.34 101 GLU A O 13
ATOM 21006 N N . HIS A 1 102 ? -12.187 6.155 15.848 1.00 21.45 102 HIS A N 13
ATOM 21007 C CA . HIS A 1 102 ? -13.455 6.090 15.135 1.00 25.33 102 HIS A CA 13
ATOM 21008 C C . HIS A 1 102 ? -14.257 7.371 15.340 1.00 50.12 102 HIS A C 13
ATOM 21009 O O . HIS A 1 102 ? -14.566 7.759 16.467 1.00 63.21 102 HIS A O 13
ATOM 21024 N N . ALA A 1 103 ? -14.563 8.034 14.240 1.00 73.32 103 ALA A N 13
ATOM 21025 C CA . ALA A 1 103 ? -15.300 9.281 14.277 1.00 31.42 103 ALA A CA 13
ATOM 21026 C C . ALA A 1 103 ? -16.301 9.333 13.136 1.00 64.31 103 ALA A C 13
ATOM 21027 O O . ALA A 1 103 ? -15.916 9.737 12.020 1.00 52.35 103 ALA A O 13
ATOM 21035 N N . GLY A 1 1 ? 2.509 2.008 -10.573 1.00 23.41 1 GLY A N 14
ATOM 21036 C CA . GLY A 1 1 ? 3.767 1.412 -10.067 1.00 73.53 1 GLY A CA 14
ATOM 21037 C C . GLY A 1 1 ? 4.191 2.010 -8.743 1.00 72.31 1 GLY A C 14
ATOM 21038 O O . GLY A 1 1 ? 3.504 2.870 -8.196 1.00 14.41 1 GLY A O 14
ATOM 21044 N N . SER A 1 2 ? 5.325 1.556 -8.233 1.00 3.14 2 SER A N 14
ATOM 21045 C CA . SER A 1 2 ? 5.853 2.045 -6.970 1.00 5.32 2 SER A CA 14
ATOM 21046 C C . SER A 1 2 ? 7.251 2.614 -7.172 1.00 72.52 2 SER A C 14
ATOM 21047 O O . SER A 1 2 ? 8.130 1.949 -7.726 1.00 22.34 2 SER A O 14
ATOM 21055 N N . HIS A 1 3 ? 7.451 3.851 -6.740 1.00 74.30 3 HIS A N 14
ATOM 21056 C CA . HIS A 1 3 ? 8.727 4.528 -6.924 1.00 71.34 3 HIS A CA 14
ATOM 21057 C C . HIS A 1 3 ? 9.079 5.339 -5.684 1.00 55.41 3 HIS A C 14
ATOM 21058 O O . HIS A 1 3 ? 8.304 6.190 -5.249 1.00 61.04 3 HIS A O 14
ATOM 21073 N N . MET A 1 4 ? 10.256 5.079 -5.127 1.00 24.22 4 MET A N 14
ATOM 21074 C CA . MET A 1 4 ? 10.738 5.811 -3.957 1.00 74.34 4 MET A CA 14
ATOM 21075 C C . MET A 1 4 ? 11.208 7.206 -4.353 1.00 53.14 4 MET A C 14
ATOM 21076 O O . MET A 1 4 ? 11.434 8.070 -3.504 1.00 34.52 4 MET A O 14
ATOM 21090 N N . ASN A 1 5 ? 11.345 7.418 -5.655 1.00 22.52 5 ASN A N 14
ATOM 21091 C CA . ASN A 1 5 ? 11.751 8.709 -6.194 1.00 73.11 5 ASN A CA 14
ATOM 21092 C C . ASN A 1 5 ? 10.685 9.765 -5.912 1.00 10.31 5 ASN A C 14
ATOM 21093 O O . ASN A 1 5 ? 10.990 10.949 -5.762 1.00 10.11 5 ASN A O 14
ATOM 21104 N N . ARG A 1 6 ? 9.433 9.321 -5.830 1.00 70.34 6 ARG A N 14
ATOM 21105 C CA . ARG A 1 6 ? 8.311 10.208 -5.551 1.00 45.50 6 ARG A CA 14
ATOM 21106 C C . ARG A 1 6 ? 8.520 10.902 -4.207 1.00 22.34 6 ARG A C 14
ATOM 21107 O O . ARG A 1 6 ? 8.329 12.112 -4.087 1.00 1.32 6 ARG A O 14
ATOM 21128 N N . PHE A 1 7 ? 8.923 10.126 -3.208 1.00 61.03 7 PHE A N 14
ATOM 21129 C CA . PHE A 1 7 ? 9.206 10.657 -1.880 1.00 54.10 7 PHE A CA 14
ATOM 21130 C C . PHE A 1 7 ? 10.312 11.703 -1.948 1.00 14.21 7 PHE A C 14
ATOM 21131 O O . PHE A 1 7 ? 10.180 12.791 -1.393 1.00 1.24 7 PHE A O 14
ATOM 21148 N N . LEU A 1 8 ? 11.391 11.371 -2.649 1.00 52.30 8 LEU A N 14
ATOM 21149 C CA . LEU A 1 8 ? 12.520 12.287 -2.806 1.00 12.42 8 LEU A CA 14
ATOM 21150 C C . LEU A 1 8 ? 12.078 13.579 -3.488 1.00 4.34 8 LEU A C 14
ATOM 21151 O O . LEU A 1 8 ? 12.450 14.675 -3.070 1.00 54.30 8 LEU A O 14
ATOM 21167 N N . THR A 1 9 ? 11.270 13.438 -4.531 1.00 50.43 9 THR A N 14
ATOM 21168 C CA . THR A 1 9 ? 10.733 14.586 -5.247 1.00 11.00 9 THR A CA 14
ATOM 21169 C C . THR A 1 9 ? 9.863 15.434 -4.316 1.00 63.12 9 THR A C 14
ATOM 21170 O O . THR A 1 9 ? 9.896 16.667 -4.361 1.00 22.31 9 THR A O 14
ATOM 21181 N N . SER A 1 10 ? 9.108 14.758 -3.456 1.00 65.42 10 SER A N 14
ATOM 21182 C CA . SER A 1 10 ? 8.269 15.434 -2.479 1.00 14.20 10 SER A CA 14
ATOM 21183 C C . SER A 1 10 ? 9.133 16.209 -1.489 1.00 60.34 10 SER A C 14
ATOM 21184 O O . SER A 1 10 ? 8.772 17.305 -1.070 1.00 33.45 10 SER A O 14
ATOM 21192 N N . ILE A 1 11 ? 10.281 15.634 -1.132 1.00 41.21 11 ILE A N 14
ATOM 21193 C CA . ILE A 1 11 ? 11.239 16.306 -0.263 1.00 43.24 11 ILE A CA 14
ATOM 21194 C C . ILE A 1 11 ? 11.732 17.592 -0.920 1.00 34.21 11 ILE A C 14
ATOM 21195 O O . ILE A 1 11 ? 11.741 18.646 -0.296 1.00 51.11 11 ILE A O 14
ATOM 21211 N N . VAL A 1 12 ? 12.124 17.491 -2.188 1.00 21.55 12 VAL A N 14
ATOM 21212 C CA . VAL A 1 12 ? 12.548 18.656 -2.965 1.00 14.34 12 VAL A CA 14
ATOM 21213 C C . VAL A 1 12 ? 11.492 19.761 -2.911 1.00 13.44 12 VAL A C 14
ATOM 21214 O O . VAL A 1 12 ? 11.795 20.913 -2.578 1.00 43.23 12 VAL A O 14
ATOM 21227 N N . ALA A 1 13 ? 10.253 19.397 -3.229 1.00 44.22 13 ALA A N 14
ATOM 21228 C CA . ALA A 1 13 ? 9.146 20.344 -3.205 1.00 63.42 13 ALA A CA 14
ATOM 21229 C C . ALA A 1 13 ? 8.951 20.917 -1.805 1.00 5.15 13 ALA A C 14
ATOM 21230 O O . ALA A 1 13 ? 8.820 22.124 -1.639 1.00 60.31 13 ALA A O 14
ATOM 21237 N N . TRP A 1 14 ? 8.958 20.039 -0.814 1.00 34.42 14 TRP A N 14
ATOM 21238 C CA . TRP A 1 14 ? 8.810 20.423 0.588 1.00 42.25 14 TRP A CA 14
ATOM 21239 C C . TRP A 1 14 ? 9.889 21.426 1.002 1.00 70.10 14 TRP A C 14
ATOM 21240 O O . TRP A 1 14 ? 9.587 22.478 1.582 1.00 3.04 14 TRP A O 14
ATOM 21261 N N . LEU A 1 15 ? 11.137 21.111 0.674 1.00 2.10 15 LEU A N 14
ATOM 21262 C CA . LEU A 1 15 ? 12.262 21.971 1.018 1.00 34.45 15 LEU A CA 14
ATOM 21263 C C . LEU A 1 15 ? 12.112 23.351 0.391 1.00 0.13 15 LEU A C 14
ATOM 21264 O O . LEU A 1 15 ? 12.204 24.367 1.080 1.00 34.54 15 LEU A O 14
ATOM 21280 N N . ARG A 1 16 ? 11.878 23.393 -0.918 1.00 2.41 16 ARG A N 14
ATOM 21281 C CA . ARG A 1 16 ? 11.789 24.669 -1.614 1.00 31.15 16 ARG A CA 14
ATOM 21282 C C . ARG A 1 16 ? 10.513 25.425 -1.237 1.00 5.31 16 ARG A C 14
ATOM 21283 O O . ARG A 1 16 ? 10.514 26.650 -1.157 1.00 11.03 16 ARG A O 14
ATOM 21304 N N . ALA A 1 17 ? 9.428 24.694 -0.981 1.00 2.12 17 ALA A N 14
ATOM 21305 C CA . ALA A 1 17 ? 8.177 25.315 -0.553 1.00 33.54 17 ALA A CA 14
ATOM 21306 C C . ALA A 1 17 ? 8.342 25.928 0.827 1.00 24.54 17 ALA A C 14
ATOM 21307 O O . ALA A 1 17 ? 7.691 26.918 1.165 1.00 1.33 17 ALA A O 14
ATOM 21314 N N . GLY A 1 18 ? 9.213 25.323 1.625 1.00 51.14 18 GLY A N 14
ATOM 21315 C CA . GLY A 1 18 ? 9.533 25.870 2.924 1.00 30.22 18 GLY A CA 14
ATOM 21316 C C . GLY A 1 18 ? 10.307 27.172 2.833 1.00 44.24 18 GLY A C 14
ATOM 21317 O O . GLY A 1 18 ? 10.246 27.997 3.745 1.00 11.14 18 GLY A O 14
ATOM 21321 N N . TYR A 1 19 ? 11.026 27.367 1.731 1.00 34.05 19 TYR A N 14
ATOM 21322 C CA . TYR A 1 19 ? 11.844 28.560 1.559 1.00 45.12 19 TYR A CA 14
ATOM 21323 C C . TYR A 1 19 ? 11.757 29.095 0.135 1.00 10.22 19 TYR A C 14
ATOM 21324 O O . TYR A 1 19 ? 12.652 28.864 -0.680 1.00 41.13 19 TYR A O 14
ATOM 21342 N N . PRO A 1 20 ? 10.670 29.817 -0.190 1.00 2.25 20 PRO A N 14
ATOM 21343 C CA . PRO A 1 20 ? 10.491 30.421 -1.514 1.00 33.00 20 PRO A CA 14
ATOM 21344 C C . PRO A 1 20 ? 11.460 31.579 -1.743 1.00 63.40 20 PRO A C 14
ATOM 21345 O O . PRO A 1 20 ? 11.703 31.994 -2.876 1.00 22.41 20 PRO A O 14
ATOM 21356 N N . GLU A 1 21 ? 12.014 32.084 -0.645 1.00 2.11 21 GLU A N 14
ATOM 21357 C CA . GLU A 1 21 ? 12.988 33.168 -0.685 1.00 73.24 21 GLU A CA 14
ATOM 21358 C C . GLU A 1 21 ? 14.346 32.628 -1.121 1.00 20.44 21 GLU A C 14
ATOM 21359 O O . GLU A 1 21 ? 15.242 33.382 -1.510 1.00 40.30 21 GLU A O 14
ATOM 21371 N N . GLY A 1 22 ? 14.479 31.313 -1.054 1.00 34.52 22 GLY A N 14
ATOM 21372 C CA . GLY A 1 22 ? 15.761 30.677 -1.240 1.00 33.44 22 GLY A CA 14
ATOM 21373 C C . GLY A 1 22 ? 16.235 30.074 0.061 1.00 53.53 22 GLY A C 14
ATOM 21374 O O . GLY A 1 22 ? 15.760 30.462 1.129 1.00 11.30 22 GLY A O 14
ATOM 21378 N N . ILE A 1 23 ? 17.155 29.127 -0.013 1.00 21.02 23 ILE A N 14
ATOM 21379 C CA . ILE A 1 23 ? 17.631 28.446 1.183 1.00 2.44 23 ILE A CA 14
ATOM 21380 C C . ILE A 1 23 ? 18.989 29.000 1.609 1.00 35.10 23 ILE A C 14
ATOM 21381 O O . ILE A 1 23 ? 20.014 28.678 1.009 1.00 4.14 23 ILE A O 14
ATOM 21397 N N . PRO A 1 24 ? 19.004 29.852 2.646 1.00 3.32 24 PRO A N 14
ATOM 21398 C CA . PRO A 1 24 ? 20.230 30.507 3.110 1.00 71.45 24 PRO A CA 14
ATOM 21399 C C . PRO A 1 24 ? 21.225 29.528 3.731 1.00 31.25 24 PRO A C 14
ATOM 21400 O O . PRO A 1 24 ? 20.835 28.473 4.234 1.00 10.15 24 PRO A O 14
ATOM 21411 N N . PRO A 1 25 ? 22.526 29.877 3.703 1.00 35.02 25 PRO A N 14
ATOM 21412 C CA . PRO A 1 25 ? 23.605 29.031 4.242 1.00 12.04 25 PRO A CA 14
ATOM 21413 C C . PRO A 1 25 ? 23.370 28.618 5.694 1.00 11.40 25 PRO A C 14
ATOM 21414 O O . PRO A 1 25 ? 23.796 27.545 6.120 1.00 22.20 25 PRO A O 14
ATOM 21425 N N . THR A 1 26 ? 22.688 29.473 6.439 1.00 51.12 26 THR A N 14
ATOM 21426 C CA . THR A 1 26 ? 22.384 29.213 7.837 1.00 71.04 26 THR A CA 14
ATOM 21427 C C . THR A 1 26 ? 21.432 28.030 7.983 1.00 51.20 26 THR A C 14
ATOM 21428 O O . THR A 1 26 ? 21.592 27.183 8.865 1.00 74.44 26 THR A O 14
ATOM 21439 N N . ASP A 1 27 ? 20.463 27.967 7.083 1.00 40.23 27 ASP A N 14
ATOM 21440 C CA . ASP A 1 27 ? 19.379 27.007 7.192 1.00 64.21 27 ASP A CA 14
ATOM 21441 C C . ASP A 1 27 ? 19.611 25.788 6.308 1.00 23.45 27 ASP A C 14
ATOM 21442 O O . ASP A 1 27 ? 19.052 24.729 6.559 1.00 13.20 27 ASP A O 14
ATOM 21451 N N . SER A 1 28 ? 20.439 25.933 5.284 1.00 54.23 28 SER A N 14
ATOM 21452 C CA . SER A 1 28 ? 20.723 24.832 4.371 1.00 53.34 28 SER A CA 14
ATOM 21453 C C . SER A 1 28 ? 21.436 23.689 5.091 1.00 42.43 28 SER A C 14
ATOM 21454 O O . SER A 1 28 ? 21.049 22.522 4.975 1.00 42.13 28 SER A O 14
ATOM 21462 N N . PHE A 1 29 ? 22.476 24.030 5.843 1.00 42.55 29 PHE A N 14
ATOM 21463 C CA . PHE A 1 29 ? 23.204 23.043 6.626 1.00 4.12 29 PHE A CA 14
ATOM 21464 C C . PHE A 1 29 ? 22.304 22.487 7.720 1.00 35.43 29 PHE A C 14
ATOM 21465 O O . PHE A 1 29 ? 22.418 21.325 8.123 1.00 12.15 29 PHE A O 14
ATOM 21482 N N . ALA A 1 30 ? 21.390 23.326 8.176 1.00 14.21 30 ALA A N 14
ATOM 21483 C CA . ALA A 1 30 ? 20.380 22.911 9.127 1.00 35.22 30 ALA A CA 14
ATOM 21484 C C . ALA A 1 30 ? 19.468 21.865 8.494 1.00 13.34 30 ALA A C 14
ATOM 21485 O O . ALA A 1 30 ? 19.119 20.868 9.126 1.00 31.42 30 ALA A O 14
ATOM 21492 N N . VAL A 1 31 ? 19.101 22.092 7.235 1.00 22.11 31 VAL A N 14
ATOM 21493 C CA . VAL A 1 31 ? 18.289 21.143 6.481 1.00 35.35 31 VAL A CA 14
ATOM 21494 C C . VAL A 1 31 ? 19.012 19.811 6.323 1.00 24.34 31 VAL A C 14
ATOM 21495 O O . VAL A 1 31 ? 18.420 18.755 6.532 1.00 23.22 31 VAL A O 14
ATOM 21508 N N . LEU A 1 32 ? 20.294 19.856 5.964 1.00 10.50 32 LEU A N 14
ATOM 21509 C CA . LEU A 1 32 ? 21.058 18.627 5.767 1.00 25.41 32 LEU A CA 14
ATOM 21510 C C . LEU A 1 32 ? 21.152 17.849 7.080 1.00 40.04 32 LEU A C 14
ATOM 21511 O O . LEU A 1 32 ? 21.001 16.626 7.096 1.00 73.03 32 LEU A O 14
ATOM 21527 N N . ALA A 1 33 ? 21.367 18.564 8.185 1.00 25.31 33 ALA A N 14
ATOM 21528 C CA . ALA A 1 33 ? 21.433 17.929 9.498 1.00 12.22 33 ALA A CA 14
ATOM 21529 C C . ALA A 1 33 ? 20.084 17.332 9.875 1.00 4.10 33 ALA A C 14
ATOM 21530 O O . ALA A 1 33 ? 20.010 16.251 10.459 1.00 40.14 33 ALA A O 14
ATOM 21537 N N . LEU A 1 34 ? 19.022 18.045 9.525 1.00 53.14 34 LEU A N 14
ATOM 21538 C CA . LEU A 1 34 ? 17.665 17.583 9.770 1.00 63.15 34 LEU A CA 14
ATOM 21539 C C . LEU A 1 34 ? 17.379 16.321 8.968 1.00 74.13 34 LEU A C 14
ATOM 21540 O O . LEU A 1 34 ? 16.945 15.305 9.510 1.00 75.13 34 LEU A O 14
ATOM 21556 N N . LEU A 1 35 ? 17.644 16.396 7.669 1.00 33.13 35 LEU A N 14
ATOM 21557 C CA . LEU A 1 35 ? 17.362 15.295 6.767 1.00 40.52 35 LEU A CA 14
ATOM 21558 C C . LEU A 1 35 ? 18.246 14.091 7.065 1.00 5.24 35 LEU A C 14
ATOM 21559 O O . LEU A 1 35 ? 17.856 12.958 6.810 1.00 72.35 35 LEU A O 14
ATOM 21575 N N . CYS A 1 36 ? 19.428 14.339 7.619 1.00 33.14 36 CYS A N 14
ATOM 21576 C CA . CYS A 1 36 ? 20.368 13.271 7.953 1.00 11.42 36 CYS A CA 14
ATOM 21577 C C . CYS A 1 36 ? 19.779 12.301 8.987 1.00 12.21 36 CYS A C 14
ATOM 21578 O O . CYS A 1 36 ? 20.301 11.199 9.190 1.00 70.34 36 CYS A O 14
ATOM 21586 N N . ARG A 1 37 ? 18.697 12.704 9.640 1.00 51.20 37 ARG A N 14
ATOM 21587 C CA . ARG A 1 37 ? 18.045 11.847 10.622 1.00 34.43 37 ARG A CA 14
ATOM 21588 C C . ARG A 1 37 ? 16.968 10.985 9.965 1.00 14.35 37 ARG A C 14
ATOM 21589 O O . ARG A 1 37 ? 16.328 10.164 10.624 1.00 42.53 37 ARG A O 14
ATOM 21610 N N . ARG A 1 38 ? 16.772 11.173 8.667 1.00 2.53 38 ARG A N 14
ATOM 21611 C CA . ARG A 1 38 ? 15.787 10.401 7.919 1.00 2.05 38 ARG A CA 14
ATOM 21612 C C . ARG A 1 38 ? 16.431 9.775 6.678 1.00 61.41 38 ARG A C 14
ATOM 21613 O O . ARG A 1 38 ? 16.096 8.656 6.285 1.00 11.31 38 ARG A O 14
ATOM 21634 N N . LEU A 1 39 ? 17.360 10.497 6.078 1.00 65.23 39 LEU A N 14
ATOM 21635 C CA . LEU A 1 39 ? 18.076 10.028 4.901 1.00 20.15 39 LEU A CA 14
ATOM 21636 C C . LEU A 1 39 ? 19.578 10.149 5.142 1.00 65.21 39 LEU A C 14
ATOM 21637 O O . LEU A 1 39 ? 19.999 10.804 6.095 1.00 43.15 39 LEU A O 14
ATOM 21653 N N . SER A 1 40 ? 20.390 9.522 4.299 1.00 0.33 40 SER A N 14
ATOM 21654 C CA . SER A 1 40 ? 21.834 9.579 4.485 1.00 2.24 40 SER A CA 14
ATOM 21655 C C . SER A 1 40 ? 22.429 10.770 3.736 1.00 60.02 40 SER A C 14
ATOM 21656 O O . SER A 1 40 ? 21.719 11.503 3.035 1.00 20.13 40 SER A O 14
ATOM 21664 N N . HIS A 1 41 ? 23.742 10.946 3.869 1.00 13.31 41 HIS A N 14
ATOM 21665 C CA . HIS A 1 41 ? 24.437 12.050 3.220 1.00 75.25 41 HIS A CA 14
ATOM 21666 C C . HIS A 1 41 ? 24.382 11.935 1.695 1.00 41.11 41 HIS A C 14
ATOM 21667 O O . HIS A 1 41 ? 24.529 12.927 0.986 1.00 41.13 41 HIS A O 14
ATOM 21682 N N . ASP A 1 42 ? 24.169 10.726 1.188 1.00 23.54 42 ASP A N 14
ATOM 21683 C CA . ASP A 1 42 ? 24.047 10.524 -0.249 1.00 0.05 42 ASP A CA 14
ATOM 21684 C C . ASP A 1 42 ? 22.702 11.029 -0.741 1.00 12.44 42 ASP A C 14
ATOM 21685 O O . ASP A 1 42 ? 22.623 11.690 -1.775 1.00 21.11 42 ASP A O 14
ATOM 21694 N N . GLU A 1 43 ? 21.650 10.722 0.007 1.00 14.52 43 GLU A N 14
ATOM 21695 C CA . GLU A 1 43 ? 20.321 11.216 -0.320 1.00 51.01 43 GLU A CA 14
ATOM 21696 C C . GLU A 1 43 ? 20.273 12.735 -0.240 1.00 73.32 43 GLU A C 14
ATOM 21697 O O . GLU A 1 43 ? 19.710 13.387 -1.118 1.00 20.03 43 GLU A O 14
ATOM 21709 N N . VAL A 1 44 ? 20.858 13.304 0.812 1.00 12.04 44 VAL A N 14
ATOM 21710 C CA . VAL A 1 44 ? 20.881 14.756 0.944 1.00 64.12 44 VAL A CA 14
ATOM 21711 C C . VAL A 1 44 ? 21.767 15.379 -0.135 1.00 44.32 44 VAL A C 14
ATOM 21712 O O . VAL A 1 44 ? 21.487 16.476 -0.616 1.00 4.42 44 VAL A O 14
ATOM 21725 N N . LYS A 1 45 ? 22.826 14.670 -0.532 1.00 40.31 45 LYS A N 14
ATOM 21726 C CA . LYS A 1 45 ? 23.643 15.103 -1.661 1.00 12.13 45 LYS A CA 14
ATOM 21727 C C . LYS A 1 45 ? 22.788 15.158 -2.922 1.00 13.43 45 LYS A C 14
ATOM 21728 O O . LYS A 1 45 ? 22.865 16.108 -3.700 1.00 15.20 45 LYS A O 14
ATOM 21747 N N . ALA A 1 46 ? 21.959 14.136 -3.102 1.00 24.01 46 ALA A N 14
ATOM 21748 C CA . ALA A 1 46 ? 21.098 14.036 -4.272 1.00 74.23 46 ALA A CA 14
ATOM 21749 C C . ALA A 1 46 ? 20.050 15.142 -4.288 1.00 34.34 46 ALA A C 14
ATOM 21750 O O . ALA A 1 46 ? 19.887 15.828 -5.295 1.00 23.14 46 ALA A O 14
ATOM 21757 N N . VAL A 1 47 ? 19.350 15.327 -3.170 1.00 63.11 47 VAL A N 14
ATOM 21758 C CA . VAL A 1 47 ? 18.296 16.334 -3.095 1.00 5.15 47 VAL A CA 14
ATOM 21759 C C . VAL A 1 47 ? 18.873 17.743 -3.254 1.00 71.40 47 VAL A C 14
ATOM 21760 O O . VAL A 1 47 ? 18.265 18.598 -3.899 1.00 3.44 47 VAL A O 14
ATOM 21773 N N . ALA A 1 48 ? 20.060 17.974 -2.698 1.00 53.54 48 ALA A N 14
ATOM 21774 C CA . ALA A 1 48 ? 20.724 19.262 -2.851 1.00 3.21 48 ALA A CA 14
ATOM 21775 C C . ALA A 1 48 ? 21.155 19.471 -4.297 1.00 22.54 48 ALA A C 14
ATOM 21776 O O . ALA A 1 48 ? 20.958 20.547 -4.855 1.00 13.30 48 ALA A O 14
ATOM 21783 N N . ASN A 1 49 ? 21.726 18.433 -4.902 1.00 73.23 49 ASN A N 14
ATOM 21784 C CA . ASN A 1 49 ? 22.151 18.496 -6.300 1.00 11.34 49 ASN A CA 14
ATOM 21785 C C . ASN A 1 49 ? 20.963 18.761 -7.215 1.00 21.14 49 ASN A C 14
ATOM 21786 O O . ASN A 1 49 ? 21.039 19.591 -8.121 1.00 34.35 49 ASN A O 14
ATOM 21797 N N . GLU A 1 50 ? 19.869 18.055 -6.961 1.00 63.12 50 GLU A N 14
ATOM 21798 C CA . GLU A 1 50 ? 18.647 18.206 -7.739 1.00 22.12 50 GLU A CA 14
ATOM 21799 C C . GLU A 1 50 ? 18.140 19.635 -7.646 1.00 22.40 50 GLU A C 14
ATOM 21800 O O . GLU A 1 50 ? 17.908 20.301 -8.655 1.00 61.11 50 GLU A O 14
ATOM 21812 N N . LEU A 1 51 ? 18.002 20.101 -6.416 1.00 72.23 51 LEU A N 14
ATOM 21813 C CA . LEU A 1 51 ? 17.411 21.395 -6.150 1.00 55.41 51 LEU A CA 14
ATOM 21814 C C . LEU A 1 51 ? 18.330 22.534 -6.613 1.00 24.41 51 LEU A C 14
ATOM 21815 O O . LEU A 1 51 ? 17.862 23.537 -7.147 1.00 62.31 51 LEU A O 14
ATOM 21831 N N . MET A 1 52 ? 19.638 22.368 -6.426 1.00 34.31 52 MET A N 14
ATOM 21832 C CA . MET A 1 52 ? 20.612 23.368 -6.872 1.00 22.22 52 MET A CA 14
ATOM 21833 C C . MET A 1 52 ? 20.705 23.407 -8.392 1.00 41.23 52 MET A C 14
ATOM 21834 O O . MET A 1 52 ? 20.983 24.455 -8.976 1.00 64.42 52 MET A O 14
ATOM 21848 N N . ARG A 1 53 ? 20.482 22.259 -9.028 1.00 0.12 53 ARG A N 14
ATOM 21849 C CA . ARG A 1 53 ? 20.569 22.150 -10.483 1.00 31.34 53 ARG A CA 14
ATOM 21850 C C . ARG A 1 53 ? 19.544 23.062 -11.152 1.00 53.14 53 ARG A C 14
ATOM 21851 O O . ARG A 1 53 ? 19.694 23.436 -12.313 1.00 11.32 53 ARG A O 14
ATOM 21872 N N . LEU A 1 54 ? 18.506 23.421 -10.403 1.00 71.25 54 LEU A N 14
ATOM 21873 C CA . LEU A 1 54 ? 17.452 24.293 -10.912 1.00 62.34 54 LEU A CA 14
ATOM 21874 C C . LEU A 1 54 ? 17.906 25.751 -10.934 1.00 22.45 54 LEU A C 14
ATOM 21875 O O . LEU A 1 54 ? 17.178 26.631 -11.392 1.00 5.15 54 LEU A O 14
ATOM 21891 N N . GLY A 1 55 ? 19.102 26.002 -10.424 1.00 41.21 55 GLY A N 14
ATOM 21892 C CA . GLY A 1 55 ? 19.665 27.333 -10.477 1.00 63.30 55 GLY A CA 14
ATOM 21893 C C . GLY A 1 55 ? 19.430 28.117 -9.202 1.00 62.12 55 GLY A C 14
ATOM 21894 O O . GLY A 1 55 ? 20.375 28.427 -8.476 1.00 34.14 55 GLY A O 14
ATOM 21898 N N . ASP A 1 56 ? 18.172 28.430 -8.927 1.00 0.02 56 ASP A N 14
ATOM 21899 C CA . ASP A 1 56 ? 17.817 29.255 -7.777 1.00 15.42 56 ASP A CA 14
ATOM 21900 C C . ASP A 1 56 ? 17.863 28.456 -6.482 1.00 64.31 56 ASP A C 14
ATOM 21901 O O . ASP A 1 56 ? 16.986 27.635 -6.211 1.00 71.51 56 ASP A O 14
ATOM 21910 N N . PHE A 1 57 ? 18.901 28.699 -5.695 1.00 41.20 57 PHE A N 14
ATOM 21911 C CA . PHE A 1 57 ? 19.060 28.060 -4.396 1.00 0.01 57 PHE A CA 14
ATOM 21912 C C . PHE A 1 57 ? 19.905 28.964 -3.503 1.00 54.22 57 PHE A C 14
ATOM 21913 O O . PHE A 1 57 ? 19.376 29.821 -2.790 1.00 53.24 57 PHE A O 14
ATOM 21930 N N . ASP A 1 58 ? 21.217 28.770 -3.591 1.00 55.52 58 ASP A N 14
ATOM 21931 C CA . ASP A 1 58 ? 22.212 29.573 -2.886 1.00 42.31 58 ASP A CA 14
ATOM 21932 C C . ASP A 1 58 ? 23.565 28.908 -3.085 1.00 31.30 58 ASP A C 14
ATOM 21933 O O . ASP A 1 58 ? 23.733 27.729 -2.769 1.00 23.35 58 ASP A O 14
ATOM 21942 N N . GLN A 1 59 ? 24.511 29.638 -3.649 1.00 65.13 59 GLN A N 14
ATOM 21943 C CA . GLN A 1 59 ? 25.801 29.060 -3.999 1.00 61.52 59 GLN A CA 14
ATOM 21944 C C . GLN A 1 59 ? 26.676 28.867 -2.764 1.00 42.02 59 GLN A C 14
ATOM 21945 O O . GLN A 1 59 ? 27.396 29.776 -2.340 1.00 22.20 59 GLN A O 14
ATOM 21959 N N . ILE A 1 60 ? 26.591 27.677 -2.187 1.00 73.33 60 ILE A N 14
ATOM 21960 C CA . ILE A 1 60 ? 27.351 27.326 -0.996 1.00 52.00 60 ILE A CA 14
ATOM 21961 C C . ILE A 1 60 ? 27.856 25.893 -1.089 1.00 62.32 60 ILE A C 14
ATOM 21962 O O . ILE A 1 60 ? 27.411 25.123 -1.946 1.00 61.30 60 ILE A O 14
ATOM 21978 N N . ASP A 1 61 ? 28.773 25.532 -0.204 1.00 74.15 61 ASP A N 14
ATOM 21979 C CA . ASP A 1 61 ? 29.356 24.199 -0.210 1.00 11.11 61 ASP A CA 14
ATOM 21980 C C . ASP A 1 61 ? 28.590 23.268 0.719 1.00 32.54 61 ASP A C 14
ATOM 21981 O O . ASP A 1 61 ? 28.929 23.131 1.893 1.00 44.33 61 ASP A O 14
ATOM 21990 N N . ILE A 1 62 ? 27.549 22.638 0.197 1.00 1.14 62 ILE A N 14
ATOM 21991 C CA . ILE A 1 62 ? 26.779 21.677 0.973 1.00 44.54 62 ILE A CA 14
ATOM 21992 C C . ILE A 1 62 ? 27.378 20.289 0.808 1.00 35.03 62 ILE A C 14
ATOM 21993 O O . ILE A 1 62 ? 27.452 19.511 1.760 1.00 21.22 62 ILE A O 14
ATOM 22009 N N . GLY A 1 63 ? 27.845 20.007 -0.405 1.00 31.43 63 GLY A N 14
ATOM 22010 C CA . GLY A 1 63 ? 28.399 18.700 -0.716 1.00 52.11 63 GLY A CA 14
ATOM 22011 C C . GLY A 1 63 ? 29.598 18.345 0.143 1.00 31.22 63 GLY A C 14
ATOM 22012 O O . GLY A 1 63 ? 29.887 17.170 0.359 1.00 14.54 63 GLY A O 14
ATOM 22016 N N . VAL A 1 64 ? 30.290 19.361 0.636 1.00 13.42 64 VAL A N 14
ATOM 22017 C CA . VAL A 1 64 ? 31.467 19.153 1.465 1.00 34.32 64 VAL A CA 14
ATOM 22018 C C . VAL A 1 64 ? 31.072 18.842 2.910 1.00 53.31 64 VAL A C 14
ATOM 22019 O O . VAL A 1 64 ? 31.621 17.939 3.531 1.00 3.43 64 VAL A O 14
ATOM 22032 N N . VAL A 1 65 ? 30.092 19.575 3.422 1.00 25.53 65 VAL A N 14
ATOM 22033 C CA . VAL A 1 65 ? 29.684 19.444 4.819 1.00 41.35 65 VAL A CA 14
ATOM 22034 C C . VAL A 1 65 ? 28.977 18.111 5.073 1.00 15.00 65 VAL A C 14
ATOM 22035 O O . VAL A 1 65 ? 29.056 17.553 6.166 1.00 61.02 65 VAL A O 14
ATOM 22048 N N . ILE A 1 66 ? 28.298 17.594 4.057 1.00 60.32 66 ILE A N 14
ATOM 22049 C CA . ILE A 1 66 ? 27.580 16.330 4.192 1.00 21.23 66 ILE A CA 14
ATOM 22050 C C . ILE A 1 66 ? 28.521 15.136 4.061 1.00 32.33 66 ILE A C 14
ATOM 22051 O O . ILE A 1 66 ? 28.228 14.042 4.546 1.00 44.40 66 ILE A O 14
ATOM 22067 N N . THR A 1 67 ? 29.649 15.341 3.402 1.00 14.14 67 THR A N 14
ATOM 22068 C CA . THR A 1 67 ? 30.624 14.277 3.237 1.00 50.13 67 THR A CA 14
ATOM 22069 C C . THR A 1 67 ? 31.696 14.371 4.318 1.00 71.42 67 THR A C 14
ATOM 22070 O O . THR A 1 67 ? 32.399 13.402 4.607 1.00 32.31 67 THR A O 14
ATOM 22081 N N . HIS A 1 68 ? 31.794 15.547 4.919 1.00 62.10 68 HIS A N 14
ATOM 22082 C CA . HIS A 1 68 ? 32.679 15.778 6.047 1.00 75.44 68 HIS A CA 14
ATOM 22083 C C . HIS A 1 68 ? 32.076 16.842 6.951 1.00 63.13 68 HIS A C 14
ATOM 22084 O O . HIS A 1 68 ? 32.242 18.039 6.714 1.00 34.35 68 HIS A O 14
ATOM 22099 N N . PHE A 1 69 ? 31.356 16.395 7.967 1.00 30.31 69 PHE A N 14
ATOM 22100 C CA . PHE A 1 69 ? 30.686 17.301 8.888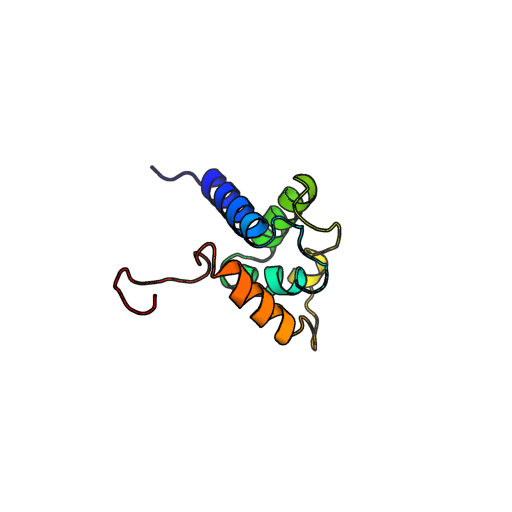 1.00 22.22 69 PHE A CA 14
ATOM 22101 C C . PHE A 1 69 ? 31.690 18.146 9.656 1.00 3.34 69 PHE A C 14
ATOM 22102 O O . PHE A 1 69 ? 32.677 17.633 10.185 1.00 14.12 69 PHE A O 14
ATOM 22119 N N . THR A 1 70 ? 31.436 19.445 9.693 1.00 73.34 70 THR A N 14
ATOM 22120 C CA . THR A 1 70 ? 32.253 20.365 10.460 1.00 1.43 70 THR A CA 14
ATOM 22121 C C . THR A 1 70 ? 32.008 20.175 11.958 1.00 12.24 70 THR A C 14
ATOM 22122 O O . THR A 1 70 ? 31.178 19.355 12.359 1.00 70.15 70 THR A O 14
ATOM 22133 N N . ASP A 1 71 ? 32.725 20.917 12.787 1.00 4.40 71 ASP A N 14
ATOM 22134 C CA . ASP A 1 71 ? 32.660 20.703 14.228 1.00 51.42 71 ASP A CA 14
ATOM 22135 C C . ASP A 1 71 ? 31.645 21.621 14.895 1.00 70.43 71 ASP A C 14
ATOM 22136 O O . ASP A 1 71 ? 30.813 21.165 15.682 1.00 25.34 71 ASP A O 14
ATOM 22145 N N . GLU A 1 72 ? 31.701 22.906 14.579 1.00 53.51 72 GLU A N 14
ATOM 22146 C CA . GLU A 1 72 ? 30.813 23.876 15.210 1.00 25.43 72 GLU A CA 14
ATOM 22147 C C . GLU A 1 72 ? 29.585 24.133 14.337 1.00 33.41 72 GLU A C 14
ATOM 22148 O O . GLU A 1 72 ? 28.664 24.858 14.723 1.00 73.40 72 GLU A O 14
ATOM 22160 N N . LEU A 1 73 ? 29.567 23.518 13.170 1.00 73.25 73 LEU A N 14
ATOM 22161 C CA . LEU A 1 73 ? 28.486 23.716 12.220 1.00 13.42 73 LEU A CA 14
ATOM 22162 C C . LEU A 1 73 ? 27.981 22.355 11.743 1.00 3.21 73 LEU A C 14
ATOM 22163 O O . LEU A 1 73 ? 28.773 21.420 11.616 1.00 21.12 73 LEU A O 14
ATOM 22179 N N . PRO A 1 74 ? 26.667 22.198 11.487 1.00 15.30 74 PRO A N 14
ATOM 22180 C CA . PRO A 1 74 ? 25.673 23.277 11.601 1.00 74.21 74 PRO A CA 14
ATOM 22181 C C . PRO A 1 74 ? 25.379 23.667 13.052 1.00 3.21 74 PRO A C 14
ATOM 22182 O O . PRO A 1 74 ? 25.773 22.971 13.989 1.00 20.44 74 PRO A O 14
ATOM 22193 N N . SER A 1 75 ? 24.685 24.781 13.224 1.00 34.34 75 SER A N 14
ATOM 22194 C CA . SER A 1 75 ? 24.431 25.329 14.546 1.00 31.40 75 SER A CA 14
ATOM 22195 C C . SER A 1 75 ? 23.066 24.894 15.093 1.00 52.02 75 SER A C 14
ATOM 22196 O O . SER A 1 75 ? 22.061 24.892 14.372 1.00 0.30 75 SER A O 14
ATOM 22204 N N . PRO A 1 76 ? 23.029 24.511 16.385 1.00 45.34 76 PRO A N 14
ATOM 22205 C CA . PRO A 1 76 ? 21.819 24.012 17.057 1.00 5.21 76 PRO A CA 14
ATOM 22206 C C . PRO A 1 76 ? 20.617 24.949 16.945 1.00 44.52 76 PRO A C 14
ATOM 22207 O O . PRO A 1 76 ? 19.490 24.501 16.726 1.00 51.42 76 PRO A O 14
ATOM 22218 N N . GLU A 1 77 ? 20.846 26.245 17.092 1.00 41.22 77 GLU A N 14
ATOM 22219 C CA . GLU A 1 77 ? 19.751 27.205 17.035 1.00 22.44 77 GLU A CA 14
ATOM 22220 C C . GLU A 1 77 ? 19.142 27.247 15.638 1.00 43.15 77 GLU A C 14
ATOM 22221 O O . GLU A 1 77 ? 17.928 27.377 15.484 1.00 12.42 77 GLU A O 14
ATOM 22233 N N . ASP A 1 78 ? 19.990 27.118 14.625 1.00 64.10 78 ASP A N 14
ATOM 22234 C CA . ASP A 1 78 ? 19.539 27.161 13.239 1.00 20.24 78 ASP A CA 14
ATOM 22235 C C . ASP A 1 78 ? 18.803 25.880 12.852 1.00 23.41 78 ASP A C 14
ATOM 22236 O O . ASP A 1 78 ? 17.783 25.935 12.168 1.00 70.25 78 ASP A O 14
ATOM 22245 N N . VAL A 1 79 ? 19.305 24.725 13.295 1.00 70.42 79 VAL A N 14
ATOM 22246 C CA . VAL A 1 79 ? 18.625 23.460 13.008 1.00 65.40 79 VAL A CA 14
ATOM 22247 C C . VAL A 1 79 ? 17.263 23.411 13.693 1.00 5.45 79 VAL A C 14
ATOM 22248 O O . VAL A 1 79 ? 16.277 22.951 13.112 1.00 24.20 79 VAL A O 14
ATOM 22261 N N . GLU A 1 80 ? 17.217 23.888 14.927 1.00 62.32 80 GLU A N 14
ATOM 22262 C CA . GLU A 1 80 ? 15.957 24.044 15.647 1.00 15.51 80 GLU A CA 14
ATOM 22263 C C . GLU A 1 80 ? 15.008 24.939 14.848 1.00 42.51 80 GLU A C 14
ATOM 22264 O O . GLU A 1 80 ? 13.832 24.605 14.644 1.00 73.11 80 GLU A O 14
ATOM 22276 N N . ARG A 1 81 ? 15.543 26.061 14.377 1.00 50.40 81 ARG A N 14
ATOM 22277 C CA . ARG A 1 81 ? 14.782 27.008 13.574 1.00 73.35 81 ARG A CA 14
ATOM 22278 C C . ARG A 1 81 ? 14.222 26.352 12.319 1.00 24.52 81 ARG A C 14
ATOM 22279 O O . ARG A 1 81 ? 13.017 26.395 12.087 1.00 72.03 81 ARG A O 14
ATOM 22300 N N . VAL A 1 82 ? 15.090 25.743 11.517 1.00 32.54 82 VAL A N 14
ATOM 22301 C CA . VAL A 1 82 ? 14.665 25.148 10.254 1.00 71.44 82 VAL A CA 14
ATOM 22302 C C . VAL A 1 82 ? 13.639 24.040 10.501 1.00 64.30 82 VAL A C 14
ATOM 22303 O O . VAL A 1 82 ? 12.715 23.847 9.708 1.00 33.50 82 VAL A O 14
ATOM 22316 N N . ARG A 1 83 ? 13.796 23.334 11.620 1.00 12.43 83 ARG A N 14
ATOM 22317 C CA . ARG A 1 83 ? 12.852 22.303 12.016 1.00 22.25 83 ARG A CA 14
ATOM 22318 C C . ARG A 1 83 ? 11.479 22.926 12.253 1.00 63.13 83 ARG A C 14
ATOM 22319 O O . ARG A 1 83 ? 10.465 22.416 11.781 1.00 31.24 83 ARG A O 14
ATOM 22340 N N . ALA A 1 84 ? 11.456 24.043 12.971 1.00 12.14 84 ALA A N 14
ATOM 22341 C CA . ALA A 1 84 ? 10.211 24.768 13.206 1.00 60.24 84 ALA A CA 14
ATOM 22342 C C . ALA A 1 84 ? 9.677 25.369 11.905 1.00 70.42 84 ALA A C 14
ATOM 22343 O O . ALA A 1 84 ? 8.480 25.310 11.628 1.00 23.24 84 ALA A O 14
ATOM 22350 N N . ARG A 1 85 ? 10.581 25.927 11.110 1.00 4.11 85 ARG A N 14
ATOM 22351 C CA . ARG A 1 85 ? 10.233 26.568 9.842 1.00 74.14 85 ARG A CA 14
ATOM 22352 C C . ARG A 1 85 ? 9.512 25.606 8.900 1.00 31.20 85 ARG A C 14
ATOM 22353 O O . ARG A 1 85 ? 8.418 25.897 8.418 1.00 12.24 85 ARG A O 14
ATOM 22374 N N . LEU A 1 86 ? 10.132 24.461 8.647 1.00 63.41 86 LEU A N 14
ATOM 22375 C CA . LEU A 1 86 ? 9.595 23.487 7.703 1.00 3.23 86 LEU A CA 14
ATOM 22376 C C . LEU A 1 86 ? 8.334 22.818 8.240 1.00 51.33 86 LEU A C 14
ATOM 22377 O O . LEU A 1 86 ? 7.478 22.390 7.468 1.00 11.12 86 LEU A O 14
ATOM 22393 N N . ALA A 1 87 ? 8.216 22.756 9.565 1.00 64.31 87 ALA A N 14
ATOM 22394 C CA . ALA A 1 87 ? 7.071 22.113 10.210 1.00 55.30 87 ALA A CA 14
ATOM 22395 C C . ALA A 1 87 ? 5.753 22.794 9.844 1.00 40.51 87 ALA A C 14
ATOM 22396 O O . ALA A 1 87 ? 4.691 22.174 9.897 1.00 60.31 87 ALA A O 14
ATOM 22403 N N . ALA A 1 88 ? 5.826 24.066 9.465 1.00 12.20 88 ALA A N 14
ATOM 22404 C CA . ALA A 1 88 ? 4.638 24.822 9.085 1.00 35.54 88 ALA A CA 14
ATOM 22405 C C . ALA A 1 88 ? 4.102 24.351 7.735 1.00 70.35 88 ALA A C 14
ATOM 22406 O O . ALA A 1 88 ? 2.908 24.463 7.452 1.00 34.21 88 ALA A O 14
ATOM 22413 N N . GLN A 1 89 ? 4.988 23.812 6.905 1.00 43.22 89 GLN A N 14
ATOM 22414 C CA . GLN A 1 89 ? 4.604 23.310 5.590 1.00 34.15 89 GLN A CA 14
ATOM 22415 C C . GLN A 1 89 ? 4.190 21.849 5.689 1.00 43.51 89 GLN A C 14
ATOM 22416 O O . GLN A 1 89 ? 3.332 21.375 4.940 1.00 25.11 89 GLN A O 14
ATOM 22430 N N . GLY A 1 90 ? 4.810 21.142 6.619 1.00 41.15 90 GLY A N 14
ATOM 22431 C CA . GLY A 1 90 ? 4.517 19.741 6.814 1.00 31.11 90 GLY A CA 14
ATOM 22432 C C . GLY A 1 90 ? 5.734 18.990 7.292 1.00 31.14 90 GLY A C 14
ATOM 22433 O O . GLY A 1 90 ? 6.826 19.555 7.360 1.00 41.14 90 GLY A O 14
ATOM 22437 N N . TRP A 1 91 ? 5.564 17.721 7.618 1.00 1.05 91 TRP A N 14
ATOM 22438 C CA . TRP A 1 91 ? 6.670 16.917 8.099 1.00 21.13 91 TRP A CA 14
ATOM 22439 C C . TRP A 1 91 ? 6.528 15.480 7.614 1.00 24.15 91 TRP A C 14
ATOM 22440 O O . TRP A 1 91 ? 5.914 14.650 8.284 1.00 54.32 91 TRP A O 14
ATOM 22461 N N . PRO A 1 92 ? 7.080 15.177 6.430 1.00 64.14 92 PRO A N 14
ATOM 22462 C CA . PRO A 1 92 ? 7.005 13.851 5.826 1.00 60.55 92 PRO A CA 14
ATOM 22463 C C . PRO A 1 92 ? 8.105 12.924 6.329 1.00 0.42 92 PRO A C 14
ATOM 22464 O O . PRO A 1 92 ? 8.292 11.823 5.812 1.00 12.41 92 PRO A O 14
ATOM 22475 N N . LEU A 1 93 ? 8.828 13.374 7.347 1.00 21.21 93 LEU A N 14
ATOM 22476 C CA . LEU A 1 93 ? 9.911 12.587 7.924 1.00 44.02 93 LEU A CA 14
ATOM 22477 C C . LEU A 1 93 ? 9.381 11.713 9.054 1.00 73.14 93 LEU A C 14
ATOM 22478 O O . LEU A 1 93 ? 10.057 11.503 10.063 1.00 62.40 93 LEU A O 14
ATOM 22494 N N . ASP A 1 94 ? 8.174 11.200 8.878 1.00 75.24 94 ASP A N 14
ATOM 22495 C CA . ASP A 1 94 ? 7.540 10.374 9.879 1.00 4.40 94 ASP A CA 14
ATOM 22496 C C . ASP A 1 94 ? 7.490 8.928 9.408 1.00 41.41 94 ASP A C 14
ATOM 22497 O O . ASP A 1 94 ? 7.994 8.587 8.338 1.00 14.45 94 ASP A O 14
ATOM 22506 N N . ASP A 1 95 ? 6.864 8.093 10.208 1.00 73.02 95 ASP A N 14
ATOM 22507 C CA . ASP A 1 95 ? 6.802 6.663 9.939 1.00 2.34 95 ASP A CA 14
ATOM 22508 C C . ASP A 1 95 ? 5.367 6.174 10.038 1.00 51.34 95 ASP A C 14
ATOM 22509 O O . ASP A 1 95 ? 4.597 6.661 10.868 1.00 12.12 95 ASP A O 14
ATOM 22518 N N . VAL A 1 96 ? 5.008 5.213 9.200 1.00 71.32 96 VAL A N 14
ATOM 22519 C CA . VAL A 1 96 ? 3.683 4.620 9.263 1.00 22.53 96 VAL A CA 14
ATOM 22520 C C . VAL A 1 96 ? 3.659 3.498 10.298 1.00 14.41 96 VAL A C 14
ATOM 22521 O O . VAL A 1 96 ? 4.459 2.560 10.242 1.00 35.44 96 VAL A O 14
ATOM 22534 N N . ARG A 1 97 ? 2.766 3.624 11.265 1.00 41.12 97 ARG A N 14
ATOM 22535 C CA . ARG A 1 97 ? 2.654 2.648 12.336 1.00 64.31 97 ARG A CA 14
ATOM 22536 C C . ARG A 1 97 ? 1.706 1.521 11.957 1.00 4.21 97 ARG A C 14
ATOM 22537 O O . ARG A 1 97 ? 0.500 1.735 11.824 1.00 42.12 97 ARG A O 14
ATOM 22558 N N . ASP A 1 98 ? 2.248 0.329 11.770 1.00 14.21 98 ASP A N 14
ATOM 22559 C CA . ASP A 1 98 ? 1.412 -0.856 11.646 1.00 30.32 98 ASP A CA 14
ATOM 22560 C C . ASP A 1 98 ? 1.185 -1.430 13.034 1.00 50.43 98 ASP A C 14
ATOM 22561 O O . ASP A 1 98 ? 2.111 -1.481 13.846 1.00 33.41 98 ASP A O 14
ATOM 22570 N N . ARG A 1 99 ? -0.031 -1.860 13.312 1.00 40.24 99 ARG A N 14
ATOM 22571 C CA . ARG A 1 99 ? -0.398 -2.271 14.648 1.00 32.23 99 ARG A CA 14
ATOM 22572 C C . ARG A 1 99 ? -1.019 -3.639 14.575 1.00 22.32 99 ARG A C 14
ATOM 22573 O O . ARG A 1 99 ? -2.174 -3.788 14.173 1.00 1.10 99 ARG A O 14
ATOM 22594 N N . GLU A 1 100 ? -0.243 -4.637 14.936 1.00 14.13 100 GLU A N 14
ATOM 22595 C CA . GLU A 1 100 ? -0.664 -6.005 14.764 1.00 21.13 100 GLU A CA 14
ATOM 22596 C C . GLU A 1 100 ? -1.793 -6.333 15.718 1.00 70.42 100 GLU A C 14
ATOM 22597 O O . GLU A 1 100 ? -2.707 -7.085 15.388 1.00 75.53 100 GLU A O 14
ATOM 22609 N N . GLU A 1 101 ? -1.729 -5.738 16.893 1.00 40.31 101 GLU A N 14
ATOM 22610 C CA . GLU A 1 101 ? -2.662 -6.039 17.958 1.00 43.23 101 GLU A CA 14
ATOM 22611 C C . GLU A 1 101 ? -3.454 -4.792 18.318 1.00 61.40 101 GLU A C 14
ATOM 22612 O O . GLU A 1 101 ? -2.891 -3.703 18.441 1.00 65.34 101 GLU A O 14
ATOM 22624 N N . HIS A 1 102 ? -4.754 -4.951 18.484 1.00 21.45 102 HIS A N 14
ATOM 22625 C CA . HIS A 1 102 ? -5.638 -3.817 18.692 1.00 25.33 102 HIS A CA 14
ATOM 22626 C C . HIS A 1 102 ? -5.719 -3.447 20.167 1.00 50.12 102 HIS A C 14
ATOM 22627 O O . HIS A 1 102 ? -6.301 -4.175 20.970 1.00 63.21 102 HIS A O 14
ATOM 22642 N N . ALA A 1 103 ? -5.128 -2.321 20.514 1.00 73.32 103 ALA A N 14
ATOM 22643 C CA . ALA A 1 103 ? -5.219 -1.796 21.862 1.00 31.42 103 ALA A CA 14
ATOM 22644 C C . ALA A 1 103 ? -5.584 -0.323 21.811 1.00 64.31 103 ALA A C 14
ATOM 22645 O O . ALA A 1 103 ? -6.784 -0.006 21.926 1.00 52.35 103 ALA A O 14
ATOM 22653 N N . GLY A 1 1 ? 4.780 -0.197 -2.632 1.00 23.41 1 GLY A N 15
ATOM 22654 C CA . GLY A 1 1 ? 6.171 0.055 -2.188 1.00 73.53 1 GLY A CA 15
ATOM 22655 C C . GLY A 1 1 ? 6.514 1.528 -2.214 1.00 72.31 1 GLY A C 15
ATOM 22656 O O . GLY A 1 1 ? 5.786 2.333 -2.800 1.00 14.41 1 GLY A O 15
ATOM 22662 N N . SER A 1 2 ? 7.616 1.891 -1.577 1.00 3.14 2 SER A N 15
ATOM 22663 C CA . SER A 1 2 ? 8.053 3.277 -1.551 1.00 5.32 2 SER A CA 15
ATOM 22664 C C . SER A 1 2 ? 8.856 3.595 -2.807 1.00 72.52 2 SER A C 15
ATOM 22665 O O . SER A 1 2 ? 10.064 3.360 -2.855 1.00 22.34 2 SER A O 15
ATOM 22673 N N . HIS A 1 3 ? 8.177 4.095 -3.831 1.00 74.30 3 HIS A N 15
ATOM 22674 C CA . HIS A 1 3 ? 8.829 4.407 -5.095 1.00 71.34 3 HIS A CA 15
ATOM 22675 C C . HIS A 1 3 ? 9.683 5.663 -4.949 1.00 55.41 3 HIS A C 15
ATOM 22676 O O . HIS A 1 3 ? 9.185 6.721 -4.556 1.00 61.04 3 HIS A O 15
ATOM 22691 N N . MET A 1 4 ? 10.962 5.531 -5.293 1.00 24.22 4 MET A N 15
ATOM 22692 C CA . MET A 1 4 ? 11.965 6.573 -5.060 1.00 74.34 4 MET A CA 15
ATOM 22693 C C . MET A 1 4 ? 11.542 7.924 -5.626 1.00 53.14 4 MET A C 15
ATOM 22694 O O . MET A 1 4 ? 11.595 8.934 -4.929 1.00 34.52 4 MET A O 15
ATOM 22708 N N . ASN A 1 5 ? 11.102 7.926 -6.884 1.00 22.52 5 ASN A N 15
ATOM 22709 C CA . ASN A 1 5 ? 10.773 9.167 -7.582 1.00 73.11 5 ASN A CA 15
ATOM 22710 C C . ASN A 1 5 ? 9.777 10.015 -6.805 1.00 10.31 5 ASN A C 15
ATOM 22711 O O . ASN A 1 5 ? 10.001 11.201 -6.588 1.00 10.11 5 ASN A O 15
ATOM 22722 N N . ARG A 1 6 ? 8.696 9.398 -6.352 1.00 70.34 6 ARG A N 15
ATOM 22723 C CA . ARG A 1 6 ? 7.621 10.142 -5.712 1.00 45.50 6 ARG A CA 15
ATOM 22724 C C . ARG A 1 6 ? 8.049 10.636 -4.338 1.00 22.34 6 ARG A C 15
ATOM 22725 O O . ARG A 1 6 ? 7.732 11.760 -3.950 1.00 1.32 6 ARG A O 15
ATOM 22746 N N . PHE A 1 7 ? 8.791 9.805 -3.617 1.00 61.03 7 PHE A N 15
ATOM 22747 C CA . PHE A 1 7 ? 9.261 10.166 -2.285 1.00 54.10 7 PHE A CA 15
ATOM 22748 C C . PHE A 1 7 ? 10.257 11.319 -2.361 1.00 14.21 7 PHE A C 15
ATOM 22749 O O . PHE A 1 7 ? 10.112 12.326 -1.670 1.00 1.24 7 PHE A O 15
ATOM 22766 N N . LEU A 1 8 ? 11.255 11.175 -3.226 1.00 52.30 8 LEU A N 15
ATOM 22767 C CA . LEU A 1 8 ? 12.296 12.184 -3.368 1.00 12.42 8 LEU A CA 15
ATOM 22768 C C . LEU A 1 8 ? 11.717 13.508 -3.855 1.00 4.34 8 LEU A C 15
ATOM 22769 O O . LEU A 1 8 ? 12.056 14.568 -3.331 1.00 54.30 8 LEU A O 15
ATOM 22785 N N . THR A 1 9 ? 10.837 13.448 -4.847 1.00 50.43 9 THR A N 15
ATOM 22786 C CA . THR A 1 9 ? 10.210 14.651 -5.377 1.00 11.00 9 THR A CA 15
ATOM 22787 C C . THR A 1 9 ? 9.317 15.317 -4.324 1.00 63.12 9 THR A C 15
ATOM 22788 O O . THR A 1 9 ? 9.227 16.544 -4.264 1.00 22.31 9 THR A O 15
ATOM 22799 N N . SER A 1 10 ? 8.683 14.506 -3.482 1.00 65.42 10 SER A N 15
ATOM 22800 C CA . SER A 1 10 ? 7.886 15.028 -2.379 1.00 14.20 10 SER A CA 15
ATOM 22801 C C . SER A 1 10 ? 8.785 15.796 -1.412 1.00 60.34 10 SER A C 15
ATOM 22802 O O . SER A 1 10 ? 8.447 16.900 -0.975 1.00 33.45 10 SER A O 15
ATOM 22810 N N . ILE A 1 11 ? 9.944 15.217 -1.105 1.00 41.21 11 ILE A N 15
ATOM 22811 C CA . ILE A 1 11 ? 10.929 15.875 -0.253 1.00 43.24 11 ILE A CA 15
ATOM 22812 C C . ILE A 1 11 ? 11.389 17.188 -0.885 1.00 34.21 11 ILE A C 15
ATOM 22813 O O . ILE A 1 11 ? 11.443 18.217 -0.219 1.00 51.11 11 ILE A O 15
ATOM 22829 N N . VAL A 1 12 ? 11.705 17.140 -2.177 1.00 21.55 12 VAL A N 15
ATOM 22830 C CA . VAL A 1 12 ? 12.106 18.331 -2.928 1.00 14.34 12 VAL A CA 15
ATOM 22831 C C . VAL A 1 12 ? 11.060 19.440 -2.806 1.00 13.44 12 VAL A C 15
ATOM 22832 O O . VAL A 1 12 ? 11.394 20.596 -2.535 1.00 43.23 12 VAL A O 15
ATOM 22845 N N . ALA A 1 13 ? 9.794 19.082 -2.998 1.00 44.22 13 ALA A N 15
ATOM 22846 C CA . ALA A 1 13 ? 8.700 20.039 -2.893 1.00 63.42 13 ALA A CA 15
ATOM 22847 C C . ALA A 1 13 ? 8.622 20.625 -1.485 1.00 5.15 13 ALA A C 15
ATOM 22848 O O . ALA A 1 13 ? 8.429 21.827 -1.309 1.00 60.31 13 ALA A O 15
ATOM 22855 N N . TRP A 1 14 ? 8.782 19.762 -0.494 1.00 34.42 14 TRP A N 15
ATOM 22856 C CA . TRP A 1 14 ? 8.786 20.174 0.905 1.00 42.25 14 TRP A CA 15
ATOM 22857 C C . TRP A 1 14 ? 9.948 21.129 1.186 1.00 70.10 14 TRP A C 15
ATOM 22858 O O . TRP A 1 14 ? 9.753 22.206 1.759 1.00 3.04 14 TRP A O 15
ATOM 22879 N N . LEU A 1 15 ? 11.141 20.747 0.748 1.00 2.10 15 LEU A N 15
ATOM 22880 C CA . LEU A 1 15 ? 12.341 21.545 0.979 1.00 34.45 15 LEU A CA 15
ATOM 22881 C C . LEU A 1 15 ? 12.220 22.925 0.347 1.00 0.13 15 LEU A C 15
ATOM 22882 O O . LEU A 1 15 ? 12.527 23.932 0.981 1.00 34.54 15 LEU A O 15
ATOM 22898 N N . ARG A 1 16 ? 11.765 22.970 -0.901 1.00 2.41 16 ARG A N 15
ATOM 22899 C CA . ARG A 1 16 ? 11.636 24.240 -1.602 1.00 31.15 16 ARG A CA 15
ATOM 22900 C C . ARG A 1 16 ? 10.529 25.085 -0.976 1.00 5.31 16 ARG A C 15
ATOM 22901 O O . ARG A 1 16 ? 10.656 26.300 -0.870 1.00 11.03 16 ARG A O 15
ATOM 22922 N N . ALA A 1 17 ? 9.454 24.433 -0.538 1.00 2.12 17 ALA A N 15
ATOM 22923 C CA . ALA A 1 17 ? 8.363 25.132 0.133 1.00 33.54 17 ALA A CA 15
ATOM 22924 C C . ALA A 1 17 ? 8.850 25.723 1.449 1.00 24.54 17 ALA A C 15
ATOM 22925 O O . ALA A 1 17 ? 8.352 26.753 1.908 1.00 1.33 17 ALA A O 15
ATOM 22932 N N . GLY A 1 18 ? 9.825 25.053 2.052 1.00 51.14 18 GLY A N 15
ATOM 22933 C CA . GLY A 1 18 ? 10.454 25.566 3.247 1.00 30.22 18 GLY A CA 15
ATOM 22934 C C . GLY A 1 18 ? 11.223 26.850 2.995 1.00 44.24 18 GLY A C 15
ATOM 22935 O O . GLY A 1 18 ? 11.287 27.713 3.866 1.00 11.14 18 GLY A O 15
ATOM 22939 N N . TYR A 1 19 ? 11.791 26.991 1.800 1.00 34.05 19 TYR A N 15
ATOM 22940 C CA . TYR A 1 19 ? 12.589 28.168 1.466 1.00 45.12 19 TYR A CA 15
ATOM 22941 C C . TYR A 1 19 ? 12.430 28.532 -0.008 1.00 10.22 19 TYR A C 15
ATOM 22942 O O . TYR A 1 19 ? 13.288 28.215 -0.837 1.00 41.13 19 TYR A O 15
ATOM 22960 N N . PRO A 1 20 ? 11.314 29.198 -0.355 1.00 2.25 20 PRO A N 15
ATOM 22961 C CA . PRO A 1 20 ? 11.005 29.558 -1.743 1.00 33.00 20 PRO A CA 15
ATOM 22962 C C . PRO A 1 20 ? 11.932 30.641 -2.285 1.00 63.40 20 PRO A C 15
ATOM 22963 O O . PRO A 1 20 ? 12.062 30.814 -3.499 1.00 22.41 20 PRO A O 15
ATOM 22974 N N . GLU A 1 21 ? 12.584 31.359 -1.382 1.00 2.11 21 GLU A N 15
ATOM 22975 C CA . GLU A 1 21 ? 13.485 32.427 -1.771 1.00 73.24 21 GLU A CA 15
ATOM 22976 C C . GLU A 1 21 ? 14.924 31.932 -1.838 1.00 20.44 21 GLU A C 15
ATOM 22977 O O . GLU A 1 21 ? 15.852 32.706 -2.075 1.00 40.30 21 GLU A O 15
ATOM 22989 N N . GLY A 1 22 ? 15.097 30.629 -1.645 1.00 34.52 22 GLY A N 15
ATOM 22990 C CA . GLY A 1 22 ? 16.415 30.034 -1.720 1.00 33.44 22 GLY A CA 15
ATOM 22991 C C . GLY A 1 22 ? 16.985 29.743 -0.350 1.00 53.53 22 GLY A C 15
ATOM 22992 O O . GLY A 1 22 ? 16.929 30.589 0.539 1.00 11.30 22 GLY A O 15
ATOM 22996 N N . ILE A 1 23 ? 17.521 28.543 -0.174 1.00 21.02 23 ILE A N 15
ATOM 22997 C CA . ILE A 1 23 ? 18.106 28.147 1.100 1.00 2.44 23 ILE A CA 15
ATOM 22998 C C . ILE A 1 23 ? 19.453 28.835 1.307 1.00 35.10 23 ILE A C 15
ATOM 22999 O O . ILE A 1 23 ? 20.393 28.616 0.542 1.00 4.14 23 ILE A O 15
ATOM 23015 N N . PRO A 1 24 ? 19.548 29.692 2.337 1.00 3.32 24 PRO A N 15
ATOM 23016 C CA . PRO A 1 24 ? 20.777 30.424 2.646 1.00 71.45 24 PRO A CA 15
ATOM 23017 C C . PRO A 1 24 ? 21.904 29.509 3.140 1.00 31.25 24 PRO A C 15
ATOM 23018 O O . PRO A 1 24 ? 21.649 28.409 3.638 1.00 10.15 24 PRO A O 15
ATOM 23029 N N . PRO A 1 25 ? 23.165 29.967 3.001 1.00 35.02 25 PRO A N 15
ATOM 23030 C CA . PRO A 1 25 ? 24.363 29.188 3.361 1.00 12.04 25 PRO A CA 15
ATOM 23031 C C . PRO A 1 25 ? 24.306 28.571 4.757 1.00 11.40 25 PRO A C 15
ATOM 23032 O O . PRO A 1 25 ? 24.773 27.453 4.961 1.00 22.20 25 PRO A O 15
ATOM 23043 N N . THR A 1 26 ? 23.739 29.294 5.711 1.00 51.12 26 THR A N 15
ATOM 23044 C CA . THR A 1 26 ? 23.674 28.826 7.090 1.00 71.04 26 THR A CA 15
ATOM 23045 C C . THR A 1 26 ? 22.769 27.609 7.230 1.00 51.20 26 THR A C 15
ATOM 23046 O O . THR A 1 26 ? 23.173 26.575 7.768 1.00 74.44 26 THR A O 15
ATOM 23057 N N . ASP A 1 27 ? 21.566 27.729 6.687 1.00 40.23 27 ASP A N 15
ATOM 23058 C CA . ASP A 1 27 ? 20.508 26.753 6.909 1.00 64.21 27 ASP A CA 15
ATOM 23059 C C . ASP A 1 27 ? 20.816 25.410 6.264 1.00 23.45 27 ASP A C 15
ATOM 23060 O O . ASP A 1 27 ? 20.185 24.410 6.589 1.00 13.20 27 ASP A O 15
ATOM 23069 N N . SER A 1 28 ? 21.790 25.382 5.361 1.00 54.23 28 SER A N 15
ATOM 23070 C CA . SER A 1 28 ? 22.170 24.142 4.696 1.00 53.34 28 SER A CA 15
ATOM 23071 C C . SER A 1 28 ? 22.617 23.100 5.721 1.00 42.43 28 SER A C 15
ATOM 23072 O O . SER A 1 28 ? 22.259 21.921 5.628 1.00 42.13 28 SER A O 15
ATOM 23080 N N . PHE A 1 29 ? 23.377 23.555 6.710 1.00 42.55 29 PHE A N 15
ATOM 23081 C CA . PHE A 1 29 ? 23.857 22.694 7.780 1.00 4.12 29 PHE A CA 15
ATOM 23082 C C . PHE A 1 29 ? 22.677 22.126 8.566 1.00 35.43 29 PHE A C 15
ATOM 23083 O O . PHE A 1 29 ? 22.624 20.931 8.873 1.00 12.15 29 PHE A O 15
ATOM 23100 N N . ALA A 1 30 ? 21.723 22.993 8.869 1.00 14.21 30 ALA A N 15
ATOM 23101 C CA . ALA A 1 30 ? 20.540 22.602 9.616 1.00 35.22 30 ALA A CA 15
ATOM 23102 C C . ALA A 1 30 ? 19.668 21.648 8.807 1.00 13.34 30 ALA A C 15
ATOM 23103 O O . ALA A 1 30 ? 19.157 20.660 9.338 1.00 31.42 30 ALA A O 15
ATOM 23110 N N . VAL A 1 31 ? 19.507 21.945 7.518 1.00 22.11 31 VAL A N 15
ATOM 23111 C CA . VAL A 1 31 ? 18.736 21.090 6.621 1.00 35.35 31 VAL A CA 15
ATOM 23112 C C . VAL A 1 31 ? 19.314 19.681 6.588 1.00 24.34 31 VAL A C 15
ATOM 23113 O O . VAL A 1 31 ? 18.585 18.699 6.725 1.00 23.22 31 VAL A O 15
ATOM 23126 N N . LEU A 1 32 ? 20.628 19.583 6.423 1.00 10.50 32 LEU A N 15
ATOM 23127 C CA . LEU A 1 32 ? 21.281 18.285 6.357 1.00 25.41 32 LEU A CA 15
ATOM 23128 C C . LEU A 1 32 ? 21.162 17.569 7.698 1.00 40.04 32 LEU A C 15
ATOM 23129 O O . LEU A 1 32 ? 20.956 16.360 7.742 1.00 73.03 32 LEU A O 15
ATOM 23145 N N . ALA A 1 33 ? 21.275 18.323 8.792 1.00 25.31 33 ALA A N 15
ATOM 23146 C CA . ALA A 1 33 ? 21.121 17.754 10.127 1.00 12.22 33 ALA A CA 15
ATOM 23147 C C . ALA A 1 33 ? 19.726 17.161 10.303 1.00 4.10 33 ALA A C 15
ATOM 23148 O O . ALA A 1 33 ? 19.552 16.138 10.967 1.00 40.14 33 ALA A O 15
ATOM 23155 N N . LEU A 1 34 ? 18.737 17.827 9.729 1.00 53.14 34 LEU A N 15
ATOM 23156 C CA . LEU A 1 34 ? 17.366 17.342 9.760 1.00 63.15 34 LEU A CA 15
ATOM 23157 C C . LEU A 1 34 ? 17.201 16.119 8.857 1.00 74.13 34 LEU A C 15
ATOM 23158 O O . LEU A 1 34 ? 16.706 15.077 9.288 1.00 75.13 34 LEU A O 15
ATOM 23174 N N . LEU A 1 35 ? 17.639 16.253 7.609 1.00 33.13 35 LEU A N 15
ATOM 23175 C CA . LEU A 1 35 ? 17.455 15.207 6.604 1.00 40.52 35 LEU A CA 15
ATOM 23176 C C . LEU A 1 35 ? 18.257 13.951 6.928 1.00 5.24 35 LEU A C 15
ATOM 23177 O O . LEU A 1 35 ? 17.860 12.851 6.552 1.00 72.35 35 LEU A O 15
ATOM 23193 N N . CYS A 1 36 ? 19.371 14.117 7.633 1.00 33.14 36 CYS A N 15
ATOM 23194 C CA . CYS A 1 36 ? 20.236 12.993 8.001 1.00 11.42 36 CYS A CA 15
ATOM 23195 C C . CYS A 1 36 ? 19.499 11.991 8.895 1.00 12.21 36 CYS A C 15
ATOM 23196 O O . CYS A 1 36 ? 19.951 10.862 9.092 1.00 70.34 36 CYS A O 15
ATOM 23204 N N . ARG A 1 37 ? 18.364 12.411 9.435 1.00 51.20 37 ARG A N 15
ATOM 23205 C CA . ARG A 1 37 ? 17.567 11.564 10.309 1.00 34.43 37 ARG A CA 15
ATOM 23206 C C . ARG A 1 37 ? 16.571 10.740 9.490 1.00 14.35 37 ARG A C 15
ATOM 23207 O O . ARG A 1 37 ? 15.803 9.947 10.033 1.00 42.53 37 ARG A O 15
ATOM 23228 N N . ARG A 1 38 ? 16.596 10.944 8.178 1.00 2.53 38 ARG A N 15
ATOM 23229 C CA . ARG A 1 38 ? 15.740 10.201 7.259 1.00 2.05 38 ARG A CA 15
ATOM 23230 C C . ARG A 1 38 ? 16.576 9.565 6.147 1.00 61.41 38 ARG A C 15
ATOM 23231 O O . ARG A 1 38 ? 16.333 8.426 5.749 1.00 11.31 38 ARG A O 15
ATOM 23252 N N . LEU A 1 39 ? 17.560 10.306 5.657 1.00 65.23 39 LEU A N 15
ATOM 23253 C CA . LEU A 1 39 ? 18.429 9.832 4.586 1.00 20.15 39 LEU A CA 15
ATOM 23254 C C . LEU A 1 39 ? 19.885 10.118 4.932 1.00 65.21 39 LEU A C 15
ATOM 23255 O O . LEU A 1 39 ? 20.167 10.927 5.814 1.00 43.15 39 LEU A O 15
ATOM 23271 N N . SER A 1 40 ? 20.808 9.465 4.243 1.00 0.33 40 SER A N 15
ATOM 23272 C CA . SER A 1 40 ? 22.224 9.666 4.507 1.00 2.24 40 SER A CA 15
ATOM 23273 C C . SER A 1 40 ? 22.825 10.738 3.590 1.00 60.02 40 SER A C 15
ATOM 23274 O O . SER A 1 40 ? 22.137 11.301 2.731 1.00 20.13 40 SER A O 15
ATOM 23282 N N . HIS A 1 41 ? 24.116 11.014 3.791 1.00 13.31 41 HIS A N 15
ATOM 23283 C CA . HIS A 1 41 ? 24.804 12.097 3.084 1.00 75.25 41 HIS A CA 15
ATOM 23284 C C . HIS A 1 41 ? 24.753 11.944 1.565 1.00 41.11 41 HIS A C 15
ATOM 23285 O O . HIS A 1 41 ? 24.804 12.936 0.849 1.00 41.13 41 HIS A O 15
ATOM 23300 N N . ASP A 1 42 ? 24.638 10.718 1.069 1.00 23.54 42 ASP A N 15
ATOM 23301 C CA . ASP A 1 42 ? 24.596 10.499 -0.376 1.00 0.05 42 ASP A CA 15
ATOM 23302 C C . ASP A 1 42 ? 23.275 11.000 -0.937 1.00 12.44 42 ASP A C 15
ATOM 23303 O O . ASP A 1 42 ? 23.238 11.774 -1.897 1.00 21.11 42 ASP A O 15
ATOM 23312 N N . GLU A 1 43 ? 22.196 10.573 -0.301 1.00 14.52 43 GLU A N 15
ATOM 23313 C CA . GLU A 1 43 ? 20.855 10.944 -0.713 1.00 51.01 43 GLU A CA 15
ATOM 23314 C C . GLU A 1 43 ? 20.642 12.446 -0.583 1.00 73.32 43 GLU A C 15
ATOM 23315 O O . GLU A 1 43 ? 20.078 13.076 -1.478 1.00 20.03 43 GLU A O 15
ATOM 23327 N N . VAL A 1 44 ? 21.101 13.026 0.525 1.00 12.04 44 VAL A N 15
ATOM 23328 C CA . VAL A 1 44 ? 20.944 14.461 0.732 1.00 64.12 44 VAL A CA 15
ATOM 23329 C C . VAL A 1 44 ? 21.836 15.249 -0.231 1.00 44.32 44 VAL A C 15
ATOM 23330 O O . VAL A 1 44 ? 21.451 16.319 -0.706 1.00 4.42 44 VAL A O 15
ATOM 23343 N N . LYS A 1 45 ? 23.014 14.703 -0.536 1.00 40.31 45 LYS A N 15
ATOM 23344 C CA . LYS A 1 45 ? 23.900 15.294 -1.533 1.00 12.13 45 LYS A CA 15
ATOM 23345 C C . LYS A 1 45 ? 23.186 15.362 -2.879 1.00 13.43 45 LYS A C 15
ATOM 23346 O O . LYS A 1 45 ? 23.228 16.381 -3.570 1.00 15.20 45 LYS A O 15
ATOM 23365 N N . ALA A 1 46 ? 22.515 14.272 -3.229 1.00 24.01 46 ALA A N 15
ATOM 23366 C CA . ALA A 1 46 ? 21.797 14.181 -4.491 1.00 74.23 46 ALA A CA 15
ATOM 23367 C C . ALA A 1 46 ? 20.581 15.107 -4.521 1.00 34.34 46 ALA A C 15
ATOM 23368 O O . ALA A 1 46 ? 20.416 15.885 -5.463 1.00 23.14 46 ALA A O 15
ATOM 23375 N N . VAL A 1 47 ? 19.740 15.031 -3.490 1.00 63.11 47 VAL A N 15
ATOM 23376 C CA . VAL A 1 47 ? 18.502 15.809 -3.460 1.00 5.15 47 VAL A CA 15
ATOM 23377 C C . VAL A 1 47 ? 18.791 17.310 -3.448 1.00 71.40 47 VAL A C 15
ATOM 23378 O O . VAL A 1 47 ? 18.090 18.082 -4.096 1.00 3.44 47 VAL A O 15
ATOM 23391 N N . ALA A 1 48 ? 19.839 17.720 -2.738 1.00 53.54 48 ALA A N 15
ATOM 23392 C CA . ALA A 1 48 ? 20.224 19.124 -2.716 1.00 3.21 48 ALA A CA 15
ATOM 23393 C C . ALA A 1 48 ? 20.746 19.554 -4.081 1.00 22.54 48 ALA A C 15
ATOM 23394 O O . ALA A 1 48 ? 20.453 20.655 -4.556 1.00 13.30 48 ALA A O 15
ATOM 23401 N N . ASN A 1 49 ? 21.500 18.666 -4.717 1.00 73.23 49 ASN A N 15
ATOM 23402 C CA . ASN A 1 49 ? 22.077 18.938 -6.028 1.00 11.34 49 ASN A CA 15
ATOM 23403 C C . ASN A 1 49 ? 20.982 19.158 -7.067 1.00 21.14 49 ASN A C 15
ATOM 23404 O O . ASN A 1 49 ? 21.014 20.137 -7.812 1.00 34.35 49 ASN A O 15
ATOM 23415 N N . GLU A 1 50 ? 20.001 18.261 -7.099 1.00 63.12 50 GLU A N 15
ATOM 23416 C CA . GLU A 1 50 ? 18.908 18.381 -8.056 1.00 22.12 50 GLU A CA 15
ATOM 23417 C C . GLU A 1 50 ? 17.976 19.525 -7.665 1.00 22.40 50 GLU A C 15
ATOM 23418 O O . GLU A 1 50 ? 17.365 20.157 -8.526 1.00 61.11 50 GLU A O 15
ATOM 23430 N N . LEU A 1 51 ? 17.881 19.795 -6.367 1.00 72.23 51 LEU A N 15
ATOM 23431 C CA . LEU A 1 51 ? 17.079 20.908 -5.874 1.00 55.41 51 LEU A CA 15
ATOM 23432 C C . LEU A 1 51 ? 17.629 22.231 -6.403 1.00 24.41 51 LEU A C 15
ATOM 23433 O O . LEU A 1 51 ? 16.870 23.119 -6.796 1.00 62.31 51 LEU A O 15
ATOM 23449 N N . MET A 1 52 ? 18.955 22.347 -6.420 1.00 34.31 52 MET A N 15
ATOM 23450 C CA . MET A 1 52 ? 19.618 23.527 -6.976 1.00 22.22 52 MET A CA 15
ATOM 23451 C C . MET A 1 52 ? 19.286 23.690 -8.456 1.00 41.23 52 MET A C 15
ATOM 23452 O O . MET A 1 52 ? 19.126 24.804 -8.947 1.00 64.42 52 MET A O 15
ATOM 23466 N N . ARG A 1 53 ? 19.216 22.571 -9.163 1.00 0.12 53 ARG A N 15
ATOM 23467 C CA . ARG A 1 53 ? 18.937 22.572 -10.592 1.00 31.34 53 ARG A CA 15
ATOM 23468 C C . ARG A 1 53 ? 17.478 22.920 -10.887 1.00 53.14 53 ARG A C 15
ATOM 23469 O O . ARG A 1 53 ? 17.194 23.795 -11.704 1.00 11.32 53 ARG A O 15
ATOM 23490 N N . LEU A 1 54 ? 16.562 22.236 -10.211 1.00 71.25 54 LEU A N 15
ATOM 23491 C CA . LEU A 1 54 ? 15.132 22.384 -10.483 1.00 62.34 54 LEU A CA 15
ATOM 23492 C C . LEU A 1 54 ? 14.586 23.731 -10.014 1.00 22.45 54 LEU A C 15
ATOM 23493 O O . LEU A 1 54 ? 13.671 24.281 -10.627 1.00 5.15 54 LEU A O 15
ATOM 23509 N N . GLY A 1 55 ? 15.144 24.266 -8.939 1.00 41.21 55 GLY A N 15
ATOM 23510 C CA . GLY A 1 55 ? 14.654 25.523 -8.412 1.00 63.30 55 GLY A CA 15
ATOM 23511 C C . GLY A 1 55 ? 15.757 26.538 -8.222 1.00 62.12 55 GLY A C 15
ATOM 23512 O O . GLY A 1 55 ? 16.761 26.518 -8.939 1.00 34.14 55 GLY A O 15
ATOM 23516 N N . ASP A 1 56 ? 15.569 27.438 -7.272 1.00 0.02 56 ASP A N 15
ATOM 23517 C CA . ASP A 1 56 ? 16.589 28.421 -6.945 1.00 15.42 56 ASP A CA 15
ATOM 23518 C C . ASP A 1 56 ? 17.182 28.126 -5.580 1.00 64.31 56 ASP A C 15
ATOM 23519 O O . ASP A 1 56 ? 16.561 28.371 -4.546 1.00 71.51 56 ASP A O 15
ATOM 23528 N N . PHE A 1 57 ? 18.369 27.562 -5.596 1.00 41.20 57 PHE A N 15
ATOM 23529 C CA . PHE A 1 57 ? 19.097 27.247 -4.386 1.00 0.01 57 PHE A CA 15
ATOM 23530 C C . PHE A 1 57 ? 20.448 27.942 -4.465 1.00 54.22 57 PHE A C 15
ATOM 23531 O O . PHE A 1 57 ? 21.150 27.807 -5.469 1.00 53.24 57 PHE A O 15
ATOM 23548 N N . ASP A 1 58 ? 20.788 28.705 -3.434 1.00 55.52 58 ASP A N 15
ATOM 23549 C CA . ASP A 1 58 ? 22.039 29.454 -3.413 1.00 42.31 58 ASP A CA 15
ATOM 23550 C C . ASP A 1 58 ? 23.218 28.514 -3.626 1.00 31.30 58 ASP A C 15
ATOM 23551 O O . ASP A 1 58 ? 23.250 27.413 -3.074 1.00 23.35 58 ASP A O 15
ATOM 23560 N N . GLN A 1 59 ? 24.172 28.939 -4.443 1.00 65.13 59 GLN A N 15
ATOM 23561 C CA . GLN A 1 59 ? 25.288 28.084 -4.818 1.00 61.52 59 GLN A CA 15
ATOM 23562 C C . GLN A 1 59 ? 26.286 27.991 -3.671 1.00 42.02 59 GLN A C 15
ATOM 23563 O O . GLN A 1 59 ? 27.292 28.704 -3.635 1.00 22.20 59 GLN A O 15
ATOM 23577 N N . ILE A 1 60 ? 25.975 27.128 -2.721 1.00 73.33 60 ILE A N 15
ATOM 23578 C CA . ILE A 1 60 ? 26.798 26.945 -1.542 1.00 52.00 60 ILE A CA 15
ATOM 23579 C C . ILE A 1 60 ? 27.359 25.536 -1.490 1.00 62.32 60 ILE A C 15
ATOM 23580 O O . ILE A 1 60 ? 26.943 24.659 -2.249 1.00 61.30 60 ILE A O 15
ATOM 23596 N N . ASP A 1 61 ? 28.301 25.327 -0.590 1.00 74.15 61 ASP A N 15
ATOM 23597 C CA . ASP A 1 61 ? 28.931 24.027 -0.430 1.00 11.11 61 ASP A CA 15
ATOM 23598 C C . ASP A 1 61 ? 28.057 23.103 0.406 1.00 32.54 61 ASP A C 15
ATOM 23599 O O . ASP A 1 61 ? 27.916 23.287 1.612 1.00 44.33 61 ASP A O 15
ATOM 23608 N N . ILE A 1 62 ? 27.434 22.143 -0.256 1.00 1.14 62 ILE A N 15
ATOM 23609 C CA . ILE A 1 62 ? 26.666 21.114 0.423 1.00 44.54 62 ILE A CA 15
ATOM 23610 C C . ILE A 1 62 ? 27.515 19.860 0.578 1.00 35.03 62 ILE A C 15
ATOM 23611 O O . ILE A 1 62 ? 27.545 19.236 1.640 1.00 21.22 62 ILE A O 15
ATOM 23627 N N . GLY A 1 63 ? 28.228 19.528 -0.493 1.00 31.43 63 GLY A N 15
ATOM 23628 C CA . GLY A 1 63 ? 28.984 18.297 -0.559 1.00 52.11 63 GLY A CA 15
ATOM 23629 C C . GLY A 1 63 ? 29.982 18.135 0.568 1.00 31.22 63 GLY A C 15
ATOM 23630 O O . GLY A 1 63 ? 29.989 17.110 1.246 1.00 14.54 63 GLY A O 15
ATOM 23634 N N . VAL A 1 64 ? 30.818 19.143 0.783 1.00 13.42 64 VAL A N 15
ATOM 23635 C CA . VAL A 1 64 ? 31.862 19.040 1.791 1.00 34.32 64 VAL A CA 15
ATOM 23636 C C . VAL A 1 64 ? 31.274 19.109 3.197 1.00 53.31 64 VAL A C 15
ATOM 23637 O O . VAL A 1 64 ? 31.741 18.428 4.100 1.00 3.43 64 VAL A O 15
ATOM 23650 N N . VAL A 1 65 ? 30.228 19.904 3.377 1.00 25.53 65 VAL A N 15
ATOM 23651 C CA . VAL A 1 65 ? 29.603 20.057 4.690 1.00 41.35 65 VAL A CA 15
ATOM 23652 C C . VAL A 1 65 ? 29.000 18.741 5.188 1.00 15.00 65 VAL A C 15
ATOM 23653 O O . VAL A 1 65 ? 29.220 18.339 6.330 1.00 61.02 65 VAL A O 15
ATOM 23666 N N . ILE A 1 66 ? 28.253 18.064 4.326 1.00 60.32 66 ILE A N 15
ATOM 23667 C CA . ILE A 1 66 ? 27.525 16.859 4.727 1.00 21.23 66 ILE A CA 15
ATOM 23668 C C . ILE A 1 66 ? 28.450 15.655 4.888 1.00 32.33 66 ILE A C 15
ATOM 23669 O O . ILE A 1 66 ? 28.116 14.691 5.579 1.00 44.40 66 ILE A O 15
ATOM 23685 N N . THR A 1 67 ? 29.603 15.703 4.242 1.00 14.14 67 THR A N 15
ATOM 23686 C CA . THR A 1 67 ? 30.550 14.606 4.315 1.00 50.13 67 THR A CA 15
ATOM 23687 C C . THR A 1 67 ? 31.664 14.923 5.317 1.00 71.42 67 THR A C 15
ATOM 23688 O O . THR A 1 67 ? 32.346 14.030 5.820 1.00 32.31 67 THR A O 15
ATOM 23699 N N . HIS A 1 68 ? 31.806 16.207 5.629 1.00 62.10 68 HIS A N 15
ATOM 23700 C CA . HIS A 1 68 ? 32.799 16.680 6.587 1.00 75.44 68 HIS A CA 15
ATOM 23701 C C . HIS A 1 68 ? 32.162 17.708 7.516 1.00 63.13 68 HIS A C 15
ATOM 23702 O O . HIS A 1 68 ? 32.164 18.907 7.236 1.00 34.35 68 HIS A O 15
ATOM 23717 N N . PHE A 1 69 ? 31.585 17.212 8.597 1.00 30.31 69 PHE A N 15
ATOM 23718 C CA . PHE A 1 69 ? 30.894 18.054 9.567 1.00 22.22 69 PHE A CA 15
ATOM 23719 C C . PHE A 1 69 ? 31.851 19.010 10.272 1.00 3.34 69 PHE A C 15
ATOM 23720 O O . PHE A 1 69 ? 33.007 18.673 10.539 1.00 14.12 69 PHE A O 15
ATOM 23737 N N . THR A 1 70 ? 31.357 20.201 10.568 1.00 73.34 70 THR A N 15
ATOM 23738 C CA . THR A 1 70 ? 32.115 21.181 11.325 1.00 1.43 70 THR A CA 15
ATOM 23739 C C . THR A 1 70 ? 31.923 20.967 12.826 1.00 12.24 70 THR A C 15
ATOM 23740 O O . THR A 1 70 ? 31.223 20.041 13.244 1.00 70.15 70 THR A O 15
ATOM 23751 N N . ASP A 1 71 ? 32.543 21.819 13.627 1.00 4.40 71 ASP A N 15
ATOM 23752 C CA . ASP A 1 71 ? 32.461 21.702 15.078 1.00 51.42 71 ASP A CA 15
ATOM 23753 C C . ASP A 1 71 ? 31.166 22.304 15.600 1.00 70.43 71 ASP A C 15
ATOM 23754 O O . ASP A 1 71 ? 30.323 21.607 16.167 1.00 25.34 71 ASP A O 15
ATOM 23763 N N . GLU A 1 72 ? 31.008 23.601 15.382 1.00 53.51 72 GLU A N 15
ATOM 23764 C CA . GLU A 1 72 ? 29.896 24.340 15.963 1.00 25.43 72 GLU A CA 15
ATOM 23765 C C . GLU A 1 72 ? 28.646 24.222 15.105 1.00 33.41 72 GLU A C 15
ATOM 23766 O O . GLU A 1 72 ? 27.527 24.297 15.608 1.00 73.40 72 GLU A O 15
ATOM 23778 N N . LEU A 1 73 ? 28.840 24.039 13.811 1.00 73.25 73 LEU A N 15
ATOM 23779 C CA . LEU A 1 73 ? 27.727 23.890 12.891 1.00 13.42 73 LEU A CA 15
ATOM 23780 C C . LEU A 1 73 ? 27.516 22.415 12.563 1.00 3.21 73 LEU A C 15
ATOM 23781 O O . LEU A 1 73 ? 28.483 21.662 12.441 1.00 21.12 73 LEU A O 15
ATOM 23797 N N . PRO A 1 74 ? 26.257 21.975 12.428 1.00 15.30 74 PRO A N 15
ATOM 23798 C CA . PRO A 1 74 ? 25.081 22.837 12.581 1.00 74.21 74 PRO A CA 15
ATOM 23799 C C . PRO A 1 74 ? 24.743 23.124 14.045 1.00 3.21 74 PRO A C 15
ATOM 23800 O O . PRO A 1 74 ? 24.620 22.208 14.858 1.00 20.44 74 PRO A O 15
ATOM 23811 N N . SER A 1 75 ? 24.597 24.400 14.372 1.00 34.34 75 SER A N 15
ATOM 23812 C CA . SER A 1 75 ? 24.280 24.813 15.731 1.00 31.40 75 SER A CA 15
ATOM 23813 C C . SER A 1 75 ? 22.795 24.606 16.026 1.00 52.02 75 SER A C 15
ATOM 23814 O O . SER A 1 75 ? 21.964 24.691 15.121 1.00 0.30 75 SER A O 15
ATOM 23822 N N . PRO A 1 76 ? 22.448 24.323 17.297 1.00 45.34 76 PRO A N 15
ATOM 23823 C CA . PRO A 1 76 ? 21.055 24.123 17.725 1.00 5.21 76 PRO A CA 15
ATOM 23824 C C . PRO A 1 76 ? 20.131 25.252 17.271 1.00 44.52 76 PRO A C 15
ATOM 23825 O O . PRO A 1 76 ? 19.003 25.004 16.852 1.00 51.42 76 PRO A O 15
ATOM 23836 N N . GLU A 1 77 ? 20.629 26.485 17.342 1.00 41.22 77 GLU A N 15
ATOM 23837 C CA . GLU A 1 77 ? 19.862 27.657 16.919 1.00 22.44 77 GLU A CA 15
ATOM 23838 C C . GLU A 1 77 ? 19.454 27.537 15.452 1.00 43.15 77 GLU A C 15
ATOM 23839 O O . GLU A 1 77 ? 18.315 27.822 15.078 1.00 12.42 77 GLU A O 15
ATOM 23851 N N . ASP A 1 78 ? 20.397 27.098 14.629 1.00 64.10 78 ASP A N 15
ATOM 23852 C CA . ASP A 1 78 ? 20.180 26.981 13.193 1.00 20.24 78 ASP A CA 15
ATOM 23853 C C . ASP A 1 78 ? 19.192 25.854 12.908 1.00 23.41 78 ASP A C 15
ATOM 23854 O O . ASP A 1 78 ? 18.231 26.013 12.143 1.00 70.25 78 ASP A O 15
ATOM 23863 N N . VAL A 1 79 ? 19.425 24.721 13.569 1.00 70.42 79 VAL A N 15
ATOM 23864 C CA . VAL A 1 79 ? 18.560 23.555 13.443 1.00 65.40 79 VAL A CA 15
ATOM 23865 C C . VAL A 1 79 ? 17.133 23.896 13.861 1.00 5.45 79 VAL A C 15
ATOM 23866 O O . VAL A 1 79 ? 16.177 23.509 13.195 1.00 24.20 79 VAL A O 15
ATOM 23879 N N . GLU A 1 80 ? 16.998 24.629 14.959 1.00 62.32 80 GLU A N 15
ATOM 23880 C CA . GLU A 1 80 ? 15.691 25.064 15.431 1.00 15.51 80 GLU A CA 15
ATOM 23881 C C . GLU A 1 80 ? 14.996 25.941 14.401 1.00 42.51 80 GLU A C 15
ATOM 23882 O O . GLU A 1 80 ? 13.792 25.791 14.158 1.00 73.11 80 GLU A O 15
ATOM 23894 N N . ARG A 1 81 ? 15.757 26.845 13.793 1.00 50.40 81 ARG A N 15
ATOM 23895 C CA . ARG A 1 81 ? 15.224 27.734 12.771 1.00 73.35 81 ARG A CA 15
ATOM 23896 C C . ARG A 1 81 ? 14.630 26.928 11.626 1.00 24.52 81 ARG A C 15
ATOM 23897 O O . ARG A 1 81 ? 13.459 27.096 11.279 1.00 72.03 81 ARG A O 15
ATOM 23918 N N . VAL A 1 82 ? 15.435 26.035 11.053 1.00 32.54 82 VAL A N 15
ATOM 23919 C CA . VAL A 1 82 ? 14.986 25.241 9.913 1.00 71.44 82 VAL A CA 15
ATOM 23920 C C . VAL A 1 82 ? 13.864 24.281 10.325 1.00 64.30 82 VAL A C 15
ATOM 23921 O O . VAL A 1 82 ? 12.945 24.018 9.550 1.00 33.50 82 VAL A O 15
ATOM 23934 N N . ARG A 1 83 ? 13.932 23.789 11.558 1.00 12.43 83 ARG A N 15
ATOM 23935 C CA . ARG A 1 83 ? 12.964 22.823 12.063 1.00 22.25 83 ARG A CA 15
ATOM 23936 C C . ARG A 1 83 ? 11.582 23.458 12.157 1.00 63.13 83 ARG A C 15
ATOM 23937 O O . ARG A 1 83 ? 10.582 22.844 11.795 1.00 31.24 83 ARG A O 15
ATOM 23958 N N . ALA A 1 84 ? 11.538 24.698 12.626 1.00 12.14 84 ALA A N 15
ATOM 23959 C CA . ALA A 1 84 ? 10.281 25.424 12.739 1.00 60.24 84 ALA A CA 15
ATOM 23960 C C . ALA A 1 84 ? 9.811 25.900 11.368 1.00 70.42 84 ALA A C 15
ATOM 23961 O O . ALA A 1 84 ? 8.628 25.808 11.037 1.00 23.24 84 ALA A O 15
ATOM 23968 N N . ARG A 1 85 ? 10.755 26.391 10.571 1.00 4.11 85 ARG A N 15
ATOM 23969 C CA . ARG A 1 85 ? 10.461 26.905 9.237 1.00 74.14 85 ARG A CA 15
ATOM 23970 C C . ARG A 1 85 ? 9.837 25.829 8.350 1.00 31.20 85 ARG A C 15
ATOM 23971 O O . ARG A 1 85 ? 8.824 26.062 7.694 1.00 12.24 85 ARG A O 15
ATOM 23992 N N . LEU A 1 86 ? 10.442 24.650 8.345 1.00 63.41 86 LEU A N 15
ATOM 23993 C CA . LEU A 1 86 ? 10.002 23.561 7.479 1.00 3.23 86 LEU A CA 15
ATOM 23994 C C . LEU A 1 86 ? 8.725 22.909 8.001 1.00 51.33 86 LEU A C 15
ATOM 23995 O O . LEU A 1 86 ? 7.930 22.386 7.217 1.00 11.12 86 LEU A O 15
ATOM 24011 N N . ALA A 1 87 ? 8.519 22.961 9.313 1.00 64.31 87 ALA A N 15
ATOM 24012 C CA . ALA A 1 87 ? 7.342 22.358 9.945 1.00 55.30 87 ALA A CA 15
ATOM 24013 C C . ALA A 1 87 ? 6.054 23.027 9.473 1.00 40.51 87 ALA A C 15
ATOM 24014 O O . ALA A 1 87 ? 4.978 22.421 9.494 1.00 60.31 87 ALA A O 15
ATOM 24021 N N . ALA A 1 88 ? 6.168 24.275 9.036 1.00 12.20 88 ALA A N 15
ATOM 24022 C CA . ALA A 1 88 ? 5.016 25.036 8.570 1.00 35.54 88 ALA A CA 15
ATOM 24023 C C . ALA A 1 88 ? 4.459 24.474 7.262 1.00 70.35 88 ALA A C 15
ATOM 24024 O O . ALA A 1 88 ? 3.349 24.819 6.854 1.00 34.21 88 ALA A O 15
ATOM 24031 N N . GLN A 1 89 ? 5.232 23.612 6.607 1.00 43.22 89 GLN A N 15
ATOM 24032 C CA . GLN A 1 89 ? 4.799 22.998 5.355 1.00 34.15 89 GLN A CA 15
ATOM 24033 C C . GLN A 1 89 ? 4.589 21.497 5.535 1.00 43.51 89 GLN A C 15
ATOM 24034 O O . GLN A 1 89 ? 4.451 20.757 4.559 1.00 25.11 89 GLN A O 15
ATOM 24048 N N . GLY A 1 90 ? 4.564 21.056 6.785 1.00 41.15 90 GLY A N 15
ATOM 24049 C CA . GLY A 1 90 ? 4.362 19.650 7.072 1.00 31.11 90 GLY A CA 15
ATOM 24050 C C . GLY A 1 90 ? 5.617 18.991 7.603 1.00 31.14 90 GLY A C 15
ATOM 24051 O O . GLY A 1 90 ? 6.720 19.499 7.406 1.00 41.14 90 GLY A O 15
ATOM 24055 N N . TRP A 1 91 ? 5.455 17.863 8.277 1.00 1.05 91 TRP A N 15
ATOM 24056 C CA . TRP A 1 91 ? 6.590 17.160 8.852 1.00 21.13 91 TRP A CA 15
ATOM 24057 C C . TRP A 1 91 ? 6.572 15.688 8.445 1.00 24.15 91 TRP A C 15
ATOM 24058 O O . TRP A 1 91 ? 5.887 14.874 9.061 1.00 54.32 91 TRP A O 15
ATOM 24079 N N . PRO A 1 92 ? 7.303 15.336 7.378 1.00 64.14 92 PRO A N 15
ATOM 24080 C CA . PRO A 1 92 ? 7.370 13.967 6.876 1.00 60.55 92 PRO A CA 15
ATOM 24081 C C . PRO A 1 92 ? 8.522 13.158 7.479 1.00 0.42 92 PRO A C 15
ATOM 24082 O O . PRO A 1 92 ? 8.925 12.134 6.930 1.00 12.41 92 PRO A O 15
ATOM 24093 N N . LEU A 1 93 ? 9.047 13.616 8.608 1.00 21.21 93 LEU A N 15
ATOM 24094 C CA . LEU A 1 93 ? 10.164 12.933 9.251 1.00 44.02 93 LEU A CA 15
ATOM 24095 C C . LEU A 1 93 ? 9.676 11.739 10.058 1.00 73.14 93 LEU A C 15
ATOM 24096 O O . LEU A 1 93 ? 10.272 10.662 10.007 1.00 62.40 93 LEU A O 15
ATOM 24112 N N . ASP A 1 94 ? 8.585 11.919 10.783 1.00 75.24 94 ASP A N 15
ATOM 24113 C CA . ASP A 1 94 ? 8.047 10.870 11.617 1.00 4.40 94 ASP A CA 15
ATOM 24114 C C . ASP A 1 94 ? 6.538 10.825 11.466 1.00 41.41 94 ASP A C 15
ATOM 24115 O O . ASP A 1 94 ? 5.907 11.812 11.091 1.00 14.45 94 ASP A O 15
ATOM 24124 N N . ASP A 1 95 ? 5.977 9.666 11.734 1.00 73.02 95 ASP A N 15
ATOM 24125 C CA . ASP A 1 95 ? 4.546 9.444 11.564 1.00 2.34 95 ASP A CA 15
ATOM 24126 C C . ASP A 1 95 ? 3.797 9.711 12.859 1.00 51.34 95 ASP A C 15
ATOM 24127 O O . ASP A 1 95 ? 4.113 9.131 13.901 1.00 12.12 95 ASP A O 15
ATOM 24136 N N . VAL A 1 96 ? 2.815 10.596 12.792 1.00 71.32 96 VAL A N 15
ATOM 24137 C CA . VAL A 1 96 ? 1.926 10.842 13.916 1.00 22.53 96 VAL A CA 15
ATOM 24138 C C . VAL A 1 96 ? 0.589 10.162 13.652 1.00 14.41 96 VAL A C 15
ATOM 24139 O O . VAL A 1 96 ? -0.210 10.634 12.843 1.00 35.44 96 VAL A O 15
ATOM 24152 N N . ARG A 1 97 ? 0.365 9.038 14.313 1.00 41.12 97 ARG A N 15
ATOM 24153 C CA . ARG A 1 97 ? -0.803 8.216 14.035 1.00 64.31 97 ARG A CA 15
ATOM 24154 C C . ARG A 1 97 ? -1.725 8.101 15.241 1.00 4.21 97 ARG A C 15
ATOM 24155 O O . ARG A 1 97 ? -2.796 7.500 15.155 1.00 42.12 97 ARG A O 15
ATOM 24176 N N . ASP A 1 98 ? -1.325 8.681 16.360 1.00 14.21 98 ASP A N 15
ATOM 24177 C CA . ASP A 1 98 ? -2.098 8.542 17.587 1.00 30.32 98 ASP A CA 15
ATOM 24178 C C . ASP A 1 98 ? -2.169 9.852 18.358 1.00 50.43 98 ASP A C 15
ATOM 24179 O O . ASP A 1 98 ? -1.210 10.629 18.380 1.00 33.41 98 ASP A O 15
ATOM 24188 N N . ARG A 1 99 ? -3.315 10.088 18.985 1.00 40.24 99 ARG A N 15
ATOM 24189 C CA . ARG A 1 99 ? -3.518 11.251 19.832 1.00 32.23 99 ARG A CA 15
ATOM 24190 C C . ARG A 1 99 ? -4.561 10.915 20.886 1.00 22.32 99 ARG A C 15
ATOM 24191 O O . ARG A 1 99 ? -5.709 10.613 20.562 1.00 1.10 99 ARG A O 15
ATOM 24212 N N . GLU A 1 100 ? -4.153 10.944 22.143 1.00 14.13 100 GLU A N 15
ATOM 24213 C CA . GLU A 1 100 ? -5.016 10.519 23.233 1.00 21.13 100 GLU A CA 15
ATOM 24214 C C . GLU A 1 100 ? -6.088 11.547 23.534 1.00 70.42 100 GLU A C 15
ATOM 24215 O O . GLU A 1 100 ? -7.236 11.206 23.813 1.00 75.53 100 GLU A O 15
ATOM 24227 N N . GLU A 1 101 ? -5.716 12.800 23.447 1.00 40.31 101 GLU A N 15
ATOM 24228 C CA . GLU A 1 101 ? -6.566 13.869 23.916 1.00 43.23 101 GLU A CA 15
ATOM 24229 C C . GLU A 1 101 ? -7.313 14.531 22.769 1.00 61.40 101 GLU A C 15
ATOM 24230 O O . GLU A 1 101 ? -6.748 14.800 21.710 1.00 65.34 101 GLU A O 15
ATOM 24242 N N . HIS A 1 102 ? -8.591 14.786 22.999 1.00 21.45 102 HIS A N 15
ATOM 24243 C CA . HIS A 1 102 ? -9.487 15.247 21.947 1.00 25.33 102 HIS A CA 15
ATOM 24244 C C . HIS A 1 102 ? -9.481 16.763 21.870 1.00 50.12 102 HIS A C 15
ATOM 24245 O O . HIS A 1 102 ? -9.350 17.345 20.793 1.00 63.21 102 HIS A O 15
ATOM 24260 N N . ALA A 1 103 ? -9.629 17.393 23.026 1.00 73.32 103 ALA A N 15
ATOM 24261 C CA . ALA A 1 103 ? -9.686 18.839 23.118 1.00 31.42 103 ALA A CA 15
ATOM 24262 C C . ALA A 1 103 ? -8.676 19.334 24.139 1.00 64.31 103 ALA A C 15
ATOM 24263 O O . ALA A 1 103 ? -7.666 19.940 23.733 1.00 52.35 103 ALA A O 15
#

Sequence (103 aa):
GSHMNRFLTSIVAWLRAGYPEGIPPTDSFAVLALLCRRLSHDEVKAVANELMRLGDFDQIDIGVVITHFTDELPSPEDVERVRARLAAQGWPLDDVRDREEHAGSHMNRFLTSIVAWLRAGYPEGIPPTDSFAVLALLCRRLSHDEVKAVANELMRLGDFDQIDIGVVITHFTDELPSPEDVERVRARLAAQGWPLDDVRDREEHAGSHMNRFLTSIVAWLRAGYPEGIPPTDSFAVLALLCRRLSHDEVKAVANELMRLGDFDQIDIGVVITHFTDELPSPEDVERVRARLAAQGWPLDDVRDREEHAGSHMNRFLTSIVAWLRAGYPEGIPPTDSFAVLALLCRRLSHDEVKAVANELMRLGDFDQIDIGVVITHFTDELPSPEDVERVRARLAAQGWPLDDVRDREEHAGSHMNRFLTSIVAWLRAGYPEGIPPTDSFAVLALLCRRLSHDEVKAVANELMRLGDFDQIDIGVVITHFTDELPSPEDVERVRARLAAQGWPLDDVRDREEHAGSHMNRFLTSIVAWLRAGYPEGIPPTDSFAVLALLCRRLSHDEVKAVANELMRLGDFDQIDIGVVITHFTDELPSPEDVERVRARLAAQGWPLDDVRDREEHAGSHMNRFLTSIVAWLRAGYPEGIPPTDSFAVLALLCRRLSHDEVKAVANELMRLGDFDQIDIGVVITHFTDELPSPEDVERVRARLAAQGWPLDDVRDREEHAGSHMNRFLTSIVAWLRAGYPEGIPPTDSFAVLALLCRRLSHDEVKAVANELMRLGDFDQIDIGVVITHFTDELPSPEDVERVRARLAAQGWPLDDVRDREEHAGSHMNRFLTSIVAWLRAGYPEGIPPTDSFAVLALLCRRLSHDEVKAVANELMRLGDFDQIDIGVVITHFTDELPSPEDVERVRARLAAQGWPLDDVRDREEHAGSHMNRFLTSIVAWLRAGYPEGIPPTDSFAVLALLCRRLSHDEVKAVANELMRLGDFDQIDIGVVITHFTDELPSPEDVERVRARLAAQGWPLDDVRDREEHAGSHMNRFLTSIVAWLRAGYPEGIPPTDSFAVLALLCRRLSHDEVKAVANELMRLGDFDQIDIGVVITHFTDELPSPEDVERVRARLAAQGWPLDDVRDREEHAGSHMNRFLTSIVAWLRAGYPEGIPPTDSFAVLALLCRRLSHDEVKAVANELMRLGDFDQIDIGVVITHFTDELPSPEDVERVRARLAAQGWPLDDVRDREEHAGSHMNRFLTSIVAWLRAGYPEGIPPTDSFAVLALLCRRLSHDEVKAVANELMRLGDFDQIDIGVVITHFTDELPSPEDVERVRARLAAQGWPLDDVRDREEHAGSHMNRFLTSIVAWLRAGYPEGIPPTDSFAVLALLCRRLSHDEVKAVANELMRLGDFDQIDIGVVITHFTDELPSPEDVERVRARLAAQGWPLDDVRDREEHAGSHMNRFLTSIVAWLRAGYPEGIPPTDSFAVLALLCRRLSHDEVKAVANELMRLGDFDQIDIGVVITHFTDELPSPEDVERVRARLAAQGWPLDDVRDREEHA

CATH classification: 1.10.150.430

Nearest PDB structures (foldseek):
  2kvc-assembly1_A  TM=9.103E-01  e=3.954E-13  Mycobacterium tuberculosis H37Ra
  2lky-assembly1_A  TM=7.292E-01  e=1.800E-07  Mycolicibacterium smegmatis MC2 155
  8fhb-assembly1_A  TM=2.325E-01  e=5.861E+00  Synechococcus sp. RCC307
  2kvc-assembly1_A  TM=8.824E-01  e=3.043E-14  Mycobacterium tuberculosis H37Ra
  2lky-assembly1_A  TM=7.433E-01  e=2.247E-07  Mycolicibacterium smegmatis MC2 155

Foldseek 3Di:
DPDPVVVLVVVLVLVCQLPVPADDQLLLQLVLVLCCLPDALVSSVVSVVVSVVVHPYPPYDNNCCRVPPDDCPPPPVSNVVSVVSSCVSPDPSDDDDDDDDDD

Solvent-accessible surface area: 7275 Å² total; per-residue (Å²): 127,116,139,174,110,185,94,38,79,60,8,6,45,19,5,91,46,8,25,106,163,31,3,57,69,86,10,0,47,0,8,4,16,16,7,43,174,100,20,79,83,77,59,4,80,43,4,7,104,72,0,28,200,94,46,38,10,27,136,50,98,6,20,89,14,3,84,140,94,67,156,152,80,28,40,85,119,28,22,90,147,3,132,70,147,7,56,86,76,33,69,71,13,96,118,126,176,145,185,134,92,173,135

Organism: Mycobacterium tuberculosis (strain ATCC 25177 / H37Ra) (NCBI:txid419947)

Secondary structure (DSSP, 8-state):
---HHHHHHHHHHHHHHH-TT---HHHHHHHHHHHTTTS-HHHHHHHHHHHHHHTSS-SS-HHHHHHS--SS-S-HHHHHHHHHHHGGG---SS---SSSS--

B-factor: mean 37.58, std 23.05, range [0.01, 75.53]